Protein AF-0000000084600957 (afdb_homodimer)

Nearest PDB structures (foldseek):
  8wt9-assembly1_D  TM=8.702E-01  e=3.477E-13  Escherichia coli
  8wt6-assembly1_D  TM=8.500E-01  e=3.170E-13  Escherichia coli
  8wt7-assembly1_C  TM=8.639E-01  e=2.314E-12  Escherichia coli
  7mq9-assembly1_SA  TM=3.600E-01  e=5.558E-07  Homo sapiens
  4by9-assembly1_L  TM=3.184E-01  e=4.287E-05  Pyrococcus furiosus

Radius of gyration: 31.42 Å; Cα contacts (8 Å, |Δi|>4): 1192; chains: 2; bounding box: 77×83×80 Å

Secondary structure (DSSP, 8-state):
-EEEEEEEEETTEEEEEEEETTEEEEEEEEESSHHHHHHHHHHHHTSSSEEEEEEE--GGGGHHHHHHHHHTT-EEEEEPHHHHHHHHHHH-SS----HHHHHHHHHHHHHHSPPPP----THHHHHHHHHHHHHHHHHHHHHHHHHHHHHHHHH-TTHHHH-S-SSSHHHHHHHHH-SSHHHHHTS-HHHHHHHHHHH-SS---HHHHHHHHHHHHHHHHH---SS-TTSHHHHHHHHHHHHHHHHHHHHHHHHHHHHHHHHTSTHHHHHHTSTT--HHHHHHHHHHH--GGGSSSHHHHHHHHT-SEE--EETTEE---EE-TTS-HHHHHHHHHHHHHHHHTTTTS--HHHHHHHHHHHSSSPPPHHHHHHHHHHHHHHHHHHHHHHT----HHHHHHHH-/-EEEEEEEEETTEEEEEEEETTEEEEEEEEESSHHHHHHHHHHHHHSSSEEEEEEE--GGGGHHHHHHHHHTT-EEEEEPHHHHHHHHHHH-SS----HHHHHHHHHHHHHHSPPPP----THHHHHHHHHHHHHHHHHHHHHHHHHHHHHHHHH-TTHHHH-S-SSSHHHHHHHHH-SSHHHHHTS-HHHHHHHHHHH-SS---HHHHHHHHHHHHHHHHH---SS-TTSHHHHHHHHHHHHHHHHHHHHHHHHHHHHHHHHTSTHHHHHHTSTT--HHHHHHHHHHH--GGGSSSHHHHHHHHT-SEE--EETTEE---EE-TTS-HHHHHHHHHHHHHHHHTTTTS--HHHHHHHHHHHSSSPPPHHHHHHHHHHHHHHHHHHHHHHT----HHHHHHHH-

Sequence (808 aa):
MEFVVALDVSMGKSYSVIYQDQRCLYEEQIAHNQLGFQQLFDHIQTLPGSVTVVFEATGIYSKPVETFCQRNALRYCLLNPLEAKKQLELGTLRSWKTDKHDAHLLAQSHSLHRREENQTHIHHLSTSALSRFYQEIEEEIKRMRMYLHNALQLSFPELEQFFSSRITPYALSLIALFPHPDLVLRSSITKIKNQLINHTLKNISQNRAKQKAVEIMSYAHSSYPAVSIESVQTQKVRYYARQLLHLLEEKERVSKELIEEAKSLPEFDLFLSVPGIGEISAALVMGELGDLSRFSNHKKVNAFVGIDIRRYQSGKYHGQDHINKRGNPKGRKILYLIIRNMIRQQKAAPNHIVEYYYKLKKQPTPKKDKVAVVACMNKLIKCMYSMARNHTEYDYSHAVSMDQMEFVVALDVSMGKSYSVIYQDQRCLYEEQIAHNQLGFQQLFDHIQTLPGSVTVVFEATGIYSKPVETFCQRNALRYCLLNPLEAKKQLELGTLRSWKTDKHDAHLLAQSHSLHRREENQTHIHHLSTSALSRFYQEIEEEIKRMRMYLHNALQLSFPELEQFFSSRITPYALSLIALFPHPDLVLRSSITKIKNQLINHTLKNISQNRAKQKAVEIMSYAHSSYPAVSIESVQTQKVRYYARQLLHLLEEKERVSKELIEEAKSLPEFDLFLSVPGIGEISAALVMGELGDLSRFSNHKKVNAFVGIDIRRYQSGKYHGQDHINKRGNPKGRKILYLIIRNMIRQQKAAPNHIVEYYYKLKKQPTPKKDKVAVVACMNKLIKCMYSMARNHTEYDYSHAVSMDQ

Solvent-accessible surface area (backbone atoms only — not comparable to full-atom values): 42353 Å² total; per-residue (Å²): 99,65,34,33,36,8,33,30,56,39,86,62,29,27,30,35,31,32,28,47,78,92,41,76,77,48,71,48,77,35,43,66,26,40,65,29,49,48,51,52,48,53,55,57,66,68,47,88,50,50,62,37,35,37,34,48,53,49,72,72,45,29,45,44,56,50,40,52,30,60,78,66,70,46,51,36,30,72,34,51,56,68,60,48,48,54,58,49,58,71,68,49,92,70,82,77,89,46,58,65,55,50,9,51,48,51,37,53,49,43,75,74,46,84,70,74,65,56,74,85,65,72,82,35,50,63,28,24,47,32,32,51,52,42,50,54,49,50,53,49,46,55,51,41,49,49,53,28,49,58,22,27,58,33,18,32,50,58,59,60,69,74,35,98,55,66,85,37,67,49,45,22,51,49,40,41,71,44,33,24,32,67,57,47,69,74,45,49,58,66,56,44,19,51,50,48,51,72,53,33,88,60,89,62,49,70,64,60,29,43,51,49,25,52,50,52,46,51,40,31,70,39,49,49,52,46,48,56,79,84,32,62,45,23,51,42,23,28,52,32,24,51,51,44,47,52,49,50,52,51,45,51,53,43,48,52,52,26,34,57,56,30,63,75,39,82,57,36,63,33,46,42,52,33,75,55,36,45,64,64,56,34,26,40,49,41,18,62,64,41,68,64,76,80,41,97,46,53,67,55,51,35,46,50,34,17,67,37,67,39,72,48,67,52,88,91,46,73,49,77,68,41,55,37,84,79,32,35,62,67,44,41,51,53,44,50,50,41,52,53,42,25,54,74,44,48,85,77,46,89,44,68,54,48,54,49,34,51,50,42,49,65,37,96,72,52,47,56,66,71,60,33,50,51,53,34,42,52,53,46,46,43,50,51,41,51,24,59,73,66,71,39,63,62,43,68,70,60,52,50,56,68,74,101,100,66,33,34,36,8,33,30,58,39,85,62,29,27,29,35,31,30,28,46,79,94,43,75,76,46,73,48,77,35,44,65,27,42,65,30,48,48,52,51,49,53,55,58,68,68,48,89,50,50,62,39,36,36,35,48,54,50,72,73,46,30,46,46,56,51,40,50,30,59,78,66,71,46,50,34,30,72,34,51,57,67,59,46,51,57,57,48,59,70,68,49,92,68,80,74,86,46,59,64,55,50,9,51,47,51,38,54,50,41,76,72,46,82,69,73,67,56,76,83,65,72,83,39,50,62,28,23,48,34,33,50,51,43,50,54,50,51,53,50,46,55,53,41,50,50,54,28,49,58,23,28,58,33,18,32,51,57,59,58,70,74,36,96,55,66,85,38,67,50,44,22,51,50,39,41,72,45,32,23,37,64,57,48,71,73,44,51,57,67,56,45,19,50,50,48,50,71,57,33,89,59,89,61,50,72,65,57,30,42,52,50,24,50,49,53,44,52,40,30,69,40,48,48,53,46,48,56,81,84,32,62,45,24,50,43,23,29,52,33,24,51,51,46,46,52,50,52,52,50,43,51,54,44,48,52,52,25,34,56,55,28,62,75,39,83,57,36,65,31,45,41,51,32,73,54,36,43,65,65,54,36,27,39,48,42,16,62,66,42,68,62,74,80,43,94,46,50,69,56,49,34,45,52,35,17,65,37,65,39,73,47,68,52,86,91,46,73,49,77,66,40,55,36,85,78,32,36,63,68,43,42,50,52,45,51,50,40,52,53,42,25,54,76,43,48,86,79,45,87,44,70,54,50,54,50,33,52,50,40,49,65,36,97,71,51,47,55,66,71,59,32,51,52,54,34,43,52,53,48,46,42,48,52,39,52,25,59,70,66,71,38,62,63,44,68,70,57,55,50,56,68,73,102

pLDDT: mean 87.4, std 12.82, range [39.81, 98.12]

Structure (mmCIF, N/CA/C/O backbone):
data_AF-0000000084600957-model_v1
#
loop_
_entity.id
_entity.type
_entity.pdbx_description
1 polymer Transposase
#
loop_
_atom_site.group_PDB
_atom_site.id
_atom_site.type_symbol
_atom_site.label_atom_id
_atom_site.label_alt_id
_atom_site.label_comp_id
_atom_site.label_asym_id
_atom_site.label_entity_id
_atom_site.label_seq_id
_atom_site.pdbx_PDB_ins_code
_atom_site.Cartn_x
_atom_site.Cartn_y
_atom_site.Cartn_z
_atom_site.occupancy
_atom_site.B_iso_or_equiv
_atom_site.auth_seq_id
_atom_site.auth_comp_id
_atom_site.auth_asym_id
_atom_site.auth_atom_id
_atom_site.pdbx_PDB_model_num
ATOM 1 N N . MET A 1 1 ? 13.625 -50.938 -17.031 1 76.19 1 MET A N 1
ATOM 2 C CA . MET A 1 1 ? 14.531 -50.125 -16.203 1 76.19 1 MET A CA 1
ATOM 3 C C . MET A 1 1 ? 13.945 -48.75 -15.922 1 76.19 1 MET A C 1
ATOM 5 O O . MET A 1 1 ? 13.203 -48.219 -16.734 1 76.19 1 MET A O 1
ATOM 9 N N . GLU A 1 2 ? 14.148 -48.312 -14.617 1 87.25 2 GLU A N 1
ATOM 10 C CA . GLU A 1 2 ? 13.562 -47.031 -14.219 1 87.25 2 GLU A CA 1
ATOM 11 C C . GLU A 1 2 ? 14.625 -45.969 -14.086 1 87.25 2 GLU A C 1
ATOM 13 O O . GLU A 1 2 ? 15.711 -46.188 -13.547 1 87.25 2 GLU A O 1
ATOM 18 N N . PHE A 1 3 ? 14.438 -44.875 -14.781 1 92.25 3 PHE A N 1
ATOM 19 C CA . PHE A 1 3 ? 15.352 -43.75 -14.75 1 92.25 3 PHE A CA 1
ATOM 20 C C . PHE A 1 3 ? 14.688 -42.531 -14.078 1 92.25 3 PHE A C 1
ATOM 22 O O . PHE A 1 3 ? 13.484 -42.312 -14.242 1 92.25 3 PHE A O 1
ATOM 29 N N . VAL A 1 4 ? 15.484 -41.812 -13.383 1 93 4 VAL A N 1
ATOM 30 C CA . VAL A 1 4 ? 14.984 -40.594 -12.711 1 93 4 VAL A CA 1
ATOM 31 C C . VAL A 1 4 ? 15.734 -39.375 -13.219 1 93 4 VAL A C 1
ATOM 33 O O . VAL A 1 4 ? 16.969 -39.375 -13.234 1 93 4 VAL A O 1
ATOM 36 N N . VAL A 1 5 ? 15.047 -38.469 -13.664 1 95.12 5 VAL A N 1
ATOM 37 C CA . VAL A 1 5 ? 15.602 -37.156 -14.031 1 95.12 5 VAL A CA 1
ATOM 38 C C . VAL A 1 5 ? 15.227 -36.125 -12.977 1 95.12 5 VAL A C 1
ATOM 40 O O . VAL A 1 5 ? 14.062 -35.75 -12.844 1 95.12 5 VAL A O 1
ATOM 43 N N . ALA A 1 6 ? 16.141 -35.688 -12.266 1 94.06 6 ALA A N 1
ATOM 44 C CA . ALA A 1 6 ? 15.906 -34.688 -11.219 1 94.06 6 ALA A CA 1
ATOM 45 C C . ALA A 1 6 ? 16.375 -33.312 -11.664 1 94.06 6 ALA A C 1
ATOM 47 O O . ALA A 1 6 ? 17.453 -33.156 -12.234 1 94.06 6 ALA A O 1
ATOM 48 N N . LEU A 1 7 ? 15.555 -32.344 -11.438 1 95.31 7 LEU A N 1
ATOM 49 C CA . LEU A 1 7 ? 15.867 -30.969 -11.805 1 95.31 7 LEU A CA 1
ATOM 50 C C . LEU A 1 7 ? 15.82 -30.062 -10.578 1 95.31 7 LEU A C 1
ATOM 52 O O . LEU A 1 7 ? 14.82 -30.016 -9.867 1 95.31 7 LEU A O 1
ATOM 56 N N . ASP A 1 8 ? 16.875 -29.391 -10.32 1 93.31 8 ASP A N 1
ATOM 57 C CA . ASP A 1 8 ? 16.828 -28.234 -9.414 1 93.31 8 ASP A CA 1
ATOM 58 C C . ASP A 1 8 ? 16.562 -26.953 -10.18 1 93.31 8 ASP A C 1
ATOM 60 O O . ASP A 1 8 ? 17.438 -26.438 -10.883 1 93.31 8 ASP A O 1
ATOM 64 N N . VAL A 1 9 ? 15.406 -26.469 -9.945 1 94.31 9 VAL A N 1
ATOM 65 C CA . VAL A 1 9 ? 14.875 -25.438 -10.828 1 94.31 9 VAL A CA 1
ATOM 66 C C . VAL A 1 9 ? 15.172 -24.062 -10.242 1 94.31 9 VAL A C 1
ATOM 68 O O . VAL A 1 9 ? 14.898 -23.797 -9.07 1 94.31 9 VAL A O 1
ATOM 71 N N . SER A 1 10 ? 15.789 -23.219 -11.039 1 92.38 10 SER A N 1
ATOM 72 C CA . SER A 1 10 ? 16 -21.797 -10.75 1 92.38 10 SER A CA 1
ATOM 73 C C . SER A 1 10 ? 15.352 -20.922 -11.812 1 92.38 10 SER A C 1
ATOM 75 O O . SER A 1 10 ? 14.609 -21.406 -12.664 1 92.38 10 SER A O 1
ATOM 77 N N . MET A 1 11 ? 15.555 -19.656 -11.68 1 91.94 11 MET A N 1
ATOM 78 C CA . MET A 1 11 ? 14.984 -18.734 -12.664 1 91.94 11 MET A CA 1
ATOM 79 C C . MET A 1 11 ? 15.648 -18.906 -14.023 1 91.94 11 MET A C 1
ATOM 81 O O . MET A 1 11 ? 16.828 -18.562 -14.195 1 91.94 11 MET A O 1
ATOM 85 N N . GLY A 1 12 ? 14.938 -19.5 -14.953 1 92.94 12 GLY A N 1
ATOM 86 C CA . GLY A 1 12 ? 15.383 -19.562 -16.344 1 92.94 12 GLY A CA 1
ATOM 87 C C . GLY A 1 12 ? 16.328 -20.734 -16.609 1 92.94 12 GLY A C 1
ATOM 88 O O . GLY A 1 12 ? 16.797 -20.906 -17.719 1 92.94 12 GLY A O 1
ATOM 89 N N . LYS A 1 13 ? 16.594 -21.5 -15.57 1 94.88 13 LYS A N 1
ATOM 90 C CA . LYS A 1 13 ? 17.516 -22.625 -15.766 1 94.88 13 LYS A CA 1
ATOM 91 C C . LYS A 1 13 ? 17.312 -23.688 -14.703 1 94.88 13 LYS A C 1
ATOM 93 O O . LYS A 1 13 ? 16.688 -23.438 -13.664 1 94.88 13 LYS A O 1
ATOM 98 N N . SER A 1 14 ? 17.781 -24.875 -15.031 1 95.88 14 SER A N 1
ATOM 99 C CA . SER A 1 14 ? 17.75 -26 -14.094 1 95.88 14 SER A CA 1
ATOM 100 C C . SER A 1 14 ? 19.047 -26.797 -14.141 1 95.88 14 SER A C 1
ATOM 102 O O . SER A 1 14 ? 19.688 -26.891 -15.188 1 95.88 14 SER A O 1
ATOM 104 N N . TYR A 1 15 ? 19.438 -27.219 -12.984 1 95.12 15 TYR A N 1
ATOM 105 C CA . TYR A 1 15 ? 20.469 -28.266 -12.969 1 95.12 15 TYR A CA 1
ATOM 106 C C . TYR A 1 15 ? 19.828 -29.656 -13.031 1 95.12 15 TYR A C 1
ATOM 108 O O . TYR A 1 15 ? 19.016 -30 -12.172 1 95.12 15 TYR A O 1
ATOM 116 N N . SER A 1 16 ? 20.188 -30.375 -14.039 1 95.94 16 SER A N 1
ATOM 117 C CA . SER A 1 16 ? 19.547 -31.656 -14.32 1 95.94 16 SER A CA 1
ATOM 118 C C . SER A 1 16 ? 20.516 -32.812 -14.078 1 95.94 16 SER A C 1
ATOM 120 O O . SER A 1 16 ? 21.688 -32.75 -14.469 1 95.94 16 SER A O 1
ATOM 122 N N . VAL A 1 17 ? 20.031 -33.812 -13.43 1 95.19 17 VAL A N 1
ATOM 123 C CA . VAL A 1 17 ? 20.781 -35.062 -13.258 1 95.19 17 VAL A CA 1
ATOM 124 C C . VAL A 1 17 ? 19.906 -36.25 -13.641 1 95.19 17 VAL A C 1
ATOM 126 O O . VAL A 1 17 ? 18.703 -36.25 -13.375 1 95.19 17 VAL A O 1
ATOM 129 N N . ILE A 1 18 ? 20.5 -37.219 -14.227 1 94.69 18 ILE A N 1
ATOM 130 C CA . ILE A 1 18 ? 19.812 -38.438 -14.609 1 94.69 18 ILE A CA 1
ATOM 131 C C . ILE A 1 18 ? 20.422 -39.625 -13.867 1 94.69 18 ILE A C 1
ATOM 133 O O . ILE A 1 18 ? 21.625 -39.875 -13.953 1 94.69 18 ILE A O 1
ATOM 137 N N . TYR A 1 19 ? 19.594 -40.312 -13.234 1 92.62 19 TYR A N 1
ATOM 138 C CA . TYR A 1 19 ? 20.047 -41.438 -12.422 1 92.62 19 TYR A CA 1
ATOM 139 C C . TYR A 1 19 ? 19.406 -42.719 -12.883 1 92.62 19 TYR A C 1
ATOM 141 O O . TYR A 1 19 ? 18.234 -42.75 -13.266 1 92.62 19 TYR A O 1
ATOM 149 N N . GLN A 1 20 ? 20.156 -43.688 -12.844 1 90.62 20 GLN A N 1
ATOM 150 C CA . GLN A 1 20 ? 19.688 -45.094 -12.875 1 90.62 20 GLN A CA 1
ATOM 151 C C . GLN A 1 20 ? 20 -45.812 -11.57 1 90.62 20 GLN A C 1
ATOM 153 O O . GLN A 1 20 ? 21.172 -45.969 -11.227 1 90.62 20 GLN A O 1
ATOM 158 N N . ASP A 1 21 ? 19 -46.125 -10.914 1 81.88 21 ASP A N 1
ATOM 159 C CA . ASP A 1 21 ? 19.188 -46.656 -9.57 1 81.88 21 ASP A CA 1
ATOM 160 C C . ASP A 1 21 ? 20.062 -45.719 -8.727 1 81.88 21 ASP A C 1
ATOM 162 O O . ASP A 1 21 ? 19.703 -44.562 -8.492 1 81.88 21 ASP A O 1
ATOM 166 N N . GLN A 1 22 ? 21.172 -45.969 -8.359 1 81.19 22 GLN A N 1
ATOM 167 C CA . GLN A 1 22 ? 22 -45.125 -7.492 1 81.19 22 GLN A CA 1
ATOM 168 C C . GLN A 1 22 ? 23.219 -44.594 -8.242 1 81.19 22 GLN A C 1
ATOM 170 O O . GLN A 1 22 ? 24.125 -44.031 -7.633 1 81.19 22 GLN A O 1
ATOM 175 N N . ARG A 1 23 ? 23.125 -44.625 -9.547 1 89.31 23 ARG A N 1
ATOM 176 C CA . ARG A 1 23 ? 24.266 -44.188 -10.328 1 89.31 23 ARG A CA 1
ATOM 177 C C . ARG A 1 23 ? 23.875 -43.031 -11.242 1 89.31 23 ARG A C 1
ATOM 179 O O . ARG A 1 23 ? 22.875 -43.094 -11.953 1 89.31 23 ARG A O 1
ATOM 186 N N . CYS A 1 24 ? 24.609 -42.031 -11.227 1 92.88 24 CYS A N 1
ATOM 187 C CA . CYS A 1 24 ? 24.375 -40.875 -12.07 1 92.88 24 CYS A CA 1
ATOM 188 C C . CYS A 1 24 ? 24.906 -41.094 -13.477 1 92.88 24 CYS A C 1
ATOM 190 O O . CYS A 1 24 ? 26.094 -41.438 -13.656 1 92.88 24 CYS A O 1
ATOM 192 N N . LEU A 1 25 ? 24.141 -40.906 -14.414 1 92.19 25 LEU A N 1
ATOM 193 C CA . LEU A 1 25 ? 24.516 -41.188 -15.805 1 92.19 25 LEU A CA 1
ATOM 194 C C . LEU A 1 25 ? 24.922 -39.875 -16.516 1 92.19 25 LEU A C 1
ATOM 196 O O . LEU A 1 25 ? 25.812 -39.875 -17.359 1 92.19 25 LEU A O 1
ATOM 200 N N . TYR A 1 26 ? 24.172 -38.875 -16.156 1 92.38 26 TYR A N 1
ATOM 201 C CA . TYR A 1 26 ? 24.359 -37.594 -16.844 1 92.38 26 TYR A CA 1
ATOM 202 C C . TYR A 1 26 ? 24 -36.438 -15.93 1 92.38 26 TYR A C 1
ATOM 204 O O . TYR A 1 26 ? 23.125 -36.562 -15.07 1 92.38 26 TYR A O 1
ATOM 212 N N . GLU A 1 27 ? 24.656 -35.344 -16.016 1 93.5 27 GLU A N 1
ATOM 213 C CA . GLU A 1 27 ? 24.312 -34.094 -15.32 1 93.5 27 GLU A CA 1
ATOM 214 C C . GLU A 1 27 ? 24.672 -32.875 -16.172 1 93.5 27 GLU A C 1
ATOM 216 O O . GLU A 1 27 ? 25.688 -32.875 -16.875 1 93.5 27 GLU A O 1
ATOM 221 N N . GLU A 1 28 ? 23.844 -31.938 -16.156 1 94.06 28 GLU A N 1
ATOM 222 C CA . GLU A 1 28 ? 24.078 -30.734 -16.938 1 94.06 28 GLU A CA 1
ATOM 223 C C . GLU A 1 28 ? 23.172 -29.594 -16.469 1 94.06 28 GLU A C 1
ATOM 225 O O . GLU A 1 28 ? 22.141 -29.828 -15.82 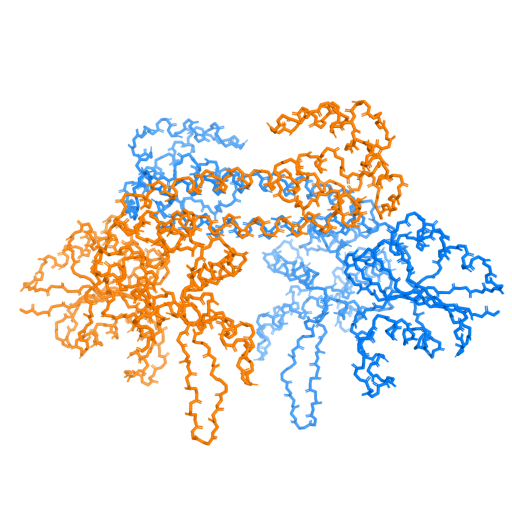1 94.06 28 GLU A O 1
ATOM 230 N N . GLN A 1 29 ? 23.578 -28.438 -16.766 1 95.44 29 GLN A N 1
ATOM 231 C CA . GLN A 1 29 ? 22.703 -27.281 -16.609 1 95.44 29 GLN A CA 1
ATOM 232 C C . GLN A 1 29 ? 21.891 -27.047 -17.875 1 95.44 29 GLN A C 1
ATOM 234 O O . GLN A 1 29 ? 22.438 -27 -18.969 1 95.44 29 GLN A O 1
ATOM 239 N N . ILE A 1 30 ? 20.625 -26.906 -17.766 1 95.62 30 ILE A N 1
ATOM 240 C CA . ILE A 1 30 ? 19.734 -26.719 -18.906 1 95.62 30 ILE A CA 1
ATOM 241 C C . ILE A 1 30 ? 19.016 -25.375 -18.781 1 95.62 30 ILE A C 1
ATOM 243 O O . ILE A 1 30 ? 18.547 -25.016 -17.703 1 95.62 30 ILE A O 1
ATOM 247 N N . ALA A 1 31 ? 19.016 -24.641 -19.906 1 95.31 31 ALA A N 1
ATOM 248 C CA . ALA A 1 31 ? 18.25 -23.406 -19.953 1 95.31 31 ALA A CA 1
ATOM 249 C C . ALA A 1 31 ? 16.781 -23.672 -20.25 1 95.31 31 ALA A C 1
ATOM 251 O O . ALA A 1 31 ? 16.453 -24.609 -20.953 1 95.31 31 ALA A O 1
ATOM 252 N N . HIS A 1 32 ? 15.977 -22.875 -19.672 1 95.88 32 HIS A N 1
ATOM 253 C CA . HIS A 1 32 ? 14.539 -23 -19.922 1 95.88 32 HIS A CA 1
ATOM 254 C C . HIS A 1 32 ? 14.141 -22.297 -21.219 1 95.88 32 HIS A C 1
ATOM 256 O O . HIS A 1 32 ? 13.336 -21.359 -21.188 1 95.88 32 HIS A O 1
ATOM 262 N N . ASN A 1 33 ? 14.695 -22.656 -22.266 1 95.69 33 ASN A N 1
ATOM 263 C CA . ASN A 1 33 ? 14.359 -22.203 -23.609 1 95.69 33 ASN A CA 1
ATOM 264 C C . ASN A 1 33 ? 14.242 -23.375 -24.594 1 95.69 33 ASN A C 1
ATOM 266 O O . ASN A 1 33 ? 14.312 -24.531 -24.188 1 95.69 33 ASN A O 1
ATOM 270 N N . GLN A 1 34 ? 14.008 -23.078 -25.828 1 95.62 34 GLN A N 1
ATOM 271 C CA . GLN A 1 34 ? 13.773 -24.109 -26.828 1 95.62 34 GLN A CA 1
ATOM 272 C C . GLN A 1 34 ? 14.953 -25.078 -26.906 1 95.62 34 GLN A C 1
ATOM 274 O O . GLN A 1 34 ? 14.766 -26.297 -26.859 1 95.62 34 GLN A O 1
ATOM 279 N N . LEU A 1 35 ? 16.078 -24.547 -26.938 1 95.19 35 LEU A N 1
ATOM 280 C CA . LEU A 1 35 ? 17.281 -25.359 -27.078 1 95.19 35 LEU A CA 1
ATOM 281 C C . LEU A 1 35 ? 17.5 -26.219 -25.828 1 95.19 35 LEU A C 1
ATOM 283 O O . LEU A 1 35 ? 17.766 -27.422 -25.922 1 95.19 35 LEU A O 1
ATOM 287 N N . GLY A 1 36 ? 17.375 -25.594 -24.719 1 95.69 36 GLY A N 1
ATOM 288 C CA . GLY A 1 36 ? 17.594 -26.312 -23.469 1 95.69 36 GLY A CA 1
ATOM 289 C C . GLY A 1 36 ? 16.609 -27.453 -23.25 1 95.69 36 GLY A C 1
ATOM 290 O O . GLY A 1 36 ? 17.016 -28.562 -22.906 1 95.69 36 GLY A O 1
ATOM 291 N N . PHE A 1 37 ? 15.391 -27.25 -23.5 1 97.12 37 PHE A N 1
ATOM 292 C CA . PHE A 1 37 ? 14.367 -28.266 -23.297 1 97.12 37 PHE A CA 1
ATOM 293 C C . PHE A 1 37 ? 14.477 -29.359 -24.344 1 97.12 37 PHE A C 1
ATOM 295 O O . PHE A 1 37 ? 14.211 -30.531 -24.062 1 97.12 37 PHE A O 1
ATOM 302 N N . GLN A 1 38 ? 14.867 -28.922 -25.516 1 96.44 38 GLN A N 1
ATOM 303 C CA . GLN A 1 38 ? 15.078 -29.938 -26.547 1 96.44 38 GLN A CA 1
ATOM 304 C C . GLN A 1 38 ? 16.219 -30.859 -26.172 1 96.44 38 GLN A C 1
ATOM 306 O O . GLN A 1 38 ? 16.141 -32.094 -26.359 1 96.44 38 GLN A O 1
ATOM 311 N N . GLN A 1 39 ? 17.234 -30.297 -25.656 1 95.5 39 GLN A N 1
ATOM 312 C CA . GLN A 1 39 ? 18.375 -31.094 -25.203 1 95.5 39 GLN A CA 1
ATOM 313 C C . GLN A 1 39 ? 17.938 -32.094 -24.125 1 95.5 39 GLN A C 1
ATOM 315 O O . GLN A 1 39 ? 18.297 -33.281 -24.203 1 95.5 39 GLN A O 1
ATOM 320 N N . LEU A 1 40 ? 17.219 -31.594 -23.234 1 95.56 40 LEU A N 1
ATOM 321 C CA . LEU A 1 40 ? 16.719 -32.469 -22.172 1 95.56 40 LEU A CA 1
ATOM 322 C C . LEU A 1 40 ? 15.836 -33.562 -22.734 1 95.56 40 LEU A C 1
ATOM 324 O O . LEU A 1 40 ? 15.961 -34.719 -22.344 1 95.56 40 LEU A O 1
ATOM 328 N N . PHE A 1 41 ? 15.008 -33.219 -23.641 1 96.56 41 PHE A N 1
ATOM 329 C CA . PHE A 1 41 ? 14.094 -34.188 -24.25 1 96.56 41 PHE A CA 1
ATOM 330 C C . PHE A 1 41 ? 14.875 -35.281 -25 1 96.56 41 PHE A C 1
ATOM 332 O O . PHE A 1 41 ? 14.555 -36.469 -24.875 1 96.56 41 PHE A O 1
ATOM 339 N N . ASP A 1 42 ? 15.867 -34.812 -25.688 1 95.5 42 ASP A N 1
ATOM 340 C CA . ASP A 1 42 ? 16.703 -35.75 -26.438 1 95.5 42 ASP A CA 1
ATOM 341 C C . ASP A 1 42 ? 17.391 -36.75 -25.516 1 95.5 42 ASP A C 1
ATOM 343 O O . ASP A 1 42 ? 17.438 -37.938 -25.797 1 95.5 42 ASP A O 1
ATOM 347 N N . HIS A 1 43 ? 17.844 -36.219 -24.422 1 94 43 HIS A N 1
ATOM 348 C CA . HIS A 1 43 ? 18.484 -37.094 -23.438 1 94 43 HIS A CA 1
ATOM 349 C C . HIS A 1 43 ? 17.5 -38.125 -22.891 1 94 43 HIS A C 1
ATOM 351 O O . HIS A 1 43 ? 17.828 -39.312 -22.766 1 94 43 HIS A O 1
ATOM 357 N N . ILE A 1 44 ? 16.375 -37.719 -22.625 1 94.31 44 ILE A N 1
ATOM 358 C CA . ILE A 1 44 ? 15.344 -38.562 -22.047 1 94.31 44 ILE A CA 1
ATOM 359 C C . ILE A 1 44 ? 14.953 -39.656 -23.047 1 94.31 44 ILE A C 1
ATOM 361 O O . ILE A 1 44 ? 14.758 -40.812 -22.672 1 94.31 44 ILE A O 1
ATOM 365 N N . GLN A 1 45 ? 14.938 -39.281 -24.297 1 93.88 45 GLN A N 1
ATOM 366 C CA . GLN A 1 45 ? 14.508 -40.219 -25.344 1 93.88 45 GLN A CA 1
ATOM 367 C C . GLN A 1 45 ? 15.539 -41.312 -25.547 1 93.88 45 GLN A C 1
ATOM 369 O O . GLN A 1 45 ? 15.203 -42.375 -26.047 1 93.88 45 GLN A O 1
ATOM 374 N N . THR A 1 46 ? 16.734 -41.031 -25.172 1 92.62 46 THR A N 1
ATOM 375 C CA . THR A 1 46 ? 17.797 -42.031 -25.375 1 92.62 46 THR A CA 1
ATOM 376 C C . THR A 1 46 ? 17.75 -43.094 -24.281 1 92.62 46 THR A C 1
ATOM 378 O O . THR A 1 46 ? 18.391 -44.125 -24.422 1 92.62 46 THR A O 1
ATOM 381 N N . LEU A 1 47 ? 17.016 -42.844 -23.297 1 92 47 LEU A N 1
ATOM 382 C CA . LEU A 1 47 ? 17 -43.75 -22.172 1 92 47 LEU A CA 1
ATOM 383 C C . LEU A 1 47 ? 16.078 -44.938 -22.469 1 92 47 LEU A C 1
ATOM 385 O O . LEU A 1 47 ? 14.938 -44.75 -22.875 1 92 47 LEU A O 1
ATOM 389 N N . PRO A 1 48 ? 16.625 -46.156 -22.344 1 90.31 48 PRO A N 1
ATOM 390 C CA . PRO A 1 48 ? 15.875 -47.375 -22.703 1 90.31 48 PRO A CA 1
ATOM 391 C C . PRO A 1 48 ? 14.883 -47.812 -21.609 1 90.31 48 PRO A C 1
ATOM 393 O O . PRO A 1 48 ? 14.914 -48.938 -21.156 1 90.31 48 PRO A O 1
ATOM 396 N N . GLY A 1 49 ? 14.094 -47.062 -21.062 1 89.81 49 GLY A N 1
ATOM 397 C CA . GLY A 1 49 ? 13.148 -47.406 -20.016 1 89.81 49 GLY A CA 1
ATOM 398 C C . GLY A 1 49 ? 12.203 -46.281 -19.656 1 89.81 49 GLY A C 1
ATOM 399 O O . GLY A 1 49 ? 12.055 -45.312 -20.422 1 89.81 49 GLY A O 1
ATOM 400 N N . SER A 1 50 ? 11.578 -46.531 -18.531 1 90.12 50 SER A N 1
ATOM 401 C CA . SER A 1 50 ? 10.633 -45.531 -18.047 1 90.12 50 SER A CA 1
ATOM 402 C C . SER A 1 50 ? 11.344 -44.375 -17.312 1 90.12 50 SER A C 1
ATOM 404 O O . SER A 1 50 ? 12.305 -44.625 -16.578 1 90.12 50 SER A O 1
ATOM 406 N N . VAL A 1 51 ? 10.945 -43.219 -17.656 1 92.31 51 VAL A N 1
ATOM 407 C CA . VAL A 1 51 ? 11.602 -42.031 -17.078 1 92.31 51 VAL A CA 1
ATOM 408 C C . VAL A 1 51 ? 10.602 -41.219 -16.25 1 92.31 51 VAL A C 1
ATOM 410 O O . VAL A 1 51 ? 9.461 -41.031 -16.672 1 92.31 51 VAL A O 1
ATOM 413 N N . THR A 1 52 ? 10.992 -40.812 -15.086 1 92.44 52 THR A N 1
ATOM 414 C CA . THR A 1 52 ? 10.219 -39.906 -14.242 1 92.44 52 THR A CA 1
ATOM 415 C C . THR A 1 52 ? 11.008 -38.625 -13.945 1 92.44 52 THR A C 1
ATOM 417 O O . THR A 1 52 ? 12.164 -38.688 -13.523 1 92.44 52 THR A O 1
ATOM 420 N N . VAL A 1 53 ? 10.422 -37.562 -14.25 1 94.31 53 VAL A N 1
ATOM 421 C CA . VAL A 1 53 ? 11.055 -36.281 -13.961 1 94.31 53 VAL A CA 1
ATOM 422 C C . VAL A 1 53 ? 10.633 -35.812 -12.57 1 94.31 53 VAL A C 1
ATOM 424 O O . VAL A 1 53 ? 9.445 -35.812 -12.242 1 94.31 53 VAL A O 1
ATOM 427 N N . VAL A 1 54 ? 11.617 -35.406 -11.789 1 92.12 54 VAL A N 1
ATOM 428 C CA . VAL A 1 54 ? 11.328 -35 -10.422 1 92.12 54 VAL A CA 1
ATOM 429 C C . VAL A 1 54 ? 11.906 -33.594 -10.188 1 92.12 54 VAL A C 1
ATOM 431 O O . VAL A 1 54 ? 13.062 -33.344 -10.523 1 92.12 54 VAL A O 1
ATOM 434 N N . PHE A 1 55 ? 11.141 -32.688 -9.695 1 91.81 55 PHE A N 1
ATOM 435 C CA . PHE A 1 55 ? 11.656 -31.375 -9.359 1 91.81 55 PHE A CA 1
ATOM 436 C C . PHE A 1 55 ? 10.805 -30.719 -8.273 1 91.81 55 PHE A C 1
ATOM 438 O O . PHE A 1 55 ? 9.672 -31.141 -8.031 1 91.81 55 PHE A O 1
ATOM 445 N N . GLU A 1 56 ? 11.398 -29.703 -7.637 1 87.5 56 GLU A N 1
ATOM 446 C CA . GLU A 1 56 ? 10.734 -28.969 -6.566 1 87.5 56 GLU A CA 1
ATOM 447 C C . GLU A 1 56 ? 9.977 -27.766 -7.117 1 87.5 56 GLU A C 1
ATOM 449 O O . GLU A 1 56 ? 10.453 -27.078 -8.023 1 87.5 56 GLU A O 1
ATOM 454 N N . ALA A 1 57 ? 8.789 -27.641 -6.504 1 83 57 ALA A N 1
ATOM 455 C CA . ALA A 1 57 ? 8.016 -26.453 -6.875 1 83 57 ALA A CA 1
ATOM 456 C C . ALA A 1 57 ? 8.703 -25.172 -6.398 1 83 57 ALA A C 1
ATOM 458 O O . ALA A 1 57 ? 8.859 -24.953 -5.195 1 83 57 ALA A O 1
ATOM 459 N N . THR A 1 58 ? 9.211 -24.375 -7.254 1 80.75 58 THR A N 1
ATOM 460 C CA . THR A 1 58 ? 9.867 -23.109 -6.961 1 80.75 58 THR A CA 1
ATOM 461 C C . THR A 1 58 ? 9.039 -21.938 -7.48 1 80.75 58 THR A C 1
ATOM 463 O O . THR A 1 58 ? 9.555 -21.078 -8.203 1 80.75 58 THR A O 1
ATOM 466 N N . GLY A 1 59 ? 7.781 -21.969 -7.016 1 80.12 59 GLY A N 1
ATOM 467 C CA . GLY A 1 59 ? 6.91 -20.891 -7.445 1 80.12 59 GLY A CA 1
ATOM 468 C C . GLY A 1 59 ? 6.703 -20.859 -8.945 1 80.12 59 GLY A C 1
ATOM 469 O O . GLY A 1 59 ? 6.375 -21.875 -9.562 1 80.12 59 GLY A O 1
ATOM 470 N N . ILE A 1 60 ? 6.941 -19.688 -9.531 1 88.19 60 ILE A N 1
ATOM 471 C CA . ILE A 1 60 ? 6.645 -19.484 -10.945 1 88.19 60 ILE A CA 1
ATOM 472 C C . ILE A 1 60 ? 7.766 -20.062 -11.805 1 88.19 60 ILE A C 1
ATOM 474 O O . ILE A 1 60 ? 7.562 -20.359 -12.984 1 88.19 60 ILE A O 1
ATOM 478 N N . TYR A 1 61 ? 8.836 -20.375 -11.219 1 92.5 61 TYR A N 1
ATOM 479 C CA . TYR A 1 61 ? 10.016 -20.75 -12 1 92.5 61 TYR A CA 1
ATOM 480 C C . TYR A 1 61 ? 9.961 -22.219 -12.398 1 92.5 61 TYR A C 1
ATOM 482 O O . TYR A 1 61 ? 10.656 -22.641 -13.32 1 92.5 61 TYR A O 1
ATOM 490 N N . SER A 1 62 ? 9.141 -22.984 -11.75 1 92.88 62 SER A N 1
ATOM 491 C CA . SER A 1 62 ? 9.023 -24.406 -12.078 1 92.88 62 SER A CA 1
ATOM 492 C C . SER A 1 62 ? 7.953 -24.641 -13.141 1 92.88 62 SER A C 1
ATOM 494 O O . SER A 1 62 ? 7.883 -25.719 -13.734 1 92.88 62 SER A O 1
ATOM 496 N N . LYS A 1 63 ? 7.172 -23.625 -13.414 1 92.06 63 LYS A N 1
ATOM 497 C CA . LYS A 1 63 ? 6.031 -23.781 -14.312 1 92.06 63 LYS A CA 1
ATOM 498 C C . LYS A 1 63 ? 6.492 -24.094 -15.727 1 92.06 63 LYS A C 1
ATOM 500 O O . LYS A 1 63 ? 5.906 -24.953 -16.391 1 92.06 63 LYS A O 1
ATOM 505 N N . PRO A 1 64 ? 7.566 -23.484 -16.219 1 94.31 64 PRO A N 1
ATOM 506 C CA . PRO A 1 64 ? 8.055 -23.859 -17.547 1 94.31 64 PRO A CA 1
ATOM 507 C C . PRO A 1 64 ? 8.461 -25.328 -17.625 1 94.31 64 PRO A C 1
ATOM 509 O O . PRO A 1 64 ? 8.227 -25.984 -18.641 1 94.31 64 PRO A O 1
ATOM 512 N N . VAL A 1 65 ? 8.992 -25.859 -16.562 1 94.94 65 VAL A N 1
ATOM 513 C CA . VAL A 1 65 ? 9.391 -27.25 -16.531 1 94.94 65 VAL A CA 1
ATOM 514 C C . VAL A 1 65 ? 8.156 -28.156 -16.547 1 94.94 65 VAL A C 1
ATOM 516 O O . VAL A 1 65 ? 8.117 -29.156 -17.25 1 94.94 65 VAL A O 1
ATOM 519 N N . GLU A 1 66 ? 7.219 -27.719 -15.812 1 92 66 GLU A N 1
ATOM 520 C CA . GLU A 1 66 ? 5.957 -28.453 -15.812 1 92 66 GLU A CA 1
ATOM 521 C C . GLU A 1 66 ? 5.336 -28.484 -17.203 1 92 66 GLU A C 1
ATOM 523 O O . GLU A 1 66 ? 4.887 -29.531 -17.672 1 92 66 GLU A O 1
ATOM 528 N N . THR A 1 67 ? 5.285 -27.391 -17.797 1 92.38 67 THR A N 1
ATOM 529 C CA . THR A 1 67 ? 4.719 -27.281 -19.141 1 92.38 67 THR A CA 1
ATOM 530 C C . THR A 1 67 ? 5.488 -28.156 -20.125 1 92.38 67 THR A C 1
ATOM 532 O O . THR A 1 67 ? 4.887 -28.828 -20.969 1 92.38 67 THR A O 1
ATOM 535 N N . PHE A 1 68 ? 6.793 -28.188 -20 1 95.06 68 PHE A N 1
ATOM 536 C CA . PHE A 1 68 ? 7.637 -29.047 -20.812 1 95.06 68 PHE A CA 1
ATOM 537 C C . PHE A 1 68 ? 7.242 -30.516 -20.656 1 95.06 68 PHE A C 1
ATOM 539 O O . PHE A 1 68 ? 7.074 -31.234 -21.641 1 95.06 68 PHE A O 1
ATOM 546 N N . CYS A 1 69 ? 7.09 -30.906 -19.438 1 93.94 69 CYS A N 1
ATOM 547 C CA . CYS A 1 69 ? 6.715 -32.281 -19.156 1 93.94 69 CYS A CA 1
ATOM 548 C C . CYS A 1 69 ? 5.336 -32.594 -19.734 1 93.94 69 CYS A C 1
ATOM 550 O O . CYS A 1 69 ? 5.141 -33.656 -20.328 1 93.94 69 CYS A O 1
ATOM 552 N N . GLN A 1 70 ? 4.473 -31.688 -19.594 1 90 70 GLN A N 1
ATOM 553 C CA . GLN A 1 70 ? 3.105 -31.891 -20.062 1 90 70 GLN A CA 1
ATOM 554 C C . GLN A 1 70 ? 3.047 -31.938 -21.594 1 90 70 GLN A C 1
ATOM 556 O O . GLN A 1 70 ? 2.406 -32.812 -22.172 1 90 70 GLN A O 1
ATOM 561 N N . ARG A 1 71 ? 3.725 -31.062 -22.25 1 92 71 ARG A N 1
ATOM 562 C CA . ARG A 1 71 ? 3.719 -30.984 -23.703 1 92 71 ARG A CA 1
ATOM 563 C C . ARG A 1 71 ? 4.336 -32.219 -24.328 1 92 71 ARG A C 1
ATOM 565 O O . ARG A 1 71 ? 3.932 -32.656 -25.406 1 92 71 ARG A O 1
ATOM 572 N N . ASN A 1 72 ? 5.246 -32.781 -23.594 1 93.56 72 ASN A N 1
ATOM 573 C CA . ASN A 1 72 ? 5.945 -33.969 -24.125 1 93.56 72 ASN A CA 1
ATOM 574 C C . ASN A 1 72 ? 5.438 -35.25 -23.484 1 93.56 72 ASN A C 1
ATOM 576 O O . ASN A 1 72 ? 6.062 -36.312 -23.625 1 93.56 72 ASN A O 1
ATOM 580 N N . ALA A 1 73 ? 4.383 -35.156 -22.688 1 90.75 73 ALA A N 1
ATOM 581 C CA . ALA A 1 73 ? 3.738 -36.281 -22.047 1 90.75 73 ALA A CA 1
ATOM 582 C C . ALA A 1 73 ? 4.727 -37.062 -21.172 1 90.75 73 ALA A C 1
ATOM 584 O O . ALA A 1 73 ? 4.781 -38.281 -21.234 1 90.75 73 ALA A O 1
ATOM 585 N N . LEU A 1 74 ? 5.535 -36.344 -20.516 1 92.19 74 LEU A N 1
ATOM 586 C CA . LEU A 1 74 ? 6.484 -36.969 -19.594 1 92.19 74 LEU A CA 1
ATOM 587 C C . LEU A 1 74 ? 5.871 -37.094 -18.203 1 92.19 74 LEU A C 1
ATOM 589 O O . LEU A 1 74 ? 5.156 -36.219 -17.75 1 92.19 74 LEU A O 1
ATOM 593 N N . ARG A 1 75 ? 6.129 -38.156 -17.609 1 89.94 75 ARG A N 1
ATOM 594 C CA . ARG A 1 75 ? 5.75 -38.344 -16.203 1 89.94 75 ARG A CA 1
ATOM 595 C C . ARG A 1 75 ? 6.613 -37.469 -15.297 1 89.94 75 ARG A C 1
ATOM 597 O O . ARG A 1 75 ? 7.84 -37.438 -15.445 1 89.94 75 ARG A O 1
ATOM 604 N N . TYR A 1 76 ? 5.949 -36.75 -14.414 1 91.81 76 TYR A N 1
ATOM 605 C CA . TYR A 1 76 ? 6.762 -35.938 -13.531 1 91.81 76 TYR A CA 1
ATOM 606 C C . TYR A 1 76 ? 6.156 -35.844 -12.141 1 91.81 76 TYR A C 1
ATOM 608 O O . TYR A 1 76 ? 4.961 -36.094 -11.961 1 91.81 76 TYR A O 1
ATOM 616 N N . CYS A 1 77 ? 7.027 -35.594 -11.195 1 87.75 77 CYS A N 1
ATOM 617 C CA . CYS A 1 77 ? 6.676 -35.375 -9.789 1 87.75 77 CYS A CA 1
ATOM 618 C C . CYS A 1 77 ? 7.102 -34 -9.32 1 87.75 77 CYS A C 1
ATOM 620 O O . CYS A 1 77 ? 8.273 -33.625 -9.438 1 87.75 77 CYS A O 1
ATOM 622 N N . LEU A 1 78 ? 6.09 -33.312 -8.875 1 86.62 78 LEU A N 1
ATOM 623 C CA . LEU A 1 78 ? 6.344 -32 -8.32 1 86.62 78 LEU A CA 1
ATOM 624 C C . LEU A 1 78 ? 6.328 -32.031 -6.797 1 86.62 78 LEU A C 1
ATOM 626 O O . LEU A 1 78 ? 5.297 -32.312 -6.188 1 86.62 78 LEU A O 1
ATOM 630 N N . LEU A 1 79 ? 7.492 -31.688 -6.215 1 81.19 79 LEU A N 1
ATOM 631 C CA . LEU A 1 79 ? 7.609 -31.766 -4.766 1 81.19 79 LEU A CA 1
ATOM 632 C C . LEU A 1 79 ? 7.363 -30.406 -4.121 1 81.19 79 LEU A C 1
ATOM 634 O O . LEU A 1 79 ? 7.809 -29.375 -4.641 1 81.19 79 LEU A O 1
ATOM 638 N N . ASN A 1 80 ? 6.66 -30.438 -2.975 1 75.38 80 ASN A N 1
ATOM 639 C CA . ASN A 1 80 ? 6.527 -29.234 -2.16 1 75.38 80 ASN A CA 1
ATOM 640 C C . ASN A 1 80 ? 7.844 -28.875 -1.475 1 75.38 80 ASN A C 1
ATOM 642 O O . ASN A 1 80 ? 8.578 -29.766 -1.032 1 75.38 80 ASN A O 1
ATOM 646 N N . PRO A 1 81 ? 8.125 -27.625 -1.447 1 71.81 81 PRO A N 1
ATOM 647 C CA . PRO A 1 81 ? 9.391 -27.188 -0.864 1 71.81 81 PRO A CA 1
ATOM 648 C C . PRO A 1 81 ? 9.625 -27.75 0.537 1 71.81 81 PRO A C 1
ATOM 650 O O . PRO A 1 81 ? 10.75 -28.125 0.879 1 71.81 81 PRO A O 1
ATOM 653 N N . LEU A 1 82 ? 8.625 -27.828 1.307 1 65.44 82 LEU A N 1
ATOM 654 C CA . LEU A 1 82 ? 8.758 -28.344 2.668 1 65.44 82 LEU A CA 1
ATOM 655 C C . LEU A 1 82 ? 9.094 -29.828 2.666 1 65.44 82 LEU A C 1
ATOM 657 O O . LEU A 1 82 ? 9.898 -30.297 3.475 1 65.44 82 LEU A O 1
ATOM 661 N N . GLU A 1 83 ? 8.461 -30.5 1.814 1 66.38 83 GLU A N 1
ATOM 662 C CA . GLU A 1 83 ? 8.719 -31.938 1.676 1 66.38 83 GLU A CA 1
ATOM 663 C C . GLU A 1 83 ? 10.141 -32.188 1.188 1 66.38 83 GLU A C 1
ATOM 665 O O . GLU A 1 83 ? 10.812 -33.094 1.661 1 66.38 83 GLU A O 1
ATOM 670 N N . ALA A 1 84 ? 10.523 -31.328 0.299 1 66.94 84 ALA A N 1
ATOM 671 C CA . ALA A 1 84 ? 11.867 -31.469 -0.244 1 66.94 84 ALA A CA 1
ATOM 672 C C . ALA A 1 84 ? 12.922 -31.219 0.834 1 66.94 84 ALA A C 1
ATOM 674 O O . ALA A 1 84 ? 13.922 -31.922 0.909 1 66.94 84 ALA A O 1
ATOM 675 N N . LYS A 1 85 ? 12.672 -30.172 1.595 1 67.69 85 LYS A N 1
ATOM 676 C CA . LYS A 1 85 ? 13.617 -29.828 2.662 1 67.69 85 LYS A CA 1
ATOM 677 C C . LYS A 1 85 ? 13.742 -30.984 3.66 1 67.69 85 LYS A C 1
ATOM 679 O O . LYS A 1 85 ? 14.844 -31.312 4.094 1 67.69 85 LYS A O 1
ATOM 684 N N . LYS A 1 86 ? 12.641 -31.578 4.035 1 63.97 86 LYS A N 1
ATOM 685 C CA . LYS A 1 86 ? 12.641 -32.688 4.98 1 63.97 86 LYS A CA 1
ATOM 686 C C . LYS A 1 86 ? 13.406 -33.875 4.418 1 63.97 86 LYS A C 1
ATOM 688 O O . LYS A 1 86 ? 14.148 -34.531 5.141 1 63.97 86 LYS A O 1
ATOM 693 N N . GLN A 1 87 ? 13.203 -34.062 3.229 1 63.69 87 GLN A N 1
ATOM 694 C CA . GLN A 1 87 ? 13.836 -35.219 2.59 1 63.69 87 GLN A CA 1
ATOM 695 C C . GLN A 1 87 ? 15.336 -35 2.408 1 63.69 87 GLN A C 1
ATOM 697 O O . GLN A 1 87 ? 16.125 -35.938 2.492 1 63.69 87 GLN A O 1
ATOM 702 N N . LEU A 1 88 ? 15.617 -33.688 2.178 1 62.91 88 LEU A N 1
ATOM 703 C CA . LEU A 1 88 ? 17.016 -33.344 1.962 1 62.91 88 LEU A CA 1
ATOM 704 C C . LEU A 1 88 ? 17.781 -33.312 3.279 1 62.91 88 LEU A C 1
ATOM 706 O O . LEU A 1 88 ? 18.969 -33.625 3.307 1 62.91 88 LEU A O 1
ATOM 710 N N . GLU A 1 89 ? 17.172 -32.781 4.273 1 59.03 89 GLU A N 1
ATOM 711 C CA . GLU A 1 89 ? 17.797 -32.75 5.59 1 59.03 89 GLU A CA 1
ATOM 712 C C . GLU A 1 89 ? 18.078 -34.188 6.09 1 59.03 89 GLU A C 1
ATOM 714 O O . GLU A 1 89 ? 19.047 -34.406 6.816 1 59.03 89 GLU A O 1
ATOM 719 N N . LEU A 1 90 ? 17.203 -35.094 5.82 1 52.53 90 LEU A N 1
ATOM 720 C CA . LEU A 1 90 ? 17.391 -36.469 6.277 1 52.53 90 LEU A CA 1
ATOM 721 C C . LEU A 1 90 ? 18.656 -37.062 5.68 1 52.53 90 LEU A C 1
ATOM 723 O O . LEU A 1 90 ? 19.25 -37.969 6.258 1 52.53 90 LEU A O 1
ATOM 727 N N . GLY A 1 91 ? 19.047 -36.625 4.559 1 48.69 91 GLY A N 1
ATOM 728 C CA . GLY A 1 91 ? 20.141 -37.344 3.906 1 48.69 91 GLY A CA 1
ATOM 729 C C . GLY A 1 91 ? 21.516 -36.844 4.336 1 48.69 91 GLY A C 1
ATOM 730 O O . GLY A 1 91 ? 22.469 -37.625 4.332 1 48.69 91 GLY A O 1
ATOM 731 N N . THR A 1 92 ? 21.906 -35.531 4.176 1 52.38 92 THR A N 1
ATOM 732 C CA . THR A 1 92 ? 23.312 -35.219 4.398 1 52.38 92 THR A CA 1
ATOM 733 C C . THR A 1 92 ? 23.469 -34.188 5.516 1 52.38 92 THR A C 1
ATOM 735 O O . THR A 1 92 ? 22.641 -33.281 5.648 1 52.38 92 THR A O 1
ATOM 738 N N . LEU A 1 93 ? 24.266 -34.625 6.598 1 45.53 93 LEU A N 1
ATOM 739 C CA . LEU A 1 93 ? 24.703 -33.781 7.703 1 45.53 93 LEU A CA 1
ATOM 740 C C . LEU A 1 93 ? 25.266 -32.469 7.188 1 45.53 93 LEU A C 1
ATOM 742 O O . LEU A 1 93 ? 25.516 -31.531 7.969 1 45.53 93 LEU A O 1
ATOM 746 N N . ARG A 1 94 ? 26.109 -32.594 6.047 1 47.38 94 ARG A N 1
ATOM 747 C CA . ARG A 1 94 ? 26.906 -31.422 5.703 1 47.38 94 ARG A CA 1
ATOM 748 C C . ARG A 1 94 ? 26.078 -30.422 4.891 1 47.38 94 ARG A C 1
ATOM 750 O O . ARG A 1 94 ? 25.359 -30.812 3.971 1 47.38 94 ARG A O 1
ATOM 757 N N . SER A 1 95 ? 25.781 -29.266 5.254 1 50.22 95 SER A N 1
ATOM 758 C CA . SER A 1 95 ? 25.078 -28.031 4.938 1 50.22 95 SER A CA 1
ATOM 759 C C . SER A 1 95 ? 25.406 -27.562 3.525 1 50.22 95 SER A C 1
ATOM 761 O O . SER A 1 95 ? 25.344 -26.359 3.232 1 50.22 95 SER A O 1
ATOM 763 N N . TRP A 1 96 ? 26.109 -28.328 2.617 1 51.47 96 TRP A N 1
ATOM 764 C CA . TRP A 1 96 ? 26.453 -27.609 1.397 1 51.47 96 TRP A CA 1
ATOM 765 C C . TRP A 1 96 ? 25.219 -27.375 0.534 1 51.47 96 TRP A C 1
ATOM 767 O O . TRP A 1 96 ? 24.547 -28.328 0.128 1 51.47 96 TRP A O 1
ATOM 777 N N . LYS A 1 97 ? 24.609 -26.234 0.446 1 65.19 97 LYS A N 1
ATOM 778 C CA . LYS A 1 97 ? 23.438 -25.891 -0.333 1 65.19 97 LYS A CA 1
ATOM 779 C C . LYS A 1 97 ? 23.812 -25.328 -1.7 1 65.19 97 LYS A C 1
ATOM 781 O O . LYS A 1 97 ? 24.109 -24.141 -1.83 1 65.19 97 LYS A O 1
ATOM 786 N N . THR A 1 98 ? 24.266 -26.328 -2.699 1 78.62 98 THR A N 1
ATOM 787 C CA . THR A 1 98 ? 24.422 -25.922 -4.094 1 78.62 98 THR A CA 1
ATOM 788 C C . THR A 1 98 ? 23.328 -26.516 -4.957 1 78.62 98 THR A C 1
ATOM 790 O O . THR A 1 98 ? 22.703 -27.516 -4.582 1 78.62 98 THR A O 1
ATOM 793 N N . ASP A 1 99 ? 23.062 -25.906 -6.133 1 80.69 99 ASP A N 1
ATOM 794 C CA . ASP A 1 99 ? 22.047 -26.391 -7.074 1 80.69 99 ASP A CA 1
ATOM 795 C C . ASP A 1 99 ? 22.359 -27.812 -7.531 1 80.69 99 ASP A C 1
ATOM 797 O O . ASP A 1 99 ? 21.469 -28.641 -7.652 1 80.69 99 ASP A O 1
ATOM 801 N N . LYS A 1 100 ? 23.594 -28.078 -7.738 1 83.12 100 LYS A N 1
ATOM 802 C CA . LYS A 1 100 ? 24.062 -29.391 -8.148 1 83.12 100 LYS A CA 1
ATOM 803 C C . LYS A 1 100 ? 23.75 -30.438 -7.078 1 83.12 100 LYS A C 1
ATOM 805 O O . LYS A 1 100 ? 23.156 -31.469 -7.363 1 83.12 100 LYS A O 1
ATOM 810 N N . HIS A 1 101 ? 24.125 -30.141 -5.949 1 82.56 101 HIS A N 1
ATOM 811 C CA . HIS A 1 101 ? 23.938 -31.062 -4.84 1 82.56 101 HIS A CA 1
ATOM 812 C C . HIS A 1 101 ? 22.453 -31.328 -4.59 1 82.56 101 HIS A C 1
ATOM 814 O O . HIS A 1 101 ? 22.062 -32.469 -4.355 1 82.56 101 HIS A O 1
ATOM 820 N N . ASP A 1 102 ? 21.672 -30.266 -4.699 1 82.56 102 ASP A N 1
ATOM 821 C CA . ASP A 1 102 ? 20.25 -30.391 -4.469 1 82.56 102 ASP A CA 1
ATOM 822 C C . ASP A 1 102 ? 19.594 -31.297 -5.52 1 82.56 102 ASP A C 1
ATOM 824 O O . ASP A 1 102 ? 18.719 -32.094 -5.199 1 82.56 102 ASP A O 1
ATOM 828 N N . ALA A 1 103 ? 20.062 -31.188 -6.723 1 87.31 103 ALA A N 1
ATOM 829 C CA . ALA A 1 103 ? 19.531 -32.031 -7.793 1 87.31 103 ALA A CA 1
ATOM 830 C C . ALA A 1 103 ? 19.844 -33.5 -7.547 1 87.31 103 ALA A C 1
ATOM 832 O O . ALA A 1 103 ? 19 -34.375 -7.738 1 87.31 103 ALA A O 1
ATOM 833 N N . HIS A 1 104 ? 21.031 -33.781 -7.125 1 86.81 104 HIS A N 1
ATOM 834 C CA . HIS A 1 104 ? 21.438 -35.125 -6.836 1 86.81 104 HIS A CA 1
ATOM 835 C C . HIS A 1 104 ? 20.625 -35.719 -5.695 1 86.81 104 HIS A C 1
ATOM 837 O O . HIS A 1 104 ? 20.172 -36.875 -5.781 1 86.81 104 HIS A O 1
ATOM 843 N N . LEU A 1 105 ? 20.453 -34.875 -4.742 1 82.56 105 LEU A N 1
ATOM 844 C CA . LEU A 1 105 ? 19.703 -35.344 -3.582 1 82.56 105 LEU A CA 1
ATOM 845 C C . LEU A 1 105 ? 18.266 -35.625 -3.961 1 82.56 105 LEU A C 1
ATOM 847 O O . LEU A 1 105 ? 17.688 -36.625 -3.48 1 82.56 105 LEU A O 1
ATOM 851 N N . LEU A 1 106 ? 17.734 -34.812 -4.762 1 84.62 106 LEU A N 1
ATOM 852 C CA . LEU A 1 106 ? 16.359 -35 -5.23 1 84.62 106 LEU A CA 1
ATOM 853 C C . LEU A 1 106 ? 16.219 -36.344 -5.977 1 84.62 106 LEU A C 1
ATOM 855 O O . LEU A 1 106 ? 15.266 -37.062 -5.766 1 84.62 106 LEU A O 1
ATOM 859 N N . ALA A 1 107 ? 17.172 -36.656 -6.816 1 84 107 ALA A N 1
ATOM 860 C CA . ALA A 1 107 ? 17.156 -37.906 -7.59 1 84 107 ALA A CA 1
ATOM 861 C C . ALA A 1 107 ? 17.297 -39.125 -6.684 1 84 107 ALA A C 1
ATOM 863 O O . ALA A 1 107 ? 16.547 -40.094 -6.824 1 84 107 ALA A O 1
ATOM 864 N N . GLN A 1 108 ? 18.141 -39 -5.758 1 81.81 108 GLN A N 1
ATOM 865 C CA . GLN A 1 108 ? 18.438 -40.125 -4.867 1 81.81 108 GLN A CA 1
ATOM 866 C C . GLN A 1 108 ? 17.25 -40.406 -3.936 1 81.81 108 GLN A C 1
ATOM 868 O O . GLN A 1 108 ? 16.938 -41.562 -3.654 1 81.81 108 GLN A O 1
ATOM 873 N N . SER A 1 109 ? 16.688 -39.344 -3.469 1 79 109 SER A N 1
ATOM 874 C CA . SER A 1 109 ? 15.57 -39.469 -2.535 1 79 109 SER A CA 1
ATOM 875 C C . SER A 1 109 ? 14.352 -40.094 -3.213 1 79 109 SER A C 1
ATOM 877 O O . SER A 1 109 ? 13.578 -40.812 -2.576 1 79 109 SER A O 1
ATOM 879 N N . HIS A 1 110 ? 14.125 -39.781 -4.434 1 79.56 110 HIS A N 1
ATOM 880 C CA . HIS A 1 110 ? 12.992 -40.344 -5.168 1 79.56 110 HIS A CA 1
ATOM 881 C C . HIS A 1 110 ? 13.125 -41.844 -5.34 1 79.56 110 HIS A C 1
ATOM 883 O O . HIS A 1 110 ? 12.125 -42.562 -5.336 1 79.56 110 HIS A O 1
ATOM 889 N N . SER A 1 111 ? 14.281 -42.312 -5.531 1 70.94 111 SER A N 1
ATOM 890 C CA . SER A 1 111 ? 14.516 -43.719 -5.699 1 70.94 111 SER A CA 1
ATOM 891 C C . SER A 1 111 ? 14.141 -44.5 -4.438 1 70.94 111 SER A C 1
ATOM 893 O O . SER A 1 111 ? 13.75 -45.656 -4.516 1 70.94 111 SER A O 1
ATOM 895 N N . LEU A 1 112 ? 14.156 -43.719 -3.381 1 69.69 112 LEU A N 1
ATOM 896 C CA . LEU A 1 112 ? 13.875 -44.375 -2.102 1 69.69 112 LEU A CA 1
ATOM 897 C C . LEU A 1 112 ? 12.391 -44.281 -1.763 1 69.69 112 LEU A C 1
ATOM 899 O O . LEU A 1 112 ? 11.844 -45.188 -1.13 1 69.69 112 LEU A O 1
ATOM 903 N N . HIS A 1 113 ? 11.75 -43.156 -2.123 1 66.69 113 HIS A N 1
ATOM 904 C CA . HIS A 1 113 ? 10.352 -42.906 -1.809 1 66.69 113 HIS A CA 1
ATOM 905 C C . HIS A 1 113 ? 9.57 -42.531 -3.062 1 66.69 113 HIS A C 1
ATOM 907 O O . HIS A 1 113 ? 9.703 -41.438 -3.582 1 66.69 113 HIS A O 1
ATOM 913 N N . ARG A 1 114 ? 8.859 -43.562 -3.555 1 62.03 114 ARG A N 1
ATOM 914 C CA . ARG A 1 114 ? 8.102 -43.312 -4.773 1 62.03 114 ARG A CA 1
ATOM 915 C C . ARG A 1 114 ? 7.027 -42.25 -4.539 1 62.03 114 ARG A C 1
ATOM 917 O O . ARG A 1 114 ? 6.195 -42.406 -3.641 1 62.03 114 ARG A O 1
ATOM 924 N N . ARG A 1 115 ? 7.191 -41.219 -5.223 1 65.19 115 ARG A N 1
ATOM 925 C CA . ARG A 1 115 ? 6.27 -40.094 -5.09 1 65.19 115 ARG A CA 1
ATOM 926 C C . ARG A 1 115 ? 5.125 -40.188 -6.09 1 65.19 115 ARG A C 1
ATOM 928 O O . ARG A 1 115 ? 5.25 -40.875 -7.117 1 65.19 115 ARG A O 1
ATOM 935 N N . GLU A 1 116 ? 4.051 -39.688 -5.574 1 63.78 116 GLU A N 1
ATOM 936 C CA . GLU A 1 116 ? 2.857 -39.719 -6.41 1 63.78 116 GLU A CA 1
ATOM 937 C C . GLU A 1 116 ? 3.006 -38.781 -7.609 1 63.78 116 GLU A C 1
ATOM 939 O O . GLU A 1 116 ? 3.533 -37.688 -7.48 1 63.78 116 GLU A O 1
ATOM 944 N N . GLU A 1 117 ? 2.805 -39.344 -8.789 1 67.38 117 GLU A N 1
ATOM 945 C CA . GLU A 1 117 ? 2.857 -38.594 -10.055 1 67.38 117 GLU A CA 1
ATOM 946 C C . GLU A 1 117 ? 1.808 -37.5 -10.102 1 67.38 117 GLU A C 1
ATOM 948 O O . GLU A 1 117 ? 0.687 -37.688 -9.617 1 67.38 117 GLU A O 1
ATOM 953 N N . ASN A 1 118 ? 2.342 -36.281 -10.344 1 64.88 118 ASN A N 1
ATOM 954 C CA . ASN A 1 118 ? 1.402 -35.188 -10.516 1 64.88 118 ASN A CA 1
ATOM 955 C C . ASN A 1 118 ? 0.577 -35.344 -11.789 1 64.88 118 ASN A C 1
ATOM 957 O O . ASN A 1 118 ? 1.113 -35.719 -12.844 1 64.88 118 ASN A O 1
ATOM 961 N N . GLN A 1 119 ? -0.814 -35.656 -11.555 1 56.88 119 GLN A N 1
ATOM 962 C CA . GLN A 1 119 ? -1.698 -35.719 -12.711 1 56.88 119 GLN A CA 1
ATOM 963 C C . GLN A 1 119 ? -2.072 -34.312 -13.211 1 56.88 119 GLN A C 1
ATOM 965 O O . GLN A 1 119 ? -2.238 -33.406 -12.406 1 56.88 119 GLN A O 1
ATOM 970 N N . THR A 1 120 ? -1.583 -34.031 -14.461 1 55.53 120 THR A N 1
ATOM 971 C CA . THR A 1 120 ? -1.772 -32.75 -15.156 1 55.53 120 THR A CA 1
ATOM 972 C C . THR A 1 120 ? -3.25 -32.375 -15.188 1 55.53 120 THR A C 1
ATOM 974 O O . THR A 1 120 ? -4.074 -33.094 -15.734 1 55.53 120 THR A O 1
ATOM 977 N N . HIS A 1 121 ? -3.896 -31.734 -14.211 1 57.88 121 HIS A N 1
ATOM 978 C CA . HIS A 1 121 ? -5.238 -31.266 -14.555 1 57.88 121 HIS A CA 1
ATOM 979 C C . HIS A 1 121 ? -5.199 -29.891 -15.188 1 57.88 121 HIS A C 1
ATOM 981 O O . HIS A 1 121 ? -5.121 -28.875 -14.484 1 57.88 121 HIS A O 1
ATOM 987 N N . ILE A 1 122 ? -5.039 -29.828 -16.656 1 58.88 122 ILE A N 1
ATOM 988 C CA . ILE A 1 122 ? -4.934 -28.656 -17.531 1 58.88 122 ILE A CA 1
ATOM 989 C C . ILE A 1 122 ? -6.125 -27.734 -17.297 1 58.88 122 ILE A C 1
ATOM 991 O O . ILE A 1 122 ? -5.988 -26.516 -17.375 1 58.88 122 ILE A O 1
ATOM 995 N N . HIS A 1 123 ? -7.246 -28.422 -16.828 1 60.81 123 HIS A N 1
ATOM 996 C CA . HIS A 1 123 ? -8.5 -27.672 -16.844 1 60.81 123 HIS A CA 1
ATOM 997 C C . HIS A 1 123 ? -8.508 -26.594 -15.758 1 60.81 123 HIS A C 1
ATOM 999 O O . HIS A 1 123 ? -9.258 -25.625 -15.852 1 60.81 123 HIS A O 1
ATOM 1005 N N . HIS A 1 124 ? -7.508 -26.625 -14.906 1 77.06 124 HIS A N 1
ATOM 1006 C CA . HIS A 1 124 ? -7.621 -25.703 -13.789 1 77.06 124 HIS A CA 1
ATOM 1007 C C . HIS A 1 124 ? -6.555 -24.609 -13.867 1 77.06 124 HIS A C 1
ATOM 1009 O O . HIS A 1 124 ? -6.543 -23.688 -13.055 1 77.06 124 HIS A O 1
ATOM 1015 N N . LEU A 1 125 ? -5.855 -24.688 -14.953 1 80.19 125 LEU A N 1
ATOM 1016 C CA . LEU A 1 125 ? -4.746 -23.75 -15.031 1 80.19 125 LEU A CA 1
ATOM 1017 C C . LEU A 1 125 ? -5.254 -22.328 -15.273 1 80.19 125 LEU A C 1
ATOM 1019 O O . LEU A 1 125 ? -4.797 -21.375 -14.625 1 80.19 125 LEU A O 1
ATOM 1023 N N . SER A 1 126 ? -6.242 -22.281 -16.156 1 87.5 126 SER A N 1
ATOM 1024 C CA . SER A 1 126 ? -6.789 -20.969 -16.484 1 87.5 126 SER A CA 1
ATOM 1025 C C . SER A 1 126 ? -7.551 -20.375 -15.305 1 87.5 126 SER A C 1
ATOM 1027 O O . SER A 1 126 ? -7.398 -19.203 -14.992 1 87.5 126 SER A O 1
ATOM 1029 N N . THR A 1 127 ? -8.336 -21.25 -14.688 1 92.06 127 THR A N 1
ATOM 1030 C CA . THR A 1 127 ? -9.117 -20.781 -13.547 1 92.06 127 THR A CA 1
ATOM 1031 C C . THR A 1 127 ? -8.211 -20.344 -12.406 1 92.06 127 THR A C 1
ATOM 1033 O O . THR A 1 127 ? -8.469 -19.328 -11.758 1 92.06 127 THR A O 1
ATOM 1036 N N . SER A 1 128 ? -7.16 -21.078 -12.234 1 92.12 128 SER A N 1
ATOM 1037 C CA . SER A 1 128 ? -6.195 -20.734 -11.195 1 92.12 128 SER A CA 1
ATOM 1038 C C . SER A 1 128 ? -5.516 -19.406 -11.492 1 92.12 128 SER A C 1
ATOM 1040 O O . SER A 1 128 ? -5.371 -18.562 -10.602 1 92.12 128 SER A O 1
ATOM 1042 N N . ALA A 1 129 ? -5.105 -19.234 -12.727 1 93.25 129 ALA A N 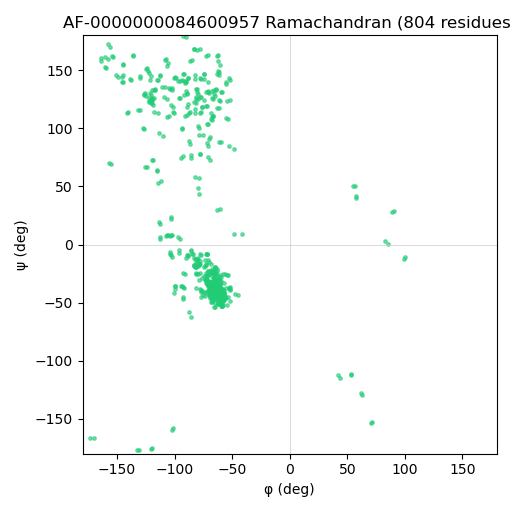1
ATOM 1043 C CA . ALA A 1 129 ? -4.445 -18 -13.133 1 93.25 129 ALA A CA 1
ATOM 1044 C C . ALA A 1 129 ? -5.375 -16.797 -12.961 1 93.25 129 ALA A C 1
ATOM 1046 O O . ALA A 1 129 ? -4.953 -15.75 -12.477 1 93.25 129 ALA A O 1
ATOM 1047 N N . LEU A 1 130 ? -6.602 -17 -13.344 1 96.12 130 LEU A N 1
ATOM 1048 C CA . LEU A 1 130 ? -7.586 -15.938 -13.219 1 96.12 130 LEU A CA 1
ATOM 1049 C C . LEU A 1 130 ? -7.863 -15.617 -11.75 1 96.12 130 LEU A C 1
ATOM 1051 O O . LEU A 1 130 ? -8.016 -14.453 -11.383 1 96.12 130 LEU A O 1
ATOM 1055 N N . SER A 1 131 ? -7.973 -16.688 -10.984 1 95.81 131 SER A N 1
ATOM 1056 C CA . SER A 1 131 ? -8.18 -16.5 -9.555 1 95.81 131 SER A CA 1
ATOM 1057 C C . SER A 1 131 ? -7.051 -15.672 -8.938 1 95.81 131 SER A C 1
ATOM 1059 O O . SER A 1 131 ? -7.305 -14.75 -8.164 1 95.81 131 SER A O 1
ATOM 1061 N N . ARG A 1 132 ? -5.887 -15.977 -9.297 1 94.19 132 ARG A N 1
ATOM 1062 C CA . ARG A 1 132 ? -4.73 -15.25 -8.789 1 94.19 132 ARG A CA 1
ATOM 1063 C C . ARG A 1 132 ? -4.75 -13.797 -9.258 1 94.19 132 ARG A C 1
ATOM 1065 O O . ARG A 1 132 ? -4.41 -12.891 -8.492 1 94.19 132 ARG A O 1
ATOM 1072 N N . PHE A 1 133 ? -5.043 -13.609 -10.539 1 97.19 133 PHE A N 1
ATOM 1073 C CA . PHE A 1 133 ? -5.152 -12.258 -11.07 1 97.19 133 PHE A CA 1
ATOM 1074 C C . PHE A 1 133 ? -6.191 -11.453 -10.297 1 97.19 133 PHE A C 1
ATOM 1076 O O . PHE A 1 133 ? -5.934 -10.312 -9.906 1 97.19 133 PHE A O 1
ATOM 1083 N N . TYR A 1 134 ? -7.309 -12.094 -10 1 97.75 134 TYR A N 1
ATOM 1084 C CA . TYR A 1 134 ? -8.375 -11.477 -9.219 1 97.75 134 TYR A CA 1
ATOM 1085 C C . TYR A 1 134 ? -7.871 -11.055 -7.844 1 97.75 134 TYR A C 1
ATOM 1087 O O . TYR A 1 134 ? -8.125 -9.93 -7.402 1 97.75 134 TYR A O 1
ATOM 1095 N N . GLN A 1 135 ? -7.195 -11.898 -7.25 1 96.44 135 GLN A N 1
ATOM 1096 C CA . GLN A 1 135 ? -6.707 -11.633 -5.902 1 96.44 135 GLN A CA 1
ATOM 1097 C C . GLN A 1 135 ? -5.664 -10.523 -5.898 1 96.44 135 GLN A C 1
ATOM 1099 O O . GLN A 1 135 ? -5.57 -9.75 -4.945 1 96.44 135 GLN A O 1
ATOM 1104 N N . GLU A 1 136 ? -4.777 -10.492 -6.914 1 96.69 136 GLU A N 1
ATOM 1105 C CA . GLU A 1 136 ? -3.816 -9.398 -7.051 1 96.69 136 GLU A CA 1
ATOM 1106 C C . GLU A 1 136 ? -4.523 -8.047 -7.133 1 96.69 136 GLU A C 1
ATOM 1108 O O . GLU A 1 136 ? -4.117 -7.09 -6.473 1 96.69 136 GLU A O 1
ATOM 1113 N N . ILE A 1 137 ? -5.578 -7.984 -7.945 1 97.56 137 ILE A N 1
ATOM 1114 C CA . ILE A 1 137 ? -6.352 -6.758 -8.109 1 97.56 137 ILE A CA 1
ATOM 1115 C C . ILE A 1 137 ? -7.012 -6.387 -6.785 1 97.56 137 ILE A C 1
ATOM 1117 O O . ILE A 1 137 ? -7.012 -5.219 -6.387 1 97.56 137 ILE A O 1
ATOM 1121 N N . GLU A 1 138 ? -7.527 -7.406 -6.094 1 96.75 138 GLU A N 1
ATOM 1122 C CA . GLU A 1 138 ? -8.156 -7.176 -4.801 1 96.75 138 GLU A CA 1
ATOM 1123 C C . GLU A 1 138 ? -7.172 -6.578 -3.801 1 96.75 138 GLU A C 1
ATOM 1125 O O . GLU A 1 138 ? -7.52 -5.68 -3.033 1 96.75 138 GLU A O 1
ATOM 1130 N N . GLU A 1 139 ? -6.02 -7.07 -3.795 1 96.44 139 GLU A N 1
ATOM 1131 C CA . GLU A 1 139 ? -4.992 -6.551 -2.9 1 96.44 139 GLU A CA 1
ATOM 1132 C C . GLU A 1 139 ? -4.668 -5.094 -3.223 1 96.44 139 GLU A C 1
ATOM 1134 O O . GLU A 1 139 ? -4.469 -4.281 -2.316 1 96.44 139 GLU A O 1
ATOM 1139 N N . GLU A 1 140 ? -4.57 -4.785 -4.484 1 97 140 GLU A N 1
ATOM 1140 C CA . GLU A 1 140 ? -4.32 -3.41 -4.902 1 97 140 GLU A CA 1
ATOM 1141 C C . GLU A 1 140 ? -5.461 -2.49 -4.469 1 97 140 GLU A C 1
ATOM 1143 O O . GLU A 1 140 ? -5.219 -1.364 -4.023 1 97 140 GLU A O 1
ATOM 1148 N N . ILE A 1 141 ? -6.684 -2.98 -4.605 1 97.81 141 ILE A N 1
ATOM 1149 C CA . ILE A 1 141 ? -7.848 -2.197 -4.203 1 97.81 141 ILE A CA 1
ATOM 1150 C C . ILE A 1 141 ? -7.77 -1.89 -2.709 1 97.81 141 ILE A C 1
ATOM 1152 O O . ILE A 1 141 ? -8.016 -0.756 -2.289 1 97.81 141 ILE A O 1
ATOM 1156 N N . LYS A 1 142 ? -7.406 -2.854 -1.968 1 96.56 142 LYS A N 1
ATOM 1157 C CA . LYS A 1 142 ? -7.297 -2.66 -0.524 1 96.56 142 LYS A CA 1
ATOM 1158 C C . LYS A 1 142 ? -6.266 -1.588 -0.19 1 96.56 142 LYS A C 1
ATOM 1160 O O . LYS A 1 142 ? -6.504 -0.729 0.66 1 96.56 142 LYS A O 1
ATOM 1165 N N . ARG A 1 143 ? -5.195 -1.582 -0.845 1 96.38 143 ARG A N 1
ATOM 1166 C CA . ARG A 1 143 ? -4.133 -0.609 -0.604 1 96.38 143 ARG A CA 1
ATOM 1167 C C . ARG A 1 143 ? -4.574 0.793 -1.011 1 96.38 143 ARG A C 1
ATOM 1169 O O . ARG A 1 143 ? -4.41 1.747 -0.249 1 96.38 143 ARG A O 1
ATOM 1176 N N . MET A 1 144 ? -5.102 0.896 -2.221 1 97.44 144 MET A N 1
ATOM 1177 C CA . MET A 1 144 ? -5.543 2.195 -2.721 1 97.44 144 MET A CA 1
ATOM 1178 C C . MET A 1 144 ? -6.656 2.766 -1.849 1 97.44 144 MET A C 1
ATOM 1180 O O . MET A 1 144 ? -6.734 3.979 -1.649 1 97.44 144 MET A O 1
ATOM 1184 N N . ARG A 1 145 ? -7.504 1.832 -1.383 1 97 145 ARG A N 1
ATOM 1185 C CA . ARG A 1 145 ? -8.57 2.256 -0.486 1 97 145 ARG A CA 1
ATOM 1186 C C . ARG A 1 145 ? -8.008 2.914 0.769 1 97 145 ARG A C 1
ATOM 1188 O O . ARG A 1 145 ? -8.539 3.922 1.238 1 97 145 ARG A O 1
ATOM 1195 N N . MET A 1 146 ? -6.965 2.412 1.277 1 96.25 146 MET A N 1
ATOM 1196 C CA . MET A 1 146 ? -6.348 2.971 2.477 1 96.25 146 MET A CA 1
ATOM 1197 C C . MET A 1 146 ? -5.723 4.332 2.186 1 96.25 146 MET A C 1
ATOM 1199 O O . MET A 1 146 ? -5.855 5.266 2.98 1 96.25 146 MET A O 1
ATOM 1203 N N . TYR A 1 147 ? -5.062 4.406 1.042 1 96.94 147 TYR A N 1
ATOM 1204 C CA . TYR A 1 147 ? -4.484 5.688 0.662 1 96.94 147 TYR A CA 1
ATOM 1205 C C . TYR A 1 147 ? -5.566 6.746 0.49 1 96.94 147 TYR A C 1
ATOM 1207 O O . TYR A 1 147 ? -5.402 7.887 0.929 1 96.94 147 TYR A O 1
ATOM 1215 N N . LEU A 1 148 ? -6.672 6.348 -0.125 1 97.19 148 LEU A N 1
ATOM 1216 C CA . LEU A 1 148 ? -7.797 7.258 -0.308 1 97.19 148 LEU A CA 1
ATOM 1217 C C . LEU A 1 148 ? -8.359 7.703 1.037 1 97.19 148 LEU A C 1
ATOM 1219 O O . LEU A 1 148 ? -8.602 8.891 1.252 1 97.19 148 LEU A O 1
ATOM 1223 N N . HIS A 1 149 ? -8.508 6.738 1.908 1 96.44 149 HIS A N 1
ATOM 1224 C CA . HIS A 1 149 ? -9.023 7.035 3.242 1 96.44 149 HIS A CA 1
ATOM 1225 C C . HIS A 1 149 ? -8.125 8.039 3.965 1 96.44 149 HIS A C 1
ATOM 1227 O O . HIS A 1 149 ? -8.617 9.031 4.508 1 96.44 149 HIS A O 1
ATOM 1233 N N . ASN A 1 150 ? -6.867 7.82 3.906 1 95.5 150 ASN A N 1
ATOM 1234 C CA . ASN A 1 150 ? -5.922 8.711 4.566 1 95.5 150 ASN A CA 1
ATOM 1235 C C . ASN A 1 150 ? -6.004 10.125 4.012 1 95.5 150 ASN A C 1
ATOM 1237 O O . ASN A 1 150 ? -5.996 11.102 4.773 1 95.5 150 ASN A O 1
ATOM 1241 N N . ALA A 1 151 ? -6.074 10.219 2.699 1 96.62 151 ALA A N 1
ATOM 1242 C CA . ALA A 1 151 ? -6.164 11.531 2.066 1 96.62 151 ALA A CA 1
ATOM 1243 C C . ALA A 1 151 ? -7.473 12.227 2.422 1 96.62 151 ALA A C 1
ATOM 1245 O O . ALA A 1 151 ? -7.488 13.422 2.727 1 96.62 151 ALA A O 1
ATOM 1246 N N . LEU A 1 152 ? -8.539 11.477 2.5 1 96.38 152 LEU A N 1
ATOM 1247 C CA . LEU A 1 152 ? -9.859 12.023 2.783 1 96.38 152 LEU A CA 1
ATOM 1248 C C . LEU A 1 152 ? -9.953 12.508 4.227 1 96.38 152 LEU A C 1
ATOM 1250 O O . LEU A 1 152 ? -10.617 13.508 4.508 1 96.38 152 LEU A O 1
ATOM 1254 N N . GLN A 1 153 ? -9.273 11.859 5.078 1 95.44 153 GLN A N 1
ATOM 1255 C CA . GLN A 1 153 ? -9.312 12.234 6.488 1 95.44 153 GLN A CA 1
ATOM 1256 C C . GLN A 1 153 ? -8.719 13.625 6.703 1 95.44 153 GLN A C 1
ATOM 1258 O O . GLN A 1 153 ? -9.039 14.297 7.691 1 95.44 153 GLN A O 1
ATOM 1263 N N . LEU A 1 154 ? -7.941 14.07 5.754 1 96 154 LEU A N 1
ATOM 1264 C CA . LEU A 1 154 ? -7.324 15.391 5.871 1 96 154 LEU A CA 1
ATOM 1265 C C . LEU A 1 154 ? -8.094 16.422 5.062 1 96 154 LEU A C 1
ATOM 1267 O O . LEU A 1 154 ? -8.281 17.562 5.512 1 96 154 LEU A O 1
ATOM 1271 N N . SER A 1 155 ? -8.633 16.047 3.906 1 97 155 SER A N 1
ATOM 1272 C CA . SER A 1 155 ? -9.234 17.016 3.004 1 97 155 SER A CA 1
ATOM 1273 C C . SER A 1 155 ? -10.734 17.156 3.262 1 97 155 SER A C 1
ATOM 1275 O O . SER A 1 155 ? -11.266 18.266 3.309 1 97 155 SER A O 1
ATOM 1277 N N . PHE A 1 156 ? -11.445 16.016 3.42 1 97.06 156 PHE A N 1
ATOM 1278 C CA . PHE A 1 156 ? -12.898 16.016 3.527 1 97.06 156 PHE A CA 1
ATOM 1279 C C . PHE A 1 156 ? -13.383 14.75 4.238 1 97.06 156 PHE A C 1
ATOM 1281 O O . PHE A 1 156 ? -14.086 13.93 3.648 1 97.06 156 PHE A O 1
ATOM 1288 N N . PRO A 1 157 ? -13.133 14.609 5.547 1 93.81 157 PRO A N 1
ATOM 1289 C CA . PRO A 1 157 ? -13.469 13.383 6.285 1 93.81 157 PRO A CA 1
ATOM 1290 C C . PRO A 1 157 ? -14.961 13.07 6.27 1 93.81 157 PRO A C 1
ATOM 1292 O O . PRO A 1 157 ? -15.352 11.906 6.254 1 93.81 157 PRO A O 1
ATOM 1295 N N . GLU A 1 158 ? -15.828 14.062 6.23 1 92.19 158 GLU A N 1
ATOM 1296 C CA . GLU A 1 158 ? -17.266 13.891 6.312 1 92.19 158 GLU A CA 1
ATOM 1297 C C . GLU A 1 158 ? -17.812 13.211 5.062 1 92.19 158 GLU A C 1
ATOM 1299 O O . GLU A 1 158 ? -18.891 12.609 5.094 1 92.19 158 GLU A O 1
ATOM 1304 N N . LEU A 1 159 ? -17.078 13.312 4.027 1 91.88 159 LEU A N 1
ATOM 1305 C CA . LEU A 1 159 ? -17.516 12.719 2.768 1 91.88 159 LEU A CA 1
ATOM 1306 C C . LEU A 1 159 ? -17.625 11.203 2.887 1 91.88 159 LEU A C 1
ATOM 1308 O O . LEU A 1 159 ? -18.469 10.578 2.232 1 91.88 159 LEU A O 1
ATOM 1312 N N . GLU A 1 160 ? -16.812 10.586 3.666 1 88.44 160 GLU A N 1
ATOM 1313 C CA . GLU A 1 160 ? -16.844 9.141 3.834 1 88.44 160 GLU A CA 1
ATOM 1314 C C . GLU A 1 160 ? -18.109 8.688 4.535 1 88.44 160 GLU A C 1
ATOM 1316 O O . GLU A 1 160 ? -18.547 7.539 4.387 1 88.44 160 GLU A O 1
ATOM 1321 N N . GLN A 1 161 ? -18.719 9.539 5.215 1 86.62 161 GLN A N 1
ATOM 1322 C CA . GLN A 1 161 ? -19.969 9.234 5.918 1 86.62 161 GLN A CA 1
ATOM 1323 C C . GLN A 1 161 ? -21.172 9.312 4.977 1 86.62 161 GLN A C 1
ATOM 1325 O O . GLN A 1 161 ? -22.234 8.789 5.289 1 86.62 161 GLN A O 1
ATOM 1330 N N . PHE A 1 162 ? -20.953 9.938 3.992 1 85.12 162 PHE A N 1
ATOM 1331 C CA . PHE A 1 162 ? -22 10.156 3.006 1 85.12 162 PHE A CA 1
ATOM 1332 C C . PHE A 1 162 ? -22.375 8.844 2.32 1 85.12 162 PHE A C 1
ATOM 1334 O O . PHE A 1 162 ? -23.531 8.641 1.938 1 85.12 162 PHE A O 1
ATOM 1341 N N . PHE A 1 163 ? -21.453 7.926 2.268 1 82 163 PHE A N 1
ATOM 1342 C CA . PHE A 1 163 ? -21.672 6.676 1.546 1 82 163 PHE A CA 1
ATOM 1343 C C . PHE A 1 163 ? -21.688 5.496 2.506 1 82 163 PHE A C 1
ATOM 1345 O O . PHE A 1 163 ? -21 5.504 3.527 1 82 163 PHE A O 1
ATOM 1352 N N . SER A 1 164 ? -22.578 4.582 2.203 1 77.38 164 SER A N 1
ATOM 1353 C CA . SER A 1 164 ? -22.516 3.33 2.953 1 77.38 164 SER A CA 1
ATOM 1354 C C . SER A 1 164 ? -21.234 2.572 2.678 1 77.38 164 SER A C 1
ATOM 1356 O O . SER A 1 164 ? -20.625 2.014 3.594 1 77.38 164 SER A O 1
ATOM 1358 N N . SER A 1 165 ? -20.891 2.574 1.418 1 79.25 165 SER A N 1
ATOM 1359 C CA . SER A 1 165 ? -19.594 2.039 0.996 1 79.25 165 SER A CA 1
ATOM 1360 C C . SER A 1 165 ? -18.812 3.057 0.167 1 79.25 165 SER A C 1
ATOM 1362 O O . SER A 1 165 ? -19.359 3.652 -0.765 1 79.25 165 SER A O 1
ATOM 1364 N N . ARG A 1 166 ? -17.594 3.229 0.544 1 79.06 166 ARG A N 1
ATOM 1365 C CA . ARG A 1 166 ? -16.781 4.258 -0.105 1 79.06 166 ARG A CA 1
ATOM 1366 C C . ARG A 1 166 ? -16.141 3.725 -1.384 1 79.06 166 ARG A C 1
ATOM 1368 O O . ARG A 1 166 ? -15.578 4.488 -2.164 1 79.06 166 ARG A O 1
ATOM 1375 N N . ILE A 1 167 ? -16.328 2.445 -1.512 1 89.19 167 ILE A N 1
ATOM 1376 C CA . ILE A 1 167 ? -15.617 1.891 -2.662 1 89.19 167 ILE A CA 1
ATOM 1377 C C . ILE A 1 167 ? -16.625 1.37 -3.684 1 89.19 167 ILE A C 1
ATOM 1379 O O . ILE A 1 167 ? -16.766 0.158 -3.869 1 89.19 167 ILE A O 1
ATOM 1383 N N . THR A 1 168 ? -17.422 2.141 -4.258 1 91.06 168 THR A N 1
ATOM 1384 C CA . THR A 1 168 ? -18.328 1.911 -5.379 1 91.06 168 THR A CA 1
ATOM 1385 C C . THR A 1 168 ? -18.078 2.916 -6.5 1 91.06 168 THR A C 1
ATOM 1387 O O . THR A 1 168 ? -17.578 4.016 -6.25 1 91.06 168 THR A O 1
ATOM 1390 N N . PRO A 1 169 ? -18.359 2.504 -7.703 1 90 169 PRO A N 1
ATOM 1391 C CA . PRO A 1 169 ? -18.141 3.447 -8.805 1 90 169 PRO A CA 1
ATOM 1392 C C . PRO A 1 169 ? -18.844 4.789 -8.57 1 90 169 PRO A C 1
ATOM 1394 O O . PRO A 1 169 ? -18.266 5.84 -8.859 1 90 169 PRO A O 1
ATOM 1397 N N . TYR A 1 170 ? -20 4.762 -7.996 1 87.12 170 TYR A N 1
ATOM 1398 C CA . TYR A 1 170 ? -20.75 5.973 -7.695 1 87.12 170 TYR A CA 1
ATOM 1399 C C . TYR A 1 170 ? -20.031 6.824 -6.66 1 87.12 170 TYR A C 1
ATOM 1401 O O . TYR A 1 170 ? -19.812 8.016 -6.875 1 87.12 170 TYR A O 1
ATOM 1409 N N . ALA A 1 171 ? -19.703 6.273 -5.574 1 91.38 171 ALA A N 1
ATOM 1410 C CA . ALA A 1 171 ? -19.031 6.984 -4.492 1 91.38 171 ALA A CA 1
ATOM 1411 C C . ALA A 1 171 ? -17.688 7.551 -4.961 1 91.38 171 ALA A C 1
ATOM 1413 O O . ALA A 1 171 ? -17.391 8.719 -4.711 1 91.38 171 ALA A O 1
ATOM 1414 N N . LEU A 1 172 ? -16.922 6.727 -5.699 1 94.69 172 LEU A N 1
ATOM 1415 C CA . LEU A 1 172 ? -15.586 7.121 -6.137 1 94.69 172 LEU A CA 1
ATOM 1416 C C . LEU A 1 172 ? -15.664 8.266 -7.141 1 94.69 172 LEU A C 1
ATOM 1418 O O . LEU A 1 172 ? -14.82 9.172 -7.125 1 94.69 172 LEU A O 1
ATOM 1422 N N . SER A 1 173 ? -16.641 8.227 -8.055 1 91.25 173 SER A N 1
ATOM 1423 C CA . SER A 1 173 ? -16.828 9.312 -9.008 1 91.25 173 SER A CA 1
ATOM 1424 C C . SER A 1 173 ? -17.141 10.625 -8.297 1 91.25 173 SER A C 1
ATOM 1426 O O . SER A 1 173 ? -16.609 11.68 -8.648 1 91.25 173 SER A O 1
ATOM 1428 N N . LEU A 1 174 ? -17.984 10.586 -7.281 1 90.06 174 LEU A N 1
ATOM 1429 C CA . LEU A 1 174 ? -18.344 11.773 -6.52 1 90.06 174 LEU A CA 1
ATOM 1430 C C . LEU A 1 174 ? -17.156 12.281 -5.707 1 90.06 174 LEU A C 1
ATOM 1432 O O . LEU A 1 174 ? -16.938 13.492 -5.609 1 90.06 174 LEU A O 1
ATOM 1436 N N . ILE A 1 175 ? -16.438 11.359 -5.094 1 94.69 175 ILE A N 1
ATOM 1437 C CA . ILE A 1 175 ? -15.266 11.719 -4.309 1 94.69 175 ILE A CA 1
ATOM 1438 C C . ILE A 1 175 ? -14.242 12.43 -5.199 1 94.69 175 ILE A C 1
ATOM 1440 O O . ILE A 1 175 ? -13.641 13.414 -4.793 1 94.69 175 ILE A O 1
ATOM 1444 N N . ALA A 1 176 ? -14.055 11.945 -6.473 1 94.75 176 ALA A N 1
ATOM 1445 C CA . ALA A 1 176 ? -13.117 12.555 -7.414 1 94.75 176 ALA A CA 1
ATOM 1446 C C . ALA A 1 176 ? -13.57 13.969 -7.793 1 94.75 176 ALA A C 1
ATOM 1448 O O . ALA A 1 176 ? -12.734 14.844 -8.031 1 94.75 176 ALA A O 1
ATOM 1449 N N . LEU A 1 177 ? -14.891 14.188 -7.754 1 92.75 177 LEU A N 1
ATOM 1450 C CA . LEU A 1 177 ? -15.453 15.477 -8.133 1 92.75 177 LEU A CA 1
ATOM 1451 C C . LEU A 1 177 ? -15.344 16.469 -6.984 1 92.75 177 LEU A C 1
ATOM 1453 O O . LEU A 1 177 ? -15.102 17.656 -7.207 1 92.75 177 LEU A O 1
ATOM 1457 N N . PHE A 1 178 ? -15.523 15.984 -5.781 1 94.81 178 PHE A N 1
ATOM 1458 C CA . PHE A 1 178 ? -15.531 16.859 -4.621 1 94.81 178 PHE A CA 1
ATOM 1459 C C . PHE A 1 178 ? -14.523 16.406 -3.578 1 94.81 178 PHE A C 1
ATOM 1461 O O . PHE A 1 178 ? -14.891 16.078 -2.447 1 94.81 178 PHE A O 1
ATOM 1468 N N . PRO A 1 179 ? -13.273 16.5 -3.926 1 97 179 PRO A N 1
ATOM 1469 C CA . PRO A 1 179 ? -12.227 16.031 -3.012 1 97 179 PRO A CA 1
ATOM 1470 C C . PRO A 1 179 ? -12.047 16.953 -1.808 1 97 179 PRO A C 1
ATOM 1472 O O . PRO A 1 179 ? -11.336 16.609 -0.86 1 97 179 PRO A O 1
ATOM 1475 N N . HIS A 1 180 ? -12.695 18.094 -1.813 1 98.12 180 HIS A N 1
ATOM 1476 C CA . HIS A 1 180 ? -12.609 19.109 -0.776 1 98.12 180 HIS A CA 1
ATOM 1477 C C . HIS A 1 180 ? -13.945 19.812 -0.578 1 98.12 180 HIS A C 1
ATOM 1479 O O . HIS A 1 180 ? -14.664 20.078 -1.546 1 98.12 180 HIS A O 1
ATOM 1485 N N . PRO A 1 181 ? -14.266 20.188 0.585 1 97.5 181 PRO A N 1
ATOM 1486 C CA . PRO A 1 181 ? -15.555 20.828 0.833 1 97.5 181 PRO A CA 1
ATOM 1487 C C . PRO A 1 181 ? -15.711 22.156 0.095 1 97.5 181 PRO A C 1
ATOM 1489 O O . PRO A 1 181 ? -16.812 22.531 -0.289 1 97.5 181 PRO A O 1
ATOM 1492 N N . ASP A 1 182 ? -14.664 22.812 -0.055 1 97.19 182 ASP A N 1
ATOM 1493 C CA . ASP A 1 182 ? -14.711 24.109 -0.735 1 97.19 182 ASP A CA 1
ATOM 1494 C C . ASP A 1 182 ? -15.297 23.969 -2.139 1 97.19 182 ASP A C 1
ATOM 1496 O O . ASP A 1 182 ? -15.961 24.875 -2.639 1 97.19 182 ASP A O 1
ATOM 1500 N N . LEU A 1 183 ? -15.047 22.875 -2.752 1 96.06 183 LEU A N 1
ATOM 1501 C CA . LEU A 1 183 ? -15.57 22.641 -4.094 1 96.06 183 LEU A CA 1
ATOM 1502 C C . LEU A 1 183 ? -17.078 22.453 -4.059 1 96.06 183 LEU A C 1
ATOM 1504 O O . LEU A 1 183 ? -17.781 22.859 -4.984 1 96.06 183 LEU A O 1
ATOM 1508 N N . VAL A 1 184 ? -17.562 21.828 -3.039 1 96.06 184 VAL A N 1
ATOM 1509 C CA . VAL A 1 184 ? -19 21.656 -2.846 1 96.06 184 VAL A CA 1
ATOM 1510 C C . VAL A 1 184 ? -19.641 23.016 -2.561 1 96.06 184 VAL A C 1
ATOM 1512 O O . VAL A 1 184 ? -20.641 23.375 -3.184 1 96.06 184 VAL A O 1
ATOM 1515 N N . LEU A 1 185 ? -19 23.75 -1.694 1 96.06 185 LEU A N 1
ATOM 1516 C CA . LEU A 1 185 ? -19.562 25.016 -1.226 1 96.06 185 LEU A CA 1
ATOM 1517 C C . LEU A 1 185 ? -19.562 26.047 -2.344 1 96.06 185 LEU A C 1
ATOM 1519 O O . LEU A 1 185 ? -20.375 26.984 -2.326 1 96.06 185 LEU A O 1
ATOM 1523 N N . ARG A 1 186 ? -18.719 25.875 -3.256 1 94.75 186 ARG A N 1
ATOM 1524 C CA . ARG A 1 186 ? -18.641 26.812 -4.383 1 94.75 186 ARG A CA 1
ATOM 1525 C C . ARG A 1 186 ? -19.641 26.422 -5.469 1 94.75 186 ARG A C 1
ATOM 1527 O O . ARG A 1 186 ? -19.812 27.156 -6.449 1 94.75 186 ARG A O 1
ATOM 1534 N N . SER A 1 187 ? -20.281 25.344 -5.301 1 93.5 187 SER A N 1
ATOM 1535 C CA . SER A 1 187 ? -21.25 24.875 -6.281 1 93.5 187 SER A CA 1
ATOM 1536 C C . SER A 1 187 ? -22.688 25.078 -5.797 1 93.5 187 SER A C 1
ATOM 1538 O O . SER A 1 187 ? -22.922 25.219 -4.594 1 93.5 187 SER A O 1
ATOM 1540 N N . SER A 1 188 ? -23.562 25.156 -6.742 1 94.12 188 SER A N 1
ATOM 1541 C CA . SER A 1 188 ? -24.969 25.219 -6.375 1 94.12 188 SER A CA 1
ATOM 1542 C C . SER A 1 188 ? -25.562 23.828 -6.195 1 94.12 188 SER A C 1
ATOM 1544 O O . SER A 1 188 ? -25.016 22.844 -6.715 1 94.12 188 SER A O 1
ATOM 1546 N N . ILE A 1 189 ? -26.594 23.797 -5.48 1 94 189 ILE A N 1
ATOM 1547 C CA . ILE A 1 189 ? -27.281 22.531 -5.246 1 94 189 ILE A CA 1
ATOM 1548 C C . ILE A 1 189 ? -27.703 21.922 -6.582 1 94 189 ILE A C 1
ATOM 1550 O O . ILE A 1 189 ? -27.594 20.703 -6.773 1 94 189 ILE A O 1
ATOM 1554 N N . THR A 1 190 ? -28.125 22.719 -7.426 1 93.38 190 THR A N 1
ATOM 1555 C CA . THR A 1 190 ? -28.578 22.266 -8.734 1 93.38 190 THR A CA 1
ATOM 1556 C C . THR A 1 190 ? -27.422 21.672 -9.523 1 93.38 190 THR A C 1
ATOM 1558 O O . THR A 1 190 ? -27.562 20.609 -10.156 1 93.38 190 THR A O 1
ATOM 1561 N N . LYS A 1 191 ? -26.344 22.328 -9.453 1 92.31 191 LYS A N 1
ATOM 1562 C CA . LYS A 1 191 ? -25.156 21.828 -10.156 1 92.31 191 LYS A CA 1
ATOM 1563 C C . LYS A 1 191 ? -24.688 20.5 -9.586 1 92.31 191 LYS A C 1
ATOM 1565 O O . LYS A 1 191 ? -24.359 19.578 -10.344 1 92.31 191 LYS A O 1
ATOM 1570 N N . ILE A 1 192 ? -24.688 20.438 -8.281 1 92.12 192 ILE A N 1
ATOM 1571 C CA . ILE A 1 192 ? -24.297 19.188 -7.625 1 92.12 192 ILE A CA 1
ATOM 1572 C C . ILE A 1 192 ? -25.266 18.078 -8 1 92.12 192 ILE A C 1
ATOM 1574 O O . ILE A 1 192 ? -24.828 16.953 -8.32 1 92.12 192 ILE A O 1
ATOM 1578 N N . LYS A 1 193 ? -26.531 18.391 -7.977 1 91.31 193 LYS A N 1
ATOM 1579 C CA . LYS A 1 193 ? -27.562 17.422 -8.352 1 91.31 193 LYS A CA 1
ATOM 1580 C C . LYS A 1 193 ? -27.312 16.875 -9.758 1 91.31 193 LYS A C 1
ATOM 1582 O O . LYS A 1 193 ? -27.359 15.664 -9.977 1 91.31 193 LYS A O 1
ATOM 1587 N N . ASN A 1 194 ? -26.984 17.734 -10.648 1 89.31 194 ASN A N 1
ATOM 1588 C CA . ASN A 1 194 ? -26.75 17.328 -12.031 1 89.31 194 ASN A CA 1
ATOM 1589 C C . ASN A 1 194 ? -25.5 16.453 -12.156 1 89.31 194 ASN A C 1
ATOM 1591 O O . ASN A 1 194 ? -25.484 15.5 -12.93 1 89.31 194 ASN A O 1
ATOM 1595 N N . GLN A 1 195 ? -24.516 16.828 -11.359 1 86.38 195 GLN A N 1
ATOM 1596 C CA . GLN A 1 195 ? -23.297 16.031 -11.359 1 86.38 195 GLN A CA 1
ATOM 1597 C C . GLN A 1 195 ? -23.562 14.633 -10.812 1 86.38 195 GLN A C 1
ATOM 1599 O O . GLN A 1 195 ? -23.016 13.648 -11.328 1 86.38 195 GLN A O 1
ATOM 1604 N N . LEU A 1 196 ? -24.344 14.586 -9.844 1 85.5 196 LEU A N 1
ATOM 1605 C CA . LEU A 1 196 ? -24.703 13.305 -9.25 1 85.5 196 LEU A CA 1
ATOM 1606 C C . LEU A 1 196 ? -25.453 12.43 -10.258 1 85.5 196 LEU A C 1
ATOM 1608 O O . LEU A 1 196 ? -25.172 11.234 -10.367 1 85.5 196 LEU A O 1
ATOM 1612 N N . ILE A 1 197 ? -26.359 13.023 -10.977 1 85.12 197 ILE A N 1
ATOM 1613 C CA . ILE A 1 197 ? -27.156 12.305 -11.961 1 85.12 197 ILE A CA 1
ATOM 1614 C C . ILE A 1 197 ? -26.266 11.82 -13.102 1 85.12 197 ILE A C 1
ATOM 1616 O O . ILE A 1 197 ? -26.391 10.672 -13.547 1 85.12 197 ILE A O 1
ATOM 1620 N N . ASN A 1 198 ? -25.312 12.602 -13.516 1 82.69 198 ASN A N 1
ATOM 1621 C CA . ASN A 1 198 ? -24.453 12.297 -14.664 1 82.69 198 ASN A CA 1
ATOM 1622 C C . ASN A 1 198 ? -23.438 11.219 -14.336 1 82.69 198 ASN A C 1
ATOM 1624 O O . ASN A 1 198 ? -23 10.484 -15.227 1 82.69 198 ASN A O 1
ATOM 1628 N N . HIS A 1 199 ? -23.109 11.148 -13.062 1 76.5 199 HIS A N 1
ATOM 1629 C CA . HIS A 1 199 ? -22.016 10.25 -12.711 1 76.5 199 HIS A CA 1
ATOM 1630 C C . HIS A 1 199 ? -22.531 8.953 -12.094 1 76.5 199 HIS A C 1
ATOM 1632 O O . HIS A 1 199 ? -21.766 8.055 -11.781 1 76.5 199 HIS A O 1
ATOM 1638 N N . THR A 1 200 ? -23.766 8.938 -11.828 1 70.5 200 THR A N 1
ATOM 1639 C CA . THR A 1 200 ? -24.344 7.711 -11.305 1 70.5 200 THR A CA 1
ATOM 1640 C C . THR A 1 200 ? -24.688 6.742 -12.438 1 70.5 200 THR A C 1
ATOM 1642 O O . THR A 1 200 ? -25.188 7.156 -13.484 1 70.5 200 THR A O 1
ATOM 1645 N N . LEU A 1 201 ? -24.125 5.59 -12.359 1 60.34 201 LEU A N 1
ATOM 1646 C CA . LEU A 1 201 ? -24.438 4.57 -13.352 1 60.34 201 LEU A CA 1
ATOM 1647 C C . LEU A 1 201 ? -25.906 4.172 -13.266 1 60.34 201 LEU A C 1
ATOM 1649 O O . LEU A 1 201 ? -26.516 3.797 -14.281 1 60.34 201 LEU A O 1
ATOM 1653 N N . LYS A 1 202 ? -26.391 4.18 -11.953 1 61.41 202 LYS A N 1
ATOM 1654 C CA . LYS A 1 202 ? -27.797 3.797 -11.789 1 61.41 202 LYS A CA 1
ATOM 1655 C C . LYS A 1 202 ? -28.703 5.008 -11.922 1 61.41 202 LYS A C 1
ATOM 1657 O O . LYS A 1 202 ? -28.297 6.141 -11.68 1 61.41 202 LYS A O 1
ATOM 1662 N N . ASN A 1 203 ? -29.766 4.824 -12.477 1 68.69 203 ASN A N 1
ATOM 1663 C CA . ASN A 1 203 ? -30.781 5.867 -12.648 1 68.69 203 ASN A CA 1
ATOM 1664 C C . ASN A 1 203 ? -31.25 6.41 -11.305 1 68.69 203 ASN A C 1
ATOM 1666 O O . ASN A 1 203 ? -32 5.742 -10.594 1 68.69 203 ASN A O 1
ATOM 1670 N N . ILE A 1 204 ? -30.641 7.355 -10.781 1 77.38 204 ILE A N 1
ATOM 1671 C CA . ILE A 1 204 ? -31.094 8.016 -9.562 1 77.38 204 ILE A CA 1
ATOM 1672 C C . ILE A 1 204 ? -32.188 9.016 -9.891 1 77.38 204 ILE A C 1
ATOM 1674 O O . ILE A 1 204 ? -32.156 9.688 -10.922 1 77.38 204 ILE A O 1
ATOM 1678 N N . SER A 1 205 ? -33.156 8.977 -9.25 1 83.06 205 SER A N 1
ATOM 1679 C CA . SER A 1 205 ? -34.25 9.922 -9.453 1 83.06 205 SER A CA 1
ATOM 1680 C C . SER A 1 205 ? -33.812 11.352 -9.172 1 83.06 205 SER A C 1
ATOM 1682 O O . SER A 1 205 ? -32.844 11.578 -8.43 1 83.06 205 SER A O 1
ATOM 1684 N N . GLN A 1 206 ? -34.531 12.25 -9.742 1 86.06 206 GLN A N 1
ATOM 1685 C CA . GLN A 1 206 ? -34.219 13.664 -9.547 1 86.06 206 GLN A CA 1
ATOM 1686 C C . GLN A 1 206 ? -34.344 14.055 -8.078 1 86.06 206 GLN A C 1
ATOM 1688 O O . GLN A 1 206 ? -33.531 14.797 -7.547 1 86.06 206 GLN A O 1
ATOM 1693 N N . ASN A 1 207 ? -35.281 13.523 -7.5 1 88.06 207 ASN A N 1
ATOM 1694 C CA . ASN A 1 207 ? -35.531 13.852 -6.102 1 88.06 207 ASN A CA 1
ATOM 1695 C C . ASN A 1 207 ? -34.438 13.305 -5.191 1 88.06 207 ASN A C 1
ATOM 1697 O O . ASN A 1 207 ? -33.969 14 -4.301 1 88.06 207 ASN A O 1
ATOM 1701 N N . ARG A 1 208 ? -34.125 12.18 -5.391 1 87 208 ARG A N 1
ATOM 1702 C CA . ARG A 1 208 ? -33.062 11.57 -4.598 1 87 208 ARG A CA 1
ATOM 1703 C C . ARG A 1 208 ? -31.734 12.281 -4.824 1 87 208 ARG A C 1
ATOM 1705 O O . ARG A 1 208 ? -30.969 12.484 -3.883 1 87 208 ARG A O 1
ATOM 1712 N N . ALA A 1 209 ? -31.516 12.656 -6.062 1 88.81 209 ALA A N 1
ATOM 1713 C CA . ALA A 1 209 ? -30.297 13.398 -6.395 1 88.81 209 ALA A CA 1
ATOM 1714 C C . ALA A 1 209 ? -30.266 14.75 -5.672 1 88.81 209 ALA A C 1
ATOM 1716 O O . ALA A 1 209 ? -29.219 15.172 -5.195 1 88.81 209 ALA A O 1
ATOM 1717 N N . LYS A 1 210 ? -31.406 15.367 -5.594 1 92.06 210 LYS A N 1
ATOM 1718 C CA . LYS A 1 210 ? -31.5 16.641 -4.891 1 92.06 210 LYS A CA 1
ATOM 1719 C C . LYS A 1 210 ? -31.25 16.469 -3.396 1 92.06 210 LYS A C 1
ATOM 1721 O O . LYS A 1 210 ? -30.531 17.266 -2.783 1 92.06 210 LYS A O 1
ATOM 1726 N N . GLN A 1 211 ? -31.797 15.469 -2.873 1 91.94 211 GLN A N 1
ATOM 1727 C CA . GLN A 1 211 ? -31.578 15.18 -1.457 1 91.94 211 GLN A CA 1
ATOM 1728 C C . GLN A 1 211 ? -30.109 14.914 -1.156 1 91.94 211 GLN A C 1
ATOM 1730 O O . GLN A 1 211 ? -29.578 15.398 -0.156 1 91.94 211 GLN A O 1
ATOM 1735 N N . LYS A 1 212 ? -29.562 14.219 -2.002 1 89.94 212 LYS A N 1
ATOM 1736 C CA . LYS A 1 212 ? -28.141 13.914 -1.828 1 89.94 212 LYS A CA 1
ATOM 1737 C C . LYS A 1 212 ? -27.281 15.164 -1.986 1 89.94 212 LYS A C 1
ATOM 1739 O O . LYS A 1 212 ? -26.266 15.32 -1.296 1 89.94 212 LYS A O 1
ATOM 1744 N N . ALA A 1 213 ? -27.703 15.977 -2.852 1 93.5 213 ALA A N 1
ATOM 1745 C CA . ALA A 1 213 ? -27 17.25 -3.033 1 93.5 213 ALA A CA 1
ATOM 1746 C C . ALA A 1 213 ? -27.062 18.094 -1.77 1 93.5 213 ALA A C 1
ATOM 1748 O O . ALA A 1 213 ? -26.062 18.688 -1.36 1 93.5 213 ALA A O 1
ATOM 1749 N N . VAL A 1 214 ? -28.188 18.109 -1.186 1 94.75 214 VAL A N 1
ATOM 1750 C CA . VAL A 1 214 ? -28.375 18.859 0.051 1 94.75 214 VAL A CA 1
ATOM 1751 C C . VAL A 1 214 ? -27.531 18.234 1.162 1 94.75 214 VAL A C 1
ATOM 1753 O O . VAL A 1 214 ? -26.906 18.953 1.946 1 94.75 214 VAL A O 1
ATOM 1756 N N . GLU A 1 215 ? -27.516 17 1.157 1 93.75 215 GLU A N 1
ATOM 1757 C CA . GLU A 1 215 ? -26.766 16.281 2.184 1 93.75 215 GLU A CA 1
ATOM 1758 C C . GLU A 1 215 ? -25.281 16.578 2.084 1 93.75 215 GLU A C 1
ATOM 1760 O O . GLU A 1 215 ? -24.625 16.859 3.09 1 93.75 215 GLU A O 1
ATOM 1765 N N . ILE A 1 216 ? -24.75 16.531 0.899 1 94 216 ILE A N 1
ATOM 1766 C CA . ILE A 1 216 ? -23.312 16.75 0.726 1 94 216 ILE A CA 1
ATOM 1767 C C . ILE A 1 216 ? -22.984 18.203 1.051 1 94 216 ILE A C 1
ATOM 1769 O O . ILE A 1 216 ? -21.922 18.5 1.589 1 94 216 ILE A O 1
ATOM 1773 N N . MET A 1 217 ? -23.906 19.078 0.758 1 95.19 217 MET A N 1
ATOM 1774 C CA . MET A 1 217 ? -23.734 20.484 1.105 1 95.19 217 MET A CA 1
ATOM 1775 C C . MET A 1 217 ? -23.672 20.672 2.617 1 95.19 217 MET A C 1
ATOM 1777 O O . MET A 1 217 ? -22.844 21.438 3.119 1 95.19 217 MET A O 1
ATOM 1781 N N . SER A 1 218 ? -24.5 19.984 3.242 1 95.25 218 SER A N 1
ATOM 1782 C CA . SER A 1 218 ? -24.5 20.047 4.699 1 95.25 218 SER A CA 1
ATOM 1783 C C . SER A 1 218 ? -23.188 19.547 5.273 1 95.25 218 SER A C 1
ATOM 1785 O O . SER A 1 218 ? -22.625 20.156 6.188 1 95.25 218 SER A O 1
ATOM 1787 N N . TYR A 1 219 ? -22.703 18.484 4.719 1 95.06 219 TYR A N 1
ATOM 1788 C CA . TYR A 1 219 ? -21.422 17.953 5.148 1 95.06 219 TYR A CA 1
ATOM 1789 C C . TYR A 1 219 ? -20.297 18.938 4.883 1 95.06 219 TYR A C 1
ATOM 1791 O O . TYR A 1 219 ? -19.406 19.125 5.719 1 95.06 219 TYR A O 1
ATOM 1799 N N . ALA A 1 220 ? -20.359 19.562 3.746 1 96.56 220 ALA A N 1
ATOM 1800 C CA . ALA A 1 220 ? -19.344 20.547 3.379 1 96.56 220 ALA A CA 1
ATOM 1801 C C . ALA A 1 220 ? -19.344 21.734 4.34 1 96.56 220 ALA A C 1
ATOM 1803 O O . ALA A 1 220 ? -18.281 22.203 4.754 1 96.56 220 ALA A O 1
ATOM 1804 N N . HIS A 1 221 ? -20.516 22.141 4.73 1 95.56 221 HIS A N 1
ATOM 1805 C CA . HIS A 1 221 ? -20.641 23.266 5.645 1 95.56 221 HIS A CA 1
ATOM 1806 C C . HIS A 1 221 ? -20.094 22.922 7.027 1 95.56 221 HIS A C 1
ATOM 1808 O O . HIS A 1 221 ? -19.547 23.797 7.715 1 95.56 221 HIS A O 1
ATOM 1814 N N . SER A 1 222 ? -20.234 21.75 7.352 1 95.31 222 SER A N 1
ATOM 1815 C CA . SER A 1 222 ? -19.844 21.328 8.688 1 95.31 222 SER A CA 1
ATOM 1816 C C . SER A 1 222 ? -18.375 20.906 8.727 1 95.31 222 SER A C 1
ATOM 1818 O O . SER A 1 222 ? -17.781 20.766 9.805 1 95.31 222 SER A O 1
ATOM 1820 N N . SER A 1 223 ? -17.781 20.812 7.605 1 95.75 223 SER A N 1
ATOM 1821 C CA . SER A 1 223 ? -16.438 20.219 7.512 1 95.75 223 SER A CA 1
ATOM 1822 C C . SER A 1 223 ? -15.375 21.203 7.965 1 95.75 223 SER A C 1
ATOM 1824 O O . SER A 1 223 ? -15.516 22.406 7.781 1 95.75 223 SER A O 1
ATOM 1826 N N . TYR A 1 224 ? -14.312 20.719 8.648 1 96.38 224 TYR A N 1
ATOM 1827 C CA . TYR A 1 224 ? -13.109 21.469 9.016 1 96.38 224 TYR A CA 1
ATOM 1828 C C . TYR A 1 224 ? -11.867 20.844 8.391 1 96.38 224 TYR A C 1
ATOM 1830 O O . TYR A 1 224 ? -11.109 20.156 9.062 1 96.38 224 TYR A O 1
ATOM 1838 N N . PRO A 1 225 ? -11.727 21.031 7.059 1 96.31 225 PRO A N 1
ATOM 1839 C CA . PRO A 1 225 ? -10.602 20.406 6.359 1 96.31 225 PRO A CA 1
ATOM 1840 C C . PRO A 1 225 ? -9.25 20.781 6.965 1 96.31 225 PRO A C 1
ATOM 1842 O O . PRO A 1 225 ? -9.031 21.938 7.34 1 96.31 225 PRO A O 1
ATOM 1845 N N . ALA A 1 226 ? -8.367 19.797 7.082 1 94.62 226 ALA A N 1
ATOM 1846 C CA . ALA A 1 226 ? -7.035 20 7.641 1 94.62 226 ALA A CA 1
ATOM 1847 C C . ALA A 1 226 ? -6.078 20.562 6.594 1 94.62 226 ALA A C 1
ATOM 1849 O O . ALA A 1 226 ? -4.992 21.047 6.926 1 94.62 226 ALA A O 1
ATOM 1850 N N . VAL A 1 227 ? -6.48 20.547 5.34 1 94.62 227 VAL A N 1
ATOM 1851 C CA . VAL A 1 227 ? -5.613 20.984 4.25 1 94.62 227 VAL A CA 1
ATOM 1852 C C . VAL A 1 227 ? -6.402 21.859 3.279 1 94.62 227 VAL A C 1
ATOM 1854 O O . VAL A 1 227 ? -7.637 21.891 3.328 1 94.62 227 VAL A O 1
ATOM 1857 N N . SER A 1 228 ? -5.742 22.578 2.504 1 94.19 228 SER A N 1
ATOM 1858 C CA . SER A 1 228 ? -6.398 23.484 1.563 1 94.19 228 SER A CA 1
ATOM 1859 C C . SER A 1 228 ? -6.824 22.75 0.297 1 94.19 228 SER A C 1
ATOM 1861 O O . SER A 1 228 ? -6.457 21.594 0.091 1 94.19 228 SER A O 1
ATOM 1863 N N . ILE A 1 229 ? -7.609 23.359 -0.515 1 95.5 229 ILE A N 1
ATOM 1864 C CA . ILE A 1 229 ? -8.148 22.812 -1.757 1 95.5 229 ILE A CA 1
ATOM 1865 C C . ILE A 1 229 ? -7.008 22.547 -2.74 1 95.5 229 ILE A C 1
ATOM 1867 O O . ILE A 1 229 ? -7.105 21.656 -3.584 1 95.5 229 ILE A O 1
ATOM 1871 N N . GLU A 1 230 ? -5.906 23.25 -2.607 1 93.88 230 GLU A N 1
ATOM 1872 C CA . GLU A 1 230 ? -4.785 23.125 -3.535 1 93.88 230 GLU A CA 1
ATOM 1873 C C . GLU A 1 230 ? -3.713 22.188 -2.992 1 93.88 230 GLU A C 1
ATOM 1875 O O . GLU A 1 230 ? -2.668 22 -3.621 1 93.88 230 GLU A O 1
ATOM 1880 N N . SER A 1 231 ? -4.02 21.578 -1.89 1 94.25 231 SER A N 1
ATOM 1881 C CA . SER A 1 231 ? -3.027 20.75 -1.216 1 94.25 231 SER A CA 1
ATOM 1882 C C . SER A 1 231 ? -2.781 19.453 -1.98 1 94.25 231 SER A C 1
ATOM 1884 O O . SER A 1 231 ? -3.6 19.047 -2.809 1 94.25 231 SER A O 1
ATOM 1886 N N . VAL A 1 232 ? -1.653 18.781 -1.675 1 94.88 232 VAL A N 1
ATOM 1887 C CA . VAL A 1 232 ? -1.284 17.484 -2.236 1 94.88 232 VAL A CA 1
ATOM 1888 C C . VAL A 1 232 ? -2.307 16.422 -1.818 1 94.88 232 VAL A C 1
ATOM 1890 O O . VAL A 1 232 ? -2.631 15.531 -2.596 1 94.88 232 VAL A O 1
ATOM 1893 N N . GLN A 1 233 ? -2.797 16.547 -0.618 1 95.56 233 GLN A N 1
ATOM 1894 C CA . GLN A 1 233 ? -3.783 15.602 -0.112 1 95.56 233 GLN A CA 1
ATOM 1895 C C . GLN A 1 233 ? -5.055 15.633 -0.957 1 95.56 233 GLN A C 1
ATOM 1897 O O . GLN A 1 233 ? -5.633 14.586 -1.248 1 95.56 233 GLN A O 1
ATOM 1902 N N . THR A 1 234 ? -5.453 16.828 -1.268 1 97.19 234 THR A N 1
ATOM 1903 C CA . THR A 1 234 ? -6.633 16.953 -2.117 1 97.19 234 THR A CA 1
ATOM 1904 C C . THR A 1 234 ? -6.383 16.328 -3.488 1 97.19 234 THR A C 1
ATOM 1906 O O . THR A 1 234 ? -7.254 15.656 -4.035 1 97.19 234 THR A O 1
ATOM 1909 N N . GLN A 1 235 ? -5.207 16.516 -4.043 1 96.44 235 GLN A N 1
ATOM 1910 C CA . GLN A 1 235 ? -4.809 15.875 -5.297 1 96.44 235 GLN A CA 1
ATOM 1911 C C . GLN A 1 235 ? -4.824 14.359 -5.172 1 96.44 235 GLN A C 1
ATOM 1913 O O . GLN A 1 235 ? -5.281 13.656 -6.078 1 96.44 235 GLN A O 1
ATOM 1918 N N . LYS A 1 236 ? -4.352 13.906 -4.031 1 97.56 236 LYS A N 1
ATOM 1919 C CA . LYS A 1 236 ? -4.289 12.469 -3.768 1 97.56 236 LYS A CA 1
ATOM 1920 C C . LYS A 1 236 ? -5.688 11.852 -3.756 1 97.56 236 LYS A C 1
ATOM 1922 O O . LYS A 1 236 ? -5.879 10.727 -4.227 1 97.56 236 LYS A O 1
ATOM 1927 N N . VAL A 1 237 ? -6.629 12.578 -3.234 1 98 237 VAL A N 1
ATOM 1928 C CA . VAL A 1 237 ? -8 12.086 -3.191 1 98 237 VAL A CA 1
ATOM 1929 C C . VAL A 1 237 ? -8.492 11.797 -4.609 1 98 237 VAL A C 1
ATOM 1931 O O . VAL A 1 237 ? -9.016 10.719 -4.883 1 98 237 VAL A O 1
ATOM 1934 N N . ARG A 1 238 ? -8.289 12.719 -5.449 1 97.12 238 ARG A N 1
ATOM 1935 C CA . ARG A 1 238 ? -8.711 12.555 -6.836 1 97.12 238 ARG A CA 1
ATOM 1936 C C . ARG A 1 238 ? -7.969 11.406 -7.504 1 97.12 238 ARG A C 1
ATOM 1938 O O . ARG A 1 238 ? -8.578 10.578 -8.18 1 97.12 238 ARG A O 1
ATOM 1945 N N . TYR A 1 239 ? -6.691 11.414 -7.301 1 97.75 239 TYR A N 1
ATOM 1946 C CA . TYR A 1 239 ? -5.84 10.406 -7.918 1 97.75 239 TYR A CA 1
ATOM 1947 C C . TYR A 1 239 ? -6.27 9 -7.5 1 97.75 239 TYR A C 1
ATOM 1949 O O . TYR A 1 239 ? -6.52 8.148 -8.352 1 97.75 239 TYR A O 1
ATOM 1957 N N . TYR A 1 240 ? -6.43 8.758 -6.168 1 98.12 240 TYR A N 1
ATOM 1958 C CA . TYR A 1 240 ? -6.719 7.414 -5.68 1 98.12 240 TYR A CA 1
ATOM 1959 C C . TYR A 1 240 ? -8.156 7.016 -5.996 1 98.12 240 TYR A C 1
ATOM 1961 O O . TYR A 1 240 ? -8.438 5.84 -6.246 1 98.12 240 TYR A O 1
ATOM 1969 N N . ALA A 1 241 ? -9.055 7.988 -6.039 1 97.56 241 ALA A N 1
ATOM 1970 C CA . ALA A 1 241 ? -10.422 7.691 -6.453 1 97.56 241 ALA A CA 1
ATOM 1971 C C . ALA A 1 241 ? -10.461 7.172 -7.887 1 97.56 241 ALA A C 1
ATOM 1973 O O . ALA A 1 241 ? -11.125 6.172 -8.172 1 97.56 241 ALA A O 1
ATOM 1974 N N . ARG A 1 242 ? -9.711 7.777 -8.734 1 96.69 242 ARG A N 1
ATOM 1975 C CA . ARG A 1 242 ? -9.664 7.375 -10.133 1 96.69 242 ARG A CA 1
ATOM 1976 C C . ARG A 1 242 ? -9.008 6.012 -10.297 1 96.69 242 ARG A C 1
ATOM 1978 O O . ARG A 1 242 ? -9.461 5.18 -11.078 1 96.69 242 ARG A O 1
ATOM 1985 N N . GLN A 1 243 ? -7.922 5.844 -9.531 1 97.56 243 GLN A N 1
ATOM 1986 C CA . GLN A 1 243 ? -7.25 4.551 -9.57 1 97.56 243 GLN A CA 1
ATOM 1987 C C . GLN A 1 243 ? -8.188 3.432 -9.133 1 97.56 243 GLN A C 1
ATOM 1989 O O . GLN A 1 243 ? -8.234 2.371 -9.766 1 97.56 243 GLN A O 1
ATOM 1994 N N . LEU A 1 244 ? -8.906 3.682 -8.125 1 98 244 LEU A N 1
ATOM 1995 C CA . LEU A 1 244 ? -9.836 2.689 -7.594 1 98 244 LEU A CA 1
ATOM 1996 C C . LEU A 1 244 ? -10.945 2.393 -8.602 1 98 244 LEU A C 1
ATOM 1998 O O . LEU A 1 244 ? -11.375 1.245 -8.727 1 98 244 LEU A O 1
ATOM 2002 N N . LEU A 1 245 ? -11.438 3.439 -9.305 1 96.56 245 LEU A N 1
ATOM 2003 C CA . LEU A 1 245 ? -12.445 3.242 -10.344 1 96.56 245 LEU A CA 1
ATOM 2004 C C . LEU A 1 245 ? -11.938 2.289 -11.422 1 96.56 245 LEU A C 1
ATOM 2006 O O . LEU A 1 245 ? -12.648 1.359 -11.812 1 96.56 245 LEU A O 1
ATOM 2010 N N . HIS A 1 246 ? -10.734 2.488 -11.82 1 96.69 246 HIS A N 1
ATOM 2011 C CA . HIS A 1 246 ? -10.125 1.634 -12.828 1 96.69 246 HIS A CA 1
ATOM 2012 C C . HIS A 1 246 ? -9.977 0.203 -12.328 1 96.69 246 HIS A C 1
ATOM 2014 O O . HIS A 1 246 ? -10.273 -0.75 -13.047 1 96.69 246 HIS A O 1
ATOM 2020 N N . LEU A 1 247 ? -9.547 0.074 -11.07 1 97.88 247 LEU A N 1
ATOM 2021 C CA . LEU A 1 247 ? -9.328 -1.245 -10.492 1 97.88 247 LEU A CA 1
ATOM 2022 C C . LEU A 1 247 ? -10.641 -2.006 -10.352 1 97.88 247 LEU A C 1
ATOM 2024 O O . LEU A 1 247 ? -10.688 -3.221 -10.562 1 97.88 247 LEU A O 1
ATOM 2028 N N . LEU A 1 248 ? -11.672 -1.271 -10.039 1 97.44 248 LEU A N 1
ATOM 2029 C CA . LEU A 1 248 ? -12.977 -1.906 -9.922 1 97.44 248 LEU A CA 1
ATOM 2030 C C . LEU A 1 248 ? -13.453 -2.432 -11.273 1 97.44 248 LEU A C 1
ATOM 2032 O O . LEU A 1 248 ? -14.047 -3.508 -11.352 1 97.44 248 LEU A O 1
ATOM 2036 N N . GLU A 1 249 ? -13.219 -1.658 -12.266 1 97.06 249 GLU A N 1
ATOM 2037 C CA . GLU A 1 249 ? -13.547 -2.096 -13.617 1 97.06 249 GLU A CA 1
ATOM 2038 C C . GLU A 1 249 ? -12.773 -3.354 -14 1 97.06 249 GLU A C 1
ATOM 2040 O O . GLU A 1 249 ? -13.344 -4.297 -14.555 1 97.06 249 GLU A O 1
ATOM 2045 N N . GLU A 1 250 ? -11.5 -3.352 -13.719 1 97.5 250 GLU A N 1
ATOM 2046 C CA . GLU A 1 250 ? -10.656 -4.508 -14.016 1 97.5 250 GLU A CA 1
ATOM 2047 C C . GLU A 1 250 ? -11.094 -5.727 -13.203 1 97.5 250 GLU A C 1
ATOM 2049 O O . GLU A 1 250 ? -11.109 -6.848 -13.719 1 97.5 250 GLU A O 1
ATOM 2054 N N . LYS A 1 251 ? -11.406 -5.496 -11.945 1 97.75 251 LYS A N 1
ATOM 2055 C CA . LYS A 1 251 ? -11.883 -6.578 -11.086 1 97.75 251 LYS A CA 1
ATOM 2056 C C . LYS A 1 251 ? -13.125 -7.238 -11.672 1 97.75 251 LYS A C 1
ATOM 2058 O O . LYS A 1 251 ? -13.234 -8.461 -11.695 1 97.75 251 LYS A O 1
ATOM 2063 N N . GLU A 1 252 ? -14.039 -6.406 -12.148 1 97.69 252 GLU A N 1
ATOM 2064 C CA . GLU A 1 252 ? -15.273 -6.914 -12.742 1 97.69 252 GLU A CA 1
ATOM 2065 C C . GLU A 1 252 ? -14.984 -7.73 -14 1 97.69 252 GLU A C 1
ATOM 2067 O O . GLU A 1 252 ? -15.555 -8.812 -14.18 1 97.69 252 GLU A O 1
ATOM 2072 N N . ARG A 1 253 ? -14.156 -7.246 -14.789 1 97.56 253 ARG A N 1
ATOM 2073 C CA . ARG A 1 253 ? -13.781 -7.953 -16.016 1 97.56 253 ARG A CA 1
ATOM 2074 C C . ARG A 1 253 ? -13.18 -9.312 -15.695 1 97.56 253 ARG A C 1
ATOM 2076 O O . ARG A 1 253 ? -13.602 -10.336 -16.25 1 97.56 253 ARG A O 1
ATOM 2083 N N . VAL A 1 254 ? -12.203 -9.352 -14.789 1 97.81 254 VAL A N 1
ATOM 2084 C CA . VAL A 1 254 ? -11.508 -10.586 -14.43 1 97.81 254 VAL A CA 1
ATOM 2085 C C . VAL A 1 254 ? -12.469 -11.547 -13.742 1 97.81 254 VAL A C 1
ATOM 2087 O O . VAL A 1 254 ? -12.414 -12.758 -13.961 1 97.81 254 VAL A O 1
ATOM 2090 N N . SER A 1 255 ? -13.359 -11.016 -12.93 1 97.81 255 SER A N 1
ATOM 2091 C CA . SER A 1 255 ? -14.352 -11.836 -12.242 1 97.81 255 SER A CA 1
ATOM 2092 C C . SER A 1 255 ? -15.266 -12.547 -13.234 1 97.81 255 SER A C 1
ATOM 2094 O O . SER A 1 255 ? -15.555 -13.734 -13.078 1 97.81 255 SER A O 1
ATOM 2096 N N . LYS A 1 256 ? -15.703 -11.805 -14.203 1 97.88 256 LYS A N 1
ATOM 2097 C CA . LYS A 1 256 ? -16.578 -12.383 -15.219 1 97.88 256 LYS A CA 1
ATOM 2098 C C . LYS A 1 256 ? -15.867 -13.5 -15.984 1 97.88 256 LYS A C 1
ATOM 2100 O O . LYS A 1 256 ? -16.438 -14.562 -16.203 1 97.88 256 LYS A O 1
ATOM 2105 N N . GLU A 1 257 ? -14.656 -13.266 -16.359 1 96.88 257 GLU A N 1
ATOM 2106 C CA . GLU A 1 257 ? -13.867 -14.273 -17.062 1 96.88 257 GLU A CA 1
ATOM 2107 C C . GLU A 1 257 ? -13.648 -15.508 -16.203 1 96.88 257 GLU A C 1
ATOM 2109 O O . GLU A 1 257 ? -13.758 -16.641 -16.672 1 96.88 257 GLU A O 1
ATOM 2114 N N . LEU A 1 258 ? -13.359 -15.242 -14.906 1 97.06 258 LEU A N 1
ATOM 2115 C CA . LEU A 1 258 ? -13.117 -16.328 -13.961 1 97.06 258 LEU A CA 1
ATOM 2116 C C . LEU A 1 258 ? -14.367 -17.188 -13.797 1 97.06 258 LEU A C 1
ATOM 2118 O O . LEU A 1 258 ? -14.297 -18.406 -13.859 1 97.06 258 LEU A O 1
ATOM 2122 N N . ILE A 1 259 ? -15.477 -16.578 -13.695 1 97.81 259 ILE A N 1
ATOM 2123 C CA . ILE A 1 259 ? -16.734 -17.281 -13.508 1 97.81 259 ILE A CA 1
ATOM 2124 C C . ILE A 1 259 ? -17.062 -18.094 -14.766 1 97.81 259 ILE A C 1
ATOM 2126 O O . ILE A 1 259 ? -17.469 -19.25 -14.672 1 97.81 259 ILE A O 1
ATOM 2130 N N . GLU A 1 260 ? -16.906 -17.484 -15.859 1 96.5 260 GLU A N 1
ATOM 2131 C CA . GLU A 1 260 ? -17.172 -18.172 -17.125 1 96.5 260 GLU A CA 1
ATOM 2132 C C . GLU A 1 260 ? -16.312 -19.406 -17.266 1 96.5 260 GLU A C 1
ATOM 2134 O O . GLU A 1 260 ? -16.797 -20.469 -17.688 1 96.5 260 GLU A O 1
ATOM 2139 N N . GLU A 1 261 ? -15.031 -19.297 -16.953 1 94.19 261 GLU A N 1
ATOM 2140 C CA . GLU A 1 261 ? -14.133 -20.438 -17.016 1 94.19 261 GLU A CA 1
ATOM 2141 C C . GLU A 1 261 ? -14.539 -21.516 -16.016 1 94.19 261 GLU A C 1
ATOM 2143 O O . GLU A 1 261 ? -14.508 -22.703 -16.328 1 94.19 261 GLU A O 1
ATOM 2148 N N . ALA A 1 262 ? -14.953 -21.078 -14.875 1 95.06 262 ALA A N 1
ATOM 2149 C CA . ALA A 1 262 ? -15.328 -22.016 -13.812 1 95.06 262 ALA A CA 1
ATOM 2150 C C . ALA A 1 262 ? -16.625 -22.75 -14.164 1 95.06 262 ALA A C 1
ATOM 2152 O O . ALA A 1 262 ? -16.781 -23.922 -13.805 1 95.06 262 ALA A O 1
ATOM 2153 N N . LYS A 1 263 ? -17.5 -22.109 -14.891 1 95.19 263 LYS A N 1
ATOM 2154 C CA . LYS A 1 263 ? -18.797 -22.688 -15.273 1 95.19 263 LYS A CA 1
ATOM 2155 C C . LYS A 1 263 ? -18.609 -23.906 -16.172 1 95.19 263 LYS A C 1
ATOM 2157 O O . LYS A 1 263 ? -19.469 -24.781 -16.234 1 95.19 263 LYS A O 1
ATOM 2162 N N . SER A 1 264 ? -17.516 -23.938 -16.812 1 91.12 264 SER A N 1
ATOM 2163 C CA . SER A 1 264 ? -17.25 -25.047 -17.719 1 91.12 264 SER A CA 1
ATOM 2164 C C . SER A 1 264 ? -16.828 -26.297 -16.953 1 91.12 264 SER A C 1
ATOM 2166 O O . SER A 1 264 ? -16.781 -27.391 -17.531 1 91.12 264 SER A O 1
ATOM 2168 N N . LEU A 1 265 ? -16.594 -26.188 -15.664 1 89.5 265 LEU A N 1
ATOM 2169 C CA . LEU A 1 265 ? -16.141 -27.312 -14.859 1 89.5 265 LEU A CA 1
ATOM 2170 C C . LEU A 1 265 ? -17.297 -27.922 -14.078 1 89.5 265 LEU A C 1
ATOM 2172 O O . LEU A 1 265 ? -18.188 -27.203 -13.609 1 89.5 265 LEU A O 1
ATOM 2176 N N . PRO A 1 266 ? -17.297 -29.188 -13.93 1 87.69 266 PRO A N 1
ATOM 2177 C CA . PRO A 1 266 ? -18.453 -29.875 -13.336 1 87.69 266 PRO A CA 1
ATOM 2178 C C . PRO A 1 266 ? -18.672 -29.5 -11.875 1 87.69 266 PRO A C 1
ATOM 2180 O O . PRO A 1 266 ? -19.812 -29.547 -11.391 1 87.69 266 PRO A O 1
ATOM 2183 N N . GLU A 1 267 ? -17.703 -29.078 -11.133 1 91.75 267 GLU A N 1
ATOM 2184 C CA . GLU A 1 267 ? -17.812 -28.812 -9.703 1 91.75 267 GLU A CA 1
ATOM 2185 C C . GLU A 1 267 ? -18.5 -27.484 -9.438 1 91.75 267 GLU A C 1
ATOM 2187 O O . GLU A 1 267 ? -18.969 -27.219 -8.328 1 91.75 267 GLU A O 1
ATOM 2192 N N . PHE A 1 268 ? -18.578 -26.641 -10.445 1 95.38 268 PHE A N 1
ATOM 2193 C CA . PHE A 1 268 ? -19.047 -25.281 -10.25 1 95.38 268 PHE A CA 1
ATOM 2194 C C . PHE A 1 268 ? -20.469 -25.281 -9.703 1 95.38 268 PHE A C 1
ATOM 2196 O O . PHE A 1 268 ? -20.734 -24.688 -8.648 1 95.38 268 PHE A O 1
ATOM 2203 N N . ASP A 1 269 ? -21.344 -25.984 -10.391 1 95.81 269 ASP A N 1
ATOM 2204 C CA . ASP A 1 269 ? -22.734 -26.016 -9.984 1 95.81 269 ASP A CA 1
ATOM 2205 C C . ASP A 1 269 ? -22.906 -26.719 -8.633 1 95.81 269 ASP A C 1
ATOM 2207 O O . ASP A 1 269 ? -23.781 -26.359 -7.844 1 95.81 269 ASP A O 1
ATOM 2211 N N . LEU A 1 270 ? -22.078 -27.672 -8.359 1 95.69 270 LEU A N 1
ATOM 2212 C CA . LEU A 1 270 ? -22.109 -28.359 -7.074 1 95.69 270 LEU A CA 1
ATOM 2213 C C . LEU A 1 270 ? -21.828 -27.391 -5.93 1 95.69 270 LEU A C 1
ATOM 2215 O O . LEU A 1 270 ? -22.578 -27.344 -4.957 1 95.69 270 LEU A O 1
ATOM 2219 N N . PHE A 1 271 ? -20.812 -26.609 -6.094 1 96.06 271 PHE A N 1
ATOM 2220 C CA . PHE A 1 271 ? -20.406 -25.688 -5.039 1 96.06 271 PHE A CA 1
ATOM 2221 C C . PHE A 1 271 ? -21.406 -24.547 -4.898 1 96.06 271 PHE A C 1
ATOM 2223 O O . PHE A 1 271 ? -21.656 -24.078 -3.791 1 96.06 271 PHE A O 1
ATOM 2230 N N . LEU A 1 272 ? -21.969 -24.172 -6 1 95.56 272 LEU A N 1
ATOM 2231 C CA . LEU A 1 272 ? -22.953 -23.094 -5.996 1 95.56 272 LEU A CA 1
ATOM 2232 C C . LEU A 1 272 ? -24.203 -23.5 -5.223 1 95.56 272 LEU A C 1
ATOM 2234 O O . LEU A 1 272 ? -24.922 -22.641 -4.707 1 95.56 272 LEU A O 1
ATOM 2238 N N . SER A 1 273 ? -24.453 -24.781 -5.125 1 95.44 273 SER A N 1
ATOM 2239 C CA . SER A 1 273 ? -25.656 -25.281 -4.453 1 95.44 273 SER A CA 1
ATOM 2240 C C . SER A 1 273 ? -25.547 -25.109 -2.943 1 95.44 273 SER A C 1
ATOM 2242 O O . SER A 1 273 ? -26.547 -25.219 -2.232 1 95.44 273 SER A O 1
ATOM 2244 N N . VAL A 1 274 ? -24.359 -24.906 -2.414 1 94.81 274 VAL A N 1
ATOM 2245 C CA . VAL A 1 274 ? -24.172 -24.703 -0.981 1 94.81 274 VAL A CA 1
ATOM 2246 C C . VAL A 1 274 ? -24.641 -23.297 -0.602 1 94.81 274 VAL A C 1
ATOM 2248 O O . VAL A 1 274 ? -24.156 -22.297 -1.147 1 94.81 274 VAL A O 1
ATOM 2251 N N . PRO A 1 275 ? -25.516 -23.203 0.308 1 94.06 275 PRO A N 1
ATOM 2252 C CA . PRO A 1 275 ? -25.953 -21.859 0.718 1 94.06 275 PRO A CA 1
ATOM 2253 C C . PRO A 1 275 ? -24.797 -21 1.222 1 94.06 275 PRO A C 1
ATOM 2255 O O . PRO A 1 275 ? -24 -21.438 2.045 1 94.06 275 PRO A O 1
ATOM 2258 N N . GLY A 1 276 ? -24.766 -19.766 0.659 1 92.38 276 GLY A N 1
ATOM 2259 C CA . GLY A 1 276 ? -23.719 -18.844 1.086 1 92.38 276 GLY A CA 1
ATOM 2260 C C . GLY A 1 276 ? -22.562 -18.781 0.116 1 92.38 276 GLY A C 1
ATOM 2261 O O . GLY A 1 276 ? -21.703 -17.906 0.239 1 92.38 276 GLY A O 1
ATOM 2262 N N . ILE A 1 277 ? -22.531 -19.688 -0.837 1 95.81 277 ILE A N 1
ATOM 2263 C CA . ILE A 1 277 ? -21.484 -19.672 -1.853 1 95.81 277 ILE A CA 1
ATOM 2264 C C . ILE A 1 277 ? -22.031 -19.078 -3.148 1 95.81 277 ILE A C 1
ATOM 2266 O O . ILE A 1 277 ? -22.922 -19.656 -3.768 1 95.81 277 ILE A O 1
ATOM 2270 N N . GLY A 1 278 ? -21.516 -17.953 -3.5 1 95.88 278 GLY A N 1
ATOM 2271 C CA . GLY A 1 278 ? -21.906 -17.328 -4.762 1 95.88 278 GLY A CA 1
ATOM 2272 C C . GLY A 1 278 ? -20.984 -17.719 -5.91 1 95.88 278 GLY A C 1
ATOM 2273 O O . GLY A 1 278 ? -20.047 -18.484 -5.73 1 95.88 278 GLY A O 1
ATOM 2274 N N . GLU A 1 279 ? -21.281 -17.219 -7.059 1 97.44 279 GLU A N 1
ATOM 2275 C CA . GLU A 1 279 ? -20.547 -17.578 -8.273 1 97.44 279 GLU A CA 1
ATOM 2276 C C . GLU A 1 279 ? -19.062 -17.266 -8.133 1 97.44 279 GLU A C 1
ATOM 2278 O O . GLU A 1 279 ? -18.219 -18.125 -8.422 1 97.44 279 GLU A O 1
ATOM 2283 N N . ILE A 1 280 ? -18.766 -16.078 -7.633 1 97.69 280 ILE A N 1
ATOM 2284 C CA . ILE A 1 280 ? -17.359 -15.664 -7.543 1 97.69 280 ILE A CA 1
ATOM 2285 C C . ILE A 1 280 ? -16.641 -16.5 -6.484 1 97.69 280 ILE A C 1
ATOM 2287 O O . ILE A 1 280 ? -15.5 -16.891 -6.676 1 97.69 280 ILE A O 1
ATOM 2291 N N . SER A 1 281 ? -17.297 -16.781 -5.383 1 96.94 281 SER A N 1
ATOM 2292 C CA . SER A 1 281 ? -16.719 -17.594 -4.324 1 96.94 281 SER A CA 1
ATOM 2293 C C . SER A 1 281 ? -16.406 -19.016 -4.82 1 96.94 281 SER A C 1
ATOM 2295 O O . SER A 1 281 ? -15.336 -19.547 -4.551 1 96.94 281 SER A O 1
ATOM 2297 N N . ALA A 1 282 ? -17.359 -19.578 -5.531 1 97.06 282 ALA A N 1
ATOM 2298 C CA . ALA A 1 282 ? -17.172 -20.922 -6.098 1 97.06 282 ALA A CA 1
ATOM 2299 C C . ALA A 1 282 ? -15.984 -20.938 -7.059 1 97.06 282 ALA A C 1
ATOM 2301 O O . ALA A 1 282 ? -15.125 -21.828 -6.973 1 97.06 282 ALA A O 1
ATOM 2302 N N . ALA A 1 283 ? -15.945 -19.906 -7.918 1 97.12 283 ALA A N 1
ATOM 2303 C CA . ALA A 1 283 ? -14.883 -19.828 -8.914 1 97.12 283 ALA A CA 1
ATOM 2304 C C . ALA A 1 283 ? -13.516 -19.672 -8.25 1 97.12 283 ALA A C 1
ATOM 2306 O O . ALA A 1 283 ? -12.547 -20.312 -8.664 1 97.12 283 ALA A O 1
ATOM 2307 N N . LEU A 1 284 ? -13.477 -18.859 -7.191 1 96.94 284 LEU A N 1
ATOM 2308 C CA . LEU A 1 284 ? -12.227 -18.625 -6.488 1 96.94 284 LEU A CA 1
ATOM 2309 C C . LEU A 1 284 ? -11.742 -19.875 -5.77 1 96.94 284 LEU A C 1
ATOM 2311 O O . LEU A 1 284 ? -10.555 -20.203 -5.809 1 96.94 284 LEU A O 1
ATOM 2315 N N . VAL A 1 285 ? -12.602 -20.578 -5.145 1 95.06 285 VAL A N 1
ATOM 2316 C CA . VAL A 1 285 ? -12.25 -21.828 -4.453 1 95.06 285 VAL A CA 1
ATOM 2317 C C . VAL A 1 285 ? -11.711 -22.844 -5.461 1 95.06 285 VAL A C 1
ATOM 2319 O O . VAL A 1 285 ? -10.68 -23.484 -5.219 1 95.06 285 VAL A O 1
ATOM 2322 N N . MET A 1 286 ? -12.398 -22.953 -6.555 1 94.44 286 MET A N 1
ATOM 2323 C CA . MET A 1 286 ? -11.992 -23.891 -7.594 1 94.44 286 MET A CA 1
ATOM 2324 C C . MET A 1 286 ? -10.633 -23.5 -8.164 1 94.44 286 MET A C 1
ATOM 2326 O O . MET A 1 286 ? -9.805 -24.375 -8.453 1 94.44 286 MET A O 1
ATOM 2330 N N . GLY A 1 287 ? -10.453 -22.156 -8.297 1 93.25 287 GLY A N 1
ATOM 2331 C CA . GLY A 1 287 ? -9.172 -21.688 -8.812 1 93.25 287 GLY A CA 1
ATOM 2332 C C . GLY A 1 287 ? -8.008 -21.984 -7.887 1 93.25 287 GLY A C 1
ATOM 2333 O O . GLY A 1 287 ? -6.91 -22.281 -8.344 1 93.25 287 GLY A O 1
ATOM 2334 N N . GLU A 1 288 ? -8.25 -21.953 -6.602 1 92.25 288 GLU A N 1
ATOM 2335 C CA . GLU A 1 288 ? -7.164 -22.078 -5.633 1 92.25 288 GLU A CA 1
ATOM 2336 C C . GLU A 1 288 ? -6.969 -23.547 -5.223 1 92.25 288 GLU A C 1
ATOM 2338 O O . GLU A 1 288 ? -5.84 -24 -5.043 1 92.25 288 GLU A O 1
ATOM 2343 N N . LEU A 1 289 ? -8.055 -24.266 -5.129 1 90.44 289 LEU A N 1
ATOM 2344 C CA . LEU A 1 289 ? -7.953 -25.641 -4.637 1 90.44 289 LEU A CA 1
ATOM 2345 C C . LEU A 1 289 ? -7.793 -26.625 -5.793 1 90.44 289 LEU A C 1
ATOM 2347 O O . LEU A 1 289 ? -7.277 -27.719 -5.609 1 90.44 289 LEU A O 1
ATOM 2351 N N . GLY A 1 290 ? -8.273 -26.203 -6.973 1 88.94 290 GLY A N 1
ATOM 2352 C CA . GLY A 1 290 ? -8.211 -27.109 -8.109 1 88.94 290 GLY A CA 1
ATOM 2353 C C . GLY A 1 290 ? -9.172 -28.281 -8 1 88.94 290 GLY A C 1
ATOM 2354 O O . GLY A 1 290 ? -10.219 -28.172 -7.363 1 88.94 290 GLY A O 1
ATOM 2355 N N . ASP A 1 291 ? -8.805 -29.312 -8.633 1 87.06 291 ASP A N 1
ATOM 2356 C CA . ASP A 1 291 ? -9.609 -30.531 -8.609 1 87.06 291 ASP A CA 1
ATOM 2357 C C . ASP A 1 291 ? -9.445 -31.266 -7.281 1 87.06 291 ASP A C 1
ATOM 2359 O O . ASP A 1 291 ? -8.367 -31.781 -6.973 1 87.06 291 ASP A O 1
ATOM 2363 N N . LEU A 1 292 ? -10.492 -31.406 -6.562 1 88.88 292 LEU A N 1
ATOM 2364 C CA . LEU A 1 292 ? -10.438 -32 -5.234 1 88.88 292 LEU A CA 1
ATOM 2365 C C . LEU A 1 292 ? -10.242 -33.531 -5.328 1 88.88 292 LEU A C 1
ATOM 2367 O O . LEU A 1 292 ? -9.82 -34.156 -4.355 1 88.88 292 LEU A O 1
ATOM 2371 N N . SER A 1 293 ? -10.547 -34.031 -6.465 1 82.88 293 SER A N 1
ATOM 2372 C CA . SER A 1 293 ? -10.445 -35.469 -6.645 1 82.88 293 SER A CA 1
ATOM 2373 C C . SER A 1 293 ? -8.984 -35.938 -6.621 1 82.88 293 SER A C 1
ATOM 2375 O O . SER A 1 293 ? -8.711 -37.125 -6.441 1 82.88 293 SER A O 1
ATOM 2377 N N . ARG A 1 294 ? -8.094 -35 -6.793 1 81 294 ARG A N 1
ATOM 2378 C CA . ARG A 1 294 ? -6.676 -35.344 -6.793 1 81 294 ARG A CA 1
ATOM 2379 C C . ARG A 1 294 ? -6.199 -35.719 -5.387 1 81 294 ARG A C 1
ATOM 2381 O O . ARG A 1 294 ? -5.125 -36.281 -5.215 1 81 294 ARG A O 1
ATOM 2388 N N . PHE A 1 295 ? -7.082 -35.375 -4.422 1 87.31 295 PHE A N 1
ATOM 2389 C CA . PHE A 1 295 ? -6.754 -35.688 -3.037 1 87.31 295 PHE A CA 1
ATOM 2390 C C . PHE A 1 295 ? -7.391 -37 -2.627 1 87.31 295 PHE A C 1
ATOM 2392 O O . PHE A 1 295 ? -8.523 -37.312 -3.008 1 87.31 295 PHE A O 1
ATOM 2399 N N . SER A 1 296 ? -6.609 -37.781 -1.846 1 88.38 296 SER A N 1
ATOM 2400 C CA . SER A 1 296 ? -7.117 -39.094 -1.417 1 88.38 296 SER A CA 1
ATOM 2401 C C . SER A 1 296 ? -8.203 -38.938 -0.357 1 88.38 296 SER A C 1
ATOM 2403 O O . SER A 1 296 ? -9.078 -39.781 -0.225 1 88.38 296 SER A O 1
ATOM 2405 N N . ASN A 1 297 ? -8.148 -37.875 0.36 1 91.81 297 ASN A N 1
ATOM 2406 C CA . ASN A 1 297 ? -9.156 -37.562 1.373 1 91.81 297 ASN A CA 1
ATOM 2407 C C . ASN A 1 297 ? -9.203 -36.094 1.705 1 91.81 297 ASN A C 1
ATOM 2409 O O . ASN A 1 297 ? -8.328 -35.312 1.285 1 91.81 297 ASN A O 1
ATOM 2413 N N . HIS A 1 298 ? -10.234 -35.75 2.514 1 91.5 298 HIS A N 1
ATOM 2414 C CA . HIS A 1 298 ? -10.469 -34.344 2.791 1 91.5 298 HIS A CA 1
ATOM 2415 C C . HIS A 1 298 ? -9.414 -33.781 3.736 1 91.5 298 HIS A C 1
ATOM 2417 O O . HIS A 1 298 ? -9.156 -32.594 3.742 1 91.5 298 HIS A O 1
ATOM 2423 N N . LYS A 1 299 ? -8.781 -34.594 4.539 1 90.81 299 LYS A N 1
ATOM 2424 C CA . LYS A 1 299 ? -7.742 -34.125 5.461 1 90.81 299 LYS A CA 1
ATOM 2425 C C . LYS A 1 299 ? -6.52 -33.625 4.707 1 90.81 299 LYS A C 1
ATOM 2427 O O . LYS A 1 299 ? -5.836 -32.719 5.172 1 90.81 299 LYS A O 1
ATOM 2432 N N . LYS A 1 300 ? -6.32 -34.188 3.545 1 88.31 300 LYS A N 1
ATOM 2433 C CA . LYS A 1 300 ? -5.211 -33.75 2.709 1 88.31 300 LYS A CA 1
ATOM 2434 C C . LYS A 1 300 ? -5.496 -32.375 2.102 1 88.31 300 LYS A C 1
ATOM 2436 O O . LYS A 1 300 ? -4.574 -31.578 1.864 1 88.31 300 LYS A O 1
ATOM 2441 N N . VAL A 1 301 ? -6.762 -32.156 1.894 1 90.62 301 VAL A N 1
ATOM 2442 C CA . VAL A 1 301 ? -7.156 -30.812 1.425 1 90.62 301 VAL A CA 1
ATOM 2443 C C . VAL A 1 301 ? -6.898 -29.781 2.52 1 90.62 301 VAL A C 1
ATOM 2445 O O . VAL A 1 301 ? -6.383 -28.703 2.248 1 90.62 301 VAL A O 1
ATOM 2448 N N . ASN A 1 302 ? -7.242 -30.156 3.76 1 90.81 302 ASN A N 1
ATOM 2449 C CA . ASN A 1 302 ? -6.984 -29.281 4.902 1 90.81 302 ASN A CA 1
ATOM 2450 C C . ASN A 1 302 ? -5.504 -28.938 5.027 1 90.81 302 ASN A C 1
ATOM 2452 O O . ASN A 1 302 ? -5.148 -27.781 5.293 1 90.81 302 ASN A O 1
ATOM 2456 N N . ALA A 1 303 ? -4.688 -29.891 4.785 1 84.94 303 ALA A N 1
ATOM 2457 C CA . ALA A 1 303 ? -3.24 -29.703 4.84 1 84.94 303 ALA A CA 1
ATOM 2458 C C . ALA A 1 303 ? -2.773 -28.766 3.725 1 84.94 303 ALA A C 1
ATOM 2460 O O . ALA A 1 303 ? -1.923 -27.906 3.947 1 84.94 303 ALA A O 1
ATOM 2461 N N . PHE A 1 304 ? -3.342 -29.031 2.615 1 84.94 304 PHE A N 1
ATOM 2462 C CA . PHE A 1 304 ? -3.002 -28.219 1.454 1 84.94 304 PHE A CA 1
ATOM 2463 C C . PHE A 1 304 ? -3.332 -26.75 1.703 1 84.94 304 PHE A C 1
ATOM 2465 O O . PHE A 1 304 ? -2.557 -25.859 1.339 1 84.94 304 PHE A O 1
ATOM 2472 N N . VAL A 1 305 ? -4.438 -26.516 2.336 1 89.12 305 VAL A N 1
ATOM 2473 C CA . VAL A 1 305 ? -4.883 -25.156 2.629 1 89.12 305 VAL A CA 1
ATOM 2474 C C . VAL A 1 305 ? -4.133 -24.625 3.844 1 89.12 305 VAL A C 1
ATOM 2476 O O . VAL A 1 305 ? -3.984 -23.406 4.004 1 89.12 305 VAL A O 1
ATOM 2479 N N . GLY A 1 306 ? -3.656 -25.438 4.723 1 86.06 306 GLY A N 1
ATOM 2480 C CA . GLY A 1 306 ? -2.879 -25.062 5.895 1 86.06 306 GLY A CA 1
ATOM 2481 C C . GLY A 1 306 ? -3.734 -24.797 7.121 1 86.06 306 GLY A C 1
ATOM 2482 O O . GLY A 1 306 ? -3.443 -23.906 7.91 1 86.06 306 GLY A O 1
ATOM 2483 N N . ILE A 1 307 ? -4.812 -25.375 7.254 1 84.88 307 ILE A N 1
ATOM 2484 C CA . ILE A 1 307 ? -5.645 -25.141 8.43 1 84.88 307 ILE A CA 1
ATOM 2485 C C . ILE A 1 307 ? -5.602 -26.375 9.336 1 84.88 307 ILE A C 1
ATOM 2487 O O . ILE A 1 307 ? -6.316 -26.438 10.344 1 84.88 307 ILE A O 1
ATOM 2491 N N . ASP A 1 308 ? -4.727 -27.281 8.953 1 77.38 308 ASP A N 1
ATOM 2492 C CA . ASP A 1 308 ? -4.547 -28.438 9.828 1 77.38 308 ASP A CA 1
ATOM 2493 C C . ASP A 1 308 ? -3.818 -28.047 11.109 1 77.38 308 ASP A C 1
ATOM 2495 O O . ASP A 1 308 ? -3.018 -27.109 11.117 1 77.38 308 ASP A O 1
ATOM 2499 N N . ILE A 1 309 ? -4.277 -28.406 12.203 1 66.06 309 ILE A N 1
ATOM 2500 C CA . ILE A 1 309 ? -3.746 -28.047 13.508 1 66.06 309 ILE A CA 1
ATOM 2501 C C . ILE A 1 309 ? -2.43 -28.781 13.75 1 66.06 309 ILE A C 1
ATOM 2503 O O . ILE A 1 309 ? -2.307 -29.969 13.438 1 66.06 309 ILE A O 1
ATOM 2507 N N . ARG A 1 310 ? -1.305 -27.953 13.953 1 58.28 310 ARG A N 1
ATOM 2508 C CA . ARG A 1 310 ? -0.056 -28.547 14.43 1 58.28 310 ARG A CA 1
ATOM 2509 C C . ARG A 1 310 ? -0.107 -28.766 15.938 1 58.28 310 ARG A C 1
ATOM 2511 O O . ARG A 1 310 ? -0.443 -27.859 16.703 1 58.28 310 ARG A O 1
ATOM 2518 N N . ARG A 1 311 ? -0.327 -29.922 16.312 1 54.25 311 ARG A N 1
ATOM 2519 C CA . ARG A 1 311 ? -0.219 -30.266 17.719 1 54.25 311 ARG A CA 1
ATOM 2520 C C . ARG A 1 311 ? 1.233 -30.234 18.188 1 54.25 311 ARG A C 1
ATOM 2522 O O . ARG A 1 311 ? 2.109 -30.797 17.531 1 54.25 311 ARG A O 1
ATOM 2529 N N . TYR A 1 312 ? 1.644 -29.094 18.656 1 46 312 TYR A N 1
ATOM 2530 C CA . TYR A 1 312 ? 2.975 -29.125 19.266 1 46 312 TYR A CA 1
ATOM 2531 C C . TYR A 1 312 ? 2.965 -29.906 20.562 1 46 312 TYR A C 1
ATOM 2533 O O . TYR A 1 312 ? 2.375 -29.469 21.562 1 46 312 TYR A O 1
ATOM 2541 N N . GLN A 1 313 ? 2.863 -31.203 20.469 1 49.12 313 GLN A N 1
ATOM 2542 C CA . GLN A 1 313 ? 3.002 -31.938 21.734 1 49.12 313 GLN A CA 1
ATOM 2543 C C . GLN A 1 313 ? 4.469 -32.219 22.047 1 49.12 313 GLN A C 1
ATOM 2545 O O . GLN A 1 313 ? 5.176 -32.844 21.234 1 49.12 313 GLN A O 1
ATOM 2550 N N . SER A 1 314 ? 5.074 -31.234 22.484 1 40.22 314 SER A N 1
ATOM 2551 C CA . SER A 1 314 ? 6.355 -31.703 23.016 1 40.22 314 SER A CA 1
ATOM 2552 C C . SER A 1 314 ? 6.227 -32.125 24.469 1 40.22 314 SER A C 1
ATOM 2554 O O . SER A 1 314 ? 5.723 -31.391 25.312 1 40.22 314 SER A O 1
ATOM 2556 N N . GLY A 1 315 ? 6.367 -33.344 24.766 1 43 315 GLY A N 1
ATOM 2557 C CA . GLY A 1 315 ? 6.27 -33.938 26.094 1 43 315 GLY A CA 1
ATOM 2558 C C . GLY A 1 315 ? 5.113 -33.375 26.906 1 43 315 GLY A C 1
ATOM 2559 O O . GLY A 1 315 ? 3.953 -33.5 26.5 1 43 315 GLY A O 1
ATOM 2560 N N . LYS A 1 316 ? 5.496 -32.594 28.031 1 51.03 316 LYS A N 1
ATOM 2561 C CA . LYS A 1 316 ? 4.566 -32.062 29.016 1 51.03 316 LYS A CA 1
ATOM 2562 C C . LYS A 1 316 ? 3.906 -30.781 28.484 1 51.03 316 LYS A C 1
ATOM 2564 O O . LYS A 1 316 ? 2.984 -30.25 29.109 1 51.03 316 LYS A O 1
ATOM 2569 N N . TYR A 1 317 ? 4.473 -30.188 27.484 1 47.16 317 TYR A N 1
ATOM 2570 C CA . TYR A 1 317 ? 3.922 -28.891 27.078 1 47.16 317 TYR A CA 1
ATOM 2571 C C . TYR A 1 317 ? 2.902 -29.062 25.969 1 47.16 317 TYR A C 1
ATOM 2573 O O . TYR A 1 317 ? 3.195 -29.672 24.938 1 47.16 317 TYR A O 1
ATOM 2581 N N . HIS A 1 318 ? 1.662 -29.047 26.328 1 48.19 318 HIS A N 1
ATOM 2582 C CA . HIS A 1 318 ? 0.579 -29 25.359 1 48.19 318 HIS A CA 1
ATOM 2583 C C . HIS A 1 318 ? 0.388 -27.578 24.812 1 48.19 318 HIS A C 1
ATOM 2585 O O . HIS A 1 318 ? -0.124 -26.719 25.531 1 48.19 318 HIS A O 1
ATOM 2591 N N . GLY A 1 319 ? 1.23 -27.234 23.938 1 48.81 319 GLY A N 1
ATOM 2592 C CA . GLY A 1 319 ? 1.048 -25.891 23.406 1 48.81 319 GLY A CA 1
ATOM 2593 C C . GLY A 1 319 ? -0.268 -25.719 22.672 1 48.81 319 GLY A C 1
ATOM 2594 O O . GLY A 1 319 ? -0.938 -26.703 22.344 1 48.81 319 GLY A O 1
ATOM 2595 N N . GLN A 1 320 ? -0.759 -24.547 22.781 1 55 320 GLN A N 1
ATOM 2596 C CA . GLN A 1 320 ? -1.991 -24.203 22.078 1 55 320 GLN A CA 1
ATOM 2597 C C . GLN A 1 320 ? -1.889 -24.547 20.594 1 55 320 GLN A C 1
ATOM 2599 O O . GLN A 1 320 ? -0.844 -24.344 19.969 1 55 320 GLN A O 1
ATOM 2604 N N . ASP A 1 321 ? -2.838 -25.328 20.172 1 55.41 321 ASP A N 1
ATOM 2605 C CA . ASP A 1 321 ? -2.916 -25.766 18.781 1 55.41 321 ASP A CA 1
ATOM 2606 C C . ASP A 1 321 ? -2.932 -24.578 17.828 1 55.41 321 ASP A C 1
ATOM 2608 O O . ASP A 1 321 ? -3.625 -23.594 18.078 1 55.41 321 ASP A O 1
ATOM 2612 N N . HIS A 1 322 ? -1.85 -24.391 17.125 1 62.75 322 HIS A N 1
ATOM 2613 C CA . HIS A 1 322 ? -1.848 -23.359 16.109 1 62.75 322 HIS A CA 1
ATOM 2614 C C . HIS A 1 322 ? -1.951 -23.969 14.711 1 62.75 322 HIS A C 1
ATOM 2616 O O . HIS A 1 322 ? -1.528 -25.109 14.492 1 62.75 322 HIS A O 1
ATOM 2622 N N . ILE A 1 323 ? -2.762 -23.469 13.867 1 64.31 323 ILE A N 1
ATOM 2623 C CA . ILE A 1 323 ? -2.836 -23.938 12.492 1 64.31 323 ILE A CA 1
ATOM 2624 C C . ILE A 1 323 ? -1.444 -23.922 11.859 1 64.31 323 ILE A C 1
ATOM 2626 O O . ILE A 1 323 ? -0.605 -23.094 12.227 1 64.31 323 ILE A O 1
ATOM 2630 N N . ASN A 1 324 ? -1.153 -24.891 11.039 1 62.53 324 ASN A N 1
ATOM 2631 C CA . ASN A 1 324 ? 0.095 -24.906 10.289 1 62.53 324 ASN A CA 1
ATOM 2632 C C . ASN A 1 324 ? 0.095 -23.859 9.172 1 62.53 324 ASN A C 1
ATOM 2634 O O . ASN A 1 324 ? -0.748 -23.906 8.273 1 62.53 324 ASN A O 1
ATOM 2638 N N . LYS A 1 325 ? 0.452 -22.641 9.312 1 60.59 325 LYS A N 1
ATOM 2639 C CA . LYS A 1 325 ? 0.43 -21.531 8.352 1 60.59 325 LYS A CA 1
ATOM 2640 C C . LYS A 1 325 ? 1.357 -21.828 7.172 1 60.59 325 LYS A C 1
ATOM 2642 O O . LYS A 1 325 ? 1.784 -20.906 6.473 1 60.59 325 LYS A O 1
ATOM 2647 N N . ARG A 1 326 ? 1.517 -23.156 6.836 1 63.84 326 ARG A N 1
ATOM 2648 C CA . ARG A 1 326 ? 2.439 -23.516 5.762 1 63.84 326 ARG A CA 1
ATOM 2649 C C . ARG A 1 326 ? 1.685 -23.844 4.48 1 63.84 326 ARG A C 1
ATOM 2651 O O . ARG A 1 326 ? 2.299 -24.109 3.443 1 63.84 326 ARG A O 1
ATOM 2658 N N . GLY A 1 327 ? 0.44 -23.656 4.352 1 75.81 327 GLY A N 1
ATOM 2659 C CA . GLY A 1 327 ? -0.347 -24.016 3.182 1 75.81 327 GLY A CA 1
ATOM 2660 C C . GLY A 1 327 ? -0.674 -22.828 2.293 1 75.81 327 GLY A C 1
ATOM 2661 O O . GLY A 1 327 ? 0.106 -21.891 2.205 1 75.81 327 GLY A O 1
ATOM 2662 N N . ASN A 1 328 ? -1.639 -23.016 1.536 1 84.62 328 ASN A N 1
ATOM 2663 C CA . ASN A 1 328 ? -2.088 -22.016 0.572 1 84.62 328 ASN A CA 1
ATOM 2664 C C . ASN A 1 328 ? -2.85 -20.875 1.253 1 84.62 328 ASN A C 1
ATOM 2666 O O . ASN A 1 328 ? -4.059 -20.984 1.468 1 84.62 328 ASN A O 1
ATOM 2670 N N . PRO A 1 329 ? -2.129 -19.875 1.545 1 87.88 329 PRO A N 1
ATOM 2671 C CA . PRO A 1 329 ? -2.781 -18.781 2.27 1 87.88 329 PRO A CA 1
ATOM 2672 C C . PRO A 1 329 ? -3.926 -18.156 1.481 1 87.88 329 PRO A C 1
ATOM 2674 O O . PRO A 1 329 ? -4.895 -17.672 2.072 1 87.88 329 PRO A O 1
ATOM 2677 N N . LYS A 1 330 ? -3.838 -18.156 0.221 1 90.69 330 LYS A N 1
ATOM 2678 C CA . LYS A 1 330 ? -4.891 -17.578 -0.611 1 90.69 330 LYS A CA 1
ATOM 2679 C C . LYS A 1 330 ? -6.176 -18.391 -0.516 1 90.69 330 LYS A C 1
ATOM 2681 O O . LYS A 1 330 ? -7.27 -17.828 -0.406 1 90.69 330 LYS A O 1
ATOM 2686 N N . GLY A 1 331 ? -5.965 -19.688 -0.538 1 92.38 331 GLY A N 1
ATOM 2687 C CA . GLY A 1 331 ? -7.109 -20.547 -0.339 1 92.38 331 GLY A CA 1
ATOM 2688 C C . GLY A 1 331 ? -7.766 -20.375 1.019 1 92.38 331 GLY A C 1
ATOM 2689 O O . GLY A 1 331 ? -8.992 -20.344 1.122 1 92.38 331 GLY A O 1
ATOM 2690 N N . ARG A 1 332 ? -6.957 -20.266 2.002 1 92.38 332 ARG A N 1
ATOM 2691 C CA . ARG A 1 332 ? -7.453 -20.062 3.359 1 92.38 332 ARG A CA 1
ATOM 2692 C C . ARG A 1 332 ? -8.273 -18.781 3.459 1 92.38 332 ARG A C 1
ATOM 2694 O O . ARG A 1 332 ? -9.344 -18.766 4.082 1 92.38 332 ARG A O 1
ATOM 2701 N N . LYS A 1 333 ? -7.797 -17.781 2.883 1 94.06 333 LYS A N 1
ATOM 2702 C CA . LYS A 1 333 ? -8.5 -16.5 2.904 1 94.06 333 LYS A CA 1
ATOM 2703 C C . LYS A 1 333 ? -9.875 -16.625 2.25 1 94.06 333 LYS A C 1
ATOM 2705 O O . LYS A 1 333 ? -10.867 -16.109 2.771 1 94.06 333 LYS A O 1
ATOM 2710 N N . ILE A 1 334 ? -9.883 -17.25 1.101 1 95.38 334 ILE A N 1
ATOM 2711 C CA . ILE A 1 334 ? -11.125 -17.422 0.359 1 95.38 334 ILE A CA 1
ATOM 2712 C C . ILE A 1 334 ? -12.133 -18.203 1.211 1 95.38 334 ILE A C 1
ATOM 2714 O O . ILE A 1 334 ? -13.289 -17.797 1.326 1 95.38 334 ILE A O 1
ATOM 2718 N N . LEU A 1 335 ? -11.641 -19.281 1.817 1 96.19 335 LEU A N 1
ATOM 2719 C CA . LEU A 1 335 ? -12.516 -20.094 2.66 1 96.19 335 LEU A CA 1
ATOM 2720 C C . LEU A 1 335 ? -13.008 -19.297 3.859 1 96.19 335 LEU A C 1
ATOM 2722 O O . LEU A 1 335 ? -14.188 -19.375 4.227 1 96.19 335 LEU A O 1
ATOM 2726 N N . TYR A 1 336 ? -12.219 -18.547 4.453 1 96.06 336 TYR A N 1
ATOM 2727 C CA . TYR A 1 336 ? -12.586 -17.688 5.566 1 96.06 336 TYR A CA 1
ATOM 2728 C C . TYR A 1 336 ? -13.711 -16.734 5.176 1 96.06 336 TYR A C 1
ATOM 2730 O O . TYR A 1 336 ? -14.695 -16.594 5.898 1 96.06 336 TYR A O 1
ATOM 2738 N N . LEU A 1 337 ? -13.531 -16.156 4.07 1 95.44 337 LEU A N 1
ATOM 2739 C CA . LEU A 1 337 ? -14.523 -15.195 3.596 1 95.44 337 LEU A CA 1
ATOM 2740 C C . LEU A 1 337 ? -15.852 -15.891 3.307 1 95.44 337 LEU A C 1
ATOM 2742 O O . LEU A 1 337 ? -16.922 -15.32 3.559 1 95.44 337 LEU A O 1
ATOM 2746 N N . ILE A 1 338 ? -15.758 -17.016 2.742 1 96.69 338 ILE A N 1
ATOM 2747 C CA . ILE A 1 338 ? -16.969 -17.781 2.439 1 96.69 338 ILE A CA 1
ATOM 2748 C C . ILE A 1 338 ? -17.734 -18.062 3.727 1 96.69 338 ILE A C 1
ATOM 2750 O O . ILE A 1 338 ? -18.953 -17.875 3.785 1 96.69 338 ILE A O 1
ATOM 2754 N N . ILE A 1 339 ? -16.969 -18.5 4.77 1 96.69 339 ILE A N 1
ATOM 2755 C CA . ILE A 1 339 ? -17.609 -18.797 6.047 1 96.69 339 ILE A CA 1
ATOM 2756 C C . ILE A 1 339 ? -18.266 -17.531 6.605 1 96.69 339 ILE A C 1
ATOM 2758 O O . ILE A 1 339 ? -19.391 -17.578 7.094 1 96.69 339 ILE A O 1
ATOM 2762 N N . ARG A 1 340 ? -17.578 -16.422 6.535 1 96.06 340 ARG A N 1
ATOM 2763 C CA . ARG A 1 340 ? -18.109 -15.148 7.016 1 96.06 340 ARG A CA 1
ATOM 2764 C C . ARG A 1 340 ? -19.391 -14.781 6.266 1 96.06 340 ARG A C 1
ATOM 2766 O O . ARG A 1 340 ? -20.359 -14.312 6.871 1 96.06 340 ARG A O 1
ATOM 2773 N N . ASN A 1 341 ? -19.359 -15.008 5.035 1 94.12 341 ASN A N 1
ATOM 2774 C CA . ASN A 1 341 ? -20.547 -14.719 4.223 1 94.12 341 ASN A CA 1
ATOM 2775 C C . ASN A 1 341 ? -21.719 -15.633 4.586 1 94.12 341 ASN A C 1
ATOM 2777 O O . ASN A 1 341 ? -22.859 -15.195 4.621 1 94.12 341 ASN A O 1
ATOM 2781 N N . MET A 1 342 ? -21.438 -16.906 4.812 1 95.62 342 MET A N 1
ATOM 2782 C CA . MET A 1 342 ? -22.453 -17.859 5.23 1 95.62 342 MET A CA 1
ATOM 2783 C C . MET A 1 342 ? -23.125 -17.391 6.523 1 95.62 342 MET A C 1
ATOM 2785 O O . MET A 1 342 ? -24.359 -17.453 6.641 1 95.62 342 MET A O 1
ATOM 2789 N N . ILE A 1 343 ? -22.297 -16.922 7.434 1 94.94 343 ILE A N 1
ATOM 2790 C CA . ILE A 1 343 ? -22.797 -16.469 8.727 1 94.94 343 ILE A CA 1
ATOM 2791 C C . ILE A 1 343 ? -23.672 -15.227 8.539 1 94.94 343 ILE A C 1
ATOM 2793 O O . ILE A 1 343 ? -24.75 -15.117 9.133 1 94.94 343 ILE A O 1
ATOM 2797 N N . ARG A 1 344 ? -23.266 -14.312 7.695 1 93.5 344 ARG A N 1
ATOM 2798 C CA . ARG A 1 344 ? -24 -13.086 7.43 1 93.5 344 ARG A CA 1
ATOM 2799 C C . ARG A 1 344 ? -25.344 -13.391 6.777 1 93.5 344 ARG A C 1
ATOM 2801 O O . ARG A 1 344 ? -26.344 -12.695 7.016 1 93.5 344 ARG A O 1
ATOM 2808 N N . GLN A 1 345 ? -25.391 -14.461 6.02 1 92.31 345 GLN A N 1
ATOM 2809 C CA . GLN A 1 345 ? -26.594 -14.805 5.266 1 92.31 345 GLN A CA 1
ATOM 2810 C C . GLN A 1 345 ? -27.359 -15.945 5.934 1 92.31 345 GLN A C 1
ATOM 2812 O O . GLN A 1 345 ? -28.047 -16.719 5.262 1 92.31 345 GLN A O 1
ATOM 2817 N N . GLN A 1 346 ? -27.203 -16.125 7.102 1 89.56 346 GLN A N 1
ATOM 2818 C CA . GLN A 1 346 ? -27.734 -17.266 7.832 1 89.56 346 GLN A CA 1
ATOM 2819 C C . GLN A 1 346 ? -29.25 -17.344 7.707 1 89.56 346 GLN A C 1
ATOM 2821 O O . GLN A 1 346 ? -29.844 -18.422 7.785 1 89.56 346 GLN A O 1
ATOM 2826 N N . LYS A 1 347 ? -29.891 -16.25 7.461 1 90.12 347 LYS A N 1
ATOM 2827 C CA . LYS A 1 347 ? -31.344 -16.188 7.402 1 90.12 347 LYS A CA 1
ATOM 2828 C C . LYS A 1 347 ? -31.859 -16.672 6.051 1 90.12 347 LYS A C 1
ATOM 2830 O O . LYS A 1 347 ? -33.031 -17.031 5.914 1 90.12 347 LYS A O 1
ATOM 2835 N N . ALA A 1 348 ? -31.031 -16.75 5.109 1 87.62 348 ALA A N 1
ATOM 2836 C CA . ALA A 1 348 ? -31.453 -17.031 3.74 1 87.62 348 ALA A CA 1
ATOM 2837 C C . ALA A 1 348 ? -31.781 -18.516 3.568 1 87.62 348 ALA A C 1
ATOM 2839 O O . ALA A 1 348 ? -32.719 -18.859 2.844 1 87.62 348 ALA A O 1
ATOM 2840 N N . ALA A 1 349 ? -31.016 -19.422 4.176 1 88.94 349 ALA A N 1
ATOM 2841 C CA . ALA A 1 349 ? -31.234 -20.859 4.039 1 88.94 349 ALA A CA 1
ATOM 2842 C C . ALA A 1 349 ? -30.562 -21.625 5.18 1 88.94 349 ALA A C 1
ATOM 2844 O O . ALA A 1 349 ? -29.562 -21.172 5.742 1 88.94 349 ALA A O 1
ATOM 2845 N N . PRO A 1 350 ? -31.141 -22.766 5.449 1 89.19 350 PRO A N 1
ATOM 2846 C CA . PRO A 1 350 ? -30.469 -23.609 6.438 1 89.19 350 PRO A CA 1
ATOM 2847 C C . PRO A 1 350 ? -29.094 -24.078 5.969 1 89.19 350 PRO A C 1
ATOM 2849 O O . PRO A 1 350 ? -28.922 -24.406 4.789 1 89.19 350 PRO A O 1
ATOM 2852 N N . ASN A 1 351 ? -28.156 -23.953 6.844 1 92.62 351 ASN A N 1
ATOM 2853 C CA . ASN A 1 351 ? -26.766 -24.297 6.559 1 92.62 351 ASN A CA 1
ATOM 2854 C C . ASN A 1 351 ? -26.094 -24.969 7.758 1 92.62 351 ASN A C 1
ATOM 2856 O O . ASN A 1 351 ? -25.938 -24.344 8.812 1 92.62 351 ASN A O 1
ATOM 2860 N N . HIS A 1 352 ? -25.766 -26.25 7.594 1 93.31 352 HIS A N 1
ATOM 2861 C CA . HIS A 1 352 ? -25.234 -27.031 8.711 1 93.31 352 HIS A CA 1
ATOM 2862 C C . HIS A 1 352 ? -23.906 -26.469 9.188 1 93.31 352 HIS A C 1
ATOM 2864 O O . HIS A 1 352 ? -23.484 -26.734 10.32 1 93.31 352 HIS A O 1
ATOM 2870 N N . ILE A 1 353 ? -23.203 -25.703 8.336 1 94.94 353 ILE A N 1
ATOM 2871 C CA . ILE A 1 353 ? -21.922 -25.109 8.711 1 94.94 353 ILE A CA 1
ATOM 2872 C C . ILE A 1 353 ? -22.156 -23.953 9.672 1 94.94 353 ILE A C 1
ATOM 2874 O O . ILE A 1 353 ? -21.438 -23.812 10.664 1 94.94 353 ILE A O 1
ATOM 2878 N N . VAL A 1 354 ? -23.125 -23.141 9.359 1 95 354 VAL A N 1
ATOM 2879 C CA . VAL A 1 354 ? -23.469 -22.016 10.203 1 95 354 VAL A CA 1
ATOM 2880 C C . VAL A 1 354 ? -23.953 -22.516 11.562 1 95 354 VAL A C 1
ATOM 2882 O O . VAL A 1 354 ? -23.609 -21.953 12.602 1 95 354 VAL A O 1
ATOM 2885 N N . GLU A 1 355 ? -24.797 -23.531 11.547 1 93.75 355 GLU A N 1
ATOM 2886 C CA . GLU A 1 355 ? -25.266 -24.125 12.797 1 93.75 355 GLU A CA 1
ATOM 2887 C C . GLU A 1 355 ? -24.094 -24.625 13.648 1 93.75 355 GLU A C 1
ATOM 2889 O O . GLU A 1 355 ? -24.109 -24.469 14.867 1 93.75 355 GLU A O 1
ATOM 2894 N N . TYR A 1 356 ? -23.172 -25.25 12.969 1 94.12 356 TYR A N 1
ATOM 2895 C CA . TYR A 1 356 ? -21.984 -25.719 13.656 1 94.12 356 TYR A CA 1
ATOM 2896 C C . TYR A 1 356 ? -21.234 -24.562 14.297 1 94.12 356 TYR A C 1
ATOM 2898 O O . TYR A 1 356 ? -20.75 -24.672 15.43 1 94.12 356 TYR A O 1
ATOM 2906 N N . TYR A 1 357 ? -21.141 -23.406 13.641 1 95.06 357 TYR A N 1
ATOM 2907 C CA . TYR A 1 357 ? -20.484 -22.203 14.164 1 95.06 357 TYR A CA 1
ATOM 2908 C C . TYR A 1 357 ? -21.109 -21.766 15.477 1 95.06 357 TYR A C 1
ATOM 2910 O O . TYR A 1 357 ? -20.422 -21.547 16.469 1 95.06 357 TYR A O 1
ATOM 2918 N N . TYR A 1 358 ? -22.359 -21.625 15.492 1 93.81 358 TYR A N 1
ATOM 2919 C CA . TYR A 1 358 ? -23.047 -21.125 16.672 1 93.81 358 TYR A CA 1
ATOM 2920 C C . TYR A 1 358 ? -23.062 -22.188 17.781 1 93.81 358 TYR A C 1
ATOM 2922 O O . TYR A 1 358 ? -23.078 -21.844 18.969 1 93.81 358 TYR A O 1
ATOM 2930 N N . LYS A 1 359 ? -23.078 -23.484 17.375 1 93.19 359 LYS A N 1
ATOM 2931 C CA . LYS A 1 359 ? -22.906 -24.516 18.391 1 93.19 359 LYS A CA 1
ATOM 2932 C C . LYS A 1 359 ? -21.578 -24.359 19.125 1 93.19 359 LYS A C 1
ATOM 2934 O O . LYS A 1 359 ? -21.547 -24.469 20.359 1 93.19 359 LYS A O 1
ATOM 2939 N N . LEU A 1 360 ? -20.531 -24.062 18.375 1 92.19 360 LEU A N 1
ATOM 2940 C CA . LEU A 1 360 ? -19.203 -23.875 18.969 1 92.19 360 LEU A CA 1
ATOM 2941 C C . LEU A 1 360 ? -19.156 -22.609 19.812 1 92.19 360 LEU A C 1
ATOM 2943 O O . LEU A 1 360 ? -18.469 -22.562 20.844 1 92.19 360 LEU A O 1
ATOM 2947 N N . LYS A 1 361 ? -19.938 -21.562 19.422 1 92.06 361 LYS A N 1
ATOM 2948 C CA . LYS A 1 361 ? -19.922 -20.281 20.109 1 92.06 361 LYS A CA 1
ATOM 2949 C C . LYS A 1 361 ? -20.797 -20.328 21.359 1 92.06 361 LYS A C 1
ATOM 2951 O O . LYS A 1 361 ? -20.578 -19.562 22.312 1 92.06 361 LYS A O 1
ATOM 2956 N N . LYS A 1 362 ? -21.766 -21.156 21.453 1 90.19 362 LYS A N 1
ATOM 2957 C CA . LYS A 1 362 ? -22.734 -21.172 22.547 1 90.19 362 LYS A CA 1
ATOM 2958 C C . LYS A 1 362 ? -22.453 -22.312 23.516 1 90.19 362 LYS A C 1
ATOM 2960 O O . LYS A 1 362 ? -23.062 -22.375 24.594 1 90.19 362 LYS A O 1
ATOM 2965 N N . GLN A 1 363 ? -21.578 -23.156 23.266 1 88 363 GLN A N 1
ATOM 2966 C CA . GLN A 1 363 ? -21.25 -24.266 24.172 1 88 363 GLN A CA 1
ATOM 2967 C C . GLN A 1 363 ? -20.734 -23.75 25.5 1 88 363 GLN A C 1
ATOM 2969 O O . GLN A 1 363 ? -20.406 -22.562 25.641 1 88 363 GLN A O 1
ATOM 2974 N N . PRO A 1 364 ? -20.703 -24.516 26.516 1 84.81 364 PRO A N 1
ATOM 2975 C CA . PRO A 1 364 ? -20.312 -24.062 27.859 1 84.81 364 PRO A CA 1
ATOM 2976 C C . PRO A 1 364 ? -18.969 -23.328 27.875 1 84.81 364 PRO A C 1
ATOM 2978 O O . PRO A 1 364 ? -18.828 -22.312 28.547 1 84.81 364 PRO A O 1
ATOM 2981 N N . THR A 1 365 ? -18.094 -23.875 27.062 1 88.69 365 THR A N 1
ATOM 2982 C CA . THR A 1 365 ? -16.844 -23.156 26.828 1 88.69 365 THR A CA 1
ATOM 2983 C C . THR A 1 365 ? -16.781 -22.609 25.406 1 88.69 365 THR A C 1
ATOM 2985 O O . THR A 1 365 ? -16.375 -23.312 24.484 1 88.69 365 THR A O 1
ATOM 2988 N N . PRO A 1 366 ? -17.203 -21.391 25.312 1 88.06 366 PRO A N 1
ATOM 2989 C CA . PRO A 1 366 ? -17.312 -20.828 23.953 1 88.06 366 PRO A CA 1
ATOM 2990 C C . PRO A 1 366 ? -15.945 -20.688 23.266 1 88.06 366 PRO A C 1
ATOM 2992 O O . PRO A 1 366 ? -14.969 -20.281 23.906 1 88.06 366 PRO A O 1
ATOM 2995 N N . LYS A 1 367 ? -15.891 -21.125 22.078 1 85.88 367 LYS A N 1
ATOM 2996 C CA . LYS A 1 367 ? -14.68 -20.953 21.281 1 85.88 367 LYS A CA 1
ATOM 2997 C C . LYS A 1 367 ? -14.523 -19.516 20.797 1 85.88 367 LYS A C 1
ATOM 2999 O O . LYS A 1 367 ? -15.516 -18.844 20.547 1 85.88 367 LYS A O 1
ATOM 3004 N N . LYS A 1 368 ? -13.336 -19.172 20.719 1 90.56 368 LYS A N 1
ATOM 3005 C CA . LYS A 1 368 ? -13.047 -17.859 20.125 1 90.56 368 LYS A CA 1
ATOM 3006 C C . LYS A 1 368 ? -13.523 -17.797 18.688 1 90.56 368 LYS A C 1
ATOM 3008 O O . LYS A 1 368 ? -13.531 -18.812 17.984 1 90.56 368 LYS A O 1
ATOM 3013 N N . ASP A 1 369 ? -13.906 -16.766 18.188 1 92 369 ASP A N 1
ATOM 3014 C CA . ASP A 1 369 ? -14.508 -16.547 16.875 1 92 369 ASP A CA 1
ATOM 3015 C C . ASP A 1 369 ? -13.625 -17.109 15.766 1 92 369 ASP A C 1
ATOM 3017 O O . ASP A 1 369 ? -14.078 -17.891 14.945 1 92 369 ASP A O 1
ATOM 3021 N N . LYS A 1 370 ? -12.367 -16.703 15.805 1 90.69 370 LYS A N 1
ATOM 3022 C CA . LYS A 1 370 ? -11.461 -17.125 14.75 1 90.69 370 LYS A CA 1
ATOM 3023 C C . LYS A 1 370 ? -11.305 -18.641 14.727 1 90.69 370 LYS A C 1
ATOM 3025 O O . LYS A 1 370 ? -11.211 -19.25 13.664 1 90.69 370 LYS A O 1
ATOM 3030 N N . VAL A 1 371 ? -11.289 -19.281 15.875 1 89.88 371 VAL A N 1
ATOM 3031 C CA . VAL A 1 371 ? -11.156 -20.734 15.984 1 89.88 371 VAL A CA 1
ATOM 3032 C C . VAL A 1 371 ? -12.414 -21.422 15.445 1 89.88 371 VAL A C 1
ATOM 3034 O O . VAL A 1 371 ? -12.328 -22.406 14.727 1 89.88 371 VAL A O 1
ATOM 3037 N N . ALA A 1 372 ? -13.539 -20.859 15.773 1 93.56 372 ALA A N 1
ATOM 3038 C CA . ALA A 1 372 ? -14.812 -21.391 15.297 1 93.56 372 ALA A CA 1
ATOM 3039 C C . ALA A 1 372 ? -14.898 -21.312 13.773 1 93.56 372 ALA A C 1
ATOM 3041 O O . ALA A 1 372 ? -15.383 -22.25 13.125 1 93.56 372 ALA A O 1
ATOM 3042 N N . VAL A 1 373 ? -14.383 -20.25 13.266 1 95 373 VAL A N 1
ATOM 3043 C CA . VAL A 1 373 ? -14.43 -20.047 11.82 1 95 373 VAL A CA 1
ATOM 3044 C C . VAL A 1 373 ? -13.539 -21.078 11.133 1 95 373 VAL A C 1
ATOM 3046 O O . VAL A 1 373 ? -13.922 -21.656 10.117 1 95 373 VAL A O 1
ATOM 3049 N N . VAL A 1 374 ? -12.414 -21.328 11.672 1 93.25 374 VAL A N 1
ATOM 3050 C CA . VAL A 1 374 ? -11.492 -22.297 11.094 1 93.25 374 VAL A CA 1
ATOM 3051 C C . VAL A 1 374 ? -12.102 -23.688 11.141 1 93.25 374 VAL A C 1
ATOM 3053 O O . VAL A 1 374 ? -11.984 -24.469 10.188 1 93.25 374 VAL A O 1
ATOM 3056 N N . ALA A 1 375 ? -12.742 -24.016 12.203 1 93.56 375 ALA A N 1
ATOM 3057 C CA . ALA A 1 375 ? -13.438 -25.297 12.312 1 93.56 375 ALA A CA 1
ATOM 3058 C C . ALA A 1 375 ? -14.508 -25.438 11.234 1 93.56 375 ALA A C 1
ATOM 3060 O O . ALA A 1 375 ? -14.695 -26.516 10.672 1 93.56 375 ALA A O 1
ATOM 3061 N N . CYS A 1 376 ? -15.156 -24.375 11.008 1 95.88 376 CYS A N 1
ATOM 3062 C CA . CYS A 1 376 ? -16.172 -24.359 9.969 1 95.88 376 CYS A CA 1
ATOM 3063 C C . CYS A 1 376 ? -15.562 -24.547 8.594 1 95.88 376 CYS A C 1
ATOM 3065 O O . CYS A 1 376 ? -16.156 -25.188 7.719 1 95.88 376 CYS A O 1
ATOM 3067 N N . MET A 1 377 ? -14.375 -23.953 8.406 1 95.88 377 MET A N 1
ATOM 3068 C CA . MET A 1 377 ? -13.656 -24.141 7.148 1 95.88 377 MET A CA 1
ATOM 3069 C C . MET A 1 377 ? -13.375 -25.625 6.906 1 95.88 377 MET A C 1
ATOM 3071 O O . MET A 1 377 ? -13.539 -26.109 5.789 1 95.88 377 MET A O 1
ATOM 3075 N N . ASN A 1 378 ? -13.031 -26.297 7.93 1 94.19 378 ASN A N 1
ATOM 3076 C CA . ASN A 1 378 ? -12.781 -27.734 7.844 1 94.19 378 ASN A CA 1
ATOM 3077 C C . ASN A 1 378 ? -14.039 -28.5 7.441 1 94.19 378 ASN A C 1
ATOM 3079 O O . ASN A 1 378 ? -13.992 -29.391 6.582 1 94.19 378 ASN A O 1
ATOM 3083 N N . LYS A 1 379 ? -15.031 -28.172 8.062 1 95.06 379 LYS A N 1
ATOM 3084 C CA . LYS A 1 379 ? -16.297 -28.828 7.777 1 95.06 379 LYS A CA 1
ATOM 3085 C C . LYS A 1 379 ? -16.75 -28.562 6.344 1 95.06 379 LYS A C 1
ATOM 3087 O O . LYS A 1 379 ? -17.281 -29.438 5.68 1 95.06 379 LYS A O 1
ATOM 3092 N N . LEU A 1 380 ? -16.531 -27.359 5.945 1 96.19 380 LEU A N 1
ATOM 3093 C CA . LEU A 1 380 ? -16.891 -27 4.578 1 96.19 380 LEU A CA 1
ATOM 3094 C C . LEU A 1 380 ? -16.062 -27.797 3.57 1 96.19 380 LEU A C 1
ATOM 3096 O O . LEU A 1 380 ? -16.594 -28.297 2.584 1 96.19 380 LEU A O 1
ATOM 3100 N N . ILE A 1 381 ? -14.797 -27.891 3.84 1 95.62 381 ILE A N 1
ATOM 3101 C CA . ILE A 1 381 ? -13.898 -28.625 2.957 1 95.62 381 ILE A CA 1
ATOM 3102 C C . ILE A 1 381 ? -14.352 -30.094 2.867 1 95.62 381 ILE A C 1
ATOM 3104 O O . ILE A 1 381 ? -14.398 -30.656 1.777 1 95.62 381 ILE A O 1
ATOM 3108 N N . LYS A 1 382 ? -14.68 -30.641 3.986 1 94.94 382 LYS A N 1
ATOM 3109 C CA . LYS A 1 382 ? -15.18 -32 4.008 1 94.94 382 LYS A CA 1
ATOM 3110 C C . LYS A 1 382 ? -16.438 -32.156 3.168 1 94.94 382 LYS A C 1
ATOM 3112 O O . LYS A 1 382 ? -16.578 -33.094 2.393 1 94.94 382 LYS A O 1
ATOM 3117 N N . CYS A 1 383 ? -17.25 -31.25 3.326 1 94.94 383 CYS A N 1
ATOM 3118 C CA . CYS A 1 383 ? -18.5 -31.234 2.586 1 94.94 383 CYS A CA 1
ATOM 3119 C C . CYS A 1 383 ? -18.25 -31.125 1.087 1 94.94 383 CYS A C 1
ATOM 3121 O O . CYS A 1 383 ? -18.766 -31.922 0.303 1 94.94 383 CYS A O 1
ATOM 3123 N N . MET A 1 384 ? -17.453 -30.156 0.72 1 95.5 384 MET A N 1
ATOM 3124 C CA . MET A 1 384 ? -17.156 -29.922 -0.689 1 95.5 384 MET A CA 1
ATOM 3125 C C . MET A 1 384 ? -16.453 -31.125 -1.311 1 95.5 384 MET A C 1
ATOM 3127 O O . MET A 1 384 ? -16.719 -31.484 -2.459 1 95.5 384 MET A O 1
ATOM 3131 N N . TYR A 1 385 ? -15.594 -31.656 -0.517 1 95.25 385 TYR A N 1
ATOM 3132 C CA . TYR A 1 385 ? -14.867 -32.844 -0.976 1 95.25 385 TYR A CA 1
ATOM 3133 C C . TYR A 1 385 ? -15.828 -33.969 -1.294 1 95.25 385 TYR A C 1
ATOM 3135 O O . TYR A 1 385 ? -15.742 -34.594 -2.361 1 95.25 385 TYR A O 1
ATOM 3143 N N . SER A 1 386 ? -16.703 -34.219 -0.398 1 94.06 386 SER A N 1
ATOM 3144 C CA . SER A 1 386 ? -17.672 -35.281 -0.577 1 94.06 386 SER A CA 1
ATOM 3145 C C . SER A 1 386 ? -18.578 -35 -1.784 1 94.06 386 SER A C 1
ATOM 3147 O O . SER A 1 386 ? -18.844 -35.906 -2.572 1 94.06 386 SER A O 1
ATOM 3149 N N . MET A 1 387 ? -18.922 -33.812 -1.913 1 94.44 387 MET A N 1
ATOM 3150 C CA . MET A 1 387 ? -19.781 -33.438 -3.027 1 94.44 387 MET A CA 1
ATOM 3151 C C . MET A 1 387 ? -19.078 -33.625 -4.359 1 94.44 387 MET A C 1
ATOM 3153 O O . MET A 1 387 ? -19.656 -34.156 -5.309 1 94.44 387 MET A O 1
ATOM 3157 N N . ALA A 1 388 ? -17.891 -33.219 -4.41 1 93 388 ALA A N 1
ATOM 3158 C CA . ALA A 1 388 ? -17.109 -33.344 -5.637 1 93 388 ALA A CA 1
ATOM 3159 C C . ALA A 1 388 ? -16.859 -34.812 -5.988 1 93 388 ALA A C 1
ATOM 3161 O O . ALA A 1 388 ? -16.953 -35.188 -7.156 1 93 388 ALA A O 1
ATOM 3162 N N . ARG A 1 389 ? -16.562 -35.562 -5.031 1 91.5 389 ARG A N 1
ATOM 3163 C CA . ARG A 1 389 ? -16.266 -36.969 -5.238 1 91.5 389 ARG A CA 1
ATOM 3164 C C . ARG A 1 389 ? -17.516 -37.75 -5.691 1 91.5 389 ARG A C 1
ATOM 3166 O O . ARG A 1 389 ? -17.438 -38.594 -6.574 1 91.5 389 ARG A O 1
ATOM 3173 N N . ASN A 1 390 ? -18.609 -37.406 -5.113 1 92.19 390 ASN A N 1
ATOM 3174 C CA . ASN A 1 390 ? -19.844 -38.125 -5.375 1 92.19 390 ASN A CA 1
ATOM 3175 C C . ASN A 1 390 ? -20.688 -37.438 -6.441 1 92.19 390 ASN A C 1
ATOM 3177 O O . ASN A 1 390 ? -21.734 -37.969 -6.84 1 92.19 390 ASN A O 1
ATOM 3181 N N . HIS A 1 391 ? -20.297 -36.312 -6.828 1 92.69 391 HIS A N 1
ATOM 3182 C CA . HIS A 1 391 ? -21.016 -35.531 -7.82 1 92.69 391 HIS A CA 1
ATOM 3183 C C . HIS A 1 391 ? -22.453 -35.281 -7.383 1 92.69 391 HIS A C 1
ATOM 3185 O O . HIS A 1 391 ? -23.391 -35.531 -8.148 1 92.69 391 HIS A O 1
ATOM 3191 N N . THR A 1 392 ? -22.531 -34.812 -6.191 1 93.94 392 THR A N 1
ATOM 3192 C CA . THR A 1 392 ? -23.844 -34.531 -5.629 1 93.94 392 THR A CA 1
ATOM 3193 C C . THR A 1 392 ? -23.953 -33.094 -5.199 1 93.94 392 THR A C 1
ATOM 3195 O O . THR A 1 392 ? -22.953 -32.5 -4.758 1 93.94 392 THR A O 1
ATOM 3198 N N . GLU A 1 393 ? -25.125 -32.594 -5.285 1 94.88 393 GLU A N 1
ATOM 3199 C CA . GLU A 1 393 ? -25.375 -31.234 -4.805 1 94.88 393 GLU A CA 1
ATOM 3200 C C . GLU A 1 393 ? -25.547 -31.203 -3.289 1 94.88 393 GLU A C 1
ATOM 3202 O O . GLU A 1 393 ? -25.672 -32.25 -2.654 1 94.88 393 GLU A O 1
ATOM 3207 N N . TYR A 1 394 ? -25.516 -30.062 -2.82 1 94.19 394 TYR A N 1
ATOM 3208 C CA . TYR A 1 394 ? -25.672 -29.875 -1.381 1 94.19 394 TYR A CA 1
ATOM 3209 C C . TYR A 1 394 ? -27.062 -30.297 -0.922 1 94.19 394 TYR A C 1
ATOM 3211 O O . TYR A 1 394 ? -28.062 -29.906 -1.522 1 94.19 394 TYR A O 1
ATOM 3219 N N . ASP A 1 395 ? -27.016 -31.125 0.06 1 89.19 395 ASP A N 1
ATOM 3220 C CA . ASP A 1 395 ? -28.219 -31.578 0.734 1 89.19 395 ASP A CA 1
ATOM 3221 C C . ASP A 1 395 ? -28.094 -31.438 2.25 1 89.19 395 ASP A C 1
ATOM 3223 O O . ASP A 1 395 ? -27.312 -32.125 2.881 1 89.19 395 ASP A O 1
ATOM 3227 N N . TYR A 1 396 ? -28.938 -30.578 2.777 1 87.5 396 TYR A N 1
ATOM 3228 C CA . TYR A 1 396 ? -28.859 -30.266 4.199 1 87.5 396 TYR A CA 1
ATOM 3229 C C . TYR A 1 396 ? -29.016 -31.516 5.051 1 87.5 396 TYR A C 1
ATOM 3231 O O . TYR A 1 396 ? -28.234 -31.734 5.984 1 87.5 396 TYR A O 1
ATOM 3239 N N . SER A 1 397 ? -29.984 -32.281 4.773 1 81.06 397 SER A N 1
ATOM 3240 C CA . SER A 1 397 ? -30.266 -33.5 5.555 1 81.06 397 SER A CA 1
ATOM 3241 C C . SER A 1 397 ? -29.109 -34.469 5.492 1 81.06 397 SER A C 1
ATOM 3243 O O . SER A 1 397 ? -28.734 -35.062 6.512 1 81.06 397 SER A O 1
ATOM 3245 N N . HIS A 1 398 ? -28.578 -34.562 4.359 1 78.5 398 HIS A N 1
ATOM 3246 C CA . HIS A 1 398 ? -27.453 -35.469 4.184 1 78.5 398 HIS A CA 1
ATOM 3247 C C . HIS A 1 398 ? -26.219 -34.938 4.91 1 78.5 398 HIS A C 1
ATOM 3249 O O . HIS A 1 398 ? -25.516 -35.719 5.574 1 78.5 398 HIS A O 1
ATOM 3255 N N . ALA A 1 399 ? -26.031 -33.688 4.848 1 80.69 399 ALA A N 1
ATOM 3256 C CA . ALA A 1 399 ? -24.859 -33.094 5.445 1 80.69 399 ALA A CA 1
ATOM 3257 C C . ALA A 1 399 ? -24.906 -33.188 6.969 1 80.69 399 ALA A C 1
ATOM 3259 O O . ALA A 1 399 ? -23.875 -33.438 7.609 1 80.69 399 ALA A O 1
ATOM 3260 N N . VAL A 1 400 ? -26.094 -33.062 7.496 1 76.62 400 VAL A N 1
ATOM 3261 C CA . VAL A 1 400 ? -26.281 -33.156 8.938 1 76.62 400 VAL A CA 1
ATOM 3262 C C . VAL A 1 400 ? -26.062 -34.594 9.398 1 76.62 400 VAL A C 1
ATOM 3264 O O . VAL A 1 400 ? -25.469 -34.844 10.453 1 76.62 400 VAL A O 1
ATOM 3267 N N . SER A 1 401 ? -26.453 -35.469 8.578 1 72 401 SER A N 1
ATOM 3268 C CA . SER A 1 401 ? -26.344 -36.875 8.922 1 72 401 SER A CA 1
ATOM 3269 C C . SER A 1 401 ? -24.875 -37.344 8.93 1 72 401 SER A C 1
ATOM 3271 O O . SER A 1 401 ? -24.5 -38.188 9.719 1 72 401 SER A O 1
ATOM 3273 N N . MET A 1 402 ? -24.141 -36.719 8.07 1 68.88 402 MET A N 1
ATOM 3274 C CA . MET A 1 402 ? -22.734 -37.094 7.938 1 68.88 402 MET A CA 1
ATOM 3275 C C . MET A 1 402 ? -21.891 -36.469 9.039 1 68.88 402 MET A C 1
ATOM 3277 O O . MET A 1 402 ? -20.766 -36.906 9.281 1 68.88 402 MET A O 1
ATOM 3281 N N . ASP A 1 403 ? -22.406 -35.406 9.711 1 65.12 403 ASP A N 1
ATOM 3282 C CA . ASP A 1 403 ? -21.688 -34.719 10.789 1 65.12 403 ASP A CA 1
ATOM 3283 C C . ASP A 1 403 ? -21.875 -35.438 12.117 1 65.12 403 ASP A C 1
ATOM 3285 O O . ASP A 1 403 ? -21.141 -35.188 13.078 1 65.12 403 ASP A O 1
ATOM 3289 N N . GLN A 1 404 ? -22.984 -36.375 12.227 1 48.66 404 GLN A N 1
ATOM 3290 C CA . GLN A 1 404 ? -23.203 -37.156 13.43 1 48.66 404 GLN A CA 1
ATOM 3291 C C . GLN A 1 404 ? -22.25 -38.344 13.492 1 48.66 404 GLN A C 1
ATOM 3293 O O . GLN A 1 404 ? -21.891 -38.906 12.453 1 48.66 404 GLN A O 1
ATOM 3298 N N . MET B 1 1 ? -1.861 32.062 35.25 1 76.25 1 MET B N 1
ATOM 3299 C CA . MET B 1 1 ? -2.283 30.688 35.469 1 76.25 1 MET B CA 1
ATOM 3300 C C . MET B 1 1 ? -2.119 29.844 34.219 1 76.25 1 MET B C 1
ATOM 3302 O O . MET B 1 1 ? -2.248 30.359 33.094 1 76.25 1 MET B O 1
ATOM 3306 N N . GLU B 1 2 ? -1.669 28.562 34.469 1 87.25 2 GLU B N 1
ATOM 3307 C CA . GLU B 1 2 ? -1.405 27.703 33.312 1 87.25 2 GLU B CA 1
ATOM 3308 C C . GLU B 1 2 ? -2.461 26.594 33.219 1 87.25 2 GLU B C 1
ATOM 3310 O O . GLU B 1 2 ? -2.848 25.984 34.188 1 87.25 2 GLU B O 1
ATOM 3315 N N . PHE B 1 3 ? -3.031 26.516 32.094 1 92.25 3 PHE B N 1
ATOM 3316 C CA . PHE B 1 3 ? -4.043 25.516 31.781 1 92.25 3 PHE B CA 1
ATOM 3317 C C . PHE B 1 3 ? -3.541 24.531 30.734 1 92.25 3 PHE B C 1
ATOM 3319 O O . PHE B 1 3 ? -2.828 24.922 29.812 1 92.25 3 PHE B O 1
ATOM 3326 N N . VAL B 1 4 ? -3.992 23.344 30.906 1 93.19 4 VAL B N 1
ATOM 3327 C CA . VAL B 1 4 ? -3.607 22.297 29.969 1 93.19 4 VAL B CA 1
ATOM 3328 C C . VAL B 1 4 ? -4.855 21.688 29.344 1 93.19 4 VAL B C 1
ATOM 3330 O O . VAL B 1 4 ? -5.777 21.281 30.047 1 93.19 4 VAL B O 1
ATOM 3333 N N . VAL B 1 5 ? -4.883 21.672 28.094 1 94.81 5 VAL B N 1
ATOM 3334 C CA . VAL B 1 5 ? -5.926 20.969 27.344 1 94.81 5 VAL B CA 1
ATOM 3335 C C . VAL B 1 5 ? -5.352 19.703 26.719 1 94.81 5 VAL B C 1
ATOM 3337 O O . VAL B 1 5 ? -4.535 19.766 25.797 1 94.81 5 VAL B O 1
ATOM 3340 N N . ALA B 1 6 ? -5.742 18.625 27.203 1 94.12 6 ALA B N 1
ATOM 3341 C CA . ALA B 1 6 ? -5.258 17.344 26.688 1 94.12 6 ALA B CA 1
ATOM 3342 C C . ALA B 1 6 ? -6.301 16.688 25.797 1 94.12 6 ALA B C 1
ATOM 3344 O O . ALA B 1 6 ? -7.484 16.656 26.141 1 94.12 6 ALA B O 1
ATOM 3345 N N . LEU B 1 7 ? -5.902 16.188 24.672 1 95.19 7 LEU B N 1
ATOM 3346 C CA . LEU B 1 7 ? -6.789 15.508 23.719 1 95.19 7 LEU B CA 1
ATOM 3347 C C . LEU B 1 7 ? -6.312 14.094 23.438 1 95.19 7 LEU B C 1
ATOM 3349 O O . LEU B 1 7 ? -5.16 13.883 23.047 1 95.19 7 LEU B O 1
ATOM 3353 N N . ASP B 1 8 ? -7.098 13.18 23.672 1 93.38 8 ASP B N 1
ATOM 3354 C CA . ASP B 1 8 ? -6.898 11.844 23.109 1 93.38 8 ASP B CA 1
ATOM 3355 C C . ASP B 1 8 ? -7.57 11.711 21.734 1 93.38 8 ASP B C 1
ATOM 3357 O O . ASP B 1 8 ? -8.797 11.625 21.656 1 93.38 8 ASP B O 1
ATOM 3361 N N . VAL B 1 9 ? -6.758 11.602 20.797 1 94.25 9 VAL B N 1
ATOM 3362 C CA . VAL B 1 9 ? -7.227 11.797 19.422 1 94.25 9 VAL B CA 1
ATOM 3363 C C . VAL B 1 9 ? -7.535 10.445 18.797 1 94.25 9 VAL B C 1
ATOM 3365 O O . VAL B 1 9 ? -6.711 9.523 18.828 1 94.25 9 VAL B O 1
ATOM 3368 N N . SER B 1 10 ? -8.742 10.305 18.281 1 92.31 10 SER B N 1
ATOM 3369 C CA . SER B 1 10 ? -9.18 9.18 17.469 1 92.31 10 SER B CA 1
ATOM 3370 C C . SER B 1 10 ? -9.625 9.633 16.078 1 92.31 10 SER B C 1
ATOM 3372 O O . SER B 1 10 ? -9.445 10.789 15.711 1 92.31 10 SER B O 1
ATOM 3374 N N . MET B 1 11 ? -10.125 8.727 15.312 1 91.81 11 MET B N 1
ATOM 3375 C CA . MET B 1 11 ? -10.594 9.07 13.977 1 91.81 11 MET B CA 1
ATOM 3376 C C . MET B 1 11 ? -11.844 9.953 14.047 1 91.81 11 MET B C 1
ATOM 3378 O O . MET B 1 11 ? -12.914 9.484 14.445 1 91.81 11 MET B O 1
ATOM 3382 N N . GLY B 1 12 ? -11.695 11.18 13.734 1 92.94 12 GLY B N 1
ATOM 3383 C CA . GLY B 1 12 ? -12.82 12.086 13.594 1 92.94 12 GLY B CA 1
ATOM 3384 C C . GLY B 1 12 ? -13.297 12.664 14.914 1 92.94 12 GLY B C 1
ATOM 3385 O O . GLY B 1 12 ? -14.258 13.445 14.953 1 92.94 12 GLY B O 1
ATOM 3386 N N . LYS B 1 13 ? -12.609 12.336 15.984 1 94.88 13 LYS B N 1
ATOM 3387 C CA . LYS B 1 13 ? -13.039 12.852 17.281 1 94.88 13 LYS B CA 1
ATOM 3388 C C . LYS B 1 13 ? -11.898 12.789 18.297 1 94.88 13 LYS B C 1
ATOM 3390 O O . LYS B 1 13 ? -10.898 12.102 18.078 1 94.88 13 LYS B O 1
ATOM 3395 N N . SER B 1 14 ? -12.078 13.57 19.328 1 95.81 14 SER B N 1
ATOM 3396 C CA . SER B 1 14 ? -11.141 13.578 20.453 1 95.81 14 SER B CA 1
ATOM 3397 C C . SER B 1 14 ? -11.867 13.656 21.781 1 95.81 14 SER B C 1
ATOM 3399 O O . SER B 1 14 ? -12.938 14.266 21.875 1 95.81 14 SER B O 1
ATOM 3401 N N . TYR B 1 15 ? -11.297 12.93 22.734 1 95.12 15 TYR B N 1
ATOM 3402 C CA . TYR B 1 15 ? -11.703 13.211 24.109 1 95.12 15 TYR B CA 1
ATOM 3403 C C . TYR B 1 15 ? -10.828 14.297 24.734 1 95.12 15 TYR B C 1
ATOM 3405 O O . TYR B 1 15 ? -9.609 14.156 24.797 1 95.12 15 TYR B O 1
ATOM 3413 N N . SER B 1 16 ? -11.477 15.375 25.094 1 96 16 SER B N 1
ATOM 3414 C CA . SER B 1 16 ? -10.773 16.562 25.562 1 96 16 SER B CA 1
ATOM 3415 C C . SER B 1 16 ? -10.969 1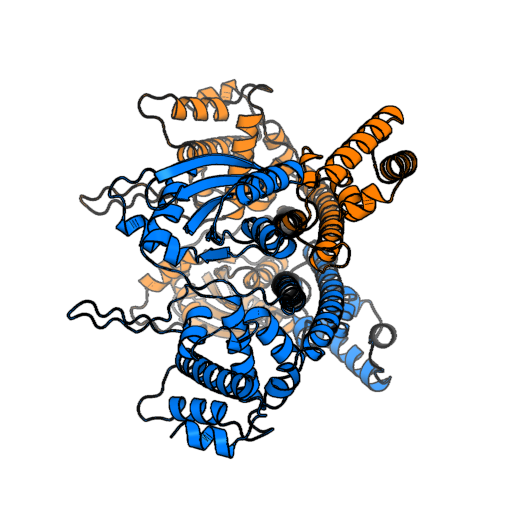6.75 27.062 1 96 16 SER B C 1
ATOM 3417 O O . SER B 1 16 ? -12.07 16.594 27.594 1 96 16 SER B O 1
ATOM 3419 N N . VAL B 1 17 ? -9.898 17.047 27.719 1 95.31 17 VAL B N 1
ATOM 3420 C CA . VAL B 1 17 ? -9.945 17.422 29.125 1 95.31 17 VAL B CA 1
ATOM 3421 C C . VAL B 1 17 ? -9.156 18.719 29.344 1 95.31 17 VAL B C 1
ATOM 3423 O O . VAL B 1 17 ? -8.109 18.922 28.734 1 95.31 17 VAL B O 1
ATOM 3426 N N . ILE B 1 18 ? -9.625 19.5 30.234 1 94.88 18 ILE B N 1
ATOM 3427 C CA . ILE B 1 18 ? -8.961 20.75 30.594 1 94.88 18 ILE B CA 1
ATOM 3428 C C . ILE B 1 18 ? -8.586 20.719 32.062 1 94.88 18 ILE B C 1
ATOM 3430 O O . ILE B 1 18 ? -9.445 20.516 32.938 1 94.88 18 ILE B O 1
ATOM 3434 N N . TYR B 1 19 ? -7.395 20.953 32.281 1 92.94 19 TYR B N 1
ATOM 3435 C CA . TYR B 1 19 ? -6.875 20.906 33.656 1 92.94 19 TYR B CA 1
ATOM 3436 C C . TYR B 1 19 ? -6.281 22.25 34.062 1 92.94 19 TYR B C 1
ATOM 3438 O O . TYR B 1 19 ? -5.648 22.922 33.25 1 92.94 19 TYR B O 1
ATOM 3446 N N . GLN B 1 20 ? -6.469 22.5 35.25 1 90.62 20 GLN B N 1
ATOM 3447 C CA . GLN B 1 20 ? -5.715 23.5 36 1 90.62 20 GLN B CA 1
ATOM 3448 C C . GLN B 1 20 ? -4.934 22.875 37.156 1 90.62 20 GLN B C 1
ATOM 3450 O O . GLN B 1 20 ? -5.523 22.344 38.094 1 90.62 20 GLN B O 1
ATOM 3455 N N . ASP B 1 21 ? -3.744 22.953 37 1 82.06 21 ASP B N 1
ATOM 3456 C CA . ASP B 1 21 ? -2.902 22.234 37.969 1 82.06 21 ASP B CA 1
ATOM 3457 C C . ASP B 1 21 ? -3.33 20.781 38.062 1 82.06 21 ASP B C 1
ATOM 3459 O O . ASP B 1 21 ? -3.295 20.031 37.094 1 82.06 21 ASP B O 1
ATOM 3463 N N . GLN B 1 22 ? -3.826 20.297 39 1 81 22 GLN B N 1
ATOM 3464 C CA . GLN B 1 22 ? -4.172 18.875 39.188 1 81 22 GLN B CA 1
ATOM 3465 C C . GLN B 1 22 ? -5.684 18.688 39.25 1 81 22 GLN B C 1
ATOM 3467 O O . GLN B 1 22 ? -6.16 17.609 39.594 1 81 22 GLN B O 1
ATOM 3472 N N . ARG B 1 23 ? -6.422 19.703 38.781 1 89.25 23 ARG B N 1
ATOM 3473 C CA . ARG B 1 23 ? -7.879 19.625 38.844 1 89.25 23 ARG B CA 1
ATOM 3474 C C . ARG B 1 23 ? -8.5 19.719 37.469 1 89.25 23 ARG B C 1
ATOM 3476 O O . ARG B 1 23 ? -8.156 20.609 36.688 1 89.25 23 ARG B O 1
ATOM 3483 N N . CYS B 1 24 ? -9.281 18.875 37.188 1 92.88 24 CYS B N 1
ATOM 3484 C CA . CYS B 1 24 ? -10 18.844 35.938 1 92.88 24 CYS B CA 1
ATOM 3485 C C . CYS B 1 24 ? -11.164 19.828 35.938 1 92.88 24 CYS B C 1
ATOM 3487 O O . CYS B 1 24 ? -12.031 19.766 36.812 1 92.88 24 CYS B O 1
ATOM 3489 N N . LEU B 1 25 ? -11.242 20.625 35.031 1 92 25 LEU B N 1
ATOM 3490 C CA . LEU B 1 25 ? -12.266 21.672 34.969 1 92 25 LEU B CA 1
ATOM 3491 C C . LEU B 1 25 ? -13.391 21.266 34.031 1 92 25 LEU B C 1
ATOM 3493 O O . LEU B 1 25 ? -14.555 21.578 34.281 1 92 25 LEU B O 1
ATOM 3497 N N . TYR B 1 26 ? -12.938 20.703 32.938 1 91.81 26 TYR B N 1
ATOM 3498 C CA . TYR B 1 26 ? -13.891 20.359 31.906 1 91.81 26 TYR B CA 1
ATOM 3499 C C . TYR B 1 26 ? -13.445 19.125 31.125 1 91.81 26 TYR B C 1
ATOM 3501 O O . TYR B 1 26 ? -12.242 18.875 31 1 91.81 26 TYR B O 1
ATOM 3509 N N . GLU B 1 27 ? -14.375 18.281 30.719 1 93.94 27 GLU B N 1
ATOM 3510 C CA . GLU B 1 27 ? -14.109 17.156 29.844 1 93.94 27 GLU B CA 1
ATOM 3511 C C . GLU B 1 27 ? -15.266 16.906 28.891 1 93.94 27 GLU B C 1
ATOM 3513 O O . GLU B 1 27 ? -16.438 17.109 29.25 1 93.94 27 GLU B O 1
ATOM 3518 N N . GLU B 1 28 ? -14.898 16.609 27.719 1 94 28 GLU B N 1
ATOM 3519 C CA . GLU B 1 28 ? -15.922 16.359 26.703 1 94 28 GLU B CA 1
ATOM 3520 C C . GLU B 1 28 ? -15.336 15.641 25.5 1 94 28 GLU B C 1
ATOM 3522 O O . GLU B 1 28 ? -14.125 15.648 25.281 1 94 28 GLU B O 1
ATOM 3527 N N . GLN B 1 29 ? -16.25 15.055 24.781 1 95.25 29 GLN B N 1
ATOM 3528 C CA . GLN B 1 29 ? -15.875 14.531 23.469 1 95.25 29 GLN B CA 1
ATOM 3529 C C . GLN B 1 29 ? -16.125 15.578 22.375 1 95.25 29 GLN B C 1
ATOM 3531 O O . GLN B 1 29 ? -17.188 16.172 22.312 1 95.25 29 GLN B O 1
ATOM 3536 N N . ILE B 1 30 ? -15.133 15.805 21.594 1 95.62 30 ILE B N 1
ATOM 3537 C CA . ILE B 1 30 ? -15.227 16.812 20.547 1 95.62 30 ILE B CA 1
ATOM 3538 C C . ILE B 1 30 ? -15.055 16.156 19.172 1 95.62 30 ILE B C 1
ATOM 3540 O O . ILE B 1 30 ? -14.18 15.305 19 1 95.62 30 ILE B O 1
ATOM 3544 N N . ALA B 1 31 ? -16.031 16.562 18.234 1 95.44 31 ALA B N 1
ATOM 3545 C CA . ALA B 1 31 ? -15.906 16.094 16.859 1 95.44 31 ALA B CA 1
ATOM 3546 C C . ALA B 1 31 ? -14.922 16.953 16.078 1 95.44 31 ALA B C 1
ATOM 3548 O O . ALA B 1 31 ? -14.789 18.156 16.328 1 95.44 31 ALA B O 1
ATOM 3549 N N . HIS B 1 32 ? -14.18 16.344 15.242 1 95.88 32 HIS B N 1
ATOM 3550 C CA . HIS B 1 32 ? -13.242 17.078 14.398 1 95.88 32 HIS B CA 1
ATOM 3551 C C . HIS B 1 32 ? -13.953 17.719 13.219 1 95.88 32 HIS B C 1
ATOM 3553 O O . HIS B 1 32 ? -13.648 17.406 12.062 1 95.88 32 HIS B O 1
ATOM 3559 N N . ASN B 1 33 ? -14.914 18.516 13.43 1 95.56 33 ASN B N 1
ATOM 3560 C CA . ASN B 1 33 ? -15.625 19.328 12.453 1 95.56 33 ASN B CA 1
ATOM 3561 C C . ASN B 1 33 ? -15.734 20.781 12.906 1 95.56 33 ASN B C 1
ATOM 3563 O O . ASN B 1 33 ? -15.164 21.172 13.93 1 95.56 33 ASN B O 1
ATOM 3567 N N . GLN B 1 34 ? -16.406 21.594 12.141 1 95.56 34 GLN B N 1
ATOM 3568 C CA . GLN B 1 34 ? -16.5 23.031 12.43 1 95.56 34 GLN B CA 1
ATOM 3569 C C . GLN B 1 34 ? -17.094 23.266 13.82 1 95.56 34 GLN B C 1
ATOM 3571 O O . GLN B 1 34 ? -16.531 24.031 14.609 1 95.56 34 GLN B O 1
ATOM 3576 N N . LEU B 1 35 ? -18.109 22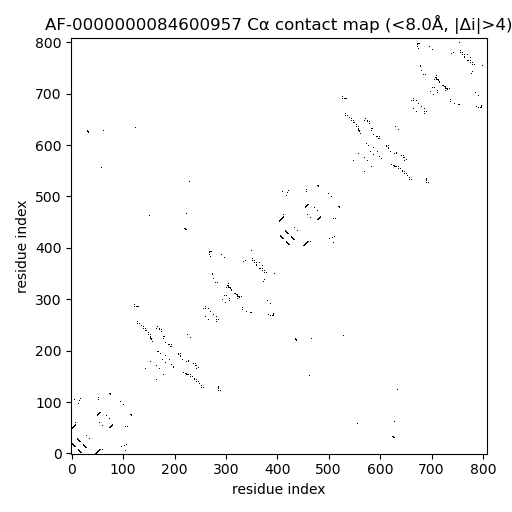.578 14.07 1 95.5 35 LEU B N 1
ATOM 3577 C CA . LEU B 1 35 ? -18.797 22.781 15.336 1 95.5 35 LEU B CA 1
ATOM 3578 C C . LEU B 1 35 ? -17.938 22.297 16.516 1 95.5 35 LEU B C 1
ATOM 3580 O O . LEU B 1 35 ? -17.812 23.016 17.516 1 95.5 35 LEU B O 1
ATOM 3584 N N . GLY B 1 36 ? -17.406 21.172 16.359 1 96.06 36 GLY B N 1
ATOM 3585 C CA . GLY B 1 36 ? -16.578 20.625 17.422 1 96.06 36 GLY B CA 1
ATOM 3586 C C . GLY B 1 36 ? -15.367 21.484 17.75 1 96.06 36 GLY B C 1
ATOM 3587 O O . GLY B 1 36 ? -15.102 21.766 18.906 1 96.06 36 GLY B O 1
ATOM 3588 N N . PHE B 1 37 ? -14.656 21.938 16.781 1 96.94 37 PHE B N 1
ATOM 3589 C CA . PHE B 1 37 ? -13.461 22.75 16.984 1 96.94 37 PHE B CA 1
ATOM 3590 C C . PHE B 1 37 ? -13.828 24.141 17.5 1 96.94 37 PHE B C 1
ATOM 3592 O O . PHE B 1 37 ? -13.094 24.734 18.297 1 96.94 37 PHE B O 1
ATOM 3599 N N . GLN B 1 38 ? -14.945 24.609 17.016 1 96.44 38 GLN B N 1
ATOM 3600 C CA . GLN B 1 38 ? -15.406 25.891 17.531 1 96.44 38 GLN B CA 1
ATOM 3601 C C . GLN B 1 38 ? -15.719 25.797 19.031 1 96.44 38 GLN B C 1
ATOM 3603 O O . GLN B 1 38 ? -15.375 26.703 19.797 1 96.44 38 GLN B O 1
ATOM 3608 N N . GLN B 1 39 ? -16.375 24.703 19.422 1 96 39 GLN B N 1
ATOM 3609 C CA . GLN B 1 39 ? -16.656 24.469 20.828 1 96 39 GLN B CA 1
ATOM 3610 C C . GLN B 1 39 ? -15.383 24.438 21.656 1 96 39 GLN B C 1
ATOM 3612 O O . GLN B 1 39 ? -15.297 25.078 22.703 1 96 39 GLN B O 1
ATOM 3617 N N . LEU B 1 40 ? -14.445 23.75 21.156 1 95.75 40 LEU B N 1
ATOM 3618 C CA . LEU B 1 40 ? -13.164 23.656 21.844 1 95.75 40 LEU B CA 1
ATOM 3619 C C . LEU B 1 40 ? -12.5 25.031 21.938 1 95.75 40 LEU B C 1
ATOM 3621 O O . LEU B 1 40 ? -11.992 25.406 23 1 95.75 40 LEU B O 1
ATOM 3625 N N . PHE B 1 41 ? -12.555 25.781 20.859 1 96.56 41 PHE B N 1
ATOM 3626 C CA . PHE B 1 41 ? -11.961 27.109 20.797 1 96.56 41 PHE B CA 1
ATOM 3627 C C . PHE B 1 41 ? -12.625 28.031 21.812 1 96.56 41 PHE B C 1
ATOM 3629 O O . PHE B 1 41 ? -11.938 28.781 22.531 1 96.56 41 PHE B O 1
ATOM 3636 N N . ASP B 1 42 ? -13.93 27.938 21.859 1 95.69 42 ASP B N 1
ATOM 3637 C CA . ASP B 1 42 ? -14.695 28.766 22.781 1 95.69 42 ASP B CA 1
ATOM 3638 C C . ASP B 1 42 ? -14.312 28.453 24.234 1 95.69 42 ASP B C 1
ATOM 3640 O O . ASP B 1 42 ? -14.133 29.375 25.047 1 95.69 42 ASP B O 1
ATOM 3644 N N . HIS B 1 43 ? -14.133 27.219 24.516 1 94.69 43 HIS B N 1
ATOM 3645 C CA . HIS B 1 43 ? -13.734 26.812 25.859 1 94.69 43 HIS B CA 1
ATOM 3646 C C . HIS B 1 43 ? -12.359 27.359 26.203 1 94.69 43 HIS B C 1
ATOM 3648 O O . HIS B 1 43 ? -12.141 27.859 27.312 1 94.69 43 HIS B O 1
ATOM 3654 N N . ILE B 1 44 ? -11.5 27.266 25.312 1 94.38 44 ILE B N 1
ATOM 3655 C CA . ILE B 1 44 ? -10.125 27.703 25.516 1 94.38 44 ILE B CA 1
ATOM 3656 C C . ILE B 1 44 ? -10.094 29.219 25.75 1 94.38 44 ILE B C 1
ATOM 3658 O O . ILE B 1 44 ? -9.352 29.703 26.594 1 94.38 44 ILE B O 1
ATOM 3662 N N . GLN B 1 45 ? -10.961 29.906 25.047 1 93.69 45 GLN B N 1
ATOM 3663 C CA . GLN B 1 45 ? -10.977 31.359 25.125 1 93.69 45 GLN B CA 1
ATOM 3664 C C . GLN B 1 45 ? -11.508 31.828 26.469 1 93.69 45 GLN B C 1
ATOM 3666 O O . GLN B 1 45 ? -11.219 32.938 26.906 1 93.69 45 GLN B O 1
ATOM 3671 N N . THR B 1 46 ? -12.242 31.016 27.109 1 92.81 46 THR B N 1
ATOM 3672 C CA . THR B 1 46 ? -12.828 31.391 28.391 1 92.81 46 THR B CA 1
ATOM 3673 C C . THR B 1 46 ? -11.797 31.25 29.516 1 92.81 46 THR B C 1
ATOM 3675 O O . THR B 1 46 ? -12 31.766 30.625 1 92.81 46 THR B O 1
ATOM 3678 N N . LEU B 1 47 ? -10.766 30.625 29.25 1 92.31 47 LEU B N 1
ATOM 3679 C CA . LEU B 1 47 ? -9.773 30.375 30.281 1 92.31 47 LEU B CA 1
ATOM 3680 C C . LEU B 1 47 ? -8.906 31.609 30.516 1 92.31 47 LEU B C 1
ATOM 3682 O O . LEU B 1 47 ? -8.375 32.188 29.562 1 92.31 47 LEU B O 1
ATOM 3686 N N . PRO B 1 48 ? -8.805 32.094 31.766 1 89.94 48 PRO B N 1
ATOM 3687 C CA . PRO B 1 48 ? -8.086 33.312 32.094 1 89.94 48 PRO B CA 1
ATOM 3688 C C . PRO B 1 48 ? -6.578 33.125 32.156 1 89.94 48 PRO B C 1
ATOM 3690 O O . PRO B 1 48 ? -5.945 33.5 33.156 1 89.94 48 PRO B O 1
ATOM 3693 N N . GLY B 1 49 ? -5.879 32.469 31.328 1 89.38 49 GLY B N 1
ATOM 3694 C CA . GLY B 1 49 ? -4.441 32.25 31.375 1 89.38 49 GLY B CA 1
ATOM 3695 C C . GLY B 1 49 ? -3.895 31.625 30.109 1 89.38 49 GLY B C 1
ATOM 3696 O O . GLY B 1 49 ? -4.543 31.656 29.062 1 89.38 49 GLY B O 1
ATOM 3697 N N . SER B 1 50 ? -2.693 31.203 30.297 1 90.06 50 SER B N 1
ATOM 3698 C CA . SER B 1 50 ? -2.031 30.562 29.156 1 90.06 50 SER B CA 1
ATOM 3699 C C . SER B 1 50 ? -2.477 29.109 29 1 90.06 50 SER B C 1
ATOM 3701 O O . SER B 1 50 ? -2.666 28.406 29.984 1 90.06 50 SER B O 1
ATOM 3703 N N . VAL B 1 51 ? -2.77 28.781 27.797 1 92.31 51 VAL B N 1
ATOM 3704 C CA . VAL B 1 51 ? -3.291 27.453 27.516 1 92.31 51 VAL B CA 1
ATOM 3705 C C . VAL B 1 51 ? -2.314 26.688 26.609 1 92.31 51 VAL B C 1
ATOM 3707 O O . VAL B 1 51 ? -1.781 27.25 25.656 1 92.31 51 VAL B O 1
ATOM 3710 N N . THR B 1 52 ? -2.002 25.453 26.938 1 92.31 52 THR B N 1
ATOM 3711 C CA . THR B 1 52 ? -1.224 24.562 26.094 1 92.31 52 THR B CA 1
ATOM 3712 C C . THR B 1 52 ? -2.035 23.312 25.734 1 92.31 52 THR B C 1
ATOM 3714 O O . THR B 1 52 ? -2.609 22.672 26.625 1 92.31 52 THR B O 1
ATOM 3717 N N . VAL B 1 53 ? -2.154 23.094 24.516 1 93.81 53 VAL B N 1
ATOM 3718 C CA . VAL B 1 53 ? -2.852 21.891 24.047 1 93.81 53 VAL B CA 1
ATOM 3719 C C . VAL B 1 53 ? -1.864 20.734 23.906 1 93.81 53 VAL B C 1
ATOM 3721 O O . VAL B 1 53 ? -0.791 20.891 23.328 1 93.81 53 VAL B O 1
ATOM 3724 N N . VAL B 1 54 ? -2.193 19.594 24.469 1 91.81 54 VAL B N 1
ATOM 3725 C CA . VAL B 1 54 ? -1.305 18.438 24.453 1 91.81 54 VAL B CA 1
ATOM 3726 C C . VAL B 1 54 ? -2.035 17.234 23.859 1 91.81 54 VAL B C 1
ATOM 3728 O O . VAL B 1 54 ? -3.17 16.938 24.234 1 91.81 54 VAL B O 1
ATOM 3731 N N . PHE B 1 55 ? -1.506 16.594 22.906 1 91.75 55 PHE B N 1
ATOM 3732 C CA . PHE B 1 55 ? -2.104 15.391 22.359 1 91.75 55 PHE B CA 1
ATOM 3733 C C . PHE B 1 55 ? -1.039 14.492 21.734 1 91.75 55 PHE B C 1
ATOM 3735 O O . PHE B 1 55 ? 0.076 14.945 21.453 1 91.75 55 PHE B O 1
ATOM 3742 N N . GLU B 1 56 ? -1.364 13.219 21.547 1 87.31 56 GLU B N 1
ATOM 3743 C CA . GLU B 1 56 ? -0.473 12.219 20.969 1 87.31 56 GLU B CA 1
ATOM 3744 C C . GLU B 1 56 ? -0.631 12.148 19.453 1 87.31 56 GLU B C 1
ATOM 3746 O O . GLU B 1 56 ? -1.747 12.234 18.938 1 87.31 56 GLU B O 1
ATOM 3751 N N . ALA B 1 57 ? 0.493 11.992 18.875 1 82.94 57 ALA B N 1
ATOM 3752 C CA . ALA B 1 57 ? 0.451 11.805 17.422 1 82.94 57 ALA B CA 1
ATOM 3753 C C . ALA B 1 57 ? -0.173 10.461 17.062 1 82.94 57 ALA B C 1
ATOM 3755 O O . ALA B 1 57 ? 0.37 9.406 17.406 1 82.94 57 ALA B O 1
ATOM 3756 N N . THR B 1 58 ? -1.262 10.438 16.484 1 80.56 58 THR B N 1
ATOM 3757 C CA . THR B 1 58 ? -1.971 9.234 16.062 1 80.56 58 THR B CA 1
ATOM 3758 C C . THR B 1 58 ? -2.049 9.18 14.531 1 80.56 58 THR B C 1
ATOM 3760 O O . THR B 1 58 ? -3.133 9.008 13.969 1 80.56 58 THR B O 1
ATOM 3763 N N . GLY B 1 59 ? -0.896 9.305 13.969 1 80 59 GLY B N 1
ATOM 3764 C CA . GLY B 1 59 ? -0.861 9.258 12.516 1 80 59 GLY B CA 1
ATOM 3765 C C . GLY B 1 59 ? -1.632 10.383 11.859 1 80 59 GLY B C 1
ATOM 3766 O O . GLY B 1 59 ? -1.435 11.555 12.195 1 80 59 GLY B O 1
ATOM 3767 N N . ILE B 1 60 ? -2.486 10.008 10.938 1 87.88 60 ILE B N 1
ATOM 3768 C CA . ILE B 1 60 ? -3.191 11 10.133 1 87.88 60 ILE B CA 1
ATOM 3769 C C . ILE B 1 60 ? -4.34 11.602 10.938 1 87.88 60 ILE B C 1
ATOM 3771 O O . ILE B 1 60 ? -4.809 12.703 10.641 1 87.88 60 ILE B O 1
ATOM 3775 N N . TYR B 1 61 ? -4.723 11.047 11.992 1 92.31 61 TYR B N 1
ATOM 3776 C CA . TYR B 1 61 ? -5.93 11.453 12.711 1 92.31 61 TYR B CA 1
ATOM 3777 C C . TYR B 1 61 ? -5.648 12.648 13.617 1 92.31 61 TYR B C 1
ATOM 3779 O O . TYR B 1 61 ? -6.574 13.344 14.039 1 92.31 61 TYR B O 1
ATOM 3787 N N . SER B 1 62 ? -4.344 12.898 13.938 1 92.62 62 SER B N 1
ATOM 3788 C CA . SER B 1 62 ? -4.008 14.039 14.789 1 92.62 62 SER B CA 1
ATOM 3789 C C . SER B 1 62 ? -3.795 15.297 13.961 1 92.62 62 SER B C 1
ATOM 3791 O O . SER B 1 62 ? -3.746 16.406 14.508 1 92.62 62 SER B O 1
ATOM 3793 N N . LYS B 1 63 ? -3.732 15.148 12.641 1 91.94 63 LYS B N 1
ATOM 3794 C CA . LYS B 1 63 ? -3.391 16.266 11.766 1 91.94 63 LYS B CA 1
ATOM 3795 C C . LYS B 1 63 ? -4.473 17.344 11.805 1 91.94 63 LYS B C 1
ATOM 3797 O O . LYS B 1 63 ? -4.168 18.547 11.859 1 91.94 63 LYS B O 1
ATOM 3802 N N . PRO B 1 64 ? -5.77 16.969 11.844 1 94.31 64 PRO B N 1
ATOM 3803 C CA . PRO B 1 64 ? -6.801 18 11.969 1 94.31 64 PRO B CA 1
ATOM 3804 C C . PRO B 1 64 ? -6.672 18.812 13.25 1 94.31 64 PRO B C 1
ATOM 3806 O O . PRO B 1 64 ? -6.902 20.016 13.25 1 94.31 64 PRO B O 1
ATOM 3809 N N . VAL B 1 65 ? -6.242 18.188 14.32 1 94.88 65 VAL B N 1
ATOM 3810 C CA . VAL B 1 65 ? -6.062 18.875 15.594 1 94.88 65 VAL B CA 1
ATOM 3811 C C . VAL B 1 65 ? -4.875 19.844 15.508 1 94.88 65 VAL B C 1
ATOM 3813 O O . VAL B 1 65 ? -4.949 20.969 15.977 1 94.88 65 VAL B O 1
ATOM 3816 N N . GLU B 1 66 ? -3.881 19.359 14.875 1 92 66 GLU B N 1
ATOM 3817 C CA . GLU B 1 66 ? -2.721 20.219 14.656 1 92 66 GLU B CA 1
ATOM 3818 C C . GLU B 1 66 ? -3.096 21.453 13.844 1 92 66 GLU B C 1
ATOM 3820 O O . GLU B 1 66 ? -2.709 22.578 14.195 1 92 66 GLU B O 1
ATOM 3825 N N . THR B 1 67 ? -3.799 21.25 12.789 1 92.38 67 THR B N 1
ATOM 3826 C CA . THR B 1 67 ? -4.23 22.328 11.922 1 92.38 67 THR B CA 1
ATOM 3827 C C . THR B 1 67 ? -5.102 23.328 12.695 1 92.38 67 THR B C 1
ATOM 3829 O O . THR B 1 67 ? -4.953 24.531 12.539 1 92.38 67 THR B O 1
ATOM 3832 N N . PHE B 1 68 ? -5.926 22.828 13.586 1 95.19 68 PHE B N 1
ATOM 3833 C CA . PHE B 1 68 ? -6.762 23.672 14.438 1 95.19 68 PHE B CA 1
ATOM 3834 C C . PHE B 1 68 ? -5.906 24.562 15.328 1 95.19 68 PHE B C 1
ATOM 3836 O O . PHE B 1 68 ? -6.145 25.766 15.422 1 95.19 68 PHE B O 1
ATOM 3843 N N . CYS B 1 69 ? -5.004 23.969 15.898 1 93.88 69 CYS B N 1
ATOM 3844 C CA . CYS B 1 69 ? -4.113 24.719 16.781 1 93.88 69 CYS B CA 1
ATOM 3845 C C . CYS B 1 69 ? -3.35 25.781 15.992 1 93.88 69 CYS B C 1
ATOM 3847 O O . CYS B 1 69 ? -3.227 26.922 16.438 1 93.88 69 CYS B O 1
ATOM 3849 N N . GLN B 1 70 ? -2.857 25.406 14.875 1 90.06 70 GLN B N 1
ATOM 3850 C CA . GLN B 1 70 ? -2.078 26.328 14.047 1 90.06 70 GLN B CA 1
ATOM 3851 C C . GLN B 1 70 ? -2.938 27.484 13.539 1 90.06 70 GLN B C 1
ATOM 3853 O O . GLN B 1 70 ? -2.533 28.641 13.617 1 90.06 70 GLN B O 1
ATOM 3858 N N . ARG B 1 71 ? -4.164 27.203 13.062 1 91.88 71 ARG B N 1
ATOM 3859 C CA . ARG B 1 71 ? -5.066 28.203 12.516 1 91.88 71 ARG B CA 1
ATOM 3860 C C . ARG B 1 71 ? -5.488 29.203 13.586 1 91.88 71 ARG B C 1
ATOM 3862 O O . ARG B 1 71 ? -5.719 30.375 13.289 1 91.88 71 ARG B O 1
ATOM 3869 N N . ASN B 1 72 ? -5.52 28.734 14.797 1 93.56 72 ASN B N 1
ATOM 3870 C CA . ASN B 1 72 ? -5.969 29.594 15.891 1 93.56 72 ASN B CA 1
ATOM 3871 C C . ASN B 1 72 ? -4.797 30.062 16.75 1 93.56 72 ASN B C 1
ATOM 3873 O O . ASN B 1 72 ? -5 30.594 17.844 1 93.56 72 ASN B O 1
ATOM 3877 N N . ALA B 1 73 ? -3.596 29.781 16.312 1 90.69 73 ALA B N 1
ATOM 3878 C CA . ALA B 1 73 ? -2.369 30.203 16.984 1 90.69 73 ALA B CA 1
ATOM 3879 C C . ALA B 1 73 ? -2.324 29.703 18.422 1 90.69 73 ALA B C 1
ATOM 3881 O O . ALA B 1 73 ? -2.002 30.469 19.344 1 90.69 73 ALA B O 1
ATOM 3882 N N . LEU B 1 74 ? -2.705 28.547 18.594 1 92.25 74 LEU B N 1
ATOM 3883 C CA . LEU B 1 74 ? -2.643 27.938 19.922 1 92.25 74 LEU B CA 1
ATOM 3884 C C . LEU B 1 74 ? -1.316 27.203 20.125 1 92.25 74 LEU B C 1
ATOM 3886 O O . LEU B 1 74 ? -0.809 26.562 19.203 1 92.25 74 LEU B O 1
ATOM 3890 N N . ARG B 1 75 ? -0.818 27.312 21.266 1 89.81 75 ARG B N 1
ATOM 3891 C CA . ARG B 1 75 ? 0.353 26.516 21.641 1 89.81 75 ARG B CA 1
ATOM 3892 C C . ARG B 1 75 ? -0.013 25.047 21.812 1 89.81 75 ARG B C 1
ATOM 3894 O O . ARG B 1 75 ? -1.014 24.734 22.469 1 89.81 75 ARG B O 1
ATOM 3901 N N . TYR B 1 76 ? 0.784 24.219 21.203 1 91.56 76 TYR B N 1
ATOM 3902 C CA . TYR B 1 76 ? 0.448 22.812 21.359 1 91.56 76 TYR B CA 1
ATOM 3903 C C . TYR B 1 76 ? 1.707 21.953 21.422 1 91.56 76 TYR B C 1
ATOM 3905 O O . TYR B 1 76 ? 2.77 22.359 20.953 1 91.56 76 TYR B O 1
ATOM 3913 N N . CYS B 1 77 ? 1.57 20.797 22.062 1 87.5 77 CYS B N 1
ATOM 3914 C CA . CYS B 1 77 ? 2.602 19.766 22.172 1 87.5 77 CYS B CA 1
ATOM 3915 C C . CYS B 1 77 ? 2.127 18.453 21.578 1 87.5 77 CYS B C 1
ATOM 3917 O O . CYS B 1 77 ? 1.076 17.922 21.953 1 87.5 77 CYS B O 1
ATOM 3919 N N . LEU B 1 78 ? 2.885 18.031 20.672 1 86.38 78 LEU B N 1
ATOM 3920 C CA . LEU B 1 78 ? 2.611 16.75 20.031 1 86.38 78 LEU B CA 1
ATOM 3921 C C . LEU B 1 78 ? 3.545 15.672 20.562 1 86.38 78 LEU B C 1
ATOM 3923 O O . LEU B 1 78 ? 4.762 15.75 20.391 1 86.38 78 LEU B O 1
ATOM 3927 N N . LEU B 1 79 ? 2.994 14.688 21.125 1 81 79 LEU B N 1
ATOM 3928 C CA . LEU B 1 79 ? 3.795 13.641 21.75 1 81 79 LEU B CA 1
ATOM 3929 C C . LEU B 1 79 ? 3.93 12.438 20.828 1 81 79 LEU B C 1
ATOM 3931 O O . LEU B 1 79 ? 2.967 12.047 20.156 1 81 79 LEU B O 1
ATOM 3935 N N . ASN B 1 80 ? 5.09 11.859 20.891 1 75.06 80 ASN B N 1
ATOM 3936 C CA . ASN B 1 80 ? 5.289 10.586 20.203 1 75.06 80 ASN B CA 1
ATOM 3937 C C . ASN B 1 80 ? 4.617 9.438 20.953 1 75.06 80 ASN B C 1
ATOM 3939 O O . ASN B 1 80 ? 4.633 9.398 22.188 1 75.06 80 ASN B O 1
ATOM 3943 N N . PRO B 1 81 ? 4.078 8.547 20.203 1 71.56 81 PRO B N 1
ATOM 3944 C CA . PRO B 1 81 ? 3.359 7.438 20.844 1 71.56 81 PRO B CA 1
ATOM 3945 C C . PRO B 1 81 ? 4.215 6.68 21.859 1 71.56 81 PRO B C 1
ATOM 3947 O O . PRO B 1 81 ? 3.715 6.285 22.906 1 71.56 81 PRO B O 1
ATOM 3950 N N . LEU B 1 82 ? 5.383 6.535 21.578 1 64.94 82 LEU B N 1
ATOM 3951 C CA . LEU B 1 82 ? 6.262 5.801 22.484 1 64.94 82 LEU B CA 1
ATOM 3952 C C . LEU B 1 82 ? 6.496 6.59 23.766 1 64.94 82 LEU B C 1
ATOM 3954 O O . LEU B 1 82 ? 6.543 6.012 24.859 1 64.94 82 LEU B O 1
ATOM 3958 N N . GLU B 1 83 ? 6.668 7.816 23.609 1 65.81 83 GLU B N 1
ATOM 3959 C CA . GLU B 1 83 ? 6.848 8.695 24.75 1 65.81 83 GLU B CA 1
ATOM 3960 C C . GLU B 1 83 ? 5.59 8.734 25.625 1 65.81 83 GLU B C 1
ATOM 3962 O O . GLU B 1 83 ? 5.676 8.734 26.844 1 65.81 83 GLU B O 1
ATOM 3967 N N . ALA B 1 84 ? 4.566 8.711 24.922 1 67.19 84 ALA B N 1
ATOM 3968 C CA . ALA B 1 84 ? 3.293 8.75 25.641 1 67.19 84 ALA B CA 1
ATOM 3969 C C . ALA B 1 84 ? 3.08 7.477 26.438 1 67.19 84 ALA B C 1
ATOM 3971 O O . ALA B 1 84 ? 2.617 7.527 27.578 1 67.19 84 ALA B O 1
ATOM 3972 N N . LYS B 1 85 ? 3.277 6.402 25.797 1 66.31 85 LYS B N 1
ATOM 3973 C CA . LYS B 1 85 ? 3.121 5.121 26.469 1 66.31 85 LYS B CA 1
ATOM 3974 C C . LYS B 1 85 ? 3.992 5.047 27.719 1 66.31 85 LYS B C 1
ATOM 3976 O O . LYS B 1 85 ? 3.547 4.57 28.766 1 66.31 85 LYS B O 1
ATOM 3981 N N . LYS B 1 86 ? 5.34 5.492 27.609 1 62.44 86 LYS B N 1
ATOM 3982 C CA . LYS B 1 86 ? 6.262 5.477 28.75 1 62.44 86 LYS B CA 1
ATOM 3983 C C . LYS B 1 86 ? 5.758 6.363 29.875 1 62.44 86 LYS B C 1
ATOM 3985 O O . LYS B 1 86 ? 5.852 6 31.047 1 62.44 86 LYS B O 1
ATOM 3990 N N . GLN B 1 87 ? 5.148 7.41 29.5 1 63.25 87 GLN B N 1
ATOM 3991 C CA . GLN B 1 87 ? 4.676 8.367 30.5 1 63.25 87 GLN B CA 1
ATOM 3992 C C . GLN B 1 87 ? 3.391 7.883 31.156 1 63.25 87 GLN B C 1
ATOM 3994 O O . GLN B 1 87 ? 3.162 8.141 32.344 1 63.25 87 GLN B O 1
ATOM 3999 N N . LEU B 1 88 ? 2.676 7.164 30.328 1 62.91 88 LEU B N 1
ATOM 4000 C CA . LEU B 1 88 ? 1.403 6.652 30.812 1 62.91 88 LEU B CA 1
ATOM 4001 C C . LEU B 1 88 ? 1.618 5.441 31.719 1 62.91 88 LEU B C 1
ATOM 4003 O O . LEU B 1 88 ? 0.845 5.211 32.656 1 62.91 88 LEU B O 1
ATOM 4007 N N . GLU B 1 89 ? 2.438 4.617 31.281 1 58.22 89 GLU B N 1
ATOM 4008 C CA . GLU B 1 89 ? 2.75 3.447 32.094 1 58.22 89 GLU B CA 1
ATOM 4009 C C . GLU B 1 89 ? 3.293 3.854 33.469 1 58.22 89 GLU B C 1
ATOM 4011 O O . GLU B 1 89 ? 3.094 3.145 34.469 1 58.22 89 GLU B O 1
ATOM 4016 N N . LEU B 1 90 ? 4.082 4.867 33.5 1 50.5 90 LEU B N 1
ATOM 4017 C CA . LEU B 1 90 ? 4.648 5.301 34.75 1 50.5 90 LEU B CA 1
ATOM 4018 C C . LEU B 1 90 ? 3.549 5.691 35.75 1 50.5 90 LEU B C 1
ATOM 4020 O O . LEU B 1 90 ? 3.748 5.633 36.969 1 50.5 90 LEU B O 1
ATOM 4024 N N . GLY B 1 91 ? 2.422 6.125 35.281 1 47.66 91 GLY B N 1
ATOM 4025 C CA . GLY B 1 91 ? 1.459 6.664 36.219 1 47.66 91 GLY B CA 1
ATOM 4026 C C . GLY B 1 91 ? 0.565 5.605 36.844 1 47.66 91 GLY B C 1
ATOM 4027 O O . GLY B 1 91 ? 0.116 5.746 37.969 1 47.66 91 GLY B O 1
ATOM 4028 N N . THR B 1 92 ? -0.289 4.848 36.062 1 50.84 92 THR B N 1
ATOM 4029 C CA . THR B 1 92 ? -1.28 4.031 36.75 1 50.84 92 THR B CA 1
ATOM 4030 C C . THR B 1 92 ? -1.077 2.551 36.438 1 50.84 92 THR B C 1
ATOM 4032 O O . THR B 1 92 ? -0.712 2.195 35.312 1 50.84 92 THR B O 1
ATOM 4035 N N . LEU B 1 93 ? -0.813 1.767 37.594 1 43 93 LEU B N 1
ATOM 4036 C CA . LEU B 1 93 ? -0.744 0.309 37.594 1 43 93 LEU B CA 1
ATOM 4037 C C . LEU B 1 93 ? -1.895 -0.289 36.812 1 43 93 LEU B C 1
ATOM 4039 O O . LEU B 1 93 ? -1.924 -1.497 36.562 1 43 93 LEU B O 1
ATOM 4043 N N . ARG B 1 94 ? -3.076 0.309 37.062 1 46.09 94 ARG B N 1
ATOM 4044 C CA . ARG B 1 94 ? -4.23 -0.435 36.562 1 46.09 94 ARG B CA 1
ATOM 4045 C C . ARG B 1 94 ? -4.465 -0.153 35.062 1 46.09 94 ARG B C 1
ATOM 4047 O O . ARG B 1 94 ? -4.383 0.996 34.625 1 46.09 94 ARG B O 1
ATOM 4054 N N . SER B 1 95 ? -4.32 -1.019 34.156 1 49.16 95 SER B N 1
ATOM 4055 C CA . SER B 1 95 ? -4.414 -1.31 32.719 1 49.16 95 SER B CA 1
ATOM 4056 C C . SER B 1 95 ? -5.672 -0.693 32.125 1 49.16 95 SER B C 1
ATOM 4058 O O . SER B 1 95 ? -6.199 -1.198 31.125 1 49.16 95 SER B O 1
ATOM 4060 N N . TRP B 1 96 ? -6.469 0.154 32.781 1 50.06 96 TRP B N 1
ATOM 4061 C CA . TRP B 1 96 ? -7.688 0.48 32.062 1 50.06 96 TRP B CA 1
ATOM 4062 C C . TRP B 1 96 ? -7.379 1.365 30.859 1 50.06 96 TRP B C 1
ATOM 4064 O O . TRP B 1 96 ? -6.832 2.461 31 1 50.06 96 TRP B O 1
ATOM 4074 N N . LYS B 1 97 ? -7.367 0.908 29.641 1 64.88 97 LYS B N 1
ATOM 4075 C CA . LYS B 1 97 ? -7.059 1.629 28.406 1 64.88 97 LYS B CA 1
ATOM 4076 C C . LYS B 1 97 ? -8.328 2.154 27.75 1 64.88 97 LYS B C 1
ATOM 4078 O O . LYS B 1 97 ? -8.984 1.438 26.984 1 64.88 97 LYS B O 1
ATOM 4083 N N . THR B 1 98 ? -8.969 3.303 28.359 1 78.06 98 THR B N 1
ATOM 4084 C CA . THR B 1 98 ? -10.047 4.023 27.688 1 78.06 98 THR B CA 1
ATOM 4085 C C . THR B 1 98 ? -9.555 5.375 27.188 1 78.06 98 THR B C 1
ATOM 4087 O O . THR B 1 98 ? -8.555 5.906 27.688 1 78.06 98 THR B O 1
ATOM 4090 N N . ASP B 1 99 ? -10.266 5.98 26.203 1 80.38 99 ASP B N 1
ATOM 4091 C CA . ASP B 1 99 ? -9.938 7.285 25.641 1 80.38 99 ASP B CA 1
ATOM 4092 C C . ASP B 1 99 ? -9.992 8.375 26.703 1 80.38 99 ASP B C 1
ATOM 4094 O O . ASP B 1 99 ? -9.141 9.266 26.734 1 80.38 99 ASP B O 1
ATOM 4098 N N . LYS B 1 100 ? -10.93 8.242 27.562 1 83 100 LYS B N 1
ATOM 4099 C CA . LYS B 1 100 ? -11.094 9.188 28.656 1 83 100 LYS B CA 1
ATOM 4100 C C . LYS B 1 100 ? -9.898 9.141 29.609 1 83 100 LYS B C 1
ATOM 4102 O O . LYS B 1 100 ? -9.297 10.172 29.906 1 83 100 LYS B O 1
ATOM 4107 N N . HIS B 1 101 ? -9.594 8.016 29.984 1 82.38 101 HIS B N 1
ATOM 4108 C CA . HIS B 1 101 ? -8.492 7.832 30.922 1 82.38 101 HIS B CA 1
ATOM 4109 C C . HIS B 1 101 ? -7.172 8.305 30.312 1 82.38 101 HIS B C 1
ATOM 4111 O O . HIS B 1 101 ? -6.371 8.953 31 1 82.38 101 HIS B O 1
ATOM 4117 N N . ASP B 1 102 ? -7.031 8.023 29.031 1 82.19 102 ASP B N 1
ATOM 4118 C CA . ASP B 1 102 ? -5.797 8.406 28.359 1 82.19 102 ASP B CA 1
ATOM 4119 C C . ASP B 1 102 ? -5.668 9.93 28.266 1 82.19 102 ASP B C 1
ATOM 4121 O O . ASP B 1 102 ? -4.574 10.469 28.438 1 82.19 102 ASP B O 1
ATOM 4125 N N . ALA B 1 103 ? -6.691 10.57 28.094 1 87.69 103 ALA B N 1
ATOM 4126 C CA . ALA B 1 103 ? -6.68 12.031 28.047 1 87.69 103 ALA B CA 1
ATOM 4127 C C . ALA B 1 103 ? -6.301 12.633 29.391 1 87.69 103 ALA B C 1
ATOM 4129 O O . ALA B 1 103 ? -5.516 13.578 29.453 1 87.69 103 ALA B O 1
ATOM 4130 N N . HIS B 1 104 ? -6.891 12.102 30.406 1 86.75 104 HIS B N 1
ATOM 4131 C CA . HIS B 1 104 ? -6.582 12.586 31.75 1 86.75 104 HIS B CA 1
ATOM 4132 C C . HIS B 1 104 ? -5.105 12.375 32.094 1 86.75 104 HIS B C 1
ATOM 4134 O O . HIS B 1 104 ? -4.457 13.281 32.625 1 86.75 104 HIS B O 1
ATOM 4140 N N . LEU B 1 105 ? -4.621 11.227 31.719 1 82.31 105 LEU B N 1
ATOM 4141 C CA . LEU B 1 105 ? -3.221 10.906 31.984 1 82.31 105 LEU B CA 1
ATOM 4142 C C . LEU B 1 105 ? -2.293 11.852 31.219 1 82.31 105 LEU B C 1
ATOM 4144 O O . LEU B 1 105 ? -1.268 12.281 31.75 1 82.31 105 LEU B O 1
ATOM 4148 N N . LEU B 1 106 ? -2.717 12.141 29.984 1 83.81 106 LEU B N 1
ATOM 4149 C CA . LEU B 1 106 ? -1.936 13.062 29.156 1 83.81 106 LEU B CA 1
ATOM 4150 C C . LEU B 1 106 ? -1.864 14.438 29.797 1 83.81 106 LEU B C 1
ATOM 4152 O O . LEU B 1 106 ? -0.797 15.055 29.844 1 83.81 106 LEU B O 1
ATOM 4156 N N . ALA B 1 107 ? -2.922 14.914 30.375 1 84 107 ALA B N 1
ATOM 4157 C CA . ALA B 1 107 ? -2.984 16.219 31.016 1 84 107 ALA B CA 1
ATOM 4158 C C . ALA B 1 107 ? -2.145 16.25 32.281 1 84 107 ALA B C 1
ATOM 4160 O O . ALA B 1 107 ? -1.37 17.188 32.5 1 84 107 ALA B O 1
ATOM 4161 N N . GLN B 1 108 ? -2.244 15.211 33 1 81.88 108 GLN B N 1
ATOM 4162 C CA . GLN B 1 108 ? -1.558 15.148 34.281 1 81.88 108 GLN B CA 1
ATOM 4163 C C . GLN B 1 108 ? -0.049 15.016 34.094 1 81.88 108 GLN B C 1
ATOM 4165 O O . GLN B 1 108 ? 0.727 15.617 34.844 1 81.88 108 GLN B O 1
ATOM 4170 N N . SER B 1 109 ? 0.309 14.242 33.156 1 79 109 SER B N 1
ATOM 4171 C CA . SER B 1 109 ? 1.729 14.016 32.906 1 79 109 SER B CA 1
ATOM 4172 C C . SER B 1 109 ? 2.41 15.281 32.406 1 79 109 SER B C 1
ATOM 4174 O O . SER B 1 109 ? 3.59 15.508 32.656 1 79 109 SER B O 1
ATOM 4176 N N . HIS B 1 110 ? 1.723 16.078 31.641 1 79.12 110 HIS B N 1
ATOM 4177 C CA . HIS B 1 110 ? 2.287 17.312 31.109 1 79.12 110 HIS B CA 1
ATOM 4178 C C . HIS B 1 110 ? 2.564 18.312 32.25 1 79.12 110 HIS B C 1
ATOM 4180 O O . HIS B 1 110 ? 3.525 19.078 32.156 1 79.12 110 HIS B O 1
ATOM 4186 N N . SER B 1 111 ? 1.771 18.297 33.188 1 71.62 111 SER B N 1
ATOM 4187 C CA . SER B 1 111 ? 1.953 19.203 34.312 1 71.62 111 SER B CA 1
ATOM 4188 C C . SER B 1 111 ? 3.23 18.875 35.094 1 71.62 111 SER B C 1
ATOM 4190 O O . SER B 1 111 ? 3.84 19.766 35.688 1 71.62 111 SER B O 1
ATOM 4192 N N . LEU B 1 112 ? 3.582 17.672 34.875 1 69.69 112 LEU B N 1
ATOM 4193 C CA . LEU B 1 112 ? 4.762 17.234 35.625 1 69.69 112 LEU B CA 1
ATOM 4194 C C . LEU B 1 112 ? 6.023 17.422 34.781 1 69.69 112 LEU B C 1
ATOM 4196 O O . LEU B 1 112 ? 7.102 17.672 35.312 1 69.69 112 LEU B O 1
ATOM 4200 N N . HIS B 1 113 ? 5.941 17.203 33.438 1 66.5 113 HIS B N 1
ATOM 4201 C CA . HIS B 1 113 ? 7.07 17.281 32.531 1 66.5 113 HIS B CA 1
ATOM 4202 C C . HIS B 1 113 ? 6.77 18.219 31.375 1 66.5 113 HIS B C 1
ATOM 4204 O O . HIS B 1 113 ? 6.008 17.875 30.469 1 66.5 113 HIS B O 1
ATOM 4210 N N . ARG B 1 114 ? 7.309 19.438 31.578 1 61.81 114 ARG B N 1
ATOM 4211 C CA . ARG B 1 114 ? 7.043 20.422 30.531 1 61.81 114 ARG B CA 1
ATOM 4212 C C . ARG B 1 114 ? 7.629 19.969 29.203 1 61.81 114 ARG B C 1
ATOM 4214 O O . ARG B 1 114 ? 8.828 19.703 29.109 1 61.81 114 ARG B O 1
ATOM 4221 N N . ARG B 1 115 ? 6.758 19.797 28.312 1 64.94 115 ARG B N 1
ATOM 4222 C CA . ARG B 1 115 ? 7.152 19.328 27 1 64.94 115 ARG B CA 1
ATOM 4223 C C . ARG B 1 115 ? 7.414 20.5 26.047 1 64.94 115 ARG B C 1
ATOM 4225 O O . ARG B 1 115 ? 6.91 21.594 26.266 1 64.94 115 ARG B O 1
ATOM 4232 N N . GLU B 1 116 ? 8.383 20.172 25.203 1 63.41 116 GLU B N 1
ATOM 4233 C CA . GLU B 1 116 ? 8.773 21.188 24.234 1 63.41 116 GLU B CA 1
ATOM 4234 C C . GLU B 1 116 ? 7.645 21.453 23.234 1 63.41 116 GLU B C 1
ATOM 4236 O O . GLU B 1 116 ? 6.984 20.516 22.781 1 63.41 116 GLU B O 1
ATOM 4241 N N . GLU B 1 117 ? 7.25 22.719 23.125 1 66.94 117 GLU B N 1
ATOM 4242 C CA . GLU B 1 117 ? 6.223 23.188 22.203 1 66.94 117 GLU B CA 1
ATOM 4243 C C . GLU B 1 117 ? 6.613 22.906 20.766 1 66.94 117 GLU B C 1
ATOM 4245 O O . GLU B 1 117 ? 7.781 23.031 20.391 1 66.94 117 GLU B O 1
ATOM 4250 N N . ASN B 1 118 ? 5.676 22.172 20.109 1 64.56 118 ASN B N 1
ATOM 4251 C CA . ASN B 1 118 ? 5.902 21.953 18.688 1 64.56 118 ASN B CA 1
ATOM 4252 C C . ASN B 1 118 ? 5.801 23.25 17.891 1 64.56 118 ASN B C 1
ATOM 4254 O O . ASN B 1 118 ? 4.891 24.047 18.125 1 64.56 118 ASN B O 1
ATOM 4258 N N . GLN B 1 119 ? 7.074 23.719 17.359 1 56.88 119 GLN B N 1
ATOM 4259 C CA . GLN B 1 119 ? 7.059 24.906 16.516 1 56.88 119 GLN B CA 1
ATOM 4260 C C . GLN B 1 119 ? 6.578 24.562 15.102 1 56.88 119 GLN B C 1
ATOM 4262 O O . GLN B 1 119 ? 6.887 23.484 14.586 1 56.88 119 GLN B O 1
ATOM 4267 N N . THR B 1 120 ? 5.367 25.109 14.758 1 55.03 120 THR B N 1
ATOM 4268 C CA . THR B 1 120 ? 4.668 24.938 13.492 1 55.03 120 THR B CA 1
ATOM 4269 C C . THR B 1 120 ? 5.602 25.188 12.312 1 55.03 120 THR B C 1
ATOM 4271 O O . THR B 1 120 ? 6.129 26.297 12.164 1 55.03 120 THR B O 1
ATOM 4274 N N . HIS B 1 121 ? 6.445 24.328 11.805 1 57.69 121 HIS B N 1
ATOM 4275 C CA . HIS B 1 121 ? 7.082 24.719 10.555 1 57.69 121 HIS B CA 1
ATOM 4276 C C . HIS B 1 121 ? 6.227 24.344 9.352 1 57.69 121 HIS B C 1
ATOM 4278 O O . HIS B 1 121 ? 6.281 23.203 8.891 1 57.69 121 HIS B O 1
ATOM 4284 N N . ILE B 1 122 ? 5.203 25.297 8.914 1 58.78 122 ILE B N 1
ATOM 4285 C CA . ILE B 1 122 ? 4.23 25.203 7.832 1 58.78 122 ILE B CA 1
ATOM 4286 C C . ILE B 1 122 ? 4.945 24.891 6.523 1 58.78 122 ILE B C 1
ATOM 4288 O O . ILE B 1 122 ? 4.41 24.156 5.68 1 58.78 122 ILE B O 1
ATOM 4292 N N . HIS B 1 123 ? 6.281 25.328 6.484 1 60.84 123 HIS B N 1
ATOM 4293 C CA . HIS B 1 123 ? 6.953 25.297 5.188 1 60.84 123 HIS B CA 1
ATOM 4294 C C . HIS B 1 123 ? 7.266 23.875 4.75 1 60.84 123 HIS B C 1
ATOM 4296 O O . HIS B 1 123 ? 7.441 23.609 3.557 1 60.84 123 HIS B O 1
ATOM 4302 N N . HIS B 1 124 ? 7.051 22.938 5.664 1 76.94 124 HIS B N 1
ATOM 4303 C CA . HIS B 1 124 ? 7.508 21.594 5.281 1 76.94 124 HIS B CA 1
ATOM 4304 C C . HIS B 1 124 ? 6.332 20.656 5.09 1 76.94 124 HIS B C 1
ATOM 4306 O O . HIS B 1 124 ? 6.516 19.5 4.688 1 76.94 124 HIS B O 1
ATOM 4312 N N . LEU B 1 125 ? 5.18 21.25 5.16 1 80.31 125 LEU B N 1
ATOM 4313 C CA . LEU B 1 125 ? 4.012 20.375 5.105 1 80.31 125 LEU B CA 1
ATOM 4314 C C . LEU B 1 125 ? 3.787 19.859 3.686 1 80.31 125 LEU B C 1
ATOM 4316 O O . LEU B 1 125 ? 3.535 18.672 3.486 1 80.31 125 LEU B O 1
ATOM 4320 N N . SER B 1 126 ? 3.984 20.797 2.766 1 87.56 126 SER B N 1
ATOM 4321 C CA . SER B 1 126 ? 3.76 20.422 1.372 1 87.56 126 SER B CA 1
ATOM 4322 C C . SER B 1 126 ? 4.836 19.453 0.877 1 87.56 126 SER B C 1
ATOM 4324 O O . SER B 1 126 ? 4.531 18.469 0.213 1 87.56 126 SER B O 1
ATOM 4326 N N . THR B 1 127 ? 6.059 19.781 1.249 1 92.06 127 THR B N 1
ATOM 4327 C CA . THR B 1 127 ? 7.168 18.938 0.826 1 92.06 127 THR B CA 1
ATOM 4328 C C . THR B 1 127 ? 7.047 17.531 1.428 1 92.06 127 THR B C 1
ATOM 4330 O O . THR B 1 127 ? 7.301 16.531 0.751 1 92.06 127 THR B O 1
ATOM 4333 N N . SER B 1 128 ? 6.602 17.516 2.65 1 92.19 128 SER B N 1
ATOM 4334 C CA . SER B 1 128 ? 6.414 16.234 3.324 1 92.19 128 SER B CA 1
ATOM 4335 C C . SER B 1 128 ? 5.305 15.422 2.664 1 92.19 128 SER B C 1
ATOM 4337 O O . SER B 1 128 ? 5.465 14.219 2.434 1 92.19 128 SER B O 1
ATOM 4339 N N . ALA B 1 129 ? 4.215 16.078 2.363 1 93.31 129 ALA B N 1
ATOM 4340 C CA . ALA B 1 129 ? 3.086 15.406 1.722 1 93.31 129 ALA B CA 1
ATOM 4341 C C . ALA B 1 129 ? 3.477 14.867 0.349 1 93.31 129 ALA B C 1
ATOM 4343 O O . ALA B 1 129 ? 3.113 13.75 -0.009 1 93.31 129 ALA B O 1
ATOM 4344 N N . LEU B 1 130 ? 4.23 15.664 -0.373 1 96.12 130 LEU B N 1
ATOM 4345 C CA . LEU B 1 130 ? 4.684 15.258 -1.698 1 96.12 130 LEU B CA 1
ATOM 4346 C C . LEU B 1 130 ? 5.664 14.094 -1.603 1 96.12 130 LEU B C 1
ATOM 4348 O O . LEU B 1 130 ? 5.621 13.164 -2.418 1 96.12 130 LEU B O 1
ATOM 4352 N N . SER B 1 131 ? 6.543 14.195 -0.612 1 95.88 131 SER B N 1
ATOM 4353 C CA . SER B 1 131 ? 7.492 13.109 -0.402 1 95.88 131 SER B CA 1
ATOM 4354 C C . SER B 1 131 ? 6.773 11.797 -0.119 1 95.88 131 SER B C 1
ATOM 4356 O O . SER B 1 131 ? 7.125 10.758 -0.683 1 95.88 131 SER B O 1
ATOM 4358 N N . ARG B 1 132 ? 5.781 11.859 0.654 1 94.19 132 ARG B N 1
ATOM 4359 C CA . ARG B 1 132 ? 5 10.672 0.985 1 94.19 132 ARG B CA 1
ATOM 4360 C C . ARG B 1 132 ? 4.262 10.148 -0.24 1 94.19 132 ARG B C 1
ATOM 4362 O O . ARG B 1 132 ? 4.172 8.93 -0.441 1 94.19 132 ARG B O 1
ATOM 4369 N N . PHE B 1 133 ? 3.676 11.047 -0.996 1 97.19 133 PHE B N 1
ATOM 4370 C CA . PHE B 1 133 ? 2.996 10.664 -2.227 1 97.19 133 PHE B CA 1
ATOM 4371 C C . PHE B 1 133 ? 3.957 9.953 -3.176 1 97.19 133 PHE B C 1
ATOM 4373 O O . PHE B 1 133 ? 3.633 8.898 -3.719 1 97.19 133 PHE B O 1
ATOM 4380 N N . TYR B 1 134 ? 5.172 10.477 -3.266 1 97.81 134 TYR B N 1
ATOM 4381 C CA . TYR B 1 134 ? 6.223 9.883 -4.09 1 97.81 134 TYR B CA 1
ATOM 4382 C C . TYR B 1 134 ? 6.531 8.461 -3.639 1 97.81 134 TYR B C 1
ATOM 4384 O O . TYR B 1 134 ? 6.621 7.551 -4.465 1 97.81 134 TYR B O 1
ATOM 4392 N N . GLN B 1 135 ? 6.637 8.328 -2.398 1 96.44 135 GLN B N 1
ATOM 4393 C CA . GLN B 1 135 ? 7.004 7.023 -1.849 1 96.44 135 GLN B CA 1
ATOM 4394 C C . GLN B 1 135 ? 5.879 6.012 -2.029 1 96.44 135 GLN B C 1
ATOM 4396 O O . GLN B 1 135 ? 6.137 4.82 -2.217 1 96.44 135 GLN B O 1
ATOM 4401 N N . GLU B 1 136 ? 4.641 6.43 -1.905 1 96.69 136 GLU B N 1
ATOM 4402 C CA . GLU B 1 136 ? 3.502 5.559 -2.172 1 96.69 136 GLU B CA 1
ATOM 4403 C C . GLU B 1 136 ? 3.531 5.031 -3.604 1 96.69 136 GLU B C 1
ATOM 4405 O O . GLU B 1 136 ? 3.316 3.84 -3.838 1 96.69 136 GLU B O 1
ATOM 4410 N N . ILE B 1 137 ? 3.791 5.934 -4.562 1 97.62 137 ILE B N 1
ATOM 4411 C CA . ILE B 1 137 ? 3.863 5.57 -5.973 1 97.62 137 ILE B CA 1
ATOM 4412 C C . ILE B 1 137 ? 5.02 4.598 -6.191 1 97.62 137 ILE B C 1
ATOM 4414 O O . ILE B 1 137 ? 4.879 3.605 -6.914 1 97.62 137 ILE B O 1
ATOM 4418 N N . GLU B 1 138 ? 6.145 4.859 -5.512 1 96.81 138 GLU B N 1
ATOM 4419 C CA . GLU B 1 138 ? 7.312 3.988 -5.621 1 96.81 138 GLU B CA 1
ATOM 4420 C C . GLU B 1 138 ? 6.996 2.578 -5.133 1 96.81 138 GLU B C 1
ATOM 4422 O O . GLU B 1 138 ? 7.422 1.594 -5.742 1 96.81 138 GLU B O 1
ATOM 4427 N N . GLU B 1 139 ? 6.273 2.504 -4.086 1 96.38 139 GLU B N 1
ATOM 4428 C CA . GLU B 1 139 ? 5.883 1.202 -3.551 1 96.38 139 GLU B CA 1
ATOM 4429 C C . GLU B 1 139 ? 4.973 0.457 -4.523 1 96.38 139 GLU B C 1
ATOM 4431 O O . GLU B 1 139 ? 5.098 -0.758 -4.691 1 96.38 139 GLU B O 1
ATOM 4436 N N . GLU B 1 140 ? 4.094 1.156 -5.133 1 96.94 140 GLU B N 1
ATOM 4437 C CA . GLU B 1 140 ? 3.207 0.555 -6.125 1 96.94 140 GLU B CA 1
ATOM 4438 C C . GLU B 1 140 ? 3.994 0.052 -7.332 1 96.94 140 GLU B C 1
ATOM 4440 O O . GLU B 1 140 ? 3.711 -1.027 -7.859 1 96.94 140 GLU B O 1
ATOM 4445 N N . ILE B 1 141 ? 4.957 0.827 -7.75 1 97.75 141 ILE B N 1
ATOM 4446 C CA . ILE B 1 141 ? 5.797 0.445 -8.875 1 97.75 141 ILE B CA 1
ATOM 4447 C C . ILE B 1 141 ? 6.531 -0.855 -8.562 1 97.75 141 ILE B C 1
ATOM 4449 O O . ILE B 1 141 ? 6.598 -1.76 -9.398 1 97.75 141 ILE B O 1
ATOM 4453 N N . LYS B 1 142 ? 7.027 -0.93 -7.379 1 96.5 142 LYS B N 1
ATOM 4454 C CA . LYS B 1 142 ? 7.75 -2.131 -6.969 1 96.5 142 LYS B CA 1
ATOM 4455 C C . LYS B 1 142 ? 6.844 -3.359 -7.02 1 96.5 142 LYS B C 1
ATOM 4457 O O . LYS B 1 142 ? 7.25 -4.418 -7.504 1 96.5 142 LYS B O 1
ATOM 4462 N N . ARG B 1 143 ? 5.66 -3.24 -6.617 1 96.38 143 ARG B N 1
ATOM 4463 C CA . ARG B 1 143 ? 4.707 -4.344 -6.613 1 96.38 143 ARG B CA 1
ATOM 4464 C C . ARG B 1 143 ? 4.328 -4.75 -8.031 1 96.38 143 ARG B C 1
ATOM 4466 O O . ARG B 1 143 ? 4.344 -5.934 -8.375 1 96.38 143 ARG B O 1
ATOM 4473 N N . MET B 1 144 ? 3.965 -3.752 -8.844 1 97.44 144 MET B N 1
ATOM 4474 C CA . MET B 1 144 ? 3.559 -4.027 -10.219 1 97.44 144 MET B CA 1
ATOM 4475 C C . MET B 1 144 ? 4.707 -4.645 -11.008 1 97.44 144 MET B C 1
ATOM 4477 O O . MET B 1 144 ? 4.48 -5.492 -11.875 1 97.44 144 MET B O 1
ATOM 4481 N N . ARG B 1 145 ? 5.922 -4.176 -10.672 1 96.94 145 ARG B N 1
ATOM 4482 C CA . ARG B 1 145 ? 7.105 -4.727 -11.32 1 96.94 145 ARG B CA 1
ATOM 4483 C C . ARG B 1 145 ? 7.23 -6.223 -11.047 1 96.94 145 ARG B C 1
ATOM 4485 O O . ARG B 1 145 ? 7.574 -6.996 -11.945 1 96.94 145 ARG B O 1
ATOM 4492 N N . MET B 1 146 ? 6.914 -6.609 -9.883 1 96.19 146 MET B N 1
ATOM 4493 C CA . MET B 1 146 ? 6.992 -8.016 -9.516 1 96.19 146 MET B CA 1
ATOM 4494 C C . MET B 1 146 ? 5.91 -8.828 -10.219 1 96.19 146 MET B C 1
ATOM 4496 O O . MET B 1 146 ? 6.168 -9.93 -10.703 1 96.19 146 MET B O 1
ATOM 4500 N N . TYR B 1 147 ? 4.754 -8.281 -10.281 1 96.88 147 TYR B N 1
ATOM 4501 C CA . TYR B 1 147 ? 3.678 -8.953 -11 1 96.88 147 TYR B CA 1
ATOM 4502 C C . TYR B 1 147 ? 4.016 -9.117 -12.477 1 96.88 147 TYR B C 1
ATOM 4504 O O . TYR B 1 147 ? 3.781 -10.172 -13.062 1 96.88 147 TYR B O 1
ATOM 4512 N N . LEU B 1 148 ? 4.586 -8.062 -13.039 1 97.19 148 LEU B N 1
ATOM 4513 C CA . LEU B 1 148 ? 5 -8.109 -14.438 1 97.19 148 LEU B CA 1
ATOM 4514 C C . LEU B 1 148 ? 6.07 -9.172 -14.656 1 97.19 148 LEU B C 1
ATOM 4516 O O . LEU B 1 148 ? 5.984 -9.969 -15.594 1 97.19 148 LEU B O 1
ATOM 4520 N N . HIS B 1 149 ? 7 -9.195 -13.742 1 96.5 149 HIS B N 1
ATOM 4521 C CA . HIS B 1 149 ? 8.078 -10.18 -13.82 1 96.5 149 HIS B CA 1
ATOM 4522 C C . HIS B 1 149 ? 7.531 -11.602 -13.781 1 96.5 149 HIS B C 1
ATOM 4524 O O . HIS B 1 149 ? 7.891 -12.438 -14.617 1 96.5 149 HIS B O 1
ATOM 4530 N N . ASN B 1 150 ? 6.633 -11.805 -12.883 1 95.44 150 ASN B N 1
ATOM 4531 C CA . ASN B 1 150 ? 6.043 -13.133 -12.742 1 95.44 150 ASN B CA 1
ATOM 4532 C C . ASN B 1 150 ? 5.297 -13.555 -14.008 1 95.44 150 ASN B C 1
ATOM 4534 O O . ASN B 1 150 ? 5.414 -14.695 -14.453 1 95.44 150 ASN B O 1
ATOM 4538 N N . ALA B 1 151 ? 4.57 -12.656 -14.555 1 96.69 151 ALA B N 1
ATOM 4539 C CA . ALA B 1 151 ? 3.822 -12.961 -15.773 1 96.69 151 ALA B CA 1
ATOM 4540 C C . ALA B 1 151 ? 4.762 -13.211 -16.938 1 96.69 151 ALA B C 1
ATOM 4542 O O . ALA B 1 151 ? 4.559 -14.148 -17.719 1 96.69 151 ALA B O 1
ATOM 4543 N N . LEU B 1 152 ? 5.816 -12.461 -17.016 1 96.38 152 LEU B N 1
ATOM 4544 C CA . LEU B 1 152 ? 6.773 -12.562 -18.109 1 96.38 152 LEU B CA 1
ATOM 4545 C C . LEU B 1 152 ? 7.543 -13.883 -18.047 1 96.38 152 LEU B C 1
ATOM 4547 O O . LEU B 1 152 ? 7.867 -14.469 -19.078 1 96.38 152 LEU B O 1
ATOM 4551 N N . GLN B 1 153 ? 7.77 -14.328 -16.875 1 95.44 153 GLN B N 1
ATOM 4552 C CA . GLN B 1 153 ? 8.516 -15.57 -16.703 1 95.44 153 GLN B CA 1
ATOM 4553 C C . GLN B 1 153 ? 7.754 -16.75 -17.281 1 95.44 153 GLN B C 1
ATOM 4555 O O . GLN B 1 153 ? 8.352 -17.781 -17.625 1 95.44 153 GLN B O 1
ATOM 4560 N N . LEU B 1 154 ? 6.469 -16.562 -17.453 1 95.94 154 LEU B N 1
ATOM 4561 C CA . LEU B 1 154 ? 5.648 -17.641 -18 1 95.94 154 LEU B CA 1
ATOM 4562 C C . LEU B 1 154 ? 5.387 -17.422 -19.484 1 95.94 154 LEU B C 1
ATOM 4564 O O . LEU B 1 154 ? 5.402 -18.375 -20.266 1 95.94 154 LEU B O 1
ATOM 4568 N N . SER B 1 155 ? 5.23 -16.219 -19.906 1 97 155 SER B N 1
ATOM 4569 C CA . SER B 1 155 ? 4.812 -15.938 -21.281 1 97 155 SER B CA 1
ATOM 4570 C C . SER B 1 155 ? 6.016 -15.727 -22.188 1 97 155 SER B C 1
ATOM 4572 O O . SER B 1 155 ? 6.066 -16.266 -23.297 1 97 155 SER B O 1
ATOM 4574 N N . PHE B 1 156 ? 6.988 -14.906 -21.75 1 97.12 156 PHE B N 1
ATOM 4575 C CA . PHE B 1 156 ? 8.125 -14.508 -22.578 1 97.12 156 PHE B CA 1
ATOM 4576 C C . PHE B 1 156 ? 9.312 -14.117 -21.719 1 97.12 156 PHE B C 1
ATOM 4578 O O . PHE B 1 156 ? 9.75 -12.961 -21.75 1 97.12 156 PHE B O 1
ATOM 4585 N N . PRO B 1 157 ? 9.938 -15.07 -21.031 1 94.06 157 PRO B N 1
ATOM 4586 C CA . PRO B 1 157 ? 11.023 -14.758 -20.094 1 94.06 157 PRO B CA 1
ATOM 4587 C C . PRO B 1 157 ? 12.211 -14.078 -20.766 1 94.06 157 PRO B C 1
ATOM 4589 O O . PRO B 1 157 ? 12.875 -13.234 -20.156 1 94.06 157 PRO B O 1
ATOM 4592 N N . GLU B 1 158 ? 12.531 -14.383 -22.016 1 92.5 158 GLU B N 1
ATOM 4593 C CA . GLU B 1 158 ? 13.703 -13.867 -22.719 1 92.5 158 GLU B CA 1
ATOM 4594 C C . GLU B 1 158 ? 13.578 -12.367 -22.969 1 92.5 158 GLU B C 1
ATOM 4596 O O . GLU B 1 158 ? 14.586 -11.68 -23.172 1 92.5 158 GLU B O 1
ATOM 4601 N N . LEU B 1 159 ? 12.375 -11.914 -22.969 1 91.94 159 LEU B N 1
ATOM 4602 C CA . LEU B 1 159 ? 12.148 -10.5 -23.234 1 91.94 159 LEU B CA 1
ATOM 4603 C C . LEU B 1 159 ? 12.789 -9.633 -22.141 1 91.94 159 LEU B C 1
ATOM 4605 O O . LEU B 1 159 ? 13.234 -8.516 -22.422 1 91.94 159 LEU B O 1
ATOM 4609 N N . GLU B 1 160 ? 12.852 -10.094 -20.969 1 88.5 160 GLU B N 1
ATOM 4610 C CA . GLU B 1 160 ? 13.445 -9.328 -19.875 1 88.5 160 GLU B CA 1
ATOM 4611 C C . GLU B 1 160 ? 14.953 -9.156 -20.078 1 88.5 160 GLU B C 1
ATOM 4613 O O . GLU B 1 160 ? 15.555 -8.219 -19.547 1 88.5 160 GLU B O 1
ATOM 4618 N N . GLN B 1 161 ? 15.531 -10.023 -20.797 1 86.44 161 GLN B N 1
ATOM 4619 C CA . GLN B 1 161 ? 16.969 -9.953 -21.062 1 86.44 161 GLN B CA 1
ATOM 4620 C C . GLN B 1 161 ? 17.266 -8.922 -22.156 1 86.44 161 GLN B C 1
ATOM 4622 O O . GLN B 1 161 ? 18.406 -8.484 -22.297 1 86.44 161 GLN B O 1
ATOM 4627 N N . PHE B 1 162 ? 16.281 -8.586 -22.844 1 85.69 162 PHE B N 1
ATOM 4628 C CA . PHE B 1 162 ? 16.406 -7.652 -23.953 1 85.69 162 PHE B CA 1
ATOM 4629 C C . PHE B 1 162 ? 16.703 -6.246 -23.438 1 85.69 162 PHE B C 1
ATOM 4631 O O . PHE B 1 162 ? 17.375 -5.469 -24.109 1 85.69 162 PHE B O 1
ATOM 4638 N N . PHE B 1 163 ? 16.297 -5.996 -22.203 1 82.44 163 PHE B N 1
ATOM 4639 C CA . PHE B 1 163 ? 16.438 -4.648 -21.672 1 82.44 163 PHE B CA 1
ATOM 4640 C C . PHE B 1 163 ? 17.422 -4.629 -20.5 1 82.44 163 PHE B C 1
ATOM 4642 O O . PHE B 1 163 ? 17.531 -5.605 -19.766 1 82.44 163 PHE B O 1
ATOM 4649 N N . SER B 1 164 ? 18.203 -3.549 -20.484 1 76.69 164 SER B N 1
ATOM 4650 C CA . SER B 1 164 ? 19.016 -3.355 -19.297 1 76.69 164 SER B CA 1
ATOM 4651 C C . SER B 1 164 ? 18.156 -3.115 -18.062 1 76.69 164 SER B C 1
ATOM 4653 O O . SER B 1 164 ? 18.438 -3.65 -16.984 1 76.69 164 SER B O 1
ATOM 4655 N N . SER B 1 165 ? 17.125 -2.293 -18.281 1 79.19 165 SER B N 1
ATOM 4656 C CA . SER B 1 165 ? 16.109 -2.084 -17.266 1 79.19 165 SER B CA 1
ATOM 4657 C C . SER B 1 165 ? 14.703 -2.338 -17.828 1 79.19 165 SER B C 1
ATOM 4659 O O . SER B 1 165 ? 14.359 -1.836 -18.891 1 79.19 165 SER B O 1
ATOM 4661 N N . ARG B 1 166 ? 14.016 -3.129 -17.094 1 78.69 166 ARG B N 1
ATOM 4662 C CA . ARG B 1 166 ? 12.703 -3.533 -17.578 1 78.69 166 ARG B CA 1
ATOM 4663 C C . ARG B 1 166 ? 11.648 -2.486 -17.234 1 78.69 166 ARG B C 1
ATOM 4665 O O . ARG B 1 166 ? 10.516 -2.559 -17.719 1 78.69 166 ARG B O 1
ATOM 4672 N N . ILE B 1 167 ? 12.094 -1.548 -16.453 1 89.06 167 ILE B N 1
ATOM 4673 C CA . ILE B 1 167 ? 11.062 -0.609 -16.016 1 89.06 167 ILE B CA 1
ATOM 4674 C C . ILE B 1 167 ? 11.359 0.781 -16.578 1 89.06 167 ILE B C 1
ATOM 4676 O O . ILE B 1 167 ? 11.742 1.689 -15.828 1 89.06 167 ILE B O 1
ATOM 4680 N N . THR B 1 168 ? 11.367 0.981 -17.797 1 90.88 168 THR B N 1
ATOM 4681 C CA . THR B 1 168 ? 11.43 2.236 -18.531 1 90.88 168 THR B CA 1
ATOM 4682 C C . THR B 1 168 ? 10.242 2.365 -19.484 1 90.88 168 THR B C 1
ATOM 4684 O O . THR B 1 168 ? 9.672 1.361 -19.906 1 90.88 168 THR B O 1
ATOM 4687 N N . PRO B 1 169 ? 9.875 3.582 -19.75 1 89.94 169 PRO B N 1
ATOM 4688 C CA . PRO B 1 169 ? 8.758 3.746 -20.688 1 89.94 169 PRO B CA 1
ATOM 4689 C C . PRO B 1 169 ? 8.961 2.998 -22 1 89.94 169 PRO B C 1
ATOM 4691 O O . PRO B 1 169 ? 8.023 2.395 -22.531 1 89.94 169 PRO B O 1
ATOM 4694 N N . TYR B 1 170 ? 10.133 2.971 -22.484 1 87.06 170 TYR B N 1
ATOM 4695 C CA . T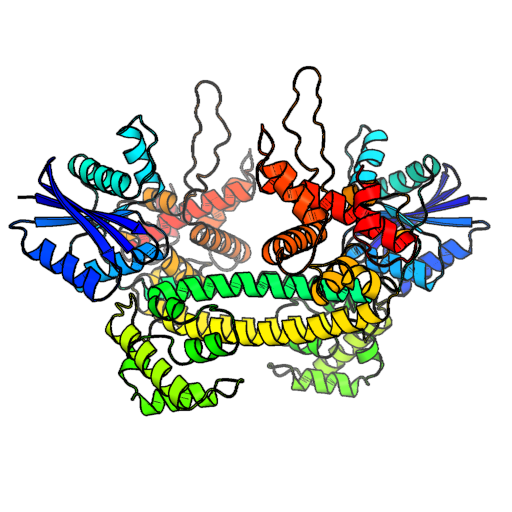YR B 1 170 ? 10.469 2.27 -23.719 1 87.06 170 TYR B CA 1
ATOM 4696 C C . TYR B 1 170 ? 10.281 0.766 -23.562 1 87.06 170 TYR B C 1
ATOM 4698 O O . TYR B 1 170 ? 9.594 0.132 -24.359 1 87.06 170 TYR B O 1
ATOM 4706 N N . ALA B 1 171 ? 10.891 0.197 -22.578 1 91.31 171 ALA B N 1
ATOM 4707 C CA . ALA B 1 171 ? 10.805 -1.24 -22.328 1 91.31 171 ALA B CA 1
ATOM 4708 C C . ALA B 1 171 ? 9.359 -1.673 -22.094 1 91.31 171 ALA B C 1
ATOM 4710 O O . ALA B 1 171 ? 8.898 -2.658 -22.672 1 91.31 171 ALA B O 1
ATOM 4711 N N . LEU B 1 172 ? 8.617 -0.882 -21.297 1 94.62 172 LEU B N 1
ATOM 4712 C CA . LEU B 1 172 ? 7.25 -1.229 -20.938 1 94.62 172 LEU B CA 1
ATOM 4713 C C . LEU B 1 172 ? 6.328 -1.159 -22.156 1 94.62 172 LEU B C 1
ATOM 4715 O O . LEU B 1 172 ? 5.426 -1.986 -22.297 1 94.62 172 LEU B O 1
ATOM 4719 N N . SER B 1 173 ? 6.516 -0.157 -23 1 91.12 173 SER B N 1
ATOM 4720 C CA . SER B 1 173 ? 5.73 -0.055 -24.219 1 91.12 173 SER B CA 1
ATOM 4721 C C . SER B 1 173 ? 5.953 -1.263 -25.125 1 91.12 173 SER B C 1
ATOM 4723 O O . SER B 1 173 ? 5.004 -1.808 -25.688 1 91.12 173 SER B O 1
ATOM 4725 N N . LEU B 1 174 ? 7.199 -1.711 -25.266 1 90.12 174 LEU B N 1
ATOM 4726 C CA . LEU B 1 174 ? 7.527 -2.867 -26.094 1 90.12 174 LEU B CA 1
ATOM 4727 C C . LEU B 1 174 ? 6.969 -4.148 -25.469 1 90.12 174 LEU B C 1
ATOM 4729 O O . LEU B 1 174 ? 6.461 -5.016 -26.188 1 90.12 174 LEU B O 1
ATOM 4733 N N . ILE B 1 175 ? 7.082 -4.254 -24.172 1 94.69 175 ILE B N 1
ATOM 4734 C CA . ILE B 1 175 ? 6.57 -5.426 -23.469 1 94.69 175 ILE B CA 1
ATOM 4735 C C . ILE B 1 175 ? 5.059 -5.531 -23.672 1 94.69 175 ILE B C 1
ATOM 4737 O O . ILE B 1 175 ? 4.531 -6.621 -23.891 1 94.69 175 ILE B O 1
ATOM 4741 N N . ALA B 1 176 ? 4.363 -4.398 -23.641 1 94.81 176 ALA B N 1
ATOM 4742 C CA . ALA B 1 176 ? 2.916 -4.375 -23.844 1 94.81 176 ALA B CA 1
ATOM 4743 C C . ALA B 1 176 ? 2.555 -4.801 -25.266 1 94.81 176 ALA B C 1
ATOM 4745 O O . ALA B 1 176 ? 1.511 -5.422 -25.484 1 94.81 176 ALA B O 1
ATOM 4746 N N . LEU B 1 177 ? 3.412 -4.504 -26.188 1 92.75 177 LEU B N 1
ATOM 4747 C CA . LEU B 1 177 ? 3.172 -4.82 -27.594 1 92.75 177 LEU B CA 1
ATOM 4748 C C . LEU B 1 177 ? 3.445 -6.293 -27.875 1 92.75 177 LEU B C 1
ATOM 4750 O O . LE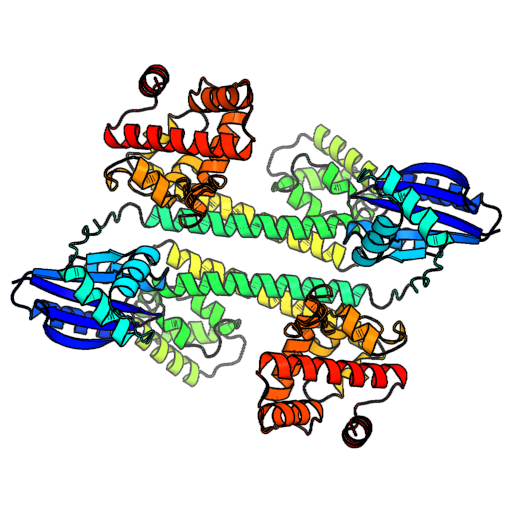U B 1 177 ? 2.746 -6.922 -28.672 1 92.75 177 LEU B O 1
ATOM 4754 N N . PHE B 1 178 ? 4.504 -6.84 -27.234 1 94.81 178 PHE B N 1
ATOM 4755 C CA . PHE B 1 178 ? 4.91 -8.219 -27.5 1 94.81 178 PHE B CA 1
ATOM 4756 C C . PHE B 1 178 ? 4.938 -9.031 -26.203 1 94.81 178 PHE B C 1
ATOM 4758 O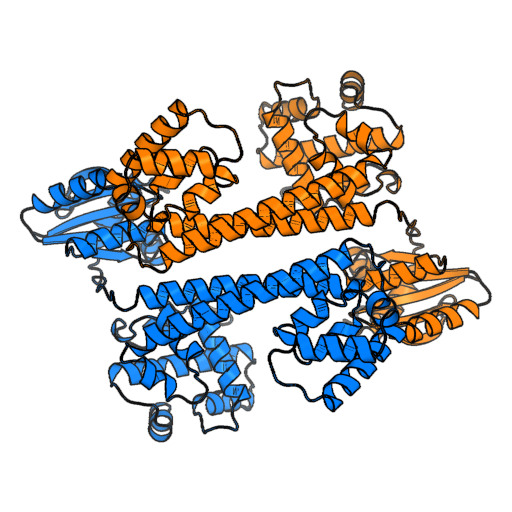 O . PHE B 1 178 ? 5.984 -9.547 -25.812 1 94.81 178 PHE B O 1
ATOM 4765 N N . PRO B 1 179 ? 3.775 -9.242 -25.625 1 97.06 179 PRO B N 1
ATOM 4766 C CA . PRO B 1 179 ? 3.705 -9.977 -24.359 1 97.06 179 PRO B CA 1
ATOM 4767 C C . PRO B 1 179 ? 3.988 -11.469 -24.531 1 97.06 179 PRO B C 1
ATOM 4769 O O . PRO B 1 179 ? 4.148 -12.188 -23.531 1 97.06 179 PRO B O 1
ATOM 4772 N N . HIS B 1 180 ? 4.078 -11.891 -25.75 1 98.12 180 HIS B N 1
ATOM 4773 C CA . HIS B 1 180 ? 4.293 -13.289 -26.094 1 98.12 180 HIS B CA 1
ATOM 4774 C C . HIS B 1 180 ? 5.156 -13.43 -27.344 1 98.12 180 HIS B C 1
ATOM 4776 O O . HIS B 1 180 ? 5.012 -12.656 -28.281 1 98.12 180 HIS B O 1
ATOM 4782 N N . PRO B 1 181 ? 6.012 -14.445 -27.375 1 97.56 181 PRO B N 1
ATOM 4783 C CA . PRO B 1 181 ? 6.895 -14.586 -28.547 1 97.56 181 PRO B CA 1
ATOM 4784 C C . PRO B 1 181 ? 6.125 -14.805 -29.844 1 97.56 181 PRO B C 1
ATOM 4786 O O . PRO B 1 181 ? 6.582 -14.383 -30.906 1 97.56 181 PRO B O 1
ATOM 4789 N N . ASP B 1 182 ? 4.996 -15.414 -29.766 1 97.12 182 ASP B N 1
ATOM 4790 C CA . ASP B 1 182 ? 4.203 -15.68 -30.969 1 97.12 182 ASP B CA 1
ATOM 4791 C C . ASP B 1 182 ? 3.838 -14.383 -31.688 1 97.12 182 ASP B C 1
ATOM 4793 O O . ASP B 1 182 ? 3.725 -14.359 -32.906 1 97.12 182 ASP B O 1
ATOM 4797 N N . LEU B 1 183 ? 3.678 -13.375 -30.922 1 96.06 183 LEU B N 1
ATOM 4798 C CA . LEU B 1 183 ? 3.332 -12.086 -31.531 1 96.06 183 LEU B CA 1
ATOM 4799 C C . LEU B 1 183 ? 4.52 -11.508 -32.281 1 96.06 183 LEU B C 1
ATOM 4801 O O . LEU B 1 183 ? 4.344 -10.859 -33.312 1 96.06 183 LEU B O 1
ATOM 4805 N N . VAL B 1 184 ? 5.66 -11.695 -31.797 1 96.25 184 VAL B N 1
ATOM 4806 C CA . VAL B 1 184 ? 6.879 -11.273 -32.469 1 96.25 184 VAL B CA 1
ATOM 4807 C C . VAL B 1 184 ? 7.074 -12.086 -33.75 1 96.25 184 VAL B C 1
ATOM 4809 O O . VAL B 1 184 ? 7.312 -11.531 -34.812 1 96.25 184 VAL B O 1
ATOM 4812 N N . LEU B 1 185 ? 6.918 -13.406 -33.594 1 96.12 185 LEU B N 1
ATOM 4813 C CA . LEU B 1 185 ? 7.188 -14.336 -34.688 1 96.12 185 LEU B CA 1
ATOM 4814 C C . LEU B 1 185 ? 6.184 -14.148 -35.812 1 96.12 185 LEU B C 1
ATOM 4816 O O . LEU B 1 185 ? 6.48 -14.461 -36.969 1 96.12 185 LEU B O 1
ATOM 4820 N N . ARG B 1 186 ? 5.051 -13.625 -35.5 1 94.69 186 ARG B N 1
ATOM 4821 C CA . ARG B 1 186 ? 4.016 -13.391 -36.5 1 94.69 186 ARG B CA 1
ATOM 4822 C C . ARG B 1 186 ? 4.219 -12.055 -37.188 1 94.69 186 ARG B C 1
ATOM 4824 O O . ARG B 1 186 ? 3.521 -11.734 -38.156 1 94.69 186 ARG B O 1
ATOM 4831 N N . SER B 1 187 ? 5.145 -11.328 -36.75 1 93.56 187 SER B N 1
ATOM 4832 C CA . SER B 1 187 ? 5.426 -10.016 -37.312 1 93.56 187 SER B CA 1
ATOM 4833 C C . SER B 1 187 ? 6.699 -10.031 -38.156 1 93.56 187 SER B C 1
ATOM 4835 O O . SER B 1 187 ? 7.551 -10.906 -37.969 1 93.56 187 SER B O 1
ATOM 4837 N N . SER B 1 188 ? 6.754 -9.125 -39.094 1 94.12 188 SER B N 1
ATOM 4838 C CA . SER B 1 188 ? 7.988 -8.977 -39.844 1 94.12 188 SER B CA 1
ATOM 4839 C C . SER B 1 188 ? 8.984 -8.07 -39.125 1 94.12 188 SER B C 1
ATOM 4841 O O . SER B 1 188 ? 8.594 -7.27 -38.281 1 94.12 188 SER B O 1
ATOM 4843 N N . ILE B 1 189 ? 10.164 -8.227 -39.469 1 93.94 189 ILE B N 1
ATOM 4844 C CA . ILE B 1 189 ? 11.219 -7.406 -38.906 1 93.94 189 ILE B CA 1
ATOM 4845 C C . ILE B 1 189 ? 10.93 -5.93 -39.156 1 93.94 189 ILE B C 1
ATOM 4847 O O . ILE B 1 189 ? 11.133 -5.086 -38.281 1 93.94 189 ILE B O 1
ATOM 4851 N N . THR B 1 190 ? 10.492 -5.66 -40.281 1 93.31 190 THR B N 1
ATOM 4852 C CA . THR B 1 190 ? 10.188 -4.285 -40.656 1 93.31 190 THR B CA 1
ATOM 4853 C C . THR B 1 190 ? 9.055 -3.723 -39.812 1 93.31 190 THR B C 1
ATOM 4855 O O . THR B 1 190 ? 9.125 -2.58 -39.344 1 93.31 190 THR B O 1
ATOM 4858 N N . LYS B 1 191 ? 8.102 -4.523 -39.656 1 92.12 191 LYS B N 1
ATOM 4859 C CA . LYS B 1 191 ? 6.973 -4.094 -38.812 1 92.12 191 LYS B CA 1
ATOM 4860 C C . LYS B 1 191 ? 7.406 -3.84 -37.375 1 92.12 191 LYS B C 1
ATOM 4862 O O . LYS B 1 191 ? 7 -2.85 -36.781 1 92.12 191 LYS B O 1
ATOM 4867 N N . ILE B 1 192 ? 8.172 -4.742 -36.875 1 92.25 192 ILE B N 1
ATOM 4868 C CA . ILE B 1 192 ? 8.672 -4.598 -35.5 1 92.25 192 ILE B CA 1
ATOM 4869 C C . ILE B 1 192 ? 9.516 -3.328 -35.406 1 92.25 192 ILE B C 1
ATOM 4871 O O . ILE B 1 192 ? 9.367 -2.557 -34.438 1 92.25 192 ILE B O 1
ATOM 4875 N N . LYS B 1 193 ? 10.383 -3.141 -36.375 1 91.25 193 LYS B N 1
ATOM 4876 C CA . LYS B 1 193 ? 11.219 -1.948 -36.438 1 91.25 193 LYS B CA 1
ATOM 4877 C C . LYS B 1 193 ? 10.375 -0.678 -36.375 1 91.25 193 LYS B C 1
ATOM 4879 O O . LYS B 1 193 ? 10.672 0.232 -35.594 1 91.25 193 LYS B O 1
ATOM 4884 N N . ASN B 1 194 ? 9.352 -0.67 -37.094 1 89.25 194 ASN B N 1
ATOM 4885 C CA . ASN B 1 194 ? 8.477 0.499 -37.125 1 89.25 194 ASN B CA 1
ATOM 4886 C C . ASN B 1 194 ? 7.77 0.714 -35.781 1 89.25 194 ASN B C 1
ATOM 4888 O O . ASN B 1 194 ? 7.602 1.853 -35.344 1 89.25 194 ASN B O 1
ATOM 4892 N N . GLN B 1 195 ? 7.352 -0.366 -35.219 1 86.12 195 GLN B N 1
ATOM 4893 C CA . GLN B 1 195 ? 6.719 -0.275 -33.906 1 86.12 195 GLN B CA 1
ATOM 4894 C C . GLN B 1 195 ? 7.691 0.269 -32.875 1 86.12 195 GLN B C 1
ATOM 4896 O O . GLN B 1 195 ? 7.305 1.063 -32 1 86.12 195 GLN B O 1
ATOM 4901 N N . LEU B 1 196 ? 8.898 -0.197 -32.969 1 85.38 196 LEU B N 1
ATOM 4902 C CA . LEU B 1 196 ? 9.93 0.268 -32.062 1 85.38 196 LEU B CA 1
ATOM 4903 C C . LEU B 1 196 ? 10.156 1.769 -32.188 1 85.38 196 LEU B C 1
ATOM 4905 O O . LEU B 1 196 ? 10.266 2.488 -31.203 1 85.38 196 LEU B O 1
ATOM 4909 N N . ILE B 1 197 ? 10.156 2.24 -33.406 1 85.5 197 ILE B N 1
ATOM 4910 C CA . ILE B 1 197 ? 10.391 3.65 -33.688 1 85.5 197 ILE B CA 1
ATOM 4911 C C . ILE B 1 197 ? 9.211 4.484 -33.219 1 85.5 197 ILE B C 1
ATOM 4913 O O . ILE B 1 197 ? 9.406 5.543 -32.594 1 85.5 197 ILE B O 1
ATOM 4917 N N . ASN B 1 198 ? 8.07 3.982 -33.344 1 82.62 198 ASN B N 1
ATOM 4918 C CA . ASN B 1 198 ? 6.859 4.719 -33.031 1 82.62 198 ASN B CA 1
ATOM 4919 C C . ASN B 1 198 ? 6.652 4.805 -31.516 1 82.62 198 ASN B C 1
ATOM 4921 O O . ASN B 1 198 ? 6.035 5.75 -31.016 1 82.62 198 ASN B O 1
ATOM 4925 N N . HIS B 1 199 ? 7.137 3.85 -30.844 1 75.88 199 HIS B N 1
ATOM 4926 C CA . HIS B 1 199 ? 6.828 3.783 -29.422 1 75.88 199 HIS B CA 1
ATOM 4927 C C . HIS B 1 199 ? 8 4.277 -28.578 1 75.88 199 HIS B C 1
ATOM 4929 O O . HIS B 1 199 ? 7.902 4.348 -27.344 1 75.88 199 HIS B O 1
ATOM 4935 N N . THR B 1 200 ? 9.109 4.457 -29.234 1 70 200 THR B N 1
ATOM 4936 C CA . THR B 1 200 ? 10.242 5 -28.5 1 70 200 THR B CA 1
ATOM 4937 C C . THR B 1 200 ? 10.133 6.516 -28.375 1 70 200 THR B C 1
ATOM 4939 O O . THR B 1 200 ? 9.758 7.195 -29.328 1 70 200 THR B O 1
ATOM 4942 N N . LEU B 1 201 ? 10.125 6.977 -27.188 1 60.38 201 LEU B N 1
ATOM 4943 C CA . LEU B 1 201 ? 10.094 8.414 -26.969 1 60.38 201 LEU B CA 1
ATOM 4944 C C . LEU B 1 201 ? 11.344 9.086 -27.547 1 60.38 201 LEU B C 1
ATOM 4946 O O . LEU B 1 201 ? 11.289 10.234 -27.984 1 60.38 201 LEU B O 1
ATOM 4950 N N . LYS B 1 202 ? 12.484 8.273 -27.391 1 60.97 202 LYS B N 1
ATOM 4951 C CA . LYS B 1 202 ? 13.727 8.844 -27.906 1 60.97 202 LYS B CA 1
ATOM 4952 C C . LYS B 1 202 ? 13.922 8.508 -29.375 1 60.97 202 LYS B C 1
ATOM 4954 O O . LYS B 1 202 ? 13.414 7.496 -29.859 1 60.97 202 LYS B O 1
ATOM 4959 N N . ASN B 1 203 ? 14.43 9.375 -30.047 1 68.75 203 ASN B N 1
ATOM 4960 C CA . ASN B 1 203 ? 14.719 9.188 -31.469 1 68.75 203 ASN B CA 1
ATOM 4961 C C . ASN B 1 203 ? 15.703 8.047 -31.703 1 68.75 203 ASN B C 1
ATOM 4963 O O . ASN B 1 203 ? 16.891 8.188 -31.438 1 68.75 203 ASN B O 1
ATOM 4967 N N . ILE B 1 204 ? 15.211 6.887 -31.828 1 76.75 204 ILE B N 1
ATOM 4968 C CA . ILE B 1 204 ? 16.062 5.75 -32.156 1 76.75 204 ILE B CA 1
ATOM 4969 C C . ILE B 1 204 ? 16.359 5.734 -33.656 1 76.75 204 ILE B C 1
ATOM 4971 O O . ILE B 1 204 ? 15.484 6.055 -34.469 1 76.75 204 ILE B O 1
ATOM 4975 N N . SER B 1 205 ? 17.547 5.633 -33.938 1 82.75 205 SER B N 1
ATOM 4976 C CA . SER B 1 205 ? 17.922 5.566 -35.344 1 82.75 205 SER B CA 1
ATOM 4977 C C . SER B 1 205 ? 17.297 4.348 -36.031 1 82.75 205 SER B C 1
ATOM 4979 O O . SER B 1 205 ? 16.984 3.357 -35.375 1 82.75 205 SER B O 1
ATOM 4981 N N . GLN B 1 206 ? 17.109 4.422 -37.312 1 85.94 206 GLN B N 1
ATOM 4982 C CA . GLN B 1 206 ? 16.547 3.324 -38.125 1 85.94 206 GLN B CA 1
ATOM 4983 C C . GLN B 1 206 ? 17.406 2.066 -37.969 1 85.94 206 GLN B C 1
ATOM 4985 O O . GLN B 1 206 ? 16.875 0.962 -37.844 1 85.94 206 GLN B O 1
ATOM 4990 N N . ASN B 1 207 ? 18.672 2.268 -37.938 1 87.75 207 ASN B N 1
ATOM 4991 C CA . ASN B 1 207 ? 19.578 1.134 -37.844 1 87.75 207 ASN B CA 1
ATOM 4992 C C . ASN B 1 207 ? 19.5 0.449 -36.5 1 87.75 207 ASN B C 1
ATOM 4994 O O . ASN B 1 207 ? 19.453 -0.78 -36.406 1 87.75 207 ASN B O 1
ATOM 4998 N N . ARG B 1 208 ? 19.484 1.193 -35.562 1 86.88 208 ARG B N 1
ATOM 4999 C CA . ARG B 1 208 ? 19.375 0.638 -34.219 1 86.88 208 ARG B CA 1
ATOM 5000 C C . ARG B 1 208 ? 18.031 -0.059 -34 1 86.88 208 ARG B C 1
ATOM 5002 O O . ARG B 1 208 ? 17.969 -1.117 -33.375 1 86.88 208 ARG B O 1
ATOM 5009 N N . ALA B 1 209 ? 17.047 0.542 -34.562 1 89.06 209 ALA B N 1
ATOM 5010 C CA . ALA B 1 209 ? 15.719 -0.064 -34.469 1 89.06 209 ALA B CA 1
ATOM 5011 C C . ALA B 1 209 ? 15.688 -1.413 -35.188 1 89.06 209 ALA B C 1
ATOM 5013 O O . ALA B 1 209 ? 15.062 -2.363 -34.719 1 89.06 209 ALA B O 1
ATOM 5014 N N . LYS B 1 210 ? 16.328 -1.495 -36.312 1 92 210 LYS B N 1
ATOM 5015 C CA . LYS B 1 210 ? 16.391 -2.75 -37.031 1 92 210 LYS B CA 1
ATOM 5016 C C . LYS B 1 210 ? 17.172 -3.809 -36.25 1 92 210 LYS B C 1
ATOM 5018 O O . LYS B 1 210 ? 16.75 -4.973 -36.219 1 92 210 LYS B O 1
ATOM 5023 N N . GLN B 1 211 ? 18.234 -3.4 -35.688 1 91.69 211 GLN B N 1
ATOM 5024 C CA . GLN B 1 211 ? 19.031 -4.32 -34.875 1 91.69 211 GLN B CA 1
ATOM 5025 C C . GLN B 1 211 ? 18.219 -4.859 -33.688 1 91.69 211 GLN B C 1
ATOM 5027 O O . GLN B 1 211 ? 18.266 -6.055 -33.406 1 91.69 211 GLN B O 1
ATOM 5032 N N . LYS B 1 212 ? 17.531 -4.004 -33.125 1 90 212 LYS B N 1
ATOM 5033 C CA . LYS B 1 212 ? 16.688 -4.406 -32 1 90 212 LYS B CA 1
ATOM 5034 C C . LYS B 1 212 ? 15.562 -5.332 -32.469 1 90 212 LYS B C 1
ATOM 5036 O O . LYS B 1 212 ? 15.188 -6.262 -31.75 1 90 212 LYS B O 1
ATOM 5041 N N . ALA B 1 213 ? 15.078 -5.051 -33.594 1 93.69 213 ALA B N 1
ATOM 5042 C CA . ALA B 1 213 ? 14.039 -5.918 -34.125 1 93.69 213 ALA B CA 1
ATOM 5043 C C . ALA B 1 213 ? 14.57 -7.328 -34.375 1 93.69 213 ALA B C 1
ATOM 5045 O O . ALA B 1 213 ? 13.891 -8.312 -34.062 1 93.69 213 ALA B O 1
ATOM 5046 N N . VAL B 1 214 ? 15.75 -7.402 -34.844 1 94.75 214 VAL B N 1
ATOM 5047 C CA . VAL B 1 214 ? 16.375 -8.695 -35.094 1 94.75 214 VAL B CA 1
ATOM 5048 C C . VAL B 1 214 ? 16.625 -9.406 -33.781 1 94.75 214 VAL B C 1
ATOM 5050 O O . VAL B 1 214 ? 16.406 -10.617 -33.656 1 94.75 214 VAL B O 1
ATOM 5053 N N . GLU B 1 215 ? 17.016 -8.648 -32.875 1 93.56 215 GLU B N 1
ATOM 5054 C CA . GLU B 1 215 ? 17.312 -9.203 -31.562 1 93.56 215 GLU B CA 1
ATOM 5055 C C . GLU B 1 215 ? 16.078 -9.789 -30.906 1 93.56 215 GLU B C 1
ATOM 5057 O O . GLU B 1 215 ? 16.109 -10.906 -30.391 1 93.56 215 GLU B O 1
ATOM 5062 N N . ILE B 1 216 ? 15.031 -9.078 -30.938 1 94.19 216 ILE B N 1
ATOM 5063 C CA . ILE B 1 216 ? 13.812 -9.562 -30.297 1 94.19 216 ILE B CA 1
ATOM 5064 C C . ILE B 1 216 ? 13.289 -10.781 -31.047 1 94.19 216 ILE B C 1
ATOM 5066 O O . ILE B 1 216 ? 12.734 -11.703 -30.438 1 94.19 216 ILE B O 1
ATOM 5070 N N . MET B 1 217 ? 13.453 -10.805 -32.312 1 95.38 217 MET B N 1
ATOM 5071 C CA . MET B 1 217 ? 13.078 -11.961 -33.125 1 95.38 217 MET B CA 1
ATOM 5072 C C . MET B 1 217 ? 13.875 -13.195 -32.719 1 95.38 217 MET B C 1
ATOM 5074 O O . MET B 1 217 ? 13.32 -14.289 -32.594 1 95.38 217 MET B O 1
ATOM 5078 N N . SER B 1 218 ? 15.125 -12.953 -32.5 1 95.12 218 SER B N 1
ATOM 5079 C CA . SER B 1 218 ? 15.977 -14.047 -32.062 1 95.12 218 SER B CA 1
ATOM 5080 C C . SER B 1 218 ? 15.523 -14.594 -30.703 1 95.12 218 SER B C 1
ATOM 5082 O O . SER B 1 218 ? 15.453 -15.805 -30.516 1 95.12 218 SER B O 1
ATOM 5084 N N . TYR B 1 219 ? 15.164 -13.719 -29.844 1 95.19 219 TYR B N 1
ATOM 5085 C CA . TYR B 1 219 ? 14.656 -14.133 -28.531 1 95.19 219 TYR B CA 1
ATOM 5086 C C . TYR B 1 219 ? 13.344 -14.898 -28.672 1 95.19 219 TYR B C 1
ATOM 5088 O O . TYR B 1 219 ? 13.133 -15.914 -28 1 95.19 219 TYR B O 1
ATOM 5096 N N . ALA B 1 220 ? 12.539 -14.406 -29.547 1 96.69 220 ALA B N 1
ATOM 5097 C CA . ALA B 1 220 ? 11.258 -15.062 -29.766 1 96.69 220 ALA B CA 1
ATOM 5098 C C . ALA B 1 220 ? 11.445 -16.469 -30.312 1 96.69 220 ALA B C 1
ATOM 5100 O O . ALA B 1 220 ? 10.758 -17.406 -29.875 1 96.69 220 ALA B O 1
ATOM 5101 N N . HIS B 1 221 ? 12.367 -16.641 -31.156 1 95.56 221 HIS B N 1
ATOM 5102 C CA . HIS B 1 221 ? 12.641 -17.953 -31.75 1 95.56 221 HIS B CA 1
ATOM 5103 C C . HIS B 1 221 ? 13.172 -18.922 -30.719 1 95.56 221 HIS B C 1
ATOM 5105 O O . HIS B 1 221 ? 12.891 -20.125 -30.781 1 95.56 221 HIS B O 1
ATOM 5111 N N . SER B 1 222 ? 13.867 -18.375 -29.844 1 95.19 222 SER B N 1
ATOM 5112 C CA . SER B 1 222 ? 14.516 -19.234 -28.859 1 95.19 222 SER B CA 1
ATOM 5113 C C . SER B 1 222 ? 13.602 -19.484 -27.656 1 95.19 222 SER B C 1
ATOM 5115 O O . SER B 1 222 ? 13.859 -20.375 -26.844 1 95.19 222 SER B O 1
ATOM 5117 N N . SER B 1 223 ? 12.547 -18.812 -27.578 1 96.38 223 SER B N 1
ATOM 5118 C CA . SER B 1 223 ? 11.711 -18.812 -26.391 1 96.38 223 SER B CA 1
ATOM 5119 C C . SER B 1 223 ? 10.875 -20.094 -26.312 1 96.38 223 SER B C 1
ATOM 5121 O O . SER B 1 223 ? 10.453 -20.625 -27.344 1 96.38 223 SER B O 1
ATOM 5123 N N . TYR B 1 224 ? 10.664 -20.641 -25.141 1 96.38 224 TYR B N 1
ATOM 5124 C CA . TYR B 1 224 ? 9.758 -21.734 -24.844 1 96.38 224 TYR B CA 1
ATOM 5125 C C . TYR B 1 224 ? 8.68 -21.312 -23.859 1 96.38 224 TYR B C 1
ATOM 5127 O O . TYR B 1 224 ? 8.758 -21.625 -22.672 1 96.38 224 TYR B O 1
ATOM 5135 N N . PRO B 1 225 ? 7.723 -20.5 -24.328 1 96.44 225 PRO B N 1
ATOM 5136 C CA . PRO B 1 225 ? 6.691 -19.984 -23.422 1 96.44 225 PRO B CA 1
ATOM 5137 C C . PRO B 1 225 ? 5.945 -21.078 -22.672 1 96.44 225 PRO B C 1
ATOM 5139 O O . PRO B 1 225 ? 5.633 -22.125 -23.266 1 96.44 225 PRO B O 1
ATOM 5142 N N . ALA B 1 226 ? 5.672 -20.859 -21.422 1 94.75 226 ALA B N 1
ATOM 5143 C CA . ALA B 1 226 ? 4.965 -21.812 -20.594 1 94.75 226 ALA B CA 1
ATOM 5144 C C . ALA B 1 226 ? 3.455 -21.703 -20.766 1 94.75 226 ALA B C 1
ATOM 5146 O O . ALA B 1 226 ? 2.699 -22.578 -20.359 1 94.75 226 ALA B O 1
ATOM 5147 N N . VAL B 1 227 ? 3.02 -20.641 -21.422 1 94.69 227 VAL B N 1
ATOM 5148 C CA . VAL B 1 227 ? 1.594 -20.391 -21.578 1 94.69 227 VAL B CA 1
ATOM 5149 C C . VAL B 1 227 ? 1.304 -19.953 -23.016 1 94.69 227 VAL B C 1
ATOM 5151 O O . VAL B 1 227 ? 2.223 -19.609 -23.766 1 94.69 227 VAL B O 1
ATOM 5154 N N . SER B 1 228 ? 0.092 -20.031 -23.375 1 94.19 228 SER B N 1
ATOM 5155 C CA . SER B 1 228 ? -0.29 -19.672 -24.75 1 94.19 228 SER B CA 1
ATOM 5156 C C . SER B 1 228 ? -0.487 -18.172 -24.891 1 94.19 228 SER B C 1
ATOM 5158 O O . SER B 1 228 ? -0.496 -17.438 -23.906 1 94.19 228 SER B O 1
ATOM 5160 N N . ILE B 1 229 ? -0.593 -17.672 -26.062 1 95.44 229 ILE B N 1
ATOM 5161 C CA . ILE B 1 229 ? -0.76 -16.266 -26.406 1 95.44 229 ILE B CA 1
ATOM 5162 C C . ILE B 1 229 ? -2.09 -15.758 -25.844 1 95.44 229 ILE B C 1
ATOM 5164 O O . ILE B 1 229 ? -2.225 -14.578 -25.531 1 95.44 229 ILE B O 1
ATOM 5168 N N . GLU B 1 230 ? -3.021 -16.625 -25.688 1 93.75 230 GLU B N 1
ATOM 5169 C CA . GLU B 1 230 ? -4.359 -16.25 -25.234 1 93.75 230 GLU B CA 1
ATOM 5170 C C . GLU B 1 230 ? -4.508 -16.422 -23.734 1 93.75 230 GLU B C 1
ATOM 5172 O O . GLU B 1 230 ? -5.586 -16.203 -23.172 1 93.75 230 GLU B O 1
ATOM 5177 N N . SER B 1 231 ? -3.471 -16.766 -23.109 1 94.25 231 SER B N 1
ATOM 5178 C CA . SER B 1 231 ? -3.523 -17.078 -21.672 1 94.25 231 SER B CA 1
ATOM 5179 C C . SER B 1 231 ? -3.732 -15.828 -20.844 1 94.25 231 SER B C 1
ATOM 5181 O O . SER B 1 231 ? -3.492 -14.711 -21.312 1 94.25 231 SER B O 1
ATOM 5183 N N . VAL B 1 232 ? -4.129 -16 -19.594 1 94.88 232 VAL B N 1
ATOM 5184 C CA . VAL B 1 232 ? -4.305 -14.938 -18.625 1 94.88 232 VAL B CA 1
ATOM 5185 C C . VAL B 1 232 ? -2.961 -14.273 -18.328 1 94.88 232 VAL B C 1
ATOM 5187 O O . VAL B 1 232 ? -2.887 -13.062 -18.125 1 94.88 232 VAL B O 1
ATOM 5190 N N . GLN B 1 233 ? -1.928 -15.078 -18.297 1 95.62 233 GLN B N 1
ATOM 5191 C CA . GLN B 1 233 ? -0.591 -14.562 -18.031 1 95.62 233 GLN B CA 1
ATOM 5192 C C . GLN B 1 233 ? -0.172 -13.547 -19.094 1 95.62 233 GLN B C 1
ATOM 5194 O O . GLN B 1 233 ? 0.426 -12.516 -18.766 1 95.62 233 GLN B O 1
ATOM 5199 N N . THR B 1 234 ? -0.458 -13.898 -20.312 1 97.19 234 THR B N 1
ATOM 5200 C CA . THR B 1 234 ? -0.152 -12.977 -21.406 1 97.19 234 THR B CA 1
ATOM 5201 C C . THR B 1 234 ? -0.944 -11.68 -21.25 1 97.19 234 THR B C 1
ATOM 5203 O O . THR B 1 234 ? -0.407 -10.594 -21.469 1 97.19 234 THR B O 1
ATOM 5206 N N . GLN B 1 235 ? -2.17 -11.781 -20.859 1 96.38 235 GLN B N 1
ATOM 5207 C CA . GLN B 1 235 ? -2.996 -10.609 -20.578 1 96.38 235 GLN B CA 1
ATOM 5208 C C . GLN B 1 235 ? -2.408 -9.789 -19.438 1 96.38 235 GLN B C 1
ATOM 5210 O O . GLN B 1 235 ? -2.385 -8.555 -19.516 1 96.38 235 GLN B O 1
ATOM 5215 N N . LYS B 1 236 ? -1.986 -10.469 -18.438 1 97.56 236 LYS B N 1
ATOM 5216 C CA . LYS B 1 236 ? -1.397 -9.82 -17.266 1 97.56 236 LYS B CA 1
ATOM 5217 C C . LYS B 1 236 ? -0.168 -9 -17.656 1 97.56 236 LYS B C 1
ATOM 5219 O O . LYS B 1 236 ? 0.064 -7.922 -17.109 1 97.56 236 LYS B O 1
ATOM 5224 N N . VAL B 1 237 ? 0.657 -9.562 -18.594 1 98 237 VAL B N 1
ATOM 5225 C CA . VAL B 1 237 ? 1.852 -8.844 -19.031 1 98 237 VAL B CA 1
ATOM 5226 C C . VAL B 1 237 ? 1.461 -7.48 -19.594 1 98 237 VAL B C 1
ATOM 5228 O O . VAL B 1 237 ? 2.033 -6.457 -19.203 1 98 237 VAL B O 1
ATOM 5231 N N . ARG B 1 238 ? 0.469 -7.453 -20.406 1 97.12 238 ARG B N 1
ATOM 5232 C CA . ARG B 1 238 ? 0.007 -6.207 -21 1 97.12 238 ARG B CA 1
ATOM 5233 C C . ARG B 1 238 ? -0.559 -5.266 -19.953 1 97.12 238 ARG B C 1
ATOM 5235 O O . ARG B 1 238 ? -0.244 -4.074 -19.938 1 97.12 238 ARG B O 1
ATOM 5242 N N . TYR B 1 239 ? -1.342 -5.859 -19.141 1 97.69 239 TYR B N 1
ATOM 5243 C CA . TYR B 1 239 ? -1.999 -5.082 -18.094 1 97.69 239 TYR B CA 1
ATOM 5244 C C . TYR B 1 239 ? -0.975 -4.402 -17.188 1 97.69 239 TYR B C 1
ATOM 5246 O O . TYR B 1 239 ? -1.019 -3.184 -17 1 97.69 239 TYR B O 1
ATOM 5254 N N . TYR B 1 240 ? -0.045 -5.137 -16.656 1 98.12 240 TYR B N 1
ATOM 5255 C CA . TYR B 1 240 ? 0.904 -4.594 -15.688 1 98.12 240 TYR B CA 1
ATOM 5256 C C . TYR B 1 240 ? 1.893 -3.652 -16.375 1 98.12 240 TYR B C 1
ATOM 5258 O O . TYR B 1 240 ? 2.338 -2.67 -15.766 1 98.12 240 TYR B O 1
ATOM 5266 N N . ALA B 1 241 ? 2.266 -3.965 -17.625 1 97.56 241 ALA B N 1
ATOM 5267 C CA . ALA B 1 241 ? 3.117 -3.037 -18.359 1 97.56 241 ALA B CA 1
ATOM 5268 C C . ALA B 1 241 ? 2.459 -1.667 -18.484 1 97.56 241 ALA B C 1
ATOM 5270 O O . ALA B 1 241 ? 3.1 -0.639 -18.25 1 97.56 241 ALA B O 1
ATOM 5271 N N . ARG B 1 242 ? 1.192 -1.638 -18.766 1 96.69 242 ARG B N 1
ATOM 5272 C CA . ARG B 1 242 ? 0.456 -0.387 -18.922 1 96.69 242 ARG B CA 1
ATOM 5273 C C . ARG B 1 242 ? 0.321 0.333 -17.578 1 96.69 242 ARG B C 1
ATOM 5275 O O . ARG B 1 242 ? 0.461 1.555 -17.516 1 96.69 242 ARG B O 1
ATOM 5282 N N . GLN B 1 243 ? 0.02 -0.457 -16.562 1 97.56 243 GLN B N 1
ATOM 5283 C CA . GLN B 1 243 ? -0.066 0.135 -15.234 1 97.56 243 GLN B CA 1
ATOM 5284 C C . GLN B 1 243 ? 1.251 0.797 -14.844 1 97.56 243 GLN B C 1
ATOM 5286 O O . GLN B 1 243 ? 1.258 1.909 -14.305 1 97.56 243 GLN B O 1
ATOM 5291 N N . LEU B 1 244 ? 2.316 0.114 -15.094 1 98 244 LEU B N 1
ATOM 5292 C CA . LEU B 1 244 ? 3.637 0.629 -14.75 1 98 244 LEU B CA 1
ATOM 5293 C C . LEU B 1 244 ? 3.947 1.9 -15.531 1 98 244 LEU B C 1
ATOM 5295 O O . LEU B 1 244 ? 4.559 2.83 -14.992 1 98 244 LEU B O 1
ATOM 5299 N N . LEU B 1 245 ? 3.531 1.965 -16.828 1 96.62 245 LEU B N 1
ATOM 5300 C CA . LEU B 1 245 ? 3.713 3.166 -17.641 1 96.62 245 LEU B CA 1
ATOM 5301 C C . LEU B 1 245 ? 3.012 4.359 -17 1 96.62 245 LEU B C 1
ATOM 5303 O O . LEU B 1 245 ? 3.598 5.438 -16.875 1 96.62 245 LEU B O 1
ATOM 5307 N N . HIS B 1 246 ? 1.841 4.121 -16.562 1 96.62 246 HIS B N 1
ATOM 5308 C CA . HIS B 1 246 ? 1.069 5.172 -15.914 1 96.62 246 HIS B CA 1
ATOM 5309 C C . HIS B 1 246 ? 1.728 5.617 -14.609 1 96.62 246 HIS B C 1
ATOM 5311 O O . HIS B 1 246 ? 1.827 6.812 -14.336 1 96.62 246 HIS B O 1
ATOM 5317 N N . LEU B 1 247 ? 2.162 4.691 -13.836 1 97.88 247 LEU B N 1
ATOM 5318 C CA . LEU B 1 247 ? 2.783 4.988 -12.547 1 97.88 247 LEU B CA 1
ATOM 5319 C C . LEU B 1 247 ? 4.074 5.781 -12.742 1 97.88 247 LEU B C 1
ATOM 5321 O O . LEU B 1 247 ? 4.379 6.676 -11.945 1 97.88 247 LEU B O 1
ATOM 5325 N N . LEU B 1 248 ? 4.824 5.387 -13.789 1 97.5 248 LEU B N 1
ATOM 5326 C CA . LEU B 1 248 ? 6.059 6.113 -14.062 1 97.5 248 LEU B CA 1
ATOM 5327 C C . LEU B 1 248 ? 5.766 7.57 -14.414 1 97.5 248 LEU B C 1
ATOM 5329 O O . LEU B 1 248 ? 6.504 8.469 -14.008 1 97.5 248 LEU B O 1
ATOM 5333 N N . GLU B 1 249 ? 4.711 7.789 -15.164 1 97.12 249 GLU B N 1
ATOM 5334 C CA . GLU B 1 249 ? 4.285 9.141 -15.492 1 97.12 249 GLU B CA 1
ATOM 5335 C C . GLU B 1 249 ? 3.9 9.922 -14.242 1 97.12 249 GLU B C 1
ATOM 5337 O O . GLU B 1 249 ? 4.293 11.078 -14.078 1 97.12 249 GLU B O 1
ATOM 5342 N N . GLU B 1 250 ? 3.16 9.289 -13.391 1 97.5 250 GLU B N 1
ATOM 5343 C CA . GLU B 1 250 ? 2.748 9.93 -12.141 1 97.5 250 GLU B CA 1
ATOM 5344 C C . GLU B 1 250 ? 3.947 10.219 -11.25 1 97.5 250 GLU B C 1
ATOM 5346 O O . GLU B 1 250 ? 4.02 11.273 -10.617 1 97.5 250 GLU B O 1
ATOM 5351 N N . LYS B 1 251 ? 4.82 9.281 -11.164 1 97.69 251 LYS B N 1
ATOM 5352 C CA . LYS B 1 251 ? 6.031 9.461 -10.367 1 97.69 251 LYS B CA 1
ATOM 5353 C C . LYS B 1 251 ? 6.809 10.695 -10.828 1 97.69 251 LYS B C 1
ATOM 5355 O O . LYS B 1 251 ? 7.273 11.484 -10.008 1 97.69 251 LYS B O 1
ATOM 5360 N N . GLU B 1 252 ? 6.957 10.82 -12.156 1 97.69 252 GLU B N 1
ATOM 5361 C CA . GLU B 1 252 ? 7.668 11.961 -12.719 1 97.69 252 GLU B CA 1
ATOM 5362 C C . GLU B 1 252 ? 6.973 13.273 -12.375 1 97.69 252 GLU B C 1
ATOM 5364 O O . GLU B 1 252 ? 7.625 14.242 -11.984 1 97.69 252 GLU B O 1
ATOM 5369 N N . ARG B 1 253 ? 5.699 13.312 -12.492 1 97.56 253 ARG B N 1
ATOM 5370 C CA . ARG B 1 253 ? 4.926 14.5 -12.164 1 97.56 253 ARG B CA 1
ATOM 5371 C C . ARG B 1 253 ? 5.117 14.891 -10.703 1 97.56 253 ARG B C 1
ATOM 5373 O O . ARG B 1 253 ? 5.434 16.047 -10.398 1 97.56 253 ARG B O 1
ATOM 5380 N N . VAL B 1 254 ? 4.977 13.953 -9.773 1 97.81 254 VAL B N 1
ATOM 5381 C CA . VAL B 1 254 ? 5.074 14.211 -8.344 1 97.81 254 VAL B CA 1
ATOM 5382 C C . VAL B 1 254 ? 6.508 14.602 -7.988 1 97.81 254 VAL B C 1
ATOM 5384 O O . VAL B 1 254 ? 6.73 15.477 -7.145 1 97.81 254 VAL B O 1
ATOM 5387 N N . SER B 1 255 ? 7.473 13.945 -8.641 1 97.81 255 SER B N 1
ATOM 5388 C CA . SER B 1 255 ? 8.875 14.258 -8.391 1 97.81 255 SER B CA 1
ATOM 5389 C C . SER B 1 255 ? 9.18 15.711 -8.758 1 97.81 255 SER B C 1
ATOM 5391 O O . SER B 1 255 ? 9.867 16.406 -8.016 1 97.81 255 SER B O 1
ATOM 5393 N N . LYS B 1 256 ? 8.672 16.156 -9.875 1 97.88 256 LYS B N 1
ATOM 5394 C CA . LYS B 1 256 ? 8.891 17.531 -10.312 1 97.88 256 LYS B CA 1
ATOM 5395 C C . LYS B 1 256 ? 8.273 18.516 -9.336 1 97.88 256 LYS B C 1
ATOM 5397 O O . LYS B 1 256 ? 8.898 19.516 -8.969 1 97.88 256 LYS B O 1
ATOM 5402 N N . GLU B 1 257 ? 7.094 18.25 -8.914 1 96.94 257 GLU B N 1
ATOM 5403 C CA . GLU B 1 257 ? 6.422 19.109 -7.941 1 96.94 257 GLU B CA 1
ATOM 5404 C C . GLU B 1 257 ? 7.184 19.141 -6.621 1 96.94 257 GLU B C 1
ATOM 5406 O O . GLU B 1 257 ? 7.34 20.219 -6.023 1 96.94 257 GLU B O 1
ATOM 5411 N N . LEU B 1 258 ? 7.621 18 -6.191 1 97.12 258 LEU B N 1
ATOM 5412 C CA . LEU B 1 258 ? 8.367 17.875 -4.945 1 97.12 258 LEU B CA 1
ATOM 5413 C C . LEU B 1 258 ? 9.656 18.688 -5.008 1 97.12 258 LEU B C 1
ATOM 5415 O O . LEU B 1 258 ? 9.961 19.453 -4.09 1 97.12 258 LEU B O 1
ATOM 5419 N N . ILE B 1 259 ? 10.383 18.578 -6.098 1 97.81 259 ILE B N 1
ATOM 5420 C CA . ILE B 1 259 ? 11.648 19.281 -6.277 1 97.81 259 ILE B CA 1
ATOM 5421 C C . ILE B 1 259 ? 11.398 20.781 -6.309 1 97.81 259 ILE B C 1
ATOM 5423 O O . ILE B 1 259 ? 12.117 21.562 -5.66 1 97.81 259 ILE B O 1
ATOM 5427 N N . GLU B 1 260 ? 10.352 21.203 -6.996 1 96.5 260 GLU B N 1
ATOM 5428 C CA . GLU B 1 260 ? 10.016 22.609 -7.082 1 96.5 260 GLU B CA 1
ATOM 5429 C C . GLU B 1 260 ? 9.695 23.188 -5.703 1 96.5 260 GLU B C 1
ATOM 5431 O O . GLU B 1 260 ? 10.148 24.281 -5.363 1 96.5 260 GLU B O 1
ATOM 5436 N N . GLU B 1 261 ? 8.961 22.469 -4.922 1 94.12 261 GLU B N 1
ATOM 5437 C CA . GLU B 1 261 ? 8.641 22.906 -3.566 1 94.12 261 GLU B CA 1
ATOM 5438 C C . GLU B 1 261 ? 9.883 22.969 -2.691 1 94.12 261 GLU B C 1
ATOM 5440 O O . GLU B 1 261 ? 10.062 23.891 -1.907 1 94.12 261 GLU B O 1
ATOM 5445 N N . ALA B 1 262 ? 10.695 22.016 -2.869 1 95.06 262 ALA B N 1
ATOM 5446 C CA . ALA B 1 262 ? 11.906 21.922 -2.061 1 95.06 262 ALA B CA 1
ATOM 5447 C C . ALA B 1 262 ? 12.875 23.047 -2.404 1 95.06 262 ALA B C 1
ATOM 5449 O O . ALA B 1 262 ? 13.594 23.547 -1.533 1 95.06 262 ALA B O 1
ATOM 5450 N N . LYS B 1 263 ? 12.922 23.469 -3.648 1 95.12 263 LYS B N 1
ATOM 5451 C CA . LYS B 1 263 ? 13.82 24.531 -4.125 1 95.12 263 LYS B CA 1
ATOM 5452 C C . LYS B 1 263 ? 13.547 25.844 -3.418 1 95.12 263 LYS B C 1
ATOM 5454 O O . LYS B 1 263 ? 14.43 26.703 -3.32 1 95.12 263 LYS B O 1
ATOM 5459 N N . SER B 1 264 ? 12.336 26 -2.953 1 91 264 SER B N 1
ATOM 5460 C CA . SER B 1 264 ? 11.953 27.234 -2.295 1 91 264 SER B CA 1
ATOM 5461 C C . SER B 1 264 ? 12.5 27.312 -0.875 1 91 264 SER B C 1
ATOM 5463 O O . SER B 1 264 ? 12.477 28.359 -0.242 1 91 264 SER B O 1
ATOM 5465 N N . LEU B 1 265 ? 13.07 26.219 -0.379 1 89.38 265 LEU B N 1
ATOM 5466 C CA . LEU B 1 265 ? 13.594 26.156 0.983 1 89.38 265 LEU B CA 1
ATOM 5467 C C . LEU B 1 265 ? 15.109 26.344 0.996 1 89.38 265 LEU B C 1
ATOM 5469 O O . LEU B 1 265 ? 15.805 25.859 0.098 1 89.38 265 LEU B O 1
ATOM 5473 N N . PRO B 1 266 ? 15.609 26.969 1.959 1 87.62 266 PRO B N 1
ATOM 5474 C CA . PRO B 1 266 ? 17.031 27.344 1.982 1 87.62 266 PRO B CA 1
ATOM 5475 C C . PRO B 1 266 ? 17.953 26.125 2.066 1 87.62 266 PRO B C 1
ATOM 5477 O O . PRO B 1 266 ? 19.094 26.172 1.585 1 87.62 266 PRO B O 1
ATOM 5480 N N . GLU B 1 267 ? 17.516 25.016 2.572 1 91.75 267 GLU B N 1
ATOM 5481 C CA . GLU B 1 267 ? 18.375 23.859 2.789 1 91.75 267 GLU B CA 1
ATOM 5482 C C . GLU B 1 267 ? 18.609 23.094 1.489 1 91.75 267 GLU B C 1
ATOM 5484 O O . GLU B 1 267 ? 19.531 22.281 1.397 1 91.75 267 GLU B O 1
ATOM 5489 N N . PHE B 1 268 ? 17.781 23.344 0.502 1 95.31 268 PHE B N 1
ATOM 5490 C CA . PHE B 1 268 ? 17.812 22.547 -0.714 1 95.31 268 PHE B CA 1
ATOM 5491 C C . PHE B 1 268 ? 19.172 22.609 -1.382 1 95.31 268 PHE B C 1
ATOM 5493 O O . PHE B 1 268 ? 19.812 21.578 -1.619 1 95.31 268 PHE B O 1
ATOM 5500 N N . ASP B 1 269 ? 19.641 23.797 -1.609 1 95.75 269 ASP B N 1
ATOM 5501 C CA . ASP B 1 269 ? 20.922 23.984 -2.285 1 95.75 269 ASP B CA 1
ATOM 5502 C C . ASP B 1 269 ? 22.078 23.484 -1.426 1 95.75 269 ASP B C 1
ATOM 5504 O O . ASP B 1 269 ? 23.078 22.984 -1.95 1 95.75 269 ASP B O 1
ATOM 5508 N N . LEU B 1 270 ? 21.922 23.578 -0.158 1 95.62 270 LEU B N 1
ATOM 5509 C CA . LEU B 1 270 ? 22.938 23.078 0.755 1 95.62 270 LEU B CA 1
ATOM 5510 C C . LEU B 1 270 ? 23.109 21.578 0.611 1 95.62 270 LEU B C 1
ATOM 5512 O O . LEU B 1 270 ? 24.234 21.078 0.446 1 95.62 270 LEU B O 1
ATOM 5516 N N . PHE B 1 271 ? 22 20.906 0.594 1 96 271 PHE B N 1
ATOM 5517 C CA . PHE B 1 271 ? 22.047 19.453 0.522 1 96 271 PHE B CA 1
ATOM 5518 C C . PHE B 1 271 ? 22.484 19 -0.861 1 96 271 PHE B C 1
ATOM 5520 O O . PHE B 1 271 ? 23.188 17.984 -0.991 1 96 271 PHE B O 1
ATOM 5527 N N . LEU B 1 272 ? 22.125 19.734 -1.842 1 95.5 272 LEU B N 1
ATOM 5528 C CA . LEU B 1 272 ? 22.5 19.406 -3.215 1 95.5 272 LEU B CA 1
ATOM 5529 C C . LEU B 1 272 ? 24.016 19.5 -3.412 1 95.5 272 LEU B C 1
ATOM 5531 O O . LEU B 1 272 ? 24.562 18.844 -4.293 1 95.5 272 LEU B O 1
ATOM 5535 N N . SER B 1 273 ? 24.672 20.266 -2.588 1 95.31 273 SER B N 1
ATOM 5536 C CA . SER B 1 273 ? 26.109 20.484 -2.703 1 95.31 273 SER B CA 1
ATOM 5537 C C . SER B 1 273 ? 26.891 19.25 -2.266 1 95.31 273 SER B C 1
ATOM 5539 O O . SER B 1 273 ? 28.078 19.125 -2.557 1 95.31 273 SER B O 1
ATOM 5541 N N . VAL B 1 274 ? 26.219 18.359 -1.56 1 94.69 274 VAL B N 1
ATOM 5542 C CA . VAL B 1 274 ? 26.891 17.125 -1.128 1 94.69 274 VAL B CA 1
ATOM 5543 C C . VAL B 1 274 ? 27 16.156 -2.305 1 94.69 274 VAL B C 1
ATOM 5545 O O . VAL B 1 274 ? 26 15.797 -2.918 1 94.69 274 VAL B O 1
ATOM 5548 N N . PRO B 1 275 ? 28.172 15.711 -2.555 1 93.94 275 PRO B N 1
ATOM 5549 C CA . PRO B 1 275 ? 28.312 14.75 -3.652 1 93.94 275 PRO B CA 1
ATOM 5550 C C . PRO B 1 275 ? 27.484 13.484 -3.432 1 93.94 275 PRO B C 1
ATOM 5552 O O . PRO B 1 275 ? 27.531 12.898 -2.348 1 93.94 275 PRO B O 1
ATOM 5555 N N . GLY B 1 276 ? 26.734 13.148 -4.52 1 92.31 276 GLY B N 1
ATOM 5556 C CA . GLY B 1 276 ? 25.922 11.945 -4.426 1 92.31 276 GLY B CA 1
ATOM 5557 C C . GLY B 1 276 ? 24.469 12.219 -4.102 1 92.31 276 GLY B C 1
ATOM 5558 O O . GLY B 1 276 ? 23.625 11.32 -4.176 1 92.31 276 GLY B O 1
ATOM 5559 N N . ILE B 1 277 ? 24.188 13.438 -3.701 1 95.75 277 ILE B N 1
ATOM 5560 C CA . ILE B 1 277 ? 22.797 13.812 -3.434 1 95.75 277 ILE B CA 1
ATOM 5561 C C . ILE B 1 277 ? 22.234 14.586 -4.625 1 95.75 277 ILE B C 1
ATOM 5563 O O . ILE B 1 277 ? 22.703 15.68 -4.945 1 95.75 277 ILE B O 1
ATOM 5567 N N . GLY B 1 278 ? 21.312 14 -5.281 1 95.81 278 GLY B N 1
ATOM 5568 C CA . GLY B 1 278 ? 20.625 14.672 -6.379 1 95.81 278 GLY B CA 1
ATOM 5569 C C . GLY B 1 278 ? 19.391 15.438 -5.938 1 95.81 278 GLY B C 1
ATOM 5570 O O . GLY B 1 278 ? 19.062 15.461 -4.75 1 95.81 278 GLY B O 1
ATOM 5571 N N . GLU B 1 279 ? 18.766 16.062 -6.867 1 97.44 279 GLU B N 1
ATOM 5572 C CA . GLU B 1 279 ? 17.625 16.922 -6.57 1 97.44 279 GLU B CA 1
ATOM 5573 C C . GLU B 1 279 ? 16.516 16.156 -5.859 1 97.44 279 GLU B C 1
ATOM 5575 O O . GLU B 1 279 ? 16 16.594 -4.832 1 97.44 279 GLU B O 1
ATOM 5580 N N . ILE B 1 280 ? 16.219 14.953 -6.367 1 97.62 280 ILE B N 1
ATOM 5581 C CA . ILE B 1 280 ? 15.109 14.18 -5.801 1 97.62 280 ILE B CA 1
ATOM 5582 C C . ILE B 1 280 ? 15.492 13.68 -4.41 1 97.62 280 ILE B C 1
ATOM 5584 O O . ILE B 1 280 ? 14.672 13.688 -3.492 1 97.62 280 ILE B O 1
ATOM 5588 N N . SER B 1 281 ? 16.719 13.273 -4.254 1 96.94 281 SER B N 1
ATOM 5589 C CA . SER B 1 281 ? 17.172 12.805 -2.953 1 96.94 281 SER B CA 1
ATOM 5590 C C . SER B 1 281 ? 17.109 13.914 -1.91 1 96.94 281 SER B C 1
ATOM 5592 O O . SER B 1 281 ? 16.656 13.695 -0.787 1 96.94 281 SER B O 1
ATOM 5594 N N . ALA B 1 282 ? 17.609 15.086 -2.291 1 97 282 ALA B N 1
ATOM 5595 C CA . ALA B 1 282 ? 17.562 16.234 -1.391 1 97 282 ALA B CA 1
ATOM 5596 C C . ALA B 1 282 ? 16.125 16.562 -0.988 1 97 282 ALA B C 1
ATOM 5598 O O . ALA B 1 282 ? 15.828 16.75 0.195 1 97 282 ALA B O 1
ATOM 5599 N N . ALA B 1 283 ? 15.242 16.562 -2.006 1 97.12 283 ALA B N 1
ATOM 5600 C CA . ALA B 1 283 ? 13.844 16.891 -1.762 1 97.12 283 ALA B CA 1
ATOM 5601 C C . ALA B 1 283 ? 13.195 15.859 -0.834 1 97.12 283 ALA B C 1
ATOM 5603 O O . ALA B 1 283 ? 12.438 16.219 0.068 1 97.12 283 ALA B O 1
ATOM 5604 N N . LEU B 1 284 ? 13.5 14.586 -1.025 1 96.88 284 LEU B N 1
ATOM 5605 C CA . LEU B 1 284 ? 12.93 13.516 -0.219 1 96.88 284 LEU B CA 1
ATOM 5606 C C . LEU B 1 284 ? 13.422 13.594 1.223 1 96.88 284 LEU B C 1
ATOM 5608 O O . LEU B 1 284 ? 12.633 13.43 2.16 1 96.88 284 LEU B O 1
ATOM 5612 N N . VAL B 1 285 ? 14.68 13.844 1.39 1 95.06 285 VAL B N 1
ATOM 5613 C CA . VAL B 1 285 ? 15.227 13.969 2.736 1 95.06 285 VAL B CA 1
ATOM 5614 C C . VAL B 1 285 ? 14.555 15.141 3.461 1 95.06 285 VAL B C 1
ATOM 5616 O O . VAL B 1 285 ? 14.148 15.008 4.617 1 95.06 285 VAL B O 1
ATOM 5619 N N . MET B 1 286 ? 14.453 16.234 2.777 1 94.44 286 MET B N 1
ATOM 5620 C CA . MET B 1 286 ? 13.828 17.422 3.359 1 94.44 286 MET B CA 1
ATOM 5621 C C . MET B 1 286 ? 12.367 17.156 3.703 1 94.44 286 MET B C 1
ATOM 5623 O O . MET B 1 286 ? 11.875 17.625 4.734 1 94.44 286 MET B O 1
ATOM 5627 N N . GLY B 1 287 ? 11.727 16.391 2.805 1 93.25 287 GLY B N 1
ATOM 5628 C CA . GLY B 1 287 ? 10.328 16.062 3.051 1 93.25 287 GLY B CA 1
ATOM 5629 C C . GLY B 1 287 ? 10.125 15.18 4.27 1 93.25 287 GLY B C 1
ATOM 5630 O O . GLY B 1 287 ? 9.148 15.344 5.004 1 93.25 287 GLY B O 1
ATOM 5631 N N . GLU B 1 288 ? 11.031 14.312 4.531 1 92.12 288 GLU B N 1
ATOM 5632 C CA . GLU B 1 288 ? 10.859 13.344 5.605 1 92.12 288 GLU B CA 1
ATOM 5633 C C . GLU B 1 288 ? 11.438 13.859 6.918 1 92.12 288 GLU B C 1
ATOM 5635 O O . GLU B 1 288 ? 10.867 13.641 7.988 1 92.12 288 GLU B O 1
ATOM 5640 N N . LEU B 1 289 ? 12.555 14.562 6.832 1 90.31 289 LEU B N 1
ATOM 5641 C CA . LEU B 1 289 ? 13.219 15 8.055 1 90.31 289 LEU B CA 1
ATOM 5642 C C . LEU B 1 289 ? 12.719 16.375 8.477 1 90.31 289 LEU B C 1
ATOM 5644 O O . LEU B 1 289 ? 12.805 16.75 9.648 1 90.31 289 LEU B O 1
ATOM 5648 N N . GLY B 1 290 ? 12.227 17.188 7.504 1 88.81 290 GLY B N 1
ATOM 5649 C CA . GLY B 1 290 ? 11.789 18.531 7.816 1 88.81 290 GLY B CA 1
ATOM 5650 C C . GLY B 1 290 ? 12.93 19.484 8.133 1 88.81 290 GLY B C 1
ATOM 5651 O O . GLY B 1 290 ? 14.047 19.297 7.645 1 88.81 290 GLY B O 1
ATOM 5652 N N . ASP B 1 291 ? 12.602 20.438 8.906 1 87.06 291 ASP B N 1
ATOM 5653 C CA . ASP B 1 291 ? 13.594 21.422 9.32 1 87.06 291 ASP B CA 1
ATOM 5654 C C . ASP B 1 291 ? 14.516 20.844 10.398 1 87.06 291 ASP B C 1
ATOM 5656 O O . ASP B 1 291 ? 14.078 20.594 11.523 1 87.06 291 ASP B O 1
ATOM 5660 N N . LEU B 1 292 ? 15.773 20.766 10.102 1 88.62 292 LEU B N 1
ATOM 5661 C CA . LEU B 1 292 ? 16.734 20.156 11.016 1 88.62 292 LEU B CA 1
ATOM 5662 C C . LEU B 1 292 ? 17.016 21.062 12.203 1 88.62 292 LEU B C 1
ATOM 5664 O O . LEU B 1 292 ? 17.5 20.609 13.242 1 88.62 292 LEU B O 1
ATOM 5668 N N . SER B 1 293 ? 16.688 22.312 12.023 1 82.44 293 SER B N 1
ATOM 5669 C CA . SER B 1 293 ? 16.969 23.281 13.078 1 82.44 293 SER B CA 1
ATOM 5670 C C . SER B 1 293 ? 16.062 23.062 14.289 1 82.44 293 SER B C 1
ATOM 5672 O O . SER B 1 293 ? 16.359 23.562 15.375 1 82.44 293 SER B O 1
ATOM 5674 N N . ARG B 1 294 ? 15.055 22.328 14.102 1 80.81 294 ARG B N 1
ATOM 5675 C CA . ARG B 1 294 ? 14.133 22.078 15.203 1 80.81 294 ARG B CA 1
ATOM 5676 C C . ARG B 1 294 ? 14.742 21.109 16.219 1 80.81 294 ARG B C 1
ATOM 5678 O O . ARG B 1 294 ? 14.25 20.984 17.328 1 80.81 294 ARG B O 1
ATOM 5685 N N . PHE B 1 295 ? 15.797 20.5 15.773 1 87.12 295 PHE B N 1
ATOM 5686 C CA . PHE B 1 295 ? 16.5 19.578 16.656 1 87.12 295 PHE B CA 1
ATOM 5687 C C . PHE B 1 295 ? 17.641 20.297 17.375 1 87.12 295 PHE B C 1
ATOM 5689 O O . PHE B 1 295 ? 18.328 21.125 16.781 1 87.12 295 PHE B O 1
ATOM 5696 N N . SER B 1 296 ? 17.812 19.953 18.625 1 88.19 296 SER B N 1
ATOM 5697 C CA . SER B 1 296 ? 18.859 20.578 19.422 1 88.19 296 SER B CA 1
ATOM 5698 C C . SER B 1 296 ? 20.234 20.078 19.016 1 88.19 296 SER B C 1
ATOM 5700 O O . SER B 1 296 ? 21.234 20.781 19.156 1 88.19 296 SER B O 1
ATOM 5702 N N . ASN B 1 297 ? 20.297 18.859 18.547 1 91.62 297 ASN B N 1
ATOM 5703 C CA . ASN B 1 297 ? 21.547 18.281 18.078 1 91.62 297 ASN B CA 1
ATOM 5704 C C . ASN B 1 297 ? 21.297 17.156 17.078 1 91.62 297 ASN B C 1
ATOM 5706 O O . ASN B 1 297 ? 20.156 16.719 16.906 1 91.62 297 ASN B O 1
ATOM 5710 N N . HIS B 1 298 ? 22.391 16.734 16.469 1 91.38 298 HIS B N 1
ATOM 5711 C CA . HIS B 1 298 ? 22.281 15.75 15.391 1 91.38 298 HIS B CA 1
ATOM 5712 C C . HIS B 1 298 ? 21.891 14.383 15.938 1 91.38 298 HIS B C 1
ATOM 5714 O O . HIS B 1 298 ? 21.312 13.562 15.219 1 91.38 298 HIS B O 1
ATOM 5720 N N . LYS B 1 299 ? 22.188 14.055 17.172 1 90.5 299 LYS B N 1
ATOM 5721 C CA . LYS B 1 299 ? 21.844 12.773 17.766 1 90.5 299 LYS B CA 1
ATOM 5722 C C . LYS B 1 299 ? 20.328 12.609 17.875 1 90.5 299 LYS B C 1
ATOM 5724 O O .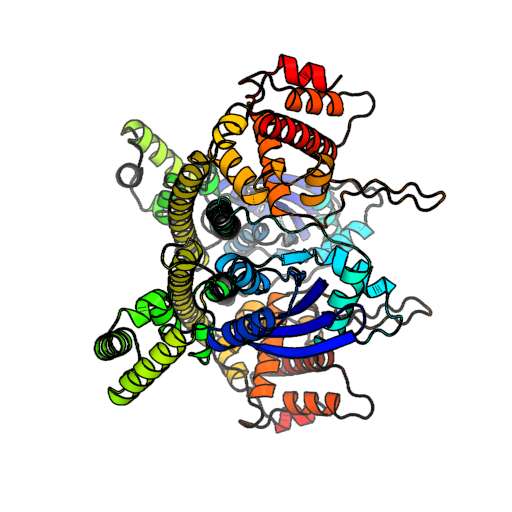 LYS B 1 299 ? 19.812 11.492 17.781 1 90.5 299 LYS B O 1
ATOM 5729 N N . LYS B 1 300 ? 19.656 13.734 18.016 1 88.06 300 LYS B N 1
ATOM 5730 C CA . LYS B 1 300 ? 18.203 13.719 18.078 1 88.06 300 LYS B CA 1
ATOM 5731 C C . LYS B 1 300 ? 17.609 13.422 16.703 1 88.06 300 LYS B C 1
ATOM 5733 O O . LYS B 1 300 ? 16.531 12.82 16.609 1 88.06 300 LYS B O 1
ATOM 5738 N N . VAL B 1 301 ? 18.344 13.82 15.695 1 90.25 301 VAL B N 1
ATOM 5739 C CA . VAL B 1 301 ? 17.938 13.492 14.344 1 90.25 301 VAL B CA 1
ATOM 5740 C C . VAL B 1 301 ? 18.062 11.984 14.109 1 90.25 301 VAL B C 1
ATOM 5742 O O . VAL B 1 301 ? 17.172 11.359 13.539 1 90.25 301 VAL B O 1
ATOM 5745 N N . ASN B 1 302 ? 19.141 11.461 14.609 1 90.5 302 ASN B N 1
ATOM 5746 C CA . ASN B 1 302 ? 19.359 10.023 14.516 1 90.5 302 ASN B CA 1
ATOM 5747 C C . ASN B 1 302 ? 18.234 9.234 15.188 1 90.5 302 ASN B C 1
ATOM 5749 O O . ASN B 1 302 ? 17.766 8.234 14.648 1 90.5 302 ASN B O 1
ATOM 5753 N N . ALA B 1 303 ? 17.859 9.695 16.266 1 84.62 303 ALA B N 1
ATOM 5754 C CA . ALA B 1 303 ? 16.766 9.062 17 1 84.62 303 ALA B CA 1
ATOM 5755 C C . ALA B 1 303 ? 15.453 9.156 16.219 1 84.62 303 ALA B C 1
ATOM 5757 O O . ALA B 1 303 ? 14.68 8.195 16.172 1 84.62 303 ALA B O 1
ATOM 5758 N N . PHE B 1 304 ? 15.258 10.305 15.742 1 84.62 304 PHE B N 1
ATOM 5759 C CA . PHE B 1 304 ? 14.047 10.547 14.969 1 84.62 304 PHE B CA 1
ATOM 5760 C C . PHE B 1 304 ? 13.969 9.586 13.789 1 84.62 304 PHE B C 1
ATOM 5762 O O . PHE B 1 304 ? 12.898 9.055 13.484 1 84.62 304 PHE B O 1
ATOM 5769 N N . VAL B 1 305 ? 15.109 9.344 13.117 1 88.75 305 VAL B N 1
ATOM 5770 C CA . VAL B 1 305 ? 15.18 8.453 11.961 1 88.75 305 VAL B CA 1
ATOM 5771 C C . VAL B 1 305 ? 15.18 7 12.438 1 88.75 305 VAL B C 1
ATOM 5773 O O . VAL B 1 305 ? 14.773 6.102 11.695 1 88.75 305 VAL B O 1
ATOM 5776 N N . GLY B 1 306 ? 15.594 6.719 13.617 1 85.81 306 GLY B N 1
ATOM 5777 C CA . GLY B 1 306 ? 15.609 5.391 14.211 1 85.81 306 GLY B CA 1
ATOM 5778 C C . GLY B 1 306 ? 16.891 4.621 13.922 1 85.81 306 GLY B C 1
ATOM 5779 O O . GLY B 1 306 ? 16.844 3.41 13.703 1 85.81 306 GLY B O 1
ATOM 5780 N N . ILE B 1 307 ? 17.938 5.23 13.734 1 83.75 307 ILE B N 1
ATOM 5781 C CA . ILE B 1 307 ? 19.188 4.512 13.469 1 83.75 307 ILE B CA 1
ATOM 5782 C C . ILE B 1 307 ? 20.094 4.578 14.695 1 83.75 307 ILE B C 1
ATOM 5784 O O . ILE B 1 307 ? 21.234 4.113 14.656 1 83.75 307 ILE B O 1
ATOM 5788 N N . ASP B 1 308 ? 19.5 5.09 15.742 1 77.5 308 ASP B N 1
ATOM 5789 C CA . ASP B 1 308 ? 20.266 5.098 16.984 1 77.5 308 ASP B CA 1
ATOM 5790 C C . ASP B 1 308 ? 20.375 3.691 17.562 1 77.5 308 ASP B C 1
ATOM 5792 O O . ASP B 1 308 ? 19.484 2.861 17.375 1 77.5 308 ASP B O 1
ATOM 5796 N N . ILE B 1 309 ? 21.484 3.293 17.906 1 64.94 309 ILE B N 1
ATOM 5797 C CA . ILE B 1 309 ? 21.766 1.949 18.406 1 64.94 309 ILE B CA 1
ATOM 5798 C C . ILE B 1 309 ? 21.203 1.793 19.812 1 64.94 309 ILE B C 1
ATOM 5800 O O . ILE B 1 309 ? 21.344 2.693 20.641 1 64.94 309 ILE B O 1
ATOM 5804 N N . ARG B 1 310 ? 20.219 0.798 19.984 1 57.97 310 ARG B N 1
ATOM 5805 C CA . ARG B 1 310 ? 19.812 0.394 21.328 1 57.97 310 ARG B CA 1
ATOM 5806 C C . ARG B 1 310 ? 20.828 -0.56 21.953 1 57.97 310 ARG B C 1
ATOM 5808 O O . ARG B 1 310 ? 21.203 -1.555 21.328 1 57.97 310 ARG B O 1
ATOM 5815 N N . ARG B 1 311 ? 21.625 -0.053 22.766 1 53.88 311 ARG B N 1
ATOM 5816 C CA . ARG B 1 311 ? 22.516 -0.92 23.531 1 53.88 311 ARG B CA 1
ATOM 5817 C C . ARG B 1 311 ? 21.734 -1.747 24.547 1 53.88 311 ARG B C 1
ATOM 5819 O O . ARG B 1 311 ? 20.906 -1.213 25.281 1 53.88 311 ARG B O 1
ATOM 5826 N N . TYR B 1 312 ? 21.359 -2.91 24.109 1 45.28 312 TYR B N 1
ATOM 5827 C CA . TYR B 1 312 ? 20.781 -3.768 25.141 1 45.28 312 TYR B CA 1
ATOM 5828 C C . TYR B 1 312 ? 21.844 -4.246 26.109 1 45.28 312 TYR B C 1
ATOM 5830 O O . TYR B 1 312 ? 22.75 -5.008 25.734 1 45.28 312 TYR B O 1
ATOM 5838 N N . GLN B 1 313 ? 22.312 -3.395 27.016 1 48.53 313 GLN B N 1
ATOM 5839 C CA . GLN B 1 313 ? 23.234 -3.906 28.016 1 48.53 313 GLN B CA 1
ATOM 5840 C C . GLN B 1 313 ? 22.484 -4.504 29.203 1 48.53 313 GLN B C 1
ATOM 5842 O O . GLN B 1 313 ? 21.688 -3.814 29.844 1 48.53 313 GLN B O 1
ATOM 5847 N N . SER B 1 314 ? 21.969 -5.605 28.969 1 39.81 314 SER B N 1
ATOM 5848 C CA . SER B 1 314 ? 21.531 -6.191 30.234 1 39.81 314 SER B CA 1
ATOM 5849 C C . SER B 1 314 ? 22.656 -6.965 30.906 1 39.81 314 SER B C 1
ATOM 5851 O O . SER B 1 314 ? 23.25 -7.859 30.297 1 39.81 314 SER B O 1
ATOM 5853 N N . GLY B 1 315 ? 23.141 -6.543 32.031 1 43.12 315 GLY B N 1
ATOM 5854 C CA . GLY B 1 315 ? 24.203 -7.129 32.812 1 43.12 315 GLY B CA 1
ATOM 5855 C C . GLY B 1 315 ? 25.391 -7.586 31.984 1 43.12 315 GLY B C 1
ATOM 5856 O O . GLY B 1 315 ? 26 -6.781 31.266 1 43.12 315 GLY B O 1
ATOM 5857 N N . LYS B 1 316 ? 25.609 -9.016 32 1 50.66 316 LYS B N 1
ATOM 5858 C CA . LYS B 1 316 ? 26.719 -9.68 31.344 1 50.66 316 LYS B CA 1
ATOM 5859 C C . LYS B 1 316 ? 26.469 -9.82 29.844 1 50.66 316 LYS B C 1
ATOM 5861 O O . LYS B 1 316 ? 27.359 -10.227 29.094 1 50.66 316 LYS B O 1
ATOM 5866 N N . TYR B 1 317 ? 25.219 -9.68 29.406 1 45.88 317 TYR B N 1
ATOM 5867 C CA . TYR B 1 317 ? 24.953 -9.945 28 1 45.88 317 TYR B CA 1
ATOM 5868 C C . TYR B 1 317 ? 25.031 -8.664 27.188 1 45.88 317 TYR B C 1
ATOM 5870 O O . TYR B 1 317 ? 24.375 -7.672 27.516 1 45.88 317 TYR B O 1
ATOM 5878 N N . HIS B 1 318 ? 26.125 -8.469 26.531 1 47.66 318 HIS B N 1
ATOM 5879 C CA . HIS B 1 318 ? 26.266 -7.41 25.531 1 47.66 318 HIS B CA 1
ATOM 5880 C C . HIS B 1 318 ? 25.594 -7.805 24.219 1 47.66 318 HIS B C 1
ATOM 5882 O O . HIS B 1 318 ? 26.125 -8.633 23.469 1 47.66 318 HIS B O 1
ATOM 5888 N N . GLY B 1 319 ? 24.312 -7.684 24.203 1 48.38 319 GLY B N 1
ATOM 5889 C CA . GLY B 1 319 ? 23.672 -8.031 22.953 1 48.38 319 GLY B CA 1
ATOM 5890 C C . GLY B 1 319 ? 24.109 -7.137 21.797 1 48.38 319 GLY B C 1
ATOM 5891 O O . GLY B 1 319 ? 24.719 -6.086 22.016 1 48.38 319 GLY B O 1
ATOM 5892 N N . GLN B 1 320 ? 24.094 -7.758 20.656 1 54.25 320 GLN B N 1
ATOM 5893 C CA . GLN B 1 320 ? 24.422 -7.027 19.438 1 54.25 320 GLN B CA 1
ATOM 5894 C C . GLN B 1 320 ? 23.547 -5.793 19.281 1 54.25 320 GLN B C 1
ATOM 5896 O O . GLN B 1 320 ? 22.344 -5.832 19.578 1 54.25 320 GLN B O 1
ATOM 5901 N N . ASP B 1 321 ? 24.219 -4.738 19.172 1 55.16 321 ASP B N 1
ATOM 5902 C CA . ASP B 1 321 ? 23.562 -3.441 18.984 1 55.16 321 ASP B CA 1
ATOM 5903 C C . ASP B 1 321 ? 22.594 -3.473 17.797 1 55.16 321 ASP B C 1
ATOM 5905 O O . ASP B 1 321 ? 22.922 -4.02 16.75 1 55.16 321 ASP B O 1
ATOM 5909 N N . HIS B 1 322 ? 21.328 -3.463 18.109 1 61.19 322 HIS B N 1
ATOM 5910 C CA . HIS B 1 322 ? 20.359 -3.346 17.031 1 61.19 322 HIS B CA 1
ATOM 5911 C C . HIS B 1 322 ? 19.797 -1.933 16.938 1 61.19 322 HIS B C 1
ATOM 5913 O O . HIS B 1 322 ? 19.734 -1.224 17.953 1 61.19 322 HIS B O 1
ATOM 5919 N N . ILE B 1 323 ? 19.734 -1.387 15.789 1 62.25 323 ILE B N 1
ATOM 5920 C CA . ILE B 1 323 ? 19.109 -0.08 15.617 1 62.25 323 ILE B CA 1
ATOM 5921 C C . ILE B 1 323 ? 17.719 -0.09 16.234 1 62.25 323 ILE B C 1
ATOM 5923 O O . ILE B 1 323 ? 17.047 -1.126 16.25 1 62.25 323 ILE B O 1
ATOM 5927 N N . ASN B 1 324 ? 17.328 0.99 16.859 1 61.72 324 ASN B N 1
ATOM 5928 C CA . ASN B 1 324 ? 15.977 1.139 17.375 1 61.72 324 ASN B CA 1
ATOM 5929 C C . ASN B 1 324 ? 14.961 1.313 16.25 1 61.72 324 ASN B C 1
ATOM 5931 O O . ASN B 1 324 ? 15.055 2.262 15.469 1 61.72 324 ASN B O 1
ATOM 5935 N N . LYS B 1 325 ? 14.414 0.336 15.609 1 58.66 325 LYS B N 1
ATOM 5936 C CA . LYS B 1 325 ? 13.484 0.372 14.477 1 58.66 325 LYS B CA 1
ATOM 5937 C C . LYS B 1 325 ? 12.195 1.102 14.844 1 58.66 325 LYS B C 1
ATOM 5939 O O . LYS B 1 325 ? 11.156 0.886 14.219 1 58.66 325 LYS B O 1
ATOM 5944 N N . ARG B 1 326 ? 12.32 2.09 15.781 1 62.44 326 ARG B N 1
ATOM 5945 C CA . ARG B 1 326 ? 11.125 2.787 16.234 1 62.44 326 ARG B CA 1
ATOM 5946 C C . ARG B 1 326 ? 11.016 4.168 15.594 1 62.44 326 ARG B C 1
ATOM 5948 O O . ARG B 1 326 ? 10.039 4.883 15.805 1 62.44 326 ARG B O 1
ATOM 5955 N N . GLY B 1 327 ? 11.797 4.551 14.672 1 75.19 327 GLY B N 1
ATOM 5956 C CA . GLY B 1 327 ? 11.797 5.875 14.07 1 75.19 327 GLY B CA 1
ATOM 5957 C C . GLY B 1 327 ? 11.109 5.91 12.719 1 75.19 327 GLY B C 1
ATOM 5958 O O . GLY B 1 327 ? 10.172 5.152 12.469 1 75.19 327 GLY B O 1
ATOM 5959 N N . ASN B 1 328 ? 11.445 6.871 11.961 1 84.5 328 ASN B N 1
ATOM 5960 C CA . ASN B 1 328 ? 10.867 7.117 10.641 1 84.5 328 ASN B CA 1
ATOM 5961 C C . ASN B 1 328 ? 11.461 6.188 9.586 1 84.5 328 ASN B C 1
ATOM 5963 O O . ASN B 1 328 ? 12.516 6.48 9.016 1 84.5 328 ASN B O 1
ATOM 5967 N N . PRO B 1 329 ? 10.781 5.109 9.375 1 87.69 329 PRO B N 1
ATOM 5968 C CA . PRO B 1 329 ? 11.336 4.141 8.438 1 87.69 329 PRO B CA 1
ATOM 5969 C C . PRO B 1 329 ? 11.492 4.707 7.027 1 87.69 329 PRO B C 1
ATOM 5971 O O . PRO B 1 329 ? 12.398 4.305 6.289 1 87.69 329 PRO B O 1
ATOM 5974 N N . LYS B 1 330 ? 10.695 5.598 6.668 1 90.69 330 LYS B N 1
ATOM 5975 C CA . LYS B 1 330 ? 10.773 6.203 5.34 1 90.69 330 LYS B CA 1
ATOM 5976 C C . LYS B 1 330 ? 12.039 7.051 5.207 1 90.69 330 LYS B C 1
ATOM 5978 O O . LYS B 1 330 ? 12.719 7 4.18 1 90.69 330 LYS B O 1
ATOM 5983 N N . GLY B 1 331 ? 12.289 7.785 6.266 1 92.31 331 GLY B N 1
ATOM 5984 C CA . GLY B 1 331 ? 13.531 8.547 6.285 1 92.31 331 GLY B CA 1
ATOM 5985 C C . GLY B 1 331 ? 14.766 7.672 6.23 1 92.31 331 GLY B C 1
ATOM 5986 O O . GLY B 1 331 ? 15.719 7.977 5.504 1 92.31 331 GLY B O 1
ATOM 5987 N N . ARG B 1 332 ? 14.734 6.59 6.914 1 92.31 332 ARG B N 1
ATOM 5988 C CA . ARG B 1 332 ? 15.844 5.645 6.926 1 92.31 332 ARG B CA 1
ATOM 5989 C C . ARG B 1 332 ? 16.094 5.074 5.535 1 92.31 332 ARG B C 1
ATOM 5991 O O . ARG B 1 332 ? 17.234 4.961 5.098 1 92.31 332 ARG B O 1
ATOM 5998 N N . LYS B 1 333 ? 15.031 4.773 4.93 1 93.94 333 LYS B N 1
ATOM 5999 C CA . LYS B 1 333 ? 15.141 4.219 3.584 1 93.94 333 LYS B CA 1
ATOM 6000 C C . LYS B 1 333 ? 15.789 5.223 2.629 1 93.94 333 LYS B C 1
ATOM 6002 O O . LYS B 1 333 ? 16.656 4.855 1.831 1 93.94 333 LYS B O 1
ATOM 6007 N N . ILE B 1 334 ? 15.352 6.395 2.701 1 95.5 334 ILE B N 1
ATOM 6008 C CA . ILE B 1 334 ? 15.867 7.445 1.837 1 95.5 334 ILE B CA 1
ATOM 6009 C C . ILE B 1 334 ? 17.359 7.625 2.08 1 95.5 334 ILE B C 1
ATOM 6011 O O . ILE B 1 334 ? 18.156 7.691 1.132 1 95.5 334 ILE B O 1
ATOM 6015 N N . LEU B 1 335 ? 17.719 7.695 3.355 1 96.19 335 LEU B N 1
ATOM 6016 C CA . LEU B 1 335 ? 19.125 7.863 3.711 1 96.19 335 LEU B CA 1
ATOM 6017 C C . LEU B 1 335 ? 19.953 6.672 3.234 1 96.19 335 LEU B C 1
ATOM 6019 O O . LEU B 1 335 ? 21.062 6.844 2.725 1 96.19 335 LEU B O 1
ATOM 6023 N N . TYR B 1 336 ? 19.453 5.516 3.357 1 96 336 TYR B N 1
ATOM 6024 C CA . TYR B 1 336 ? 20.109 4.305 2.879 1 96 336 TYR B CA 1
ATOM 6025 C C . TYR B 1 336 ? 20.375 4.391 1.381 1 96 336 TYR B C 1
ATOM 6027 O O . TYR B 1 336 ? 21.484 4.109 0.931 1 96 336 TYR B O 1
ATOM 6035 N N . LEU B 1 337 ? 19.406 4.809 0.702 1 95.38 337 LEU B N 1
ATOM 6036 C CA . LEU B 1 337 ? 19.531 4.902 -0.749 1 95.38 337 LEU B CA 1
ATOM 6037 C C . LEU B 1 337 ? 20.547 5.969 -1.139 1 95.38 337 LEU B C 1
ATOM 6039 O O . LEU B 1 337 ? 21.281 5.797 -2.107 1 95.38 337 LEU B O 1
ATOM 6043 N N . ILE B 1 338 ? 20.516 6.992 -0.428 1 96.62 338 ILE B N 1
ATOM 6044 C CA . ILE B 1 338 ? 21.469 8.07 -0.694 1 96.62 338 ILE B CA 1
ATOM 6045 C C . ILE B 1 338 ? 22.891 7.562 -0.51 1 96.62 338 ILE B C 1
ATOM 6047 O O . ILE B 1 338 ? 23.766 7.812 -1.35 1 96.62 338 ILE B O 1
ATOM 6051 N N . ILE B 1 339 ? 23.094 6.832 0.564 1 96.5 339 ILE B N 1
ATOM 6052 C CA . ILE B 1 339 ? 24.422 6.289 0.824 1 96.5 339 ILE B CA 1
ATOM 6053 C C . ILE B 1 339 ? 24.812 5.332 -0.297 1 96.5 339 ILE B C 1
ATOM 6055 O O . ILE B 1 339 ? 25.953 5.371 -0.783 1 96.5 339 ILE B O 1
ATOM 6059 N N . ARG B 1 340 ? 23.891 4.508 -0.699 1 95.94 340 ARG B N 1
ATOM 6060 C CA . ARG B 1 340 ? 24.156 3.572 -1.785 1 95.94 340 ARG B CA 1
ATOM 6061 C C . ARG B 1 340 ? 24.516 4.312 -3.07 1 95.94 340 ARG B C 1
ATOM 6063 O O . ARG B 1 340 ? 25.438 3.91 -3.793 1 95.94 340 ARG B O 1
ATOM 6070 N N . ASN B 1 341 ? 23.844 5.324 -3.293 1 94.12 341 ASN B N 1
ATOM 6071 C CA . ASN B 1 341 ? 24.125 6.133 -4.473 1 94.12 341 ASN B CA 1
ATOM 6072 C C . ASN B 1 341 ? 25.5 6.801 -4.383 1 94.12 341 ASN B C 1
ATOM 6074 O O . ASN B 1 341 ? 26.219 6.898 -5.379 1 94.12 341 ASN B O 1
ATOM 6078 N N . MET B 1 342 ? 25.828 7.297 -3.225 1 95.5 342 MET B N 1
ATOM 6079 C CA . MET B 1 342 ? 27.141 7.902 -3.002 1 95.5 342 MET B CA 1
ATOM 6080 C C . MET B 1 342 ? 28.25 6.91 -3.303 1 95.5 342 MET B C 1
ATOM 6082 O O . MET B 1 342 ? 29.234 7.254 -3.961 1 95.5 342 MET B O 1
ATOM 6086 N N . ILE B 1 343 ? 28.016 5.703 -2.869 1 94.75 343 ILE B N 1
ATOM 6087 C CA . ILE B 1 343 ? 29 4.652 -3.07 1 94.75 343 ILE B CA 1
ATOM 6088 C C . ILE B 1 343 ? 29.125 4.332 -4.559 1 94.75 343 ILE B C 1
ATOM 6090 O O . ILE B 1 343 ? 30.234 4.184 -5.082 1 94.75 343 ILE B O 1
ATOM 6094 N N . ARG B 1 344 ? 28.016 4.262 -5.234 1 93.38 344 ARG B N 1
ATOM 6095 C CA . ARG B 1 344 ? 28 3.965 -6.66 1 93.38 344 ARG B CA 1
ATOM 6096 C C . ARG B 1 344 ? 28.688 5.066 -7.457 1 93.38 344 ARG B C 1
ATOM 6098 O O . ARG B 1 344 ? 29.328 4.797 -8.484 1 93.38 344 ARG B O 1
ATOM 6105 N N . GLN B 1 345 ? 28.609 6.258 -6.977 1 92.19 345 GLN B N 1
ATOM 6106 C CA . GLN B 1 345 ? 29.141 7.41 -7.695 1 92.19 345 GLN B CA 1
ATOM 6107 C C . GLN B 1 345 ? 30.469 7.863 -7.098 1 92.19 345 GLN B C 1
ATOM 6109 O O . GLN B 1 345 ? 30.812 9.047 -7.176 1 92.19 345 GLN B O 1
ATOM 6114 N N . GLN B 1 346 ? 31.078 7.074 -6.469 1 89.38 346 GLN B N 1
ATOM 6115 C CA . GLN B 1 346 ? 32.281 7.41 -5.715 1 89.38 346 GLN B CA 1
ATOM 6116 C C . GLN B 1 346 ? 33.344 8.039 -6.613 1 89.38 346 GLN B C 1
ATOM 6118 O O . GLN B 1 346 ? 34.156 8.828 -6.152 1 89.38 346 GLN B O 1
ATOM 6123 N N . LYS B 1 347 ? 33.312 7.758 -7.879 1 89.81 347 LYS B N 1
ATOM 6124 C CA . LYS B 1 347 ? 34.344 8.242 -8.812 1 89.81 347 LYS B CA 1
ATOM 6125 C C . LYS B 1 347 ? 34.062 9.688 -9.227 1 89.81 347 LYS B C 1
ATOM 6127 O O . LYS B 1 347 ? 34.938 10.375 -9.719 1 89.81 347 LYS B O 1
ATOM 6132 N N . ALA B 1 348 ? 32.906 10.164 -8.992 1 87.38 348 ALA B N 1
ATOM 6133 C CA . ALA B 1 348 ? 32.469 11.469 -9.492 1 87.38 348 ALA B CA 1
ATOM 6134 C C . ALA B 1 348 ? 33.094 12.602 -8.672 1 87.38 348 ALA B C 1
ATOM 6136 O O . ALA B 1 348 ? 33.469 13.648 -9.211 1 87.38 348 ALA B O 1
ATOM 6137 N N . ALA B 1 349 ? 33.188 12.445 -7.332 1 88.75 349 ALA B N 1
ATOM 6138 C CA . ALA B 1 349 ? 33.719 13.484 -6.461 1 88.75 349 ALA B CA 1
ATOM 6139 C C . ALA B 1 349 ? 34.188 12.898 -5.125 1 88.75 349 ALA B C 1
ATOM 6141 O O . ALA B 1 349 ? 33.656 11.875 -4.68 1 88.75 349 ALA B O 1
ATOM 6142 N N . PRO B 1 350 ? 35.156 13.594 -4.562 1 88.88 350 PRO B N 1
ATOM 6143 C CA . PRO B 1 350 ? 35.531 13.164 -3.213 1 88.88 350 PRO B CA 1
ATOM 6144 C C . PRO B 1 350 ? 34.406 13.336 -2.201 1 88.88 350 PRO B C 1
ATOM 6146 O O . PRO B 1 350 ? 33.656 14.328 -2.256 1 88.88 350 PRO B O 1
ATOM 6149 N N . ASN B 1 351 ? 34.188 12.32 -1.431 1 92.5 351 ASN B N 1
ATOM 6150 C CA . ASN B 1 351 ? 33.125 12.266 -0.443 1 92.5 351 ASN B CA 1
ATOM 6151 C C . ASN B 1 351 ? 33.594 11.586 0.843 1 92.5 351 ASN B C 1
ATOM 6153 O O . ASN B 1 351 ? 33.906 10.391 0.838 1 92.5 351 ASN B O 1
ATOM 6157 N N . HIS B 1 352 ? 33.656 12.359 1.917 1 93.06 352 HIS B N 1
ATOM 6158 C CA . HIS B 1 352 ? 34.188 11.844 3.17 1 93.06 352 HIS B CA 1
ATOM 6159 C C . HIS B 1 352 ? 33.312 10.727 3.73 1 93.06 352 HIS B C 1
ATOM 6161 O O . HIS B 1 352 ? 33.781 9.93 4.547 1 93.06 352 HIS B O 1
ATOM 6167 N N . ILE B 1 353 ? 32.062 10.648 3.289 1 94.81 353 ILE B N 1
ATOM 6168 C CA . ILE B 1 353 ? 31.156 9.602 3.752 1 94.81 353 ILE B CA 1
ATOM 6169 C C . ILE B 1 353 ? 31.516 8.273 3.092 1 94.81 353 ILE B C 1
ATOM 6171 O O . ILE B 1 353 ? 31.547 7.23 3.75 1 94.81 353 ILE B O 1
ATOM 6175 N N . VAL B 1 354 ? 31.781 8.352 1.814 1 94.94 354 VAL B N 1
ATOM 6176 C CA . VAL B 1 354 ? 32.156 7.164 1.068 1 94.94 354 VAL B CA 1
ATOM 6177 C C . VAL B 1 354 ? 33.5 6.645 1.59 1 94.94 354 VAL B C 1
ATOM 6179 O O . VAL B 1 354 ? 33.688 5.434 1.737 1 94.94 354 VAL B O 1
ATOM 6182 N N . GLU B 1 355 ? 34.406 7.516 1.841 1 93.81 355 GLU B N 1
ATOM 6183 C CA . GLU B 1 355 ? 35.719 7.133 2.414 1 93.81 355 GLU B CA 1
ATOM 6184 C C . GLU B 1 355 ? 35.531 6.426 3.754 1 93.81 355 GLU B C 1
ATOM 6186 O O . GLU B 1 355 ? 36.219 5.449 4.047 1 93.81 355 GLU B O 1
ATOM 6191 N N . TYR B 1 356 ? 34.625 7.008 4.5 1 94 356 TYR B N 1
ATOM 6192 C CA . TYR B 1 356 ? 34.344 6.398 5.793 1 94 356 TYR B CA 1
ATOM 6193 C C . TYR B 1 356 ? 33.781 4.988 5.617 1 94 356 TYR B C 1
ATOM 6195 O O . TYR B 1 356 ? 34.156 4.078 6.367 1 94 356 TYR B O 1
ATOM 6203 N N . TYR B 1 357 ? 32.969 4.734 4.633 1 94.88 357 TYR B N 1
ATOM 6204 C CA . TYR B 1 357 ? 32.406 3.422 4.324 1 94.88 357 TYR B CA 1
ATOM 6205 C C . TYR B 1 357 ? 33.531 2.41 4.059 1 94.88 357 TYR B C 1
ATOM 6207 O O . TYR B 1 357 ? 33.531 1.332 4.66 1 94.88 357 TYR B O 1
ATOM 6215 N N . TYR B 1 358 ? 34.406 2.732 3.197 1 93.62 358 TYR B N 1
ATOM 6216 C CA . TYR B 1 358 ? 35.438 1.798 2.82 1 93.62 358 TYR B CA 1
ATOM 6217 C C . TYR B 1 358 ? 36.469 1.628 3.949 1 93.62 358 TYR B C 1
ATOM 6219 O O . TYR B 1 358 ? 37.062 0.567 4.09 1 93.62 358 TYR B O 1
ATOM 6227 N N . LYS B 1 359 ? 36.625 2.703 4.785 1 92.94 359 LYS B N 1
ATOM 6228 C CA . LYS B 1 359 ? 37.438 2.543 5.984 1 92.94 359 LYS B CA 1
ATOM 6229 C C . LYS B 1 359 ? 36.875 1.467 6.902 1 92.94 359 LYS B C 1
ATOM 6231 O O . LYS B 1 359 ? 37.594 0.626 7.418 1 92.94 359 LYS B O 1
ATOM 6236 N N . LEU B 1 360 ? 35.562 1.496 7.008 1 91.94 360 LEU B N 1
ATOM 6237 C CA . LEU B 1 360 ? 34.875 0.523 7.859 1 91.94 360 LEU B CA 1
ATOM 6238 C C . LEU B 1 360 ? 34.938 -0.873 7.25 1 91.94 360 LEU B C 1
ATOM 6240 O O . LEU B 1 360 ? 35.031 -1.867 7.973 1 91.94 360 LEU B O 1
ATOM 6244 N N . LYS B 1 361 ? 34.938 -0.924 5.914 1 91.88 361 LYS B N 1
ATOM 6245 C CA . LYS B 1 361 ? 34.938 -2.207 5.219 1 91.88 361 LYS B CA 1
ATOM 6246 C C . LYS B 1 361 ? 36.344 -2.803 5.141 1 91.88 361 LYS B C 1
ATOM 6248 O O . LYS B 1 361 ? 36.5 -4.02 5.047 1 91.88 361 LYS B O 1
ATOM 6253 N N . LYS B 1 362 ? 37.344 -2.076 5.207 1 90 362 LYS B N 1
ATOM 6254 C CA . LYS B 1 362 ? 38.719 -2.531 5 1 90 362 LYS B CA 1
ATOM 6255 C C . LYS B 1 362 ? 39.469 -2.654 6.324 1 90 362 LYS B C 1
ATOM 6257 O O . LYS B 1 362 ? 40.562 -3.211 6.375 1 90 362 LYS B O 1
ATOM 6262 N N . GLN B 1 363 ? 38.938 -2.242 7.355 1 88.12 363 GLN B N 1
ATOM 6263 C CA . GLN B 1 363 ? 39.594 -2.344 8.656 1 88.12 363 GLN B CA 1
ATOM 6264 C C . GLN B 1 363 ? 39.812 -3.801 9.047 1 88.12 363 GLN B C 1
ATOM 6266 O O . GLN B 1 363 ? 39.281 -4.711 8.422 1 88.12 363 GLN B O 1
ATOM 6271 N N . PRO B 1 364 ? 40.688 -4.043 9.992 1 84.38 364 PRO B N 1
ATOM 6272 C CA . PRO B 1 364 ? 41.062 -5.418 10.336 1 84.38 364 PRO B CA 1
ATOM 6273 C C . PRO B 1 364 ? 39.844 -6.309 10.609 1 84.38 364 PRO B C 1
ATOM 6275 O O . PRO B 1 364 ? 39.844 -7.465 10.188 1 84.38 364 PRO B O 1
ATOM 6278 N N . THR B 1 365 ? 38.875 -5.637 11.227 1 88.06 365 THR B N 1
ATOM 6279 C CA . THR B 1 365 ? 37.625 -6.32 11.375 1 88.06 365 THR B CA 1
ATOM 6280 C C . THR B 1 365 ? 36.531 -5.641 10.547 1 88.06 365 THR B C 1
ATOM 6282 O O . THR B 1 365 ? 35.906 -4.688 11 1 88.06 365 THR B O 1
ATOM 6285 N N . PRO B 1 366 ? 36.375 -6.195 9.398 1 87.81 366 PRO B N 1
ATOM 6286 C CA . PRO B 1 366 ? 35.469 -5.52 8.477 1 87.81 366 PRO B CA 1
ATOM 6287 C C . PRO B 1 366 ? 34.031 -5.559 8.953 1 87.81 366 PRO B C 1
ATOM 6289 O O . PRO B 1 366 ? 33.562 -6.59 9.445 1 87.81 366 PRO B O 1
ATOM 6292 N N . LYS B 1 367 ? 33.438 -4.461 8.914 1 85.69 367 LYS B N 1
ATOM 6293 C CA . LYS B 1 367 ? 32.031 -4.383 9.258 1 85.69 367 LYS B CA 1
ATOM 6294 C C . LYS B 1 367 ? 31.156 -4.953 8.141 1 85.69 367 LYS B C 1
ATOM 6296 O O . LYS B 1 367 ? 31.5 -4.848 6.961 1 85.69 367 LYS B O 1
ATOM 6301 N N . LYS B 1 368 ? 30.141 -5.504 8.594 1 90.31 368 LYS B N 1
ATOM 6302 C CA . LYS B 1 368 ? 29.156 -5.961 7.621 1 90.31 368 LYS B CA 1
ATOM 6303 C C . LYS B 1 368 ? 28.594 -4.793 6.809 1 90.31 368 LYS B C 1
ATOM 6305 O O . LYS B 1 368 ? 28.5 -3.672 7.312 1 90.31 368 LYS B O 1
ATOM 6310 N N . ASP B 1 369 ? 28.281 -4.969 5.617 1 91.69 369 ASP B N 1
ATOM 6311 C CA . ASP B 1 369 ? 27.859 -3.949 4.66 1 91.69 369 ASP B CA 1
ATOM 6312 C C . ASP B 1 369 ? 26.719 -3.098 5.219 1 91.69 369 ASP B C 1
ATOM 6314 O O . ASP B 1 369 ? 26.828 -1.869 5.258 1 91.69 369 ASP B O 1
ATOM 6318 N N . LYS B 1 370 ? 25.734 -3.754 5.738 1 90.5 370 LYS B N 1
ATOM 6319 C CA . LYS B 1 370 ? 24.578 -3.025 6.238 1 90.5 370 LYS B CA 1
ATOM 6320 C C . LYS B 1 370 ? 24.938 -2.148 7.43 1 90.5 370 LYS B C 1
ATOM 6322 O O . LYS B 1 370 ? 24.438 -1.037 7.574 1 90.5 370 LYS B O 1
ATOM 6327 N N . VAL B 1 371 ? 25.797 -2.631 8.266 1 89.75 371 VAL B N 1
ATOM 6328 C CA . VAL B 1 371 ? 26.25 -1.881 9.438 1 89.75 371 VAL B CA 1
ATOM 6329 C C . VAL B 1 371 ? 27.062 -0.665 9 1 89.75 371 VAL B C 1
ATOM 6331 O O . VAL B 1 371 ? 26.891 0.432 9.531 1 89.75 371 VAL B O 1
ATOM 6334 N N . ALA B 1 372 ? 27.906 -0.871 8.039 1 93.56 372 ALA B N 1
ATOM 6335 C CA . ALA B 1 372 ? 28.719 0.221 7.512 1 93.56 372 ALA B CA 1
ATOM 6336 C C . ALA B 1 372 ? 27.844 1.306 6.891 1 93.56 372 ALA B C 1
ATOM 6338 O O . ALA B 1 372 ? 28.109 2.498 7.066 1 93.56 372 ALA B O 1
ATOM 6339 N N . VAL B 1 373 ? 26.859 0.88 6.246 1 94.94 373 VAL B N 1
ATOM 6340 C CA . VAL B 1 373 ? 25.953 1.826 5.594 1 94.94 373 VAL B CA 1
ATOM 6341 C C . VAL B 1 373 ? 25.219 2.654 6.645 1 94.94 373 VAL B C 1
ATOM 6343 O O . VAL B 1 373 ? 25.094 3.873 6.5 1 94.94 373 VAL B O 1
ATOM 6346 N N . VAL B 1 374 ? 24.781 2.035 7.719 1 93.12 374 VAL B N 1
ATOM 6347 C CA . VAL B 1 374 ? 24.062 2.736 8.781 1 93.12 374 VAL B CA 1
ATOM 6348 C C . VAL B 1 374 ? 25 3.746 9.445 1 93.12 374 VAL B C 1
ATOM 6350 O O . VAL B 1 374 ? 24.578 4.863 9.766 1 93.12 374 VAL B O 1
ATOM 6353 N N . ALA B 1 375 ? 26.25 3.365 9.641 1 93.44 375 ALA B N 1
ATOM 6354 C CA . ALA B 1 375 ? 27.234 4.285 10.188 1 93.44 375 ALA B CA 1
ATOM 6355 C C . ALA B 1 375 ? 27.406 5.508 9.289 1 93.44 375 ALA B C 1
ATOM 6357 O O . ALA B 1 375 ? 27.547 6.629 9.781 1 93.44 375 ALA B O 1
ATOM 6358 N N . CYS B 1 376 ? 27.375 5.242 8.062 1 95.81 376 CYS B N 1
ATOM 6359 C CA . CYS B 1 376 ? 27.5 6.328 7.098 1 95.81 376 CYS B CA 1
ATOM 6360 C C . CYS B 1 376 ? 26.281 7.238 7.141 1 95.81 376 CYS B C 1
ATOM 6362 O O . CYS B 1 376 ? 26.406 8.453 6.961 1 95.81 376 CYS B O 1
ATOM 6364 N N . MET B 1 377 ? 25.141 6.652 7.352 1 95.88 377 MET B N 1
ATOM 6365 C CA . MET B 1 377 ? 23.922 7.449 7.496 1 95.88 377 MET B CA 1
ATOM 6366 C C . MET B 1 377 ? 24.047 8.422 8.664 1 95.88 377 MET B C 1
ATOM 6368 O O . MET B 1 377 ? 23.656 9.586 8.547 1 95.88 377 MET B O 1
ATOM 6372 N N . ASN B 1 378 ? 24.609 7.949 9.727 1 94.12 378 ASN B N 1
ATOM 6373 C CA . ASN B 1 378 ? 24.844 8.797 10.891 1 94.12 378 ASN B CA 1
ATOM 6374 C C . ASN B 1 378 ? 25.766 9.969 10.562 1 94.12 378 ASN B C 1
ATOM 6376 O O . ASN B 1 378 ? 25.484 11.109 10.938 1 94.12 378 ASN B O 1
ATOM 6380 N N . LYS B 1 379 ? 26.781 9.641 9.93 1 95 379 LYS B N 1
ATOM 6381 C CA . LYS B 1 379 ? 27.75 10.664 9.547 1 95 379 LYS B CA 1
ATOM 6382 C C . LYS B 1 379 ? 27.125 11.688 8.602 1 95 379 LYS B C 1
ATOM 6384 O O . LYS B 1 379 ? 27.406 12.891 8.711 1 95 379 LYS B O 1
ATOM 6389 N N . LEU B 1 380 ? 26.344 11.211 7.719 1 96.19 380 LEU B N 1
ATOM 6390 C CA . LEU B 1 380 ? 25.672 12.102 6.781 1 96.19 380 LEU B CA 1
ATOM 6391 C C . LEU B 1 380 ? 24.719 13.039 7.516 1 96.19 380 LEU B C 1
ATOM 6393 O O . LEU B 1 380 ? 24.688 14.234 7.238 1 96.19 380 LEU B O 1
ATOM 6397 N N . ILE B 1 381 ? 23.969 12.477 8.461 1 95.56 381 ILE B N 1
ATOM 6398 C CA . ILE B 1 381 ? 23.016 13.273 9.234 1 95.56 381 ILE B CA 1
ATOM 6399 C C . ILE B 1 381 ? 23.766 14.367 9.992 1 95.56 381 ILE B C 1
ATOM 6401 O O . ILE B 1 381 ? 23.344 15.523 10.023 1 95.56 381 ILE B O 1
ATOM 6405 N N . LYS B 1 382 ? 24.859 13.984 10.578 1 94.88 382 LYS B N 1
ATOM 6406 C CA . LYS B 1 382 ? 25.688 14.961 11.289 1 94.88 382 LYS B CA 1
ATOM 6407 C C . LYS B 1 382 ? 26.141 16.078 10.352 1 94.88 382 LYS B C 1
ATOM 6409 O O . LYS B 1 382 ? 26.078 17.25 10.703 1 94.88 382 LYS B O 1
ATOM 6414 N N . CYS B 1 383 ? 26.562 15.68 9.266 1 94.94 383 CYS B N 1
ATOM 6415 C CA . CYS B 1 383 ? 27.031 16.625 8.266 1 94.94 383 CYS B CA 1
ATOM 6416 C C . CYS B 1 383 ? 25.906 17.562 7.82 1 94.94 383 CYS B C 1
ATOM 6418 O O . CYS B 1 383 ? 26.062 18.781 7.852 1 94.94 383 CYS B O 1
ATOM 6420 N N . MET B 1 384 ? 24.797 17.016 7.461 1 95.44 384 MET B N 1
ATOM 6421 C CA . MET B 1 384 ? 23.656 17.781 6.984 1 95.44 384 MET B CA 1
ATOM 6422 C C . MET B 1 384 ? 23.156 18.734 8.07 1 95.44 384 MET B C 1
ATOM 6424 O O . MET B 1 384 ? 22.766 19.875 7.789 1 95.44 384 MET B O 1
ATOM 6428 N N . TYR B 1 385 ? 23.156 18.188 9.273 1 95.25 385 TYR B N 1
ATOM 6429 C CA . TYR B 1 385 ? 22.734 19 10.414 1 95.25 385 TYR B CA 1
ATOM 6430 C C . TYR B 1 385 ? 23.609 20.234 10.562 1 95.25 385 TYR B C 1
ATOM 6432 O O . TYR B 1 385 ? 23.109 21.344 10.703 1 95.25 385 TYR B O 1
ATOM 6440 N N . SER B 1 386 ? 24.891 20 10.516 1 94 386 SER B N 1
ATOM 6441 C CA . SER B 1 386 ? 25.844 21.094 10.641 1 94 386 SER B CA 1
ATOM 6442 C C . SER B 1 386 ? 25.672 22.109 9.508 1 94 386 SER B C 1
ATOM 6444 O O . SER B 1 386 ? 25.703 23.312 9.734 1 94 386 SER B O 1
ATOM 6446 N N . MET B 1 387 ? 25.484 21.609 8.383 1 94.38 387 MET B N 1
ATOM 6447 C CA . MET B 1 387 ? 25.312 22.469 7.211 1 94.38 387 MET B CA 1
ATOM 6448 C C . MET B 1 387 ? 24.062 23.328 7.336 1 94.38 387 MET B C 1
ATOM 6450 O O . MET B 1 387 ? 24.094 24.531 7.059 1 94.38 387 MET B O 1
ATOM 6454 N N . ALA B 1 388 ? 23.016 22.719 7.723 1 92.94 388 ALA B N 1
ATOM 6455 C CA . ALA B 1 388 ? 21.75 23.438 7.871 1 92.94 388 ALA B CA 1
ATOM 6456 C C . ALA B 1 388 ? 21.844 24.484 8.961 1 92.94 388 ALA B C 1
ATOM 6458 O O . ALA B 1 388 ? 21.328 25.609 8.805 1 92.94 388 ALA B O 1
ATOM 6459 N N . ARG B 1 389 ? 22.438 24.156 10.031 1 91.44 389 ARG B N 1
ATOM 6460 C CA . ARG B 1 389 ? 22.547 25.062 11.172 1 91.44 389 ARG B CA 1
ATOM 6461 C C . ARG B 1 389 ? 23.422 26.266 10.836 1 91.44 389 ARG B C 1
ATOM 6463 O O . ARG B 1 389 ? 23.125 27.391 11.211 1 91.44 389 ARG B O 1
ATOM 6470 N N . ASN B 1 390 ? 24.5 25.984 10.117 1 92 390 ASN B N 1
ATOM 6471 C CA . ASN B 1 390 ? 25.469 27.031 9.828 1 92 390 ASN B CA 1
ATOM 6472 C C . ASN B 1 390 ? 25.234 27.672 8.461 1 92 390 ASN B C 1
ATOM 6474 O O . ASN B 1 390 ? 25.922 28.609 8.078 1 92 390 ASN B O 1
ATOM 6478 N N . HIS B 1 391 ? 24.312 27.156 7.73 1 92.5 391 HIS B N 1
ATOM 6479 C CA . HIS B 1 391 ? 23.984 27.641 6.391 1 92.5 391 HIS B CA 1
ATOM 6480 C C . HIS B 1 391 ? 25.234 27.641 5.496 1 92.5 391 HIS B C 1
ATOM 6482 O O . HIS B 1 391 ? 25.531 28.656 4.867 1 92.5 391 HIS B O 1
ATOM 6488 N N . THR B 1 392 ? 25.875 26.5 5.516 1 93.75 392 THR B N 1
ATOM 6489 C CA . THR B 1 392 ? 27.094 26.359 4.707 1 93.75 392 THR B CA 1
ATOM 6490 C C . THR B 1 392 ? 26.938 25.188 3.73 1 93.75 392 THR B C 1
ATOM 6492 O O . THR B 1 392 ? 26.297 24.188 4.039 1 93.75 392 THR B O 1
ATOM 6495 N N . GLU B 1 393 ? 27.547 25.344 2.631 1 94.81 393 GLU B N 1
ATOM 6496 C CA . GLU B 1 393 ? 27.578 24.25 1.653 1 94.81 393 GLU B CA 1
ATOM 6497 C C . GLU B 1 393 ? 28.609 23.188 2.045 1 94.81 393 GLU B C 1
ATOM 6499 O O . GLU B 1 393 ? 29.422 23.422 2.936 1 94.81 393 GLU B O 1
ATOM 6504 N N . TYR B 1 394 ? 28.5 22.156 1.385 1 94.06 394 TYR B N 1
ATOM 6505 C CA . TYR B 1 394 ? 29.406 21.047 1.642 1 94.06 394 TYR B CA 1
ATOM 6506 C C . TYR B 1 394 ? 30.844 21.438 1.272 1 94.06 394 TYR B C 1
ATOM 6508 O O . TYR B 1 394 ? 31.094 21.969 0.189 1 94.06 394 TYR B O 1
ATOM 6516 N N . ASP B 1 395 ? 31.641 21.188 2.209 1 89 395 ASP B N 1
ATOM 6517 C CA . ASP B 1 395 ? 33.094 21.375 2.031 1 89 395 ASP B CA 1
ATOM 6518 C C . ASP B 1 395 ? 33.844 20.141 2.514 1 89 395 ASP B C 1
ATOM 6520 O O . ASP B 1 395 ? 33.875 19.859 3.711 1 89 395 ASP B O 1
ATOM 6524 N N . TYR B 1 396 ? 34.469 19.531 1.581 1 87.25 396 TYR B N 1
ATOM 6525 C CA . TYR B 1 396 ? 35.156 18.281 1.874 1 87.25 396 TYR B CA 1
ATOM 6526 C C . TYR B 1 396 ? 36.188 18.469 2.982 1 87.25 396 TYR B C 1
ATOM 6528 O O . TYR B 1 396 ? 36.25 17.672 3.924 1 87.25 396 TYR B O 1
ATOM 6536 N N . SER B 1 397 ? 36.969 19.453 2.873 1 80.75 397 SER B N 1
ATOM 6537 C CA . SER B 1 397 ? 38.031 19.703 3.844 1 80.75 397 SER B CA 1
ATOM 6538 C C . SER B 1 397 ? 37.469 19.969 5.23 1 80.75 397 SER B C 1
ATOM 6540 O O . SER B 1 397 ? 38 19.469 6.23 1 80.75 397 SER B O 1
ATOM 6542 N N . HIS B 1 398 ? 36.438 20.672 5.207 1 77.88 398 HIS B N 1
ATOM 6543 C CA . HIS B 1 398 ? 35.812 20.984 6.48 1 77.88 398 HIS B CA 1
ATOM 6544 C C . HIS B 1 398 ? 35.156 19.734 7.09 1 77.88 398 HIS B C 1
ATOM 6546 O O . HIS B 1 398 ? 35.312 19.484 8.289 1 77.88 398 HIS B O 1
ATOM 6552 N N . ALA B 1 399 ? 34.562 18.984 6.285 1 80.25 399 ALA B N 1
ATOM 6553 C CA . ALA B 1 399 ? 33.875 17.797 6.746 1 80.25 399 ALA B CA 1
ATOM 6554 C C . ALA B 1 399 ? 34.844 16.766 7.312 1 80.25 399 ALA B C 1
ATOM 6556 O O . ALA B 1 399 ? 34.562 16.125 8.328 1 80.25 399 ALA B O 1
ATOM 6557 N N . VAL B 1 400 ? 36 16.688 6.66 1 76.12 400 VAL B N 1
ATOM 6558 C CA . VAL B 1 400 ? 37.031 15.75 7.113 1 76.12 400 VAL B CA 1
ATOM 6559 C C . VAL B 1 400 ? 37.594 16.219 8.445 1 76.12 400 VAL B C 1
ATOM 6561 O O . VAL B 1 400 ? 37.875 15.414 9.328 1 76.12 400 VAL B O 1
ATOM 6564 N N . SER B 1 401 ? 37.656 17.484 8.57 1 72 401 SER B N 1
ATOM 6565 C CA . SER B 1 401 ? 38.25 18.047 9.781 1 72 401 SER B CA 1
ATOM 6566 C C . SER B 1 401 ? 37.344 17.859 10.984 1 72 401 SER B C 1
ATOM 6568 O O . SER B 1 401 ? 37.812 17.672 12.109 1 72 401 SER B O 1
ATOM 6570 N N . MET B 1 402 ? 36.094 17.844 10.68 1 69.06 402 MET B N 1
ATOM 6571 C CA . MET B 1 402 ? 35.125 17.734 11.75 1 69.06 402 MET B CA 1
ATOM 6572 C C . MET B 1 402 ? 34.969 16.281 12.18 1 69.06 402 MET B C 1
ATOM 6574 O O . MET B 1 402 ? 34.406 16 13.25 1 69.06 402 MET B O 1
ATOM 6578 N N . ASP B 1 403 ? 35.375 15.328 11.312 1 65 403 ASP B N 1
ATOM 6579 C CA . ASP B 1 403 ? 35.25 13.898 11.609 1 65 403 ASP B CA 1
ATOM 6580 C C . ASP B 1 403 ? 36.406 13.422 12.469 1 65 403 ASP B C 1
ATOM 6582 O O . ASP B 1 403 ? 36.344 12.336 13.055 1 65 403 ASP B O 1
ATOM 6586 N N . GLN B 1 404 ? 37.594 14.242 12.484 1 48.31 404 GLN B N 1
ATOM 6587 C CA . GLN B 1 404 ? 38.75 13.906 13.328 1 48.31 404 GLN B CA 1
ATOM 6588 C C . GLN B 1 404 ? 38.469 14.281 14.781 1 48.31 404 GLN B C 1
ATOM 6590 O O . GLN B 1 404 ? 37.812 15.281 15.062 1 48.31 404 GLN B O 1
#

Organism: NCBI:txid1246626

Foldseek 3Di:
DEKEWFWEWDAQKTWIWIDDQLDTDDIDIFGLDPVRLVVVVVVVVPDPDAYEYEYECPDPRCVSVVVSCVVVVHWYYYDYPVRLVVQQVVPDPDPPDDRNVSRSSRRNSCSVPPDDTDDPPVLQQVLLVLLVVLVVLVVVLVVLVVLLCVLCVQAQNLLCVLDPDCQDQLNLQLCLQPVHLVSLLVDDLVVQLVSSCVRDPDRDDSVNSSVSSVVSNVSSVVDDHNDDCPDVSSVSNNVSSVVSSVSVVVSVVSQVVLLVSLVVDLLQVQQCLAPLQHSSLSSSLCNQQPQLVVDPALVVSCVQCQQDWDQPPDDPDRDDTDTRVPHDPSNVVSLLVSLVSCCVCVVVDPHVLNVQLVCQCPPPDHDDNVVSSSVSSSLVSRVSSVCSVVVHHDDPVVSVVVVD/DEKEWFWEWDAQKTWIWIDDQLDTDDIDIFGLDPVRLVVVVVVVVPDPDAYEYEYECPDPRCVSVVVSCVVVVHWYYYDYPVRLVVQQVVPDPDPPDDRNVSRSSRRNSCSVPPDDTDDPPVLQQVLLVLLVVLVVLVVVLVVLVVLLQVLCVQAQNLLCVLDPDCQDQLNLQLCLQPVHLVSLLVDDLVVQLVSSCVRDPDRDDSVRSSVSSVVSNVSSVVDDHNDDCPDVSSVSNNVSSVVSSVSVVVSVVSLVVLLVSLVVDLLQVQQCLAPQQHSSLSSSLCNQQPQLVVDPALVVSCVQCQLDWDQPPDDPDRDDTDGRVPHDPSNVVSLLVSLVSCCVCVVVDPHVLNVQLVCQCPPPDHDDNVVSSSVSSSLVSRVSSVCSVVVHHDDPVVSVVVVD

InterPro domains:
  IPR002525 Transposase IS110-like, N-terminal [PF01548] (6-157)
  IPR003346 Transposase IS116/IS110/IS902, C-terminal [PF02371] (270-348)
  IPR047650 Transposase IS110-like [NF033542] (4-392)
  IPR047650 Transposase IS110-like [PTHR33055] (2-398)